Protein 6EXF (pdb70)

Foldseek 3Di:
DPQDLDAAEAEQDPVQQVLLQVLLVVCCVVQVFCVRVVCLVCLLVSLCPRHDPVLLVVLLCLLVDLDLHHQFKYKHAQNYDAPDVVCPFDDQFQVPHDCSVCRSVSSSVSSSCCSNPWHFFFECLPVHRCDQKTKQFQHPVCACPPDSVYFFDALWWFQAPLQEPQGFQKKKKAWQADPQLWFKKKFFPSNLPWDDPLLQVQQDQQFQDDRCVAGGGGQWDDDNTRTFGGDTCCQGAVDPPSPGDPSRNVSVVSVCVSRSVSMDRPGRGHRNMMMMGRSRTMIIDIHHTDFQWYADPNDIDGHRGIIIMMGGTGRDLVVQVVQADPVDSRYGQDGGHPHGDDD/DQQDLDAAEAEQDPVQQVLLLVLLVVCCVVQVFLPRPVCLVCLLVCLCPRHDPVLLVVLLCLLPDLDLRHQFKYKHAQSYDAPDVQQDFDDPFQVPDDDPVLRSVSSSVSSSCCSNPWHWFFECLPVHGCDQKTKHAQEEFQWWFQAPLQEPQGFQKKKKAWQDQPSLYFKKKFFPSNLPWDDPLLQVQQDQQFQDDRCAGGGGQWDDDNGRTFGGDTCCLGAVDPPSPHDPSRNVSSVSVCVSRSVSMDRPGRGDRNMMMMGRSRTMIIGDHVRDIMIMMGGTGRDLPVQVVQADPVDSRYGQDHGHPHGDPDD/DLVPDDLQDLDAAEAEQDPVQQVLLQVLLVVCCVVQVFCVRPVCLVCLLVCLCPRHDPVLLVVLLCLLPDLDLNHQFKYKHAQNYDFPDVLLPFDDLAQVPHDVVSCRSVLSSVSSSCCSNVWHFFFECLPVHGCDQKTKQFQHPVCQCFLDSVHFQAWNDWFQAPLQEPQGFQKKKKAWQDQPQQWFKKKFFPSNLPWDDPLQQVQQDQQFQDDRGRVDCHGGGGQWDDDNGRTFGGDGCCLGAVDPPSPHDPSRNVSVVSVCVSRVVSMDRPGRGDRNMMMMGRSRTMTIIIHHGDFQWYQDPNDTDGHRGTIMMMGGTGRDLVVQVVQADPVDSRYGQAHGHPHGDDDD/DDDDQDLDAAEAEQDPVQQVLLQVLLVVCCVVQVFCVRPVCLVCLLVSLCPRHDPVLLVVLLCLLPDLDLHHQFKYKHAQNYDAPDVLCPFDDLAQVPDDCSSCGSVSSSVSSSCCSNPWHFFFECLPVHGCDQKTKQFQHPVCACQLDSVYFQAWNFWFQAPLQEPQGFQKKKKAWQDQPQQWFKKKFFPSNLRWDDPLLQVQQDQQFQDDRSVPGGGGQWDDDNGRTFGGDGCCLGAVDPPSPHDPSRNVSVVSVCVSRVVSMDRPHRGHRNMMMMGRSRTMIITIHHTDFQWYDPVDDIDGHRGIIMMMGGTGRDLVVQVLQADPVDSRYGQDDGHNHGDDDD

Radius of gyration: 36.89 Å; Cα contacts (8 Å, |Δi|>4): 3064; chains: 4; bounding box: 56×110×119 Å

Solvent-accessible surface area: 51109 Å² total

InterPro domains:
  IPR042098 Glutarate 2-hydroxylase superfamily [G3DSA:3.60.130.10] (27-356)

Organism: Flavobacterium sp. (strain CF136) (NCBI:txid1144313)

GO terms:
  GO:0016706 2-oxoglutarate-dependent dioxygenase activity (F, IDA)

Sequence (1356 aa):
LEIPTSSPLIIKITQQERNILSNVGNLLLVKAFGNYENPDYIASLHLHAFQLLPERITRILSQFGSSDFSAEQYGAIVFQGLIEVDQDDLGPTPPNWQGADYGKLNKYGFICSLLHGAVPSKPVQYYAQRKGGGLLHAVIPDEKMAATQTGSGSKTDLFVHTEDAFLSNQADFLSFLYLRNEERRVPSTLYSIRSHGKMMNPVMKKLFEPIYQCPKDSGPTASVLYGNRELPFIRFDAAEQIFNENAGQTSEALGNLMDFWDEAKTLINSDYIPNSGDLIFVNNHLCAHGRSAFIAGQRRIENGEIIKCERRQMLRMMSKTSLIHHIRSVTRTDDPYFIMEEHLGKIFDLLEIPTSPLIIKITQQQERNILSNVGNLLVKAFGNYENPDYIASLHLHAFQLLPERITRILSQFGSDFSAEQYGAIVFQGLIEVDQDDLGPTPPNWQGADYGKLNKYGFICSLLHGAVPSKPVQYYAQRKGGGLLHAVGSKTDLFVHTEDAFLSSNQADFLSFLYLRNEERVPSTLYSIRSHGKMMNNPVMKKLFEPIYQCPKDGPTASVLYGNRELPFIRFDAAEQIFNENAGQTSEALGNLMDFWDEAKTLINSDYIPNSGDLIFVNNHLCAHGRSCERRQMLRMMSKTSLIHHIRSVTRTDDPYFIMEEHLGKIFDLDETSLTLEIPTSPLIIKITQQQERNILSNVGNLLVKAFGNYENPDYIASLHLHAFQLLPERITRILSQFGSDFSAEQYGAIVFQGLIEVDQDDLGPTPPNWQGADYGKLNKYGFICSLLHGAVPSKPVQYYAQRKGGGLLHAVIPDEKMAATQTGSGSKTDLFVHTEDAFLSNQADFLSFLYLRNEERVPSTLYSIRSHGKMNPVMKKLFEPIYQCPKDANYSGPTASSVLYGNRELPFIRFDAAEQIFNENAGQTSEALGNLMDFWDEAKTLINSDYIPNSGDLIFVNNHLCAHGRSAFIAGQRIENGEIIKCERRQMLRMMSKTSLIHHIRSVTRTDDPYFIMEEHLGKIFDLDLTLEIPTSPLIIKITQQERNILSNVGNLLVKAFGNYENPDYIASLHLHAFQLLPERITRRILSSQFGSDFSAEQYGAIVFQGLIEVDQDDLGPTPPNWQGADYGKLNKYGFICSLLHGAVPSKPVQYYAQRKGGGLLHAVIPDEKMAATQTGSGSKTDLFVHTEDAFLSNQADFLSFLYLRNEERVPSTLYSIRSHGKMNPVMKKLFEPIYQCPKDSGPTASVLYGNREELPFIRFDAAEQIFNENAGQTSEALGNLMDFWDEAKTLINSDYIPNSGDLIFVNNHLCAHGRSAFIAGQRIENGEIIKCERRQMLRMMSKTSLIHIRSSVTRTDDPYFIMEEHLGKIFDLD

Secondary structure (DSSP, 8-state):
-----S-EEEE--HHHHHHHHHHHHHHHHHHSSTT-HHHHHTHHHHHHHHS-HHHHHHHHHHHT--STT--SEEEEETSS---HHHH-SPPSSGGG--HHHHHHHHHHHHHHHHTTT-EEEEETTTTTB--SEEEE---GGGTTSSSTT-S---S--B-TTTT-TT--SEEEEEEEE-TT---EEEEEGGGG-S--HHHHGGGSS-EE-----PPEE-SEEE-SSSEEE--BHHHHTS-TTS---HHHHHHHHHHHHHHGGG-B----PPTT-EEEEETTTEEEEE----TTEEEETTEEEE-PPPEEEEEEEES-TTTTGGGEETTEEEEE-EEETTEEP--/--S--S-EEEE--HHHHHHHHHHHHHHHHHHSSTT-HHHHHTHHHHHHHHS-HHHHHHHHHHHT--STT--SEEEEETSS---HHHH-SPPSSSTT--TTHHHHHHHHHHHHHHTTT-EEEEETTTTTB--SEEE---S--S-EE-TTTT-TT--SEEEEEEEE-TT-----EEEGGGG-S--HHHHGGGSS-EE------EE-SEEESSSSEEE--BHHHHTS-TTS---HHHHHHHHHHHHHHGGG-B------TT-EEEEETTTEEEE---PPPEEEEEEEES-TTTTGGGEETTEEEEE-EEETTEEP---/-TTS-SSS--S-EEEE--HHHHHHHHHHHHHHHHHHSSTT-HHHHHTHHHHHHHHS-HHHHHHHHHHHT--STT--SEEEEET-S---HHHH-SPPSSGGG--TTTTHHHHHHHHHHHHTTT-EE-EETTTTTB--SEEEE---STTTTSSSTT--SS-EEEE-TTTT-TT--SEEEEEEEE-TT---EEEEEGGGG-S--HHHHGGGSS-EE-PPPTT----EE-SEEESSSSEEE--BHHHHTS-TTS---HHHHHHHHHHHHHHGGG-B----PPTT-EEEEETTTEEEEE----TTEEEETTEEEE-PPPEEEEEEEES-TTTTGGGEETTEEEEE-EEETTEEP---/-------S-EEEE--HHHHHHHHHHHHHHHHHHSSTT-HHHHHTHHHHHHHHS-HHHHHHHHHHHT--STT--SEEEEET-S---HHHH-SPPSSGGG--TTTTHHHHHHHHHHHHTTT-EE-EETTTTTB--SEEEE---GGGTTSSSTT--SS-EEEE-TTTT-TT--SEEEEEEEE-TT---EEEEEGGGG-S--HHHHGGGSS-EE-------EE-SEEE-SSSEEE--BHHHHTS-TTS---HHHHHHHHHHHHHHGGG-B------TT-EEEEETTTEEEEE----TTEEESSSSEEE-PPPEEEEEEEES-TTTTGGGEETTEEEEE-EEETTEEP---

Nearest PDB structures (foldseek):
  6f9p-assembly1_A  TM=9.990E-01  e=4.610E-78  Flavobacterium sp. CF136
  6eur-assembly4_D  TM=1.001E+00  e=1.338E-77  Flavobacterium sp. CF136
  6exf-assembly1_A  TM=9.983E-01  e=1.041E-77  Flavobacterium sp.
  6eur-assembly1_A  TM=9.990E-01  e=1.541E-76  Flavobacterium sp. CF136
  6euo-assembly2_B  TM=9.977E-01  e=8.635E-74  Flavobacterium sp. CF136

Structure (mmCIF, N/CA/C/O backbone):
data_6EXF
#
_entry.id   6EXF
#
_cell.length_a   91.721
_cell.length_b   99.618
_cell.length_c   165.819
_cell.angle_alpha   90.00
_cell.angle_beta   90.00
_cell.angle_gamma   90.00
#
_symmetry.space_group_name_H-M   'P 21 21 21'
#
loop_
_entity.id
_entity.type
_entity.pdbx_description
1 polymer 'L-lysine 4-hydroxylase'
2 non-polymer 'FE (III) ION'
3 non-polymer LYSINE
4 non-polymer GLYCEROL
5 water water
#
loop_
_atom_site.group_PDB
_atom_site.id
_atom_site.type_symbol
_atom_site.label_atom_id
_atom_site.label_alt_id
_atom_site.label_comp_id
_atom_site.label_asym_id
_atom_site.label_entity_id
_atom_site.label_seq_id
_atom_site.pdbx_PDB_ins_code
_atom_site.Cartn_x
_atom_site.Cart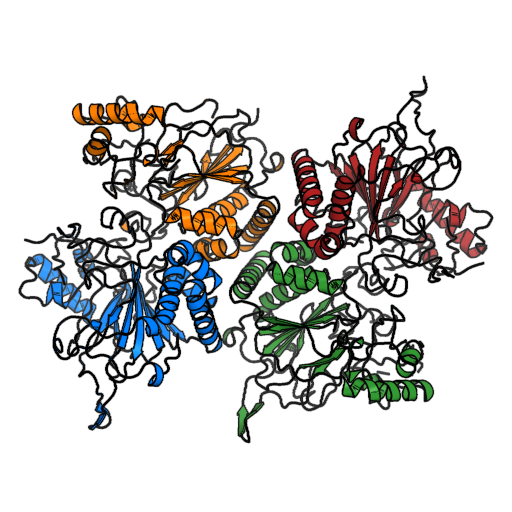n_y
_atom_site.Cartn_z
_atom_site.occupancy
_atom_site.B_iso_or_equiv
_atom_site.auth_seq_id
_atom_site.auth_comp_id
_atom_site.auth_asym_id
_atom_site.auth_atom_id
_atom_site.pdbx_PDB_model_num
ATOM 1 N N . LEU A 1 19 ? -27.496 59.150 25.602 1.00 77.33 19 LEU A N 1
ATOM 2 C CA . LEU A 1 19 ? -26.061 59.231 25.885 1.00 75.53 19 LEU A CA 1
ATOM 3 C C . LEU A 1 19 ? -25.627 58.208 26.925 1.00 76.64 19 LEU A C 1
ATOM 4 O O . LEU A 1 19 ? -26.212 58.140 28.016 1.00 76.68 19 LEU A O 1
ATOM 9 N N . GLU A 1 20 ? -24.564 57.447 26.592 1.00 70.30 20 GLU A N 1
ATOM 10 C CA . GLU A 1 20 ? -23.930 56.514 27.515 1.00 68.82 20 GLU A CA 1
ATOM 11 C C . GLU A 1 20 ? -22.786 57.303 28.192 1.00 65.72 20 GLU A C 1
ATOM 12 O O . GLU A 1 20 ? -21.735 57.494 27.584 1.00 65.19 20 GLU A O 1
ATOM 18 N N . ILE A 1 21 ? -23.036 57.837 29.399 1.00 56.82 21 ILE A N 1
ATOM 19 C CA . ILE A 1 21 ? -22.074 58.593 30.208 1.00 53.86 21 ILE A CA 1
ATOM 20 C C . ILE A 1 21 ? -20.952 57.621 30.621 1.00 53.50 21 ILE A C 1
ATOM 21 O O . ILE A 1 21 ? -21.266 56.584 31.213 1.00 52.80 21 ILE A O 1
ATOM 26 N N . PRO A 1 22 ? -19.662 57.892 30.281 1.00 47.32 22 PRO A N 1
ATOM 27 C CA . PRO A 1 22 ? -18.594 56.957 30.690 1.00 44.90 22 PRO A CA 1
ATOM 28 C C . PRO A 1 22 ? -18.271 57.104 32.174 1.00 46.07 22 PRO A C 1
ATOM 29 O O . PRO A 1 22 ? -18.100 58.226 32.668 1.00 45.59 22 PRO A O 1
ATOM 33 N N . THR A 1 23 ? -18.239 55.966 32.888 1.00 41.86 23 THR A N 1
ATOM 34 C CA . THR A 1 23 ? -17.956 55.929 34.326 1.00 42.10 23 THR A CA 1
ATOM 35 C C . THR A 1 23 ? -16.660 55.194 34.642 1.00 44.51 23 THR A C 1
ATOM 36 O O . THR A 1 23 ? -16.181 55.230 35.788 1.00 43.51 23 THR A O 1
ATOM 40 N N A SER A 1 24 ? -16.089 54.535 33.629 0.58 40.85 24 SER A N 1
ATOM 41 N N B SER A 1 24 ? -16.099 54.514 33.632 0.42 41.17 24 SER A N 1
ATOM 42 C CA A SER A 1 24 ? -14.860 53.761 33.771 0.58 40.08 24 SER A CA 1
ATOM 43 C CA B SER A 1 24 ? -14.887 53.708 33.763 0.42 40.72 24 SER A CA 1
ATOM 44 C C A SER A 1 24 ? -13.989 53.849 32.504 0.58 42.89 24 SER A C 1
ATOM 45 C C B SER A 1 24 ? -13.999 53.815 32.502 0.42 43.39 24 SER A C 1
ATOM 46 O O A SER A 1 24 ? -14.526 54.106 31.417 0.58 41.83 24 SER A O 1
ATOM 47 O O B SER A 1 24 ? -14.536 54.056 31.413 0.42 42.53 24 SER A O 1
ATOM 52 N N . PRO A 1 25 ? -12.655 53.609 32.603 1.00 39.93 25 PRO A N 1
ATOM 53 C CA . PRO A 1 25 ? -11.806 53.648 31.385 1.00 39.33 25 PRO A CA 1
ATOM 54 C C . PRO A 1 25 ? -12.017 52.427 30.475 1.00 44.37 25 PRO A C 1
ATOM 55 O O . PRO A 1 25 ? -12.531 51.393 30.912 1.00 44.02 25 PRO A O 1
ATOM 59 N N . LEU A 1 26 ? -11.586 52.542 29.218 1.00 41.52 26 LEU A N 1
ATOM 60 C CA . LEU A 1 26 ? -11.605 51.429 28.287 1.00 41.68 26 LEU A CA 1
ATOM 61 C C . LEU A 1 26 ? -10.486 50.444 28.721 1.00 45.41 26 LEU A C 1
ATOM 62 O O . LEU A 1 26 ? -9.355 50.865 28.988 1.00 42.73 26 LEU A O 1
ATOM 67 N N . ILE A 1 27 ? -10.823 49.145 28.831 1.00 45.33 27 ILE A N 1
ATOM 68 C CA . ILE A 1 27 ? -9.854 48.118 29.221 1.00 45.66 27 ILE A CA 1
ATOM 69 C C . ILE A 1 27 ? -9.496 47.323 27.988 1.00 47.70 27 ILE A C 1
ATOM 70 O O . ILE A 1 27 ? -10.371 46.729 27.384 1.00 49.32 27 ILE A O 1
ATOM 75 N N . ILE A 1 28 ? -8.212 47.306 27.629 1.00 42.26 28 ILE A N 1
ATOM 76 C CA . ILE A 1 28 ? -7.692 46.525 26.505 1.00 40.97 28 ILE A CA 1
ATOM 77 C C . ILE A 1 28 ? -6.834 45.404 27.079 1.00 45.49 28 ILE A C 1
ATOM 78 O O . ILE A 1 28 ? -5.851 45.669 27.782 1.00 43.20 28 ILE A O 1
ATOM 83 N N . LYS A 1 29 ? -7.200 44.156 26.782 1.00 44.97 29 LYS A N 1
ATOM 84 C CA . LYS A 1 29 ? -6.416 43.011 27.235 1.00 45.50 29 LYS A CA 1
ATOM 85 C C . LYS A 1 29 ? -5.391 42.731 26.152 1.00 47.51 29 LYS A C 1
ATOM 86 O O . LYS A 1 29 ? -5.750 42.286 25.066 1.00 47.88 29 LYS A O 1
ATOM 92 N N . ILE A 1 30 ? -4.115 43.041 26.427 1.00 42.88 30 ILE A N 1
ATOM 93 C CA . ILE A 1 30 ? -3.025 42.790 25.474 1.00 42.21 30 ILE A CA 1
ATOM 94 C C . ILE A 1 30 ? -2.802 41.286 25.351 1.00 47.92 30 ILE A C 1
ATOM 95 O O . ILE A 1 30 ? -2.880 40.572 26.355 1.00 47.57 30 ILE A O 1
ATOM 100 N N . THR A 1 31 ? -2.640 40.790 24.100 1.00 45.87 31 THR A N 1
ATOM 101 C CA . THR A 1 31 ? -2.413 39.354 23.851 1.00 47.02 31 THR A CA 1
ATOM 102 C C . THR A 1 31 ? -0.917 39.029 23.963 1.00 50.65 31 THR A C 1
ATOM 103 O O . THR A 1 31 ? -0.085 39.939 23.913 1.00 48.34 31 THR A O 1
ATOM 107 N N . GLN A 1 32 ? -0.583 37.733 24.071 1.00 49.40 32 GLN A N 1
ATOM 108 C CA . GLN A 1 32 ? 0.791 37.238 24.085 1.00 49.32 32 GLN A CA 1
ATOM 109 C C . GLN A 1 32 ? 1.527 37.610 22.791 1.00 51.91 32 GLN A C 1
ATOM 110 O O . GLN A 1 32 ? 2.676 38.041 22.870 1.00 52.43 32 GLN A O 1
ATOM 116 N N . GLN A 1 33 ? 0.873 37.473 21.613 1.00 48.06 33 GLN A N 1
ATOM 117 C CA . GLN A 1 33 ? 1.493 37.847 20.328 1.00 48.68 33 GLN A CA 1
ATOM 118 C C . GLN A 1 33 ? 1.880 39.328 20.313 1.00 51.61 33 GLN A C 1
ATOM 119 O O . GLN A 1 33 ? 3.024 39.637 19.957 1.00 52.12 33 GLN A O 1
ATOM 125 N N . GLU A 1 34 ? 0.960 40.224 20.774 1.00 44.99 34 GLU A N 1
ATOM 126 C CA . GLU A 1 34 ? 1.217 41.663 20.905 1.00 43.14 34 GLU A CA 1
ATOM 127 C C . GLU A 1 34 ? 2.386 41.949 21.852 1.00 46.48 34 GLU A C 1
ATOM 128 O O . GLU A 1 34 ? 3.268 42.724 21.484 1.00 46.55 34 GLU A O 1
ATOM 134 N N . ARG A 1 35 ? 2.435 41.279 23.035 1.00 43.93 35 ARG A N 1
ATOM 135 C CA . ARG A 1 35 ? 3.531 41.418 24.001 1.00 44.97 35 ARG A CA 1
ATOM 136 C C . ARG A 1 35 ? 4.853 41.048 23.367 1.00 51.48 35 ARG A C 1
ATOM 137 O O . ARG A 1 35 ? 5.843 41.747 23.583 1.00 52.98 35 ARG A O 1
ATOM 145 N N . ASN A 1 36 ? 4.884 39.917 22.629 1.00 49.32 36 ASN A N 1
ATOM 146 C CA . ASN A 1 36 ? 6.092 39.443 21.942 1.00 50.36 36 ASN A CA 1
ATOM 147 C C . ASN A 1 36 ? 6.580 40.450 20.878 1.00 52.35 36 ASN A C 1
ATOM 148 O O . ASN A 1 36 ? 7.779 40.677 20.789 1.00 52.62 36 ASN A O 1
ATOM 153 N N . ILE A 1 37 ? 5.661 41.066 20.109 1.00 47.47 37 ILE A N 1
ATOM 154 C CA . ILE A 1 37 ? 5.970 42.109 19.123 1.00 47.24 37 ILE A CA 1
ATOM 155 C C . ILE A 1 37 ? 6.592 43.308 19.828 1.00 50.88 37 ILE A C 1
ATOM 156 O O . ILE A 1 37 ? 7.680 43.735 19.443 1.00 50.76 37 ILE A O 1
ATOM 161 N N . LEU A 1 38 ? 5.922 43.822 20.886 1.00 46.29 38 LEU A N 1
ATOM 162 C CA . LEU A 1 38 ? 6.428 44.968 21.633 1.00 47.10 38 LEU A CA 1
ATOM 163 C C . LEU A 1 38 ? 7.830 44.742 22.163 1.00 50.26 38 LEU A C 1
ATOM 164 O O . LEU A 1 38 ? 8.686 45.619 22.039 1.00 50.28 38 LEU A O 1
ATOM 169 N N . SER A 1 39 ? 8.071 43.541 22.685 1.00 47.16 39 SER A N 1
ATOM 170 C CA . SER A 1 39 ? 9.372 43.127 23.217 1.00 48.68 39 SER A CA 1
ATOM 171 C C . SER A 1 39 ? 10.470 43.097 22.145 1.00 52.67 39 SER A C 1
ATOM 172 O O . SER A 1 39 ? 11.528 43.695 22.346 1.00 52.15 39 SER A O 1
ATOM 175 N N . ASN A 1 40 ? 10.190 42.453 20.998 1.00 50.31 40 ASN A N 1
ATOM 176 C CA . ASN A 1 40 ? 11.124 42.351 19.871 1.00 52.03 40 ASN A CA 1
ATOM 177 C C . ASN A 1 40 ? 11.456 43.721 19.265 1.00 55.79 40 ASN A C 1
ATOM 178 O O . ASN A 1 40 ? 12.628 44.012 19.018 1.00 56.28 40 ASN A O 1
ATOM 183 N N . VAL A 1 41 ? 10.426 44.565 19.077 1.00 50.42 41 VAL A N 1
ATOM 184 C CA . VAL A 1 41 ? 10.524 45.938 18.565 1.00 49.34 41 VAL A CA 1
ATOM 185 C C . VAL A 1 41 ? 11.345 46.807 19.531 1.00 52.94 41 VAL A C 1
ATOM 186 O O . VAL A 1 41 ? 12.242 47.541 19.098 1.00 53.83 41 VAL A O 1
ATOM 190 N N . GLY A 1 42 ? 11.059 46.675 20.823 1.00 47.64 42 GLY A N 1
ATOM 191 C CA . GLY A 1 42 ? 11.803 47.368 21.862 1.00 48.11 42 GLY A CA 1
ATOM 192 C C . GLY A 1 42 ? 13.281 47.042 21.791 1.00 54.75 42 GLY A C 1
ATOM 193 O O . GLY A 1 42 ? 14.104 47.959 21.770 1.00 55.18 42 GLY A O 1
ATOM 194 N N . ASN A 1 43 ? 13.622 45.728 21.687 1.00 53.05 43 ASN A N 1
ATOM 195 C CA . ASN A 1 43 ? 15.008 45.239 21.563 1.00 54.56 43 ASN A CA 1
ATOM 196 C C . ASN A 1 43 ? 15.714 45.770 20.295 1.00 58.07 43 ASN A C 1
ATOM 197 O O . ASN A 1 43 ? 16.878 46.189 20.388 1.00 59.06 43 ASN A O 1
ATOM 202 N N A LEU A 1 44 ? 15.032 45.755 19.122 0.43 53.28 44 LEU A N 1
ATOM 203 N N B LEU A 1 44 ? 15.011 45.766 19.145 0.57 53.14 44 LEU A N 1
ATOM 204 C CA A LEU A 1 44 ? 15.648 46.245 17.888 0.43 53.52 44 LEU A CA 1
ATOM 205 C CA B LEU A 1 44 ? 15.533 46.256 17.873 0.57 53.34 44 LEU A CA 1
ATOM 206 C C A LEU A 1 44 ? 15.891 47.761 17.924 0.43 57.26 44 LEU A C 1
ATOM 207 C C B LEU A 1 44 ? 15.848 47.743 17.905 0.57 57.36 44 LEU A C 1
ATOM 208 O O A LEU A 1 44 ? 16.909 48.199 17.393 0.43 58.14 44 LEU A O 1
ATOM 209 O O B LEU A 1 44 ? 16.866 48.148 17.348 0.57 58.38 44 LEU A O 1
ATOM 218 N N . LEU A 1 45 ? 14.981 48.551 18.564 1.00 51.93 45 LEU A N 1
ATOM 219 C CA . LEU A 1 45 ? 15.144 50.008 18.711 1.00 50.33 45 LEU A CA 1
ATOM 220 C C . LEU A 1 45 ? 16.321 50.356 19.622 1.00 54.39 45 LEU A C 1
ATOM 221 O O . LEU A 1 45 ? 17.054 51.301 19.321 1.00 53.50 45 LEU A O 1
ATOM 226 N N . VAL A 1 46 ? 16.537 49.556 20.693 1.00 51.72 46 VAL A N 1
ATOM 227 C CA . VAL A 1 46 ? 17.673 49.696 21.609 1.00 53.19 46 VAL A CA 1
ATOM 228 C C . VAL A 1 46 ? 18.977 49.503 20.798 1.00 62.30 46 VAL A C 1
ATOM 229 O O . VAL A 1 46 ? 19.863 50.349 20.885 1.00 64.41 46 VAL A O 1
ATOM 233 N N . LYS A 1 47 ? 19.057 48.431 19.976 1.00 59.81 47 LYS A N 1
ATOM 234 C CA . LYS A 1 47 ? 20.208 48.134 19.114 1.00 61.72 47 LYS A CA 1
ATOM 235 C C . LYS A 1 47 ? 20.430 49.223 18.065 1.00 65.13 47 LYS A C 1
ATOM 236 O O . LYS A 1 47 ? 21.567 49.657 17.881 1.00 68.27 47 LYS A O 1
ATOM 242 N N . ALA A 1 48 ? 19.354 49.664 17.391 1.00 57.09 48 ALA A N 1
ATOM 243 C CA . ALA A 1 48 ? 19.391 50.683 16.340 1.00 55.58 48 ALA A CA 1
ATOM 244 C C . ALA A 1 48 ? 19.735 52.103 16.811 1.00 60.01 48 ALA A C 1
ATOM 245 O O . ALA A 1 48 ? 20.473 52.798 16.111 1.00 61.20 48 ALA A O 1
ATOM 247 N N . PHE A 1 49 ? 19.173 52.551 17.956 1.00 54.76 49 PHE A N 1
ATOM 248 C CA . PHE A 1 49 ? 19.312 53.938 18.414 1.00 53.11 49 PHE A CA 1
ATOM 249 C C . PHE A 1 49 ? 19.988 54.147 19.756 1.00 57.59 49 PHE A C 1
ATOM 250 O O . PHE A 1 49 ? 20.171 55.302 20.164 1.00 57.43 49 PHE A O 1
ATOM 258 N N . GLY A 1 50 ? 20.336 53.069 20.445 1.00 54.34 50 GLY A N 1
ATOM 259 C CA . GLY A 1 50 ? 20.987 53.187 21.743 1.00 55.25 50 GLY A CA 1
ATOM 260 C C . GLY A 1 50 ? 20.015 53.479 22.862 1.00 59.14 50 GLY A C 1
ATOM 261 O O . GLY A 1 50 ? 19.885 52.664 23.772 1.00 59.68 50 GLY A O 1
ATOM 262 N N . ASN A 1 51 ? 19.333 54.655 22.815 1.00 53.98 51 ASN A N 1
ATOM 263 C CA . ASN A 1 51 ? 18.345 55.072 23.813 1.00 50.89 51 ASN A CA 1
ATOM 264 C C . ASN A 1 51 ? 17.204 55.886 23.183 1.00 50.76 51 ASN A C 1
ATOM 265 O O . ASN A 1 51 ? 17.368 56.435 22.090 1.00 50.34 51 ASN A O 1
ATOM 270 N N . TYR A 1 52 ? 16.023 55.931 23.863 1.00 44.10 52 TYR A N 1
ATOM 271 C CA . TYR A 1 52 ? 14.794 56.597 23.407 1.00 40.59 52 TYR A CA 1
ATOM 272 C C . TYR A 1 52 ? 14.895 58.128 23.357 1.00 44.73 52 TYR A C 1
ATOM 273 O O . TYR A 1 52 ? 13.962 58.783 22.899 1.00 41.79 52 TYR A O 1
ATOM 282 N N . GLU A 1 53 ? 16.010 58.705 23.832 1.00 44.41 53 GLU A N 1
ATOM 283 C CA . GLU A 1 53 ? 16.220 60.157 23.772 1.00 43.70 53 GLU A CA 1
ATOM 284 C C . GLU A 1 53 ? 17.127 60.553 22.607 1.00 49.55 53 GLU A C 1
ATOM 285 O O . GLU A 1 53 ? 17.409 61.736 22.437 1.00 50.24 53 GLU A O 1
ATOM 291 N N . ASN A 1 54 ? 17.541 59.565 21.775 1.00 48.36 54 ASN A N 1
ATOM 292 C CA . ASN A 1 54 ? 18.351 59.786 20.570 1.00 49.53 54 ASN A CA 1
ATOM 293 C C . ASN A 1 54 ? 17.573 60.745 19.636 1.00 52.48 54 ASN A C 1
ATOM 294 O O . ASN A 1 54 ? 16.410 60.478 19.329 1.00 48.93 54 ASN A O 1
ATOM 299 N N . PRO A 1 55 ? 18.182 61.891 19.234 1.00 51.48 55 PRO A N 1
ATOM 300 C CA . PRO A 1 55 ? 17.454 62.860 18.381 1.00 49.93 55 PRO A CA 1
ATOM 301 C C . PRO A 1 55 ? 16.997 62.306 17.030 1.00 53.72 55 PRO A C 1
ATOM 302 O O . PRO A 1 55 ? 15.986 62.776 16.517 1.00 51.82 55 PRO A O 1
ATOM 306 N N . ASP A 1 56 ? 17.717 61.307 16.467 1.00 53.07 56 ASP A N 1
ATOM 307 C CA . ASP A 1 56 ? 17.348 60.654 15.198 1.00 53.62 56 ASP A CA 1
ATOM 308 C C . ASP A 1 56 ? 16.091 59.814 15.391 1.00 56.35 56 ASP A C 1
ATOM 309 O O . ASP A 1 56 ? 15.263 59.754 14.492 1.00 57.00 56 ASP A O 1
ATOM 314 N N . TYR A 1 57 ? 15.946 59.179 16.560 1.00 50.85 57 TYR A N 1
ATOM 315 C CA . TYR A 1 57 ? 14.772 58.392 16.897 1.00 48.44 57 TYR A CA 1
ATOM 316 C C . TYR A 1 57 ? 13.568 59.322 17.134 1.00 49.58 57 TYR A C 1
ATOM 317 O O . TYR A 1 57 ? 12.486 59.078 16.597 1.00 47.53 57 TYR A O 1
ATOM 326 N N . ILE A 1 58 ? 13.758 60.380 17.952 1.00 45.67 58 ILE A N 1
ATOM 327 C CA . ILE A 1 58 ? 12.722 61.364 18.280 1.00 44.16 58 ILE A CA 1
ATOM 328 C C . ILE A 1 58 ? 12.176 62.048 17.008 1.00 48.92 58 ILE A C 1
ATOM 329 O O . ILE A 1 58 ? 10.963 62.204 16.873 1.00 46.45 58 ILE A O 1
ATOM 334 N N . ALA A 1 59 ? 13.066 62.396 16.061 1.00 48.98 59 ALA A N 1
ATOM 335 C CA . ALA A 1 59 ? 12.706 63.038 14.793 1.00 49.47 59 ALA A CA 1
ATOM 336 C C . ALA A 1 59 ? 11.864 62.131 13.884 1.00 55.17 59 ALA A C 1
ATOM 337 O O . ALA A 1 59 ? 11.131 62.638 13.039 1.00 56.51 59 ALA A O 1
ATOM 339 N N . SER A 1 60 ? 11.986 60.802 14.029 1.00 50.61 60 SER A N 1
ATOM 340 C CA . SER A 1 60 ? 11.231 59.853 13.213 1.00 49.67 60 SER A CA 1
ATOM 341 C C . SER A 1 60 ? 10.262 58.990 14.059 1.00 50.36 60 SER A C 1
ATOM 342 O O . SER A 1 60 ? 9.837 57.926 13.603 1.00 49.80 60 SER A O 1
ATOM 345 N N . LEU A 1 61 ? 9.884 59.478 15.266 1.00 45.67 61 LEU A N 1
ATOM 346 C CA . LEU A 1 61 ? 9.039 58.773 16.237 1.00 43.69 61 LEU A CA 1
ATOM 347 C C . LEU A 1 61 ? 7.733 58.219 15.674 1.00 44.25 61 LEU A C 1
ATOM 348 O O . LEU A 1 61 ? 7.432 57.049 15.903 1.00 45.50 61 LEU A O 1
ATOM 353 N N . HIS A 1 62 ? 6.942 59.058 15.001 1.00 38.41 62 HIS A N 1
ATOM 354 C CA . HIS A 1 62 ? 5.644 58.668 14.455 1.00 38.80 62 HIS A CA 1
ATOM 355 C C . HIS A 1 62 ? 5.770 57.585 13.390 1.00 44.64 62 HIS A C 1
ATOM 356 O O . HIS A 1 62 ? 4.974 56.643 13.372 1.00 44.86 62 HIS A O 1
ATOM 363 N N . LEU A 1 63 ? 6.810 57.679 12.557 1.00 41.18 63 LEU A N 1
ATOM 364 C CA . LEU A 1 63 ? 7.095 56.670 11.567 1.00 42.45 63 LEU A CA 1
ATOM 365 C C . LEU A 1 63 ? 7.377 55.293 12.239 1.00 46.23 63 LEU A C 1
ATOM 366 O O . LEU A 1 63 ? 6.774 54.311 11.831 1.00 44.48 63 LEU A O 1
ATOM 371 N N . HIS A 1 64 ? 8.171 55.238 13.344 1.00 44.23 64 HIS A N 1
ATOM 372 C CA . HIS A 1 64 ? 8.426 53.979 14.062 1.00 43.55 64 HIS A CA 1
ATOM 373 C C . HIS A 1 64 ? 7.191 53.498 14.793 1.00 44.16 64 HIS A C 1
ATOM 374 O O . HIS A 1 64 ? 6.952 52.300 14.840 1.00 42.59 64 HIS A O 1
ATOM 381 N N . ALA A 1 65 ? 6.385 54.436 15.341 1.00 39.07 65 ALA A N 1
ATOM 382 C CA . ALA A 1 65 ? 5.159 54.068 16.053 1.00 37.28 65 ALA A CA 1
ATOM 383 C C . ALA A 1 65 ? 4.137 53.385 15.114 1.00 43.40 65 ALA A C 1
ATOM 384 O O . ALA A 1 65 ? 3.693 52.273 15.404 1.00 43.64 65 ALA A O 1
ATOM 386 N N . PHE A 1 66 ? 3.822 54.013 13.964 1.00 40.23 66 PHE A N 1
ATOM 387 C CA . PHE A 1 66 ? 2.855 53.450 13.030 1.00 41.20 66 PHE A CA 1
ATOM 388 C C . PHE A 1 66 ? 3.402 52.222 12.293 1.00 45.48 66 PHE A C 1
ATOM 389 O O . PHE A 1 66 ? 2.616 51.356 11.918 1.00 46.62 66 PHE A O 1
ATOM 397 N N . GLN A 1 67 ? 4.737 52.051 12.219 1.00 42.78 67 GLN A N 1
ATOM 398 C CA . GLN A 1 67 ? 5.226 50.880 11.504 1.00 45.04 67 GLN A CA 1
ATOM 399 C C . GLN A 1 67 ? 5.762 49.743 12.407 1.00 51.35 67 GLN A C 1
ATOM 400 O O . GLN A 1 67 ? 5.893 48.609 11.950 1.00 53.98 67 GLN A O 1
ATOM 406 N N . LEU A 1 68 ? 5.965 49.985 13.669 1.00 46.27 68 LEU A N 1
ATOM 407 C CA . LEU A 1 68 ? 6.455 48.920 14.523 1.00 47.29 68 LEU A CA 1
ATOM 408 C C . LEU A 1 68 ? 5.468 48.463 15.588 1.00 51.52 68 LEU A C 1
ATOM 409 O O . LEU A 1 68 ? 5.669 47.396 16.158 1.00 51.43 68 LEU A O 1
ATOM 414 N N . LEU A 1 69 ? 4.428 49.257 15.901 1.00 47.10 69 LEU A N 1
ATOM 415 C CA . LEU A 1 69 ? 3.502 48.811 16.936 1.00 45.96 69 LEU A CA 1
ATOM 416 C C . LEU A 1 69 ? 2.516 47.752 16.434 1.00 48.58 69 LEU A C 1
ATOM 417 O O . LEU A 1 69 ? 2.073 47.863 15.291 1.00 46.97 69 LEU A O 1
ATOM 422 N N . PRO A 1 70 ? 2.051 46.813 17.303 1.00 45.96 70 PRO A N 1
ATOM 423 C CA . PRO A 1 70 ? 0.942 45.916 16.891 1.00 46.21 70 PRO A CA 1
ATOM 424 C C . PRO A 1 70 ? -0.234 46.775 16.422 1.00 50.32 70 PRO A C 1
ATOM 425 O O . PRO A 1 70 ? -0.618 47.737 17.111 1.00 49.52 70 PRO A O 1
ATOM 429 N N . GLU A 1 71 ? -0.744 46.487 15.205 1.00 47.97 71 GLU A N 1
ATOM 430 C CA . GLU A 1 71 ? -1.773 47.280 14.524 1.00 46.74 71 GLU A CA 1
ATOM 431 C C . GLU A 1 71 ? -2.984 47.652 15.374 1.00 47.13 71 GLU A C 1
ATOM 432 O O . GLU A 1 71 ? -3.512 48.754 15.200 1.00 46.79 71 GLU A O 1
ATOM 438 N N . ARG A 1 72 ? -3.447 46.736 16.253 1.00 44.03 72 ARG A N 1
ATOM 439 C CA . ARG A 1 72 ? -4.597 47.005 17.124 1.00 42.90 72 ARG A CA 1
ATOM 440 C C . ARG A 1 72 ? -4.318 48.181 18.077 1.00 45.33 72 ARG A C 1
ATOM 441 O O . ARG A 1 72 ? -5.182 49.057 18.237 1.00 44.38 72 ARG A O 1
ATOM 449 N N . ILE A 1 73 ? -3.098 48.240 18.651 1.00 41.44 73 ILE A N 1
ATOM 450 C CA . ILE A 1 73 ? -2.691 49.337 19.554 1.00 40.60 73 ILE A CA 1
ATOM 451 C C . ILE A 1 73 ? -2.671 50.689 18.786 1.00 43.69 73 ILE A C 1
ATOM 452 O O . ILE A 1 73 ? -3.184 51.696 19.266 1.00 42.23 73 ILE A O 1
ATOM 457 N N . THR A 1 74 ? -2.076 50.677 17.592 1.00 42.38 74 THR A N 1
ATOM 458 C CA . THR A 1 74 ? -2.005 51.814 16.686 1.00 43.77 74 THR A CA 1
ATOM 459 C C . THR A 1 74 ? -3.438 52.392 16.436 1.00 46.94 74 THR A C 1
ATOM 460 O O . THR A 1 74 ? -3.657 53.590 16.586 1.00 46.06 74 THR A O 1
ATOM 464 N N . ARG A 1 75 ? -4.388 51.502 16.121 1.00 42.44 75 ARG A N 1
ATOM 465 C CA . ARG A 1 75 ? -5.794 51.756 15.827 1.00 42.38 75 ARG A CA 1
ATOM 466 C C . ARG A 1 75 ? -6.501 52.434 17.029 1.00 44.79 75 ARG A C 1
ATOM 467 O O . ARG A 1 75 ? -7.136 53.469 16.863 1.00 44.63 75 ARG A O 1
ATOM 475 N N . ILE A 1 76 ? -6.355 51.856 18.227 1.00 40.75 76 ILE A N 1
ATOM 476 C CA . ILE A 1 76 ? -6.910 52.324 19.500 1.00 39.97 76 ILE A CA 1
ATOM 477 C C . ILE A 1 76 ? -6.388 53.727 19.861 1.00 43.21 76 ILE A C 1
ATOM 478 O O . ILE A 1 76 ? -7.191 54.599 20.190 1.00 44.20 76 ILE A O 1
ATOM 483 N N . LEU A 1 77 ? -5.063 53.935 19.794 1.00 37.86 77 LEU A N 1
ATOM 484 C CA . LEU A 1 77 ? -4.408 55.197 20.146 1.00 36.96 77 LEU A CA 1
ATOM 485 C C . LEU A 1 77 ? -4.711 56.339 19.164 1.00 41.73 77 LEU A C 1
ATOM 486 O O . LEU A 1 77 ? -4.864 57.475 19.605 1.00 40.70 77 LEU A O 1
ATOM 491 N N . SER A 1 78 ? -4.789 56.037 17.852 1.00 40.15 78 SER A N 1
ATOM 492 C CA . SER A 1 78 ? -5.141 56.975 16.770 1.00 40.64 78 SER A CA 1
ATOM 493 C C . SER A 1 78 ? -6.570 57.475 16.951 1.00 44.84 78 SER A C 1
ATOM 494 O O . SER A 1 78 ? -6.808 58.661 16.804 1.00 45.80 78 SER A O 1
ATOM 497 N N . GLN A 1 79 ? -7.509 56.570 17.267 1.00 41.33 79 GLN A N 1
ATOM 498 C CA . GLN A 1 79 ? -8.913 56.902 17.523 1.00 41.69 79 GLN A CA 1
ATOM 499 C C . GLN A 1 79 ? -9.018 57.756 18.803 1.00 42.88 79 GLN A C 1
ATOM 500 O O . GLN A 1 79 ? -9.720 58.767 18.812 1.00 42.50 79 GLN A O 1
ATOM 506 N N . PHE A 1 80 ? -8.281 57.358 19.862 1.00 37.80 80 PHE A N 1
ATOM 507 C CA . PHE A 1 80 ? -8.235 58.051 21.150 1.00 34.67 80 PHE A CA 1
ATOM 508 C C . PHE A 1 80 ? -7.711 59.484 21.066 1.00 38.63 80 PHE A C 1
ATOM 509 O O . PHE A 1 80 ? -8.257 60.371 21.733 1.00 39.70 80 PHE A O 1
ATOM 517 N N . GLY A 1 81 ? -6.671 59.704 20.273 1.00 35.14 81 GLY A N 1
ATOM 518 C CA . GLY A 1 81 ? -6.051 61.028 20.163 1.00 36.15 81 GLY A CA 1
ATOM 519 C C . GLY A 1 81 ? -6.939 62.184 19.724 1.00 42.20 81 GLY A C 1
ATOM 520 O O . GLY A 1 81 ? -6.734 63.319 20.164 1.00 42.61 81 GLY A O 1
ATOM 521 N N A SER A 1 82 ? -7.927 61.898 18.860 0.54 38.81 82 SER A N 1
ATOM 522 N N B SER A 1 82 ? -7.944 61.926 18.883 0.46 40.01 82 SER A N 1
ATOM 523 C CA A SER A 1 82 ? -8.856 62.890 18.300 0.54 39.36 82 SER A CA 1
ATOM 524 C CA B SER A 1 82 ? -8.823 63.018 18.453 0.46 40.96 82 SER A CA 1
ATOM 525 C C A SER A 1 82 ? -10.274 62.812 18.896 0.54 43.74 82 SER A C 1
ATOM 526 C C B SER A 1 82 ? -10.265 62.866 18.949 0.46 44.40 82 SER A C 1
ATOM 527 O O A SER A 1 82 ? -11.164 63.550 18.449 0.54 44.10 82 SER A O 1
ATOM 528 O O B SER A 1 82 ? -11.152 63.611 18.512 0.46 44.75 82 SER A O 1
ATOM 533 N N . ASP A 1 83 ? -10.483 61.920 19.884 1.00 40.32 83 ASP A N 1
ATOM 534 C CA . ASP A 1 83 ? -11.799 61.654 20.486 1.00 39.92 83 ASP A CA 1
ATOM 535 C C . ASP A 1 83 ? -12.049 62.464 21.749 1.00 43.51 83 ASP A C 1
ATOM 536 O O . ASP A 1 83 ? -11.510 62.154 22.817 1.00 41.98 83 ASP A O 1
ATOM 541 N N . PHE A 1 84 ? -12.885 63.508 21.622 1.00 40.17 84 PHE A N 1
ATOM 542 C CA . PHE A 1 84 ? -13.242 64.364 22.765 1.00 39.64 84 PHE A CA 1
ATOM 543 C C . PHE A 1 84 ? -14.750 64.366 22.969 1.00 42.56 84 PHE A C 1
ATOM 544 O O . PHE A 1 84 ? -15.288 65.270 23.610 1.00 43.92 84 PHE A O 1
ATOM 552 N N . SER A 1 85 ? -15.414 63.325 22.457 1.00 38.20 85 SER A N 1
ATOM 553 C CA . SER A 1 85 ? -16.879 63.161 22.478 1.00 38.53 85 SER A CA 1
ATOM 554 C C . SER A 1 85 ? -17.417 62.881 23.885 1.00 40.49 85 SER A C 1
ATOM 555 O O . SER A 1 85 ? -16.640 62.586 24.814 1.00 37.31 85 SER A O 1
ATOM 558 N N . ALA A 1 86 ? -18.754 62.953 24.023 1.00 38.06 86 ALA A N 1
ATOM 559 C CA . ALA A 1 86 ? -19.478 62.698 25.280 1.00 38.81 86 ALA A CA 1
ATOM 560 C C . ALA A 1 86 ? -19.222 61.283 25.832 1.00 42.52 86 ALA A C 1
ATOM 561 O O . ALA A 1 86 ? -19.244 61.092 27.048 1.00 42.10 86 ALA A O 1
ATOM 563 N N . GLU A 1 87 ? -18.959 60.307 24.937 1.00 39.46 87 GLU A N 1
ATOM 564 C CA . GLU A 1 87 ? -18.744 58.900 25.285 1.00 39.50 87 GLU A CA 1
ATOM 565 C C . GLU A 1 87 ? -17.311 58.575 25.712 1.00 41.86 87 GLU A C 1
ATOM 566 O O . GLU A 1 87 ? -17.081 57.512 26.272 1.00 42.19 87 GLU A O 1
ATOM 572 N N . GLN A 1 88 ? -16.360 59.467 25.439 1.00 37.29 88 GLN A N 1
ATOM 573 C CA . GLN A 1 88 ? -14.958 59.245 25.737 1.00 37.09 88 GLN A CA 1
ATOM 574 C C . GLN A 1 88 ? -14.589 59.526 27.217 1.00 41.23 88 GLN A C 1
ATOM 575 O O . GLN A 1 88 ? -14.633 60.676 27.667 1.00 40.61 88 GLN A O 1
ATOM 581 N N . TYR A 1 89 ? -14.161 58.459 27.950 1.00 36.48 89 TYR A N 1
ATOM 582 C CA . TYR A 1 89 ? -13.711 58.599 29.332 1.00 35.43 89 TYR A CA 1
ATOM 583 C C . TYR A 1 89 ? -12.383 59.429 29.421 1.00 38.47 89 TYR A C 1
ATOM 584 O O . TYR A 1 89 ? -12.216 60.230 30.348 1.00 37.03 89 TYR A O 1
ATOM 593 N N . GLY A 1 90 ? -11.472 59.230 28.464 1.00 34.40 90 GLY A N 1
ATOM 594 C CA . GLY A 1 90 ? -10.190 59.935 28.459 1.00 34.03 90 GLY A CA 1
ATOM 595 C C . GLY A 1 90 ? -9.058 59.139 29.074 1.00 35.98 90 GLY A C 1
ATOM 596 O O . GLY A 1 90 ? -8.000 59.686 29.353 1.00 35.80 90 GLY A O 1
ATOM 597 N N . ALA A 1 91 ? -9.253 57.846 29.262 1.00 32.78 91 ALA A N 1
ATOM 598 C CA . ALA A 1 91 ? -8.225 56.961 29.807 1.00 33.13 91 ALA A CA 1
ATOM 599 C C . ALA A 1 91 ? -8.448 55.552 29.275 1.00 38.14 91 ALA A C 1
ATOM 600 O O . ALA A 1 91 ? -9.586 55.151 29.030 1.00 37.53 91 ALA A O 1
ATOM 602 N N . ILE A 1 92 ? -7.347 54.845 29.032 1.00 35.49 92 ILE A N 1
ATOM 603 C CA . ILE A 1 92 ? -7.304 53.470 28.537 1.00 36.20 92 ILE A CA 1
ATOM 604 C C . ILE A 1 92 ? -6.355 52.697 29.432 1.00 41.12 92 ILE A C 1
ATOM 605 O O . ILE A 1 92 ? -5.224 53.146 29.668 1.00 40.39 92 ILE A O 1
ATOM 610 N N . VAL A 1 93 ? -6.794 51.509 29.878 1.00 37.84 93 VAL A N 1
ATOM 611 C CA . VAL A 1 93 ? -5.950 50.590 30.621 1.00 37.26 93 VAL A CA 1
ATOM 612 C C . VAL A 1 93 ? -5.502 49.509 29.631 1.00 40.70 93 VAL A C 1
ATOM 613 O O . VAL A 1 93 ? -6.339 48.802 29.071 1.00 42.03 93 VAL A O 1
ATOM 617 N N . PHE A 1 94 ? -4.195 49.419 29.368 1.00 36.84 94 PHE A N 1
ATOM 618 C CA . PHE A 1 94 ? -3.617 48.346 28.546 1.00 35.52 94 PHE A CA 1
ATOM 619 C C . PHE A 1 94 ? -3.130 47.273 29.522 1.00 40.97 94 PHE A C 1
ATOM 620 O O . PHE A 1 94 ? -2.065 47.429 30.124 1.00 39.14 94 PHE A O 1
ATOM 628 N N . GLN A 1 95 ? -3.962 46.230 29.752 1.00 40.40 95 GLN A N 1
ATOM 629 C CA . GLN A 1 95 ? -3.634 45.125 30.657 1.00 42.27 95 GLN A CA 1
ATOM 630 C C . GLN A 1 95 ? -2.589 44.226 30.032 1.00 45.97 95 GLN A C 1
ATOM 631 O O . GLN A 1 95 ? -2.776 43.755 28.916 1.00 46.04 95 GLN A O 1
ATOM 637 N N . GLY A 1 96 ? -1.523 43.960 30.778 1.00 42.22 96 GLY A N 1
ATOM 638 C CA . GLY A 1 96 ? -0.441 43.100 30.332 1.00 42.04 96 GLY A CA 1
ATOM 639 C C . GLY A 1 96 ? 0.251 43.572 29.070 1.00 44.77 96 GLY A C 1
ATOM 640 O O . GLY A 1 96 ? 0.492 42.767 28.175 1.00 44.04 96 GLY A O 1
ATOM 641 N N . LEU A 1 97 ? 0.593 44.869 28.992 1.00 41.87 97 LEU A N 1
ATOM 642 C CA . LEU A 1 97 ? 1.296 45.426 27.832 1.00 40.60 97 LEU A CA 1
ATOM 643 C C . LEU A 1 97 ? 2.701 44.816 27.730 1.00 47.11 97 LEU A C 1
ATOM 644 O O . LEU A 1 97 ? 3.187 44.513 26.630 1.00 46.34 97 LEU A O 1
ATOM 649 N N . ILE A 1 98 ? 3.354 44.647 28.884 1.00 46.59 98 ILE A N 1
ATOM 650 C CA . ILE A 1 98 ? 4.695 44.065 28.981 1.00 49.05 98 ILE A CA 1
ATOM 651 C C . ILE A 1 98 ? 4.739 42.986 30.044 1.00 56.12 98 ILE A C 1
ATOM 652 O O . ILE A 1 98 ? 3.918 42.975 30.972 1.00 54.87 98 ILE A O 1
ATOM 657 N N . GLU A 1 99 ? 5.700 42.066 29.904 1.00 56.23 99 GLU A N 1
ATOM 658 C CA . GLU A 1 99 ? 5.950 41.054 30.907 1.00 57.54 99 GLU A CA 1
ATOM 659 C C . GLU A 1 99 ? 7.148 41.563 31.710 1.00 59.75 99 GLU A C 1
ATOM 660 O O . GLU A 1 99 ? 8.211 41.808 31.131 1.00 61.47 99 GLU A O 1
ATOM 666 N N . VAL A 1 100 ? 6.960 41.816 33.007 1.00 51.38 100 VAL A N 1
ATOM 667 C CA . VAL A 1 100 ? 8.081 42.292 33.801 1.00 51.64 100 VAL A CA 1
ATOM 668 C C . VAL A 1 100 ? 8.709 41.067 34.518 1.00 57.38 100 VAL A C 1
ATOM 669 O O . VAL A 1 100 ? 8.025 40.346 35.269 1.00 56.88 100 VAL A O 1
ATOM 673 N N . ASP A 1 101 ? 9.999 40.823 34.278 1.00 55.27 101 ASP A N 1
ATOM 674 C CA . ASP A 1 101 ? 10.727 39.781 35.005 1.00 57.19 101 ASP A CA 1
ATOM 675 C C . ASP A 1 101 ? 11.180 40.459 36.315 1.00 60.19 101 ASP A C 1
ATOM 676 O O . ASP A 1 101 ? 12.069 41.316 36.307 1.00 58.57 101 ASP A O 1
ATOM 681 N N . GLN A 1 102 ? 10.498 40.129 37.417 1.00 57.99 102 GLN A N 1
ATOM 682 C CA . GLN A 1 102 ? 10.719 40.717 38.735 1.00 57.92 102 GLN A CA 1
ATOM 683 C C . GLN A 1 102 ? 12.120 40.501 39.315 1.00 63.61 102 GLN A C 1
ATOM 684 O O . GLN A 1 102 ? 12.652 41.414 39.953 1.00 62.60 102 GLN A O 1
ATOM 690 N N . ASP A 1 103 ? 12.719 39.319 39.095 1.00 62.73 103 ASP A N 1
ATOM 691 C CA . ASP A 1 103 ? 14.080 39.016 39.573 1.00 64.23 103 ASP A CA 1
ATOM 692 C C . ASP A 1 103 ? 15.147 39.843 38.828 1.00 67.77 103 ASP A C 1
ATOM 693 O O . ASP A 1 103 ? 16.066 40.354 39.461 1.00 68.57 103 ASP A O 1
ATOM 698 N N . ASP A 1 104 ? 14.984 40.023 37.505 1.00 63.15 104 ASP A N 1
ATOM 699 C CA . ASP A 1 104 ? 15.881 40.830 36.684 1.00 63.42 104 ASP A CA 1
ATOM 700 C C . ASP A 1 104 ? 15.754 42.308 37.085 1.00 68.03 104 ASP A C 1
ATOM 701 O O . ASP A 1 104 ? 16.775 42.986 37.183 1.00 70.23 104 ASP A O 1
ATOM 706 N N . LEU A 1 105 ? 14.502 42.786 37.355 1.00 61.60 105 LEU A N 1
ATOM 707 C CA . LEU A 1 105 ? 14.228 44.158 37.795 1.00 59.88 105 LEU A CA 1
ATOM 708 C C . LEU A 1 105 ? 14.887 44.413 39.154 1.00 64.17 105 LEU A C 1
ATOM 709 O O . LEU A 1 105 ? 15.357 45.531 39.408 1.00 65.09 105 LEU A O 1
ATOM 714 N N . GLY A 1 106 ? 14.971 43.353 39.970 1.00 59.90 106 GLY A N 1
ATOM 715 C CA . GLY A 1 106 ? 15.581 43.347 41.293 1.00 59.87 106 GLY A CA 1
ATOM 716 C C . GLY A 1 106 ? 14.908 44.270 42.285 1.00 62.90 106 GLY A C 1
ATOM 717 O O . GLY A 1 106 ? 13.786 44.725 42.041 1.00 60.82 106 GLY A O 1
ATOM 718 N N . PRO A 1 107 ? 15.577 44.618 43.409 1.00 61.70 107 PRO A N 1
ATOM 719 C CA . PRO A 1 107 ? 14.935 45.510 44.395 1.00 60.67 107 PRO A CA 1
ATOM 720 C C . PRO A 1 107 ? 14.681 46.938 43.908 1.00 63.21 107 PRO A C 1
ATOM 721 O O . PRO A 1 107 ? 15.455 47.479 43.113 1.00 62.09 107 PRO A O 1
ATOM 725 N N . THR A 1 108 ? 13.568 47.535 44.381 1.00 59.33 108 THR A N 1
ATOM 726 C CA . THR A 1 108 ? 13.194 48.921 44.102 1.00 57.05 108 THR A CA 1
ATOM 727 C C . THR A 1 108 ? 14.242 49.834 44.787 1.00 61.27 108 THR A C 1
ATOM 728 O O . THR A 1 108 ? 14.526 49.639 45.970 1.00 62.11 108 THR A O 1
ATOM 732 N N . PRO A 1 109 ? 14.842 50.804 44.054 1.00 58.05 109 PRO A N 1
ATOM 733 C CA . PRO A 1 109 ? 15.816 51.716 44.694 1.00 58.95 109 PRO A CA 1
ATOM 734 C C . PRO A 1 109 ? 15.170 52.580 45.809 1.00 61.90 109 PRO A C 1
ATOM 735 O O . PRO A 1 109 ? 13.944 52.733 45.804 1.00 58.83 109 PRO A O 1
ATOM 739 N N . PRO A 1 110 ? 15.944 53.173 46.759 1.00 60.52 110 PRO A N 1
ATOM 740 C CA . PRO A 1 110 ? 15.307 53.981 47.828 1.00 60.61 110 PRO A CA 1
ATOM 741 C C . PRO A 1 110 ? 14.476 55.166 47.340 1.00 64.87 110 PRO A C 1
ATOM 742 O O . PRO A 1 110 ? 13.464 55.485 47.962 1.00 64.65 110 PRO A O 1
ATOM 746 N N . ASN A 1 111 ? 14.893 55.801 46.222 1.00 61.20 111 ASN A N 1
ATOM 747 C CA . ASN A 1 111 ? 14.217 56.941 45.597 1.00 59.18 111 ASN A CA 1
ATOM 748 C C . ASN A 1 111 ? 14.366 56.903 44.059 1.00 61.46 111 ASN A C 1
ATOM 749 O O . ASN A 1 111 ? 15.055 56.011 43.552 1.00 60.59 111 ASN A O 1
ATOM 754 N N . TRP A 1 112 ? 13.746 57.872 43.318 1.00 57.61 112 TRP A N 1
ATOM 755 C CA . TRP A 1 112 ? 13.816 57.941 41.843 1.00 57.08 112 TRP A CA 1
ATOM 756 C C . TRP A 1 112 ? 15.246 58.168 41.309 1.00 64.48 112 TRP A C 1
ATOM 757 O O . TRP A 1 112 ? 15.528 57.788 40.165 1.00 66.04 112 TRP A O 1
ATOM 768 N N . GLN A 1 113 ? 16.140 58.791 42.127 1.00 61.90 113 GLN A N 1
ATOM 769 C CA . GLN A 1 113 ? 17.544 59.058 41.755 1.00 62.75 113 GLN A CA 1
ATOM 770 C C . GLN A 1 113 ? 18.364 57.772 41.576 1.00 67.13 113 GLN A C 1
ATOM 771 O O . GLN A 1 113 ? 19.339 57.766 40.816 1.00 66.86 113 GLN A O 1
ATOM 777 N N . GLY A 1 114 ? 17.928 56.704 42.249 1.00 64.44 114 GLY A N 1
ATOM 778 C CA . GLY A 1 114 ? 18.561 55.392 42.237 1.00 65.92 114 GLY A CA 1
ATOM 779 C C . GLY A 1 114 ? 18.162 54.464 41.116 1.00 72.06 114 GLY A C 1
ATOM 780 O O . GLY A 1 114 ? 18.702 53.360 41.026 1.00 74.28 114 GLY A O 1
ATOM 781 N N . ALA A 1 115 ? 17.210 54.887 40.264 1.00 67.29 115 ALA A N 1
ATOM 782 C CA . ALA A 1 115 ? 16.707 54.087 39.149 1.00 66.77 115 ALA A CA 1
ATOM 783 C C . ALA A 1 115 ? 17.763 53.877 38.027 1.00 71.16 115 ALA A C 1
ATOM 784 O O . ALA A 1 115 ? 18.406 54.840 37.594 1.00 69.87 115 ALA A O 1
ATOM 786 N N . ASP A 1 116 ? 17.942 52.620 37.577 1.00 68.40 116 ASP A N 1
ATOM 787 C CA . ASP A 1 116 ? 18.912 52.304 36.533 1.00 69.05 116 ASP A CA 1
ATOM 788 C C . ASP A 1 116 ? 18.233 52.429 35.180 1.00 73.11 116 ASP A C 1
ATOM 789 O O . ASP A 1 116 ? 17.425 51.579 34.792 1.00 71.05 116 ASP A O 1
ATOM 794 N N . TYR A 1 117 ? 18.608 53.485 34.449 1.00 70.71 117 TYR A N 1
ATOM 795 C CA . TYR A 1 117 ? 18.036 53.809 33.159 1.00 69.29 117 TYR A CA 1
ATOM 796 C C . TYR A 1 117 ? 18.510 52.949 32.013 1.00 71.22 117 TYR A C 1
ATOM 797 O O . TYR A 1 117 ? 17.826 52.906 30.987 1.00 71.37 117 TYR A O 1
ATOM 806 N N . GLY A 1 118 ? 19.591 52.203 32.215 1.00 65.97 118 GLY A N 1
ATOM 807 C CA . GLY A 1 118 ? 20.048 51.220 31.248 1.00 65.04 118 GLY A CA 1
ATOM 808 C C . GLY A 1 118 ? 19.019 50.107 31.211 1.00 66.58 118 GLY A C 1
ATOM 809 O O . GLY A 1 118 ? 18.686 49.590 30.141 1.00 66.00 118 GLY A O 1
ATOM 810 N N . LYS A 1 119 ? 18.440 49.800 32.385 1.00 61.53 119 LYS A N 1
ATOM 811 C CA . LYS A 1 119 ? 17.412 48.767 32.550 1.00 60.18 119 LYS A CA 1
ATOM 812 C C . LYS A 1 119 ? 15.989 49.213 32.155 1.00 59.27 119 LYS A C 1
ATOM 813 O O . LYS A 1 119 ? 15.151 48.357 31.934 1.00 59.50 119 LYS A O 1
ATOM 819 N N . LEU A 1 120 ? 15.699 50.527 32.102 1.00 52.46 120 LEU A N 1
ATOM 820 C CA . LEU A 1 120 ? 14.363 51.023 31.745 1.00 49.33 120 LEU A CA 1
ATOM 821 C C . LEU A 1 120 ? 14.305 51.499 30.293 1.00 51.82 120 LEU A C 1
ATOM 822 O O . LEU A 1 120 ? 13.242 51.871 29.810 1.00 49.71 120 LEU A O 1
ATOM 827 N N . ASN A 1 121 ? 15.450 51.457 29.597 1.00 51.00 121 ASN A N 1
ATOM 828 C CA . ASN A 1 121 ? 15.636 51.925 28.223 1.00 50.92 121 ASN A CA 1
ATOM 829 C C . ASN A 1 121 ? 14.627 51.315 27.208 1.00 53.57 121 ASN A C 1
ATOM 830 O O . ASN A 1 121 ? 14.011 52.049 26.427 1.00 52.29 121 ASN A O 1
ATOM 835 N N . LYS A 1 122 ? 14.458 49.990 27.240 1.00 49.84 122 LYS A N 1
ATOM 836 C CA . LYS A 1 122 ? 13.511 49.282 26.391 1.00 48.23 122 LYS A CA 1
ATOM 837 C C . LYS A 1 122 ? 12.064 49.760 26.697 1.00 49.94 122 LYS A C 1
ATOM 838 O O . LYS A 1 122 ? 11.275 49.975 25.769 1.00 47.36 122 LYS A O 1
ATOM 844 N N . TYR A 1 123 ? 11.743 49.964 27.997 1.00 47.47 123 TYR A N 1
ATOM 845 C CA . TYR A 1 123 ? 10.438 50.454 28.421 1.00 46.44 123 TYR A CA 1
ATOM 846 C C . TYR A 1 123 ? 10.176 51.878 27.919 1.00 47.87 123 TYR A C 1
ATOM 847 O O . TYR A 1 123 ? 9.060 52.187 27.545 1.00 44.87 123 TYR A O 1
ATOM 856 N N . GLY A 1 124 ? 11.212 52.710 27.887 1.00 45.64 124 GLY A N 1
ATOM 857 C CA . GLY A 1 124 ? 11.143 54.073 27.374 1.00 43.98 124 GLY A CA 1
ATOM 858 C C . GLY A 1 124 ? 10.827 54.104 25.888 1.00 47.51 124 GLY A C 1
ATOM 859 O O . GLY A 1 124 ? 10.088 54.983 25.430 1.00 46.84 124 GLY A O 1
ATOM 860 N N . PHE A 1 125 ? 11.367 53.127 25.124 1.00 43.18 125 PHE A N 1
ATOM 861 C CA . PHE A 1 125 ? 11.100 52.986 23.692 1.00 41.66 125 PHE A CA 1
ATOM 862 C C . PHE A 1 125 ? 9.643 52.623 23.484 1.00 46.24 125 PHE A C 1
ATOM 863 O O . PHE A 1 125 ? 8.969 53.289 22.704 1.00 46.04 125 PHE A O 1
ATOM 871 N N . ILE A 1 126 ? 9.135 51.620 24.223 1.00 44.53 126 ILE A N 1
ATOM 872 C CA . ILE A 1 126 ? 7.737 51.153 24.135 1.00 42.93 126 ILE A CA 1
ATOM 873 C C . ILE A 1 126 ? 6.757 52.285 24.446 1.00 44.98 126 ILE A C 1
ATOM 874 O O . ILE A 1 126 ? 5.842 52.540 23.653 1.00 42.54 126 ILE A O 1
ATOM 879 N N . CYS A 1 127 ? 6.976 52.977 25.579 1.00 41.96 127 CYS A N 1
ATOM 880 C CA . CYS A 1 127 ? 6.145 54.112 25.999 1.00 40.35 127 CYS A CA 1
ATOM 881 C C . CYS A 1 127 ? 6.138 55.228 24.974 1.00 39.41 127 CYS A C 1
ATOM 882 O O . CYS A 1 127 ? 5.069 55.744 24.653 1.00 37.77 127 CYS A O 1
ATOM 885 N N . SER A 1 128 ? 7.314 55.591 24.453 1.00 34.90 128 SER A N 1
ATOM 886 C CA . SER A 1 128 ? 7.417 56.663 23.457 1.00 33.95 128 SER A CA 1
ATOM 887 C C . SER A 1 128 ? 6.704 56.316 22.130 1.00 37.24 128 SER A C 1
ATOM 888 O O . SER A 1 128 ? 6.157 57.211 21.503 1.00 35.04 128 SER A O 1
ATOM 891 N N . LEU A 1 129 ? 6.655 55.019 21.749 1.00 36.03 129 LEU A N 1
ATOM 892 C CA . LEU A 1 129 ? 5.915 54.550 20.570 1.00 36.37 129 LEU A CA 1
ATOM 893 C C . LEU A 1 129 ? 4.427 54.719 20.793 1.00 37.54 129 LEU A C 1
ATOM 894 O O . LEU A 1 129 ? 3.734 55.140 19.870 1.00 36.36 129 LEU A O 1
ATOM 899 N N . LEU A 1 130 ? 3.921 54.412 22.009 1.00 36.24 130 LEU A N 1
ATOM 900 C CA . LEU A 1 130 ? 2.501 54.618 22.328 1.00 37.87 130 LEU A CA 1
ATOM 901 C C . LEU A 1 130 ? 2.091 56.085 22.165 1.00 38.66 130 LEU A C 1
ATOM 902 O O . LEU A 1 130 ? 1.108 56.364 21.489 1.00 38.19 130 LEU A O 1
ATOM 907 N N . HIS A 1 131 ? 2.871 57.021 22.733 1.00 33.21 131 HIS A N 1
ATOM 908 C CA . HIS A 1 131 ? 2.638 58.459 22.547 1.00 32.02 131 HIS A CA 1
ATOM 909 C C . HIS A 1 131 ? 2.714 58.844 21.035 1.00 35.91 131 HIS A C 1
ATOM 910 O O . HIS A 1 131 ? 1.859 59.569 20.535 1.00 36.27 131 HIS A O 1
ATOM 917 N N . GLY A 1 132 ? 3.716 58.331 20.338 1.00 31.92 132 GLY A N 1
ATOM 918 C CA . GLY A 1 132 ? 3.927 58.571 18.915 1.00 32.62 132 GLY A CA 1
ATOM 919 C C . GLY A 1 132 ? 2.751 58.174 18.030 1.00 38.69 132 GLY A C 1
ATOM 920 O O . GLY A 1 132 ? 2.564 58.791 16.986 1.00 36.94 132 GLY A O 1
ATOM 921 N N . ALA A 1 133 ? 1.935 57.157 18.441 1.00 37.00 133 ALA A N 1
ATOM 922 C CA . ALA A 1 133 ? 0.775 56.676 17.666 1.00 38.57 133 ALA A CA 1
ATOM 923 C C . ALA A 1 133 ? -0.495 57.501 17.868 1.00 41.43 133 ALA A C 1
ATOM 924 O O . ALA A 1 133 ? -1.452 57.317 17.114 1.00 41.01 133 ALA A O 1
ATOM 926 N N . VAL A 1 134 ? -0.510 58.397 18.882 1.00 36.69 134 VAL A N 1
ATOM 927 C CA . VAL A 1 134 ? -1.658 59.242 19.209 1.00 35.78 134 VAL A CA 1
ATOM 928 C C . VAL A 1 134 ? -2.087 60.115 17.972 1.00 40.54 134 VAL A C 1
ATOM 929 O O . VAL A 1 134 ? -3.257 60.052 17.653 1.00 38.11 134 VAL A O 1
ATOM 933 N N . PRO A 1 135 ? -1.213 60.868 17.224 1.00 39.14 135 PRO A N 1
ATOM 934 C CA . PRO A 1 135 ? 0.237 61.134 17.426 1.00 37.32 135 PRO A CA 1
ATOM 935 C C . PRO A 1 135 ? 0.507 62.236 18.467 1.00 39.34 135 PRO A C 1
ATOM 936 O O . PRO A 1 135 ? -0.239 63.196 18.582 1.00 38.99 135 PRO A O 1
ATOM 940 N N . SER A 1 136 ? 1.550 62.071 19.274 1.00 35.38 136 SER A N 1
ATOM 941 C CA . SER A 1 136 ? 1.912 62.997 20.336 1.00 33.97 136 SER A CA 1
ATOM 942 C C . SER A 1 136 ? 3.403 62.907 20.574 1.00 37.78 136 SER A C 1
ATOM 943 O O . SER A 1 136 ? 3.987 61.848 20.365 1.00 37.95 136 SER A O 1
ATOM 946 N N . LYS A 1 137 ? 4.044 64.022 20.945 1.00 34.65 137 LYS A N 1
ATOM 947 C CA . LYS A 1 137 ? 5.516 64.058 21.113 1.00 34.86 137 LYS A CA 1
ATOM 948 C C . LYS A 1 137 ? 5.946 64.103 22.549 1.00 37.33 137 LYS A C 1
ATOM 949 O O . LYS A 1 137 ? 5.588 65.051 23.245 1.00 37.80 137 LYS A O 1
ATOM 955 N N . PRO A 1 138 ? 6.714 63.095 23.017 1.00 34.59 138 PRO A N 1
ATOM 956 C CA . PRO A 1 138 ? 7.227 63.130 24.407 1.00 34.83 138 PRO A CA 1
ATOM 957 C C . PRO A 1 138 ? 8.020 64.407 24.700 1.00 38.31 138 PRO A C 1
ATOM 958 O O . PRO A 1 138 ? 8.801 64.888 23.869 1.00 38.58 138 PRO A O 1
ATOM 962 N N . VAL A 1 139 ? 7.706 65.016 25.838 1.00 33.45 139 VAL A N 1
ATOM 963 C CA . VAL A 1 139 ? 8.326 66.269 26.305 1.00 33.42 139 VAL A CA 1
ATOM 964 C C . VAL A 1 139 ? 8.821 66.095 27.735 1.00 37.47 139 VAL A C 1
ATOM 965 O O . VAL A 1 139 ? 8.469 65.138 28.409 1.00 36.93 139 VAL A O 1
ATOM 969 N N . GLN A 1 140 ? 9.633 67.038 28.205 1.00 36.98 140 GLN A N 1
ATOM 970 C CA . GLN A 1 140 ? 10.032 67.103 29.599 1.00 36.62 140 GLN A CA 1
ATOM 971 C C . GLN A 1 140 ? 9.826 68.554 30.091 1.00 41.30 140 GLN A C 1
ATOM 972 O O . GLN A 1 140 ? 9.821 69.500 29.284 1.00 38.89 140 GLN A O 1
ATOM 978 N N . TYR A 1 141 ? 9.597 68.701 31.404 1.00 38.91 141 TYR A N 1
ATOM 979 C CA . TYR A 1 141 ? 9.296 69.973 32.077 1.00 37.80 141 TYR A CA 1
ATOM 980 C C . TYR A 1 141 ? 10.335 70.303 33.125 1.00 42.51 141 TYR A C 1
ATOM 981 O O . TYR A 1 141 ? 10.551 69.504 34.028 1.00 43.35 141 TYR A O 1
ATOM 990 N N . TYR A 1 142 ? 10.890 71.528 33.083 1.00 39.41 142 TYR A N 1
ATOM 991 C CA . TYR A 1 142 ? 11.810 72.009 34.103 1.00 39.91 142 TYR A CA 1
ATOM 992 C C . TYR A 1 142 ? 11.081 71.995 35.471 1.00 44.37 142 TYR A C 1
ATOM 993 O O . TYR A 1 142 ? 11.708 71.740 36.489 1.00 44.69 142 TYR A O 1
ATOM 1002 N N . ALA A 1 143 ? 9.758 72.226 35.473 1.00 41.06 143 ALA A N 1
ATOM 1003 C CA . ALA A 1 143 ? 8.878 72.211 36.651 1.00 41.27 143 ALA A CA 1
ATOM 1004 C C . ALA A 1 143 ? 8.883 70.848 37.387 1.00 46.18 143 ALA A C 1
ATOM 1005 O O . ALA A 1 143 ? 8.533 70.799 38.554 1.00 45.82 143 ALA A O 1
ATOM 1007 N N . GLN A 1 144 ? 9.228 69.754 36.684 1.00 43.81 144 GLN A N 1
ATOM 1008 C CA . GLN A 1 144 ? 9.272 68.401 37.227 1.00 44.21 144 GLN A CA 1
ATOM 1009 C C . GLN A 1 144 ? 10.719 67.879 37.158 1.00 48.87 144 GLN A C 1
ATOM 1010 O O . GLN A 1 144 ? 11.190 67.505 36.075 1.00 48.74 144 GLN A O 1
ATOM 1016 N N . ARG A 1 145 ? 11.442 67.861 38.314 1.00 45.40 145 ARG A N 1
ATOM 1017 C CA . ARG A 1 145 ? 12.828 67.334 38.408 1.00 45.48 145 ARG A CA 1
ATOM 1018 C C . ARG A 1 145 ? 13.826 68.050 37.510 1.00 48.79 145 ARG A C 1
ATOM 1019 O O . ARG A 1 145 ? 14.823 67.435 37.109 1.00 48.37 145 ARG A O 1
ATOM 1027 N N . LYS A 1 146 ? 13.577 69.338 37.186 1.00 45.79 146 LYS A N 1
ATOM 1028 C CA . LYS A 1 146 ? 14.453 70.121 36.288 1.00 46.45 146 LYS A CA 1
ATOM 1029 C C . LYS A 1 146 ? 14.554 69.420 34.927 1.00 49.14 146 LYS A C 1
ATOM 1030 O O . LYS A 1 146 ? 15.591 69.438 34.274 1.00 50.65 146 LYS A O 1
ATOM 1036 N N . GLY A 1 147 ? 13.449 68.786 34.538 1.00 44.44 147 GLY A N 1
ATOM 1037 C CA . GLY A 1 147 ? 13.333 68.009 33.315 1.00 43.38 147 GLY A CA 1
ATOM 1038 C C . GLY A 1 147 ? 13.318 66.534 33.640 1.00 47.46 147 GLY A C 1
ATOM 1039 O O . GLY A 1 147 ? 12.299 65.869 33.449 1.00 46.27 147 GLY A O 1
ATOM 1040 N N . GLY A 1 148 ? 14.462 66.030 34.098 1.00 44.66 148 GLY A N 1
ATOM 1041 C CA . GLY A 1 148 ? 14.660 64.636 34.492 1.00 44.99 148 GLY A CA 1
ATOM 1042 C C . GLY A 1 148 ? 14.505 63.563 33.424 1.00 47.05 148 GLY A C 1
ATOM 1043 O O . GLY A 1 148 ? 14.359 62.383 33.756 1.00 48.05 148 GLY A O 1
ATOM 1044 N N . GLY A 1 149 ? 14.527 63.960 32.158 1.00 41.68 149 GLY A N 1
ATOM 1045 C CA . GLY A 1 149 ? 14.363 63.059 31.026 1.00 40.27 149 GLY A CA 1
ATOM 1046 C C . GLY A 1 149 ? 12.925 62.818 30.609 1.00 43.14 149 GLY A C 1
ATOM 1047 O O . GLY A 1 149 ? 11.985 63.199 31.321 1.00 42.40 149 GLY A O 1
ATOM 1048 N N . LEU A 1 150 ? 12.749 62.157 29.437 1.00 38.70 150 LEU A N 1
ATOM 1049 C CA . LEU A 1 150 ? 11.438 61.818 28.867 1.00 36.37 150 LEU A CA 1
ATOM 1050 C C . LEU A 1 150 ? 10.680 60.751 29.661 1.00 39.42 150 LEU A C 1
ATOM 1051 O O . LEU A 1 150 ? 9.466 60.704 29.596 1.00 38.32 150 LEU A O 1
ATOM 1056 N N . LEU A 1 151 ? 11.386 59.935 30.422 1.00 39.09 151 LEU A N 1
ATOM 1057 C CA . LEU A 1 151 ? 10.797 58.850 31.206 1.00 39.37 151 LEU A CA 1
ATOM 1058 C C . LEU A 1 151 ? 11.161 59.010 32.679 1.00 40.69 151 LEU A C 1
ATOM 1059 O O . LEU A 1 151 ? 12.333 59.118 33.006 1.00 39.31 151 LEU A O 1
ATOM 1064 N N . HIS A 1 152 ? 10.151 59.081 33.556 1.00 37.33 152 HIS A N 1
ATOM 1065 C CA . HIS A 1 152 ? 10.383 59.275 34.993 1.00 38.35 152 HIS A CA 1
ATOM 1066 C C . HIS A 1 152 ? 10.014 58.036 35.771 1.00 44.00 152 HIS A C 1
ATOM 1067 O O . HIS A 1 152 ? 8.900 57.522 35.630 1.00 43.04 152 HIS A O 1
ATOM 1074 N N . ALA A 1 153 ? 10.934 57.578 36.623 1.00 42.58 153 ALA A N 1
ATOM 1075 C CA . ALA A 1 153 ? 10.675 56.482 37.554 1.00 42.85 153 ALA A CA 1
ATOM 1076 C C . ALA A 1 153 ? 9.992 57.147 38.753 1.00 45.36 153 ALA A C 1
ATOM 1077 O O . ALA A 1 153 ? 10.471 58.164 39.239 1.00 43.55 153 ALA A O 1
ATOM 1079 N N . VAL A 1 154 ? 8.825 56.636 39.140 1.00 42.80 154 VAL A N 1
ATOM 1080 C CA . VAL A 1 154 ? 8.007 57.124 40.254 1.00 42.55 154 VAL A CA 1
ATOM 1081 C C . VAL A 1 154 ? 8.080 56.040 41.316 1.00 49.44 154 VAL A C 1
ATOM 1082 O O . VAL A 1 154 ? 7.565 54.926 41.135 1.00 49.25 154 VAL A O 1
ATOM 1086 N N . ILE A 1 155 ? 8.848 56.330 42.367 1.00 49.92 155 ILE A N 1
ATOM 1087 C CA . ILE A 1 155 ? 9.169 55.395 43.455 1.00 51.60 155 ILE A CA 1
ATOM 1088 C C . ILE A 1 155 ? 8.839 55.985 44.844 1.00 61.26 155 ILE A C 1
ATOM 1089 O O . ILE A 1 155 ? 9.278 57.105 45.121 1.00 62.01 155 ILE A O 1
ATOM 1094 N N . PRO A 1 156 ? 8.122 55.245 45.745 1.00 61.34 156 PRO A N 1
ATOM 1095 C CA . PRO A 1 156 ? 7.854 55.790 47.090 1.00 62.86 156 PRO A CA 1
ATOM 1096 C C . PRO A 1 156 ? 9.120 55.848 47.940 1.00 70.93 156 PRO A C 1
ATOM 1097 O O . PRO A 1 156 ? 9.807 54.836 48.139 1.00 69.91 156 PRO A O 1
ATOM 1101 N N . ASP A 1 157 ? 9.464 57.072 48.356 1.00 72.95 157 ASP A N 1
ATOM 1102 C CA . ASP A 1 157 ? 10.614 57.392 49.205 1.00 76.98 157 ASP A CA 1
ATOM 1103 C C . ASP A 1 157 ? 10.090 57.525 50.640 1.00 87.89 157 ASP A C 1
ATOM 1104 O O . ASP A 1 157 ? 9.083 58.201 50.866 1.00 86.97 157 ASP A O 1
ATOM 1109 N N . GLU A 1 158 ? 10.752 56.858 51.593 1.00 91.22 158 GLU A N 1
ATOM 1110 C CA . GLU A 1 158 ? 10.419 56.878 53.024 1.00 94.57 158 GLU A CA 1
ATOM 1111 C C . GLU A 1 158 ? 10.575 58.293 53.629 1.00 103.11 158 GLU A C 1
ATOM 1112 O O . GLU A 1 158 ? 9.812 58.657 54.527 1.00 103.87 158 GLU A O 1
ATOM 1118 N N . LYS A 1 159 ? 11.531 59.087 53.096 1.00 101.99 159 LYS A N 1
ATOM 1119 C CA . LYS A 1 159 ? 11.816 60.478 53.468 1.00 103.43 159 LYS A CA 1
ATOM 1120 C C . LYS A 1 159 ? 10.597 61.377 53.167 1.00 108.47 159 LYS A C 1
ATOM 1121 O O . LYS A 1 159 ? 10.348 62.344 53.888 1.00 109.38 159 LYS A O 1
ATOM 1127 N N . MET A 1 160 ? 9.857 61.051 52.095 1.00 104.31 160 MET A N 1
ATOM 1128 C CA . MET A 1 160 ? 8.687 61.794 51.638 1.00 103.03 160 MET A CA 1
ATOM 1129 C C . MET A 1 160 ? 7.422 60.915 51.674 1.00 106.40 160 MET A C 1
ATOM 1130 O O . MET A 1 160 ? 6.545 61.057 50.814 1.00 104.85 160 MET A O 1
ATOM 1135 N N . ALA A 1 161 ? 7.326 60.030 52.699 1.00 103.93 161 ALA A N 1
ATOM 1136 C CA . ALA A 1 161 ? 6.244 59.058 52.914 1.00 103.04 161 ALA A CA 1
ATOM 1137 C C . ALA A 1 161 ? 4.825 59.650 52.876 1.00 104.22 161 ALA A C 1
ATOM 1138 O O . ALA A 1 161 ? 3.983 59.148 52.127 1.00 103.66 161 ALA A O 1
ATOM 1140 N N . ALA A 1 162 ? 4.554 60.704 53.656 0.50 98.21 162 ALA A N 1
ATOM 1141 C CA . ALA A 1 162 ? 3.213 61.285 53.633 0.50 95.63 162 ALA A CA 1
ATOM 1142 C C . ALA A 1 162 ? 3.150 62.632 52.887 0.50 94.68 162 ALA A C 1
ATOM 1143 O O . ALA A 1 162 ? 2.327 63.472 53.212 0.50 93.84 162 ALA A O 1
ATOM 1145 N N . THR A 1 163 ? 3.991 62.819 51.851 0.50 87.53 163 THR A N 1
ATOM 1146 C CA . THR A 1 163 ? 3.947 64.043 51.037 0.50 84.50 163 THR A CA 1
ATOM 1147 C C . THR A 1 163 ? 2.933 63.892 49.890 0.50 84.07 163 THR A C 1
ATOM 1148 O O . THR A 1 163 ? 2.680 62.774 49.426 0.50 83.01 163 THR A O 1
ATOM 1152 N N . GLN A 1 164 ? 2.373 65.027 49.424 0.50 77.68 164 GLN A N 1
ATOM 1153 C CA . GLN A 1 164 ? 1.412 65.081 48.319 0.50 74.70 164 GLN A CA 1
ATOM 1154 C C . GLN A 1 164 ? 2.164 65.156 46.958 0.50 76.25 164 GLN A C 1
ATOM 1155 O O . GLN A 1 164 ? 1.984 66.094 46.174 0.50 74.56 164 GLN A O 1
ATOM 1161 N N . THR A 1 165 ? 3.033 64.156 46.707 0.50 72.07 165 THR A N 1
ATOM 1162 C CA . THR A 1 165 ? 3.847 64.013 45.492 0.50 70.47 165 THR A CA 1
ATOM 1163 C C . THR A 1 165 ? 3.833 62.548 45.019 0.50 72.04 165 THR A C 1
ATOM 1164 O O . THR A 1 165 ? 3.157 61.705 45.616 0.50 71.41 165 THR A O 1
ATOM 1168 N N . GLY A 1 166 ? 4.584 62.270 43.954 0.50 67.03 166 GLY A N 1
ATOM 1169 C CA . GLY A 1 166 ? 4.752 60.933 43.397 0.50 66.02 166 GLY A CA 1
ATOM 1170 C C . GLY A 1 166 ? 5.700 60.089 44.224 0.50 70.45 166 GLY A C 1
ATOM 1171 O O . GLY A 1 166 ? 5.653 58.864 44.157 0.50 70.30 166 GLY A O 1
ATOM 1172 N N . SER A 1 167 ? 6.559 60.740 45.029 0.50 67.65 167 SER A N 1
ATOM 1173 C CA . SER A 1 167 ? 7.502 60.081 45.940 0.50 68.35 167 SER A CA 1
ATOM 1174 C C . SER A 1 167 ? 6.773 59.724 47.257 0.50 71.71 167 SER A C 1
ATOM 1175 O O . SER A 1 167 ? 7.380 59.192 48.192 0.50 72.44 167 SER A O 1
ATOM 1178 N N . GLY A 1 168 ? 5.472 60.019 47.291 0.50 66.88 168 GLY A N 1
ATOM 1179 C CA . GLY A 1 168 ? 4.582 59.780 48.419 0.50 67.13 168 GLY A CA 1
ATOM 1180 C C . GLY A 1 168 ? 4.020 58.376 48.494 0.50 69.40 168 GLY A C 1
ATOM 1181 O O . GLY A 1 168 ? 4.094 57.608 47.528 0.50 67.10 168 GLY A O 1
ATOM 1182 N N . SER A 1 169 ? 3.431 58.051 49.657 0.50 66.08 169 SER A N 1
ATOM 1183 C CA . SER A 1 169 ? 2.852 56.749 49.969 0.50 65.90 169 SER A CA 1
ATOM 1184 C C . SER A 1 169 ? 1.446 56.903 50.570 0.50 70.98 169 SER A C 1
ATOM 1185 O O . SER A 1 169 ? 0.492 56.363 50.016 0.50 68.99 169 SER A O 1
ATOM 1188 N N . LYS A 1 170 ? 1.309 57.664 51.674 0.50 70.85 170 LYS A N 1
ATOM 1189 C CA . LYS A 1 170 ? 0.020 57.872 52.348 0.50 72.05 170 LYS A CA 1
ATOM 1190 C C . LYS A 1 170 ? -0.731 59.144 51.854 0.50 78.06 170 LYS A C 1
ATOM 1191 O O . LYS A 1 170 ? -0.690 60.201 52.491 0.50 77.66 170 LYS A O 1
ATOM 1197 N N . THR A 1 171 ? -1.413 59.014 50.701 0.50 76.25 171 THR A N 1
ATOM 1198 C CA . THR A 1 171 ? -2.216 60.063 50.061 0.50 76.50 171 THR A CA 1
ATOM 1199 C C . THR A 1 171 ? -3.585 59.444 49.759 0.50 82.99 171 THR A C 1
ATOM 1200 O O . THR A 1 171 ? -3.616 58.392 49.136 0.50 83.05 171 THR A O 1
ATOM 1204 N N . ASP A 1 172 ? -4.705 60.073 50.164 0.50 80.68 172 ASP A N 1
ATOM 1205 C CA . ASP A 1 172 ? -6.014 59.453 49.919 0.50 80.83 172 ASP A CA 1
ATOM 1206 C C . ASP A 1 172 ? -7.147 60.418 49.525 0.50 85.81 172 ASP A C 1
ATOM 1207 O O . ASP A 1 172 ? -7.142 61.586 49.917 0.50 85.92 172 ASP A O 1
ATOM 1212 N N . LEU A 1 173 ? -8.103 59.885 48.705 1.00 82.14 173 LEU A N 1
ATOM 1213 C CA . LEU A 1 173 ? -9.379 60.418 48.171 1.00 80.33 173 LEU A CA 1
ATOM 1214 C C . LEU A 1 173 ? -9.275 61.596 47.133 1.00 77.55 173 LEU A C 1
ATOM 1215 O O . LEU A 1 173 ? -10.309 61.964 46.578 1.00 77.29 173 LEU A O 1
ATOM 1220 N N . PHE A 1 174 ? -8.068 62.149 46.855 1.00 68.59 174 PHE A N 1
ATOM 1221 C CA . PHE A 1 174 ? -7.861 63.244 45.883 1.00 64.41 174 PHE A CA 1
ATOM 1222 C C . PHE A 1 174 ? -7.454 62.790 44.476 1.00 61.58 174 PHE A C 1
ATOM 1223 O O . PHE A 1 174 ? -6.889 61.718 44.309 1.00 63.06 174 PHE A O 1
ATOM 1231 N N . VAL A 1 175 ? -7.715 63.651 43.479 1.00 52.18 175 VAL A N 1
ATOM 1232 C CA . VAL A 1 175 ? -7.406 63.484 42.043 1.00 47.53 175 VAL A CA 1
ATOM 1233 C C . VAL A 1 175 ? -6.878 64.797 41.469 1.00 46.34 175 VAL A C 1
ATOM 1234 O O . VAL A 1 175 ? -7.190 65.867 41.989 1.00 45.74 175 VAL A O 1
ATOM 1238 N N . HIS A 1 176 ? -6.064 64.711 40.414 1.00 39.81 176 HIS A N 1
ATOM 1239 C CA . HIS A 1 176 ? -5.531 65.878 39.743 1.00 38.60 176 HIS A CA 1
ATOM 1240 C C . HIS A 1 176 ? -5.164 65.535 38.305 1.00 40.44 176 HIS A C 1
ATOM 1241 O O . HIS A 1 176 ? -4.846 64.376 37.992 1.00 37.33 176 HIS A O 1
ATOM 1248 N N . THR A 1 177 ? -5.251 66.554 37.425 1.00 35.10 177 THR A N 1
ATOM 1249 C CA . THR A 1 177 ? -4.713 66.471 36.078 1.00 34.67 177 THR A CA 1
ATOM 1250 C C . THR A 1 177 ? -3.232 66.861 36.298 1.00 37.54 177 THR A C 1
ATOM 1251 O O . THR A 1 177 ? -2.927 67.565 37.251 1.00 37.40 177 THR A O 1
ATOM 1255 N N . GLU A 1 178 ? -2.329 66.405 35.442 1.00 35.42 178 GLU A N 1
ATOM 1256 C CA . GLU A 1 178 ? -0.898 66.686 35.583 1.00 34.44 178 GLU A CA 1
ATOM 1257 C C . GLU A 1 178 ? -0.593 68.151 35.256 1.00 38.40 178 GLU A C 1
ATOM 1258 O O . GLU A 1 178 ? -1.076 68.681 34.242 1.00 36.23 178 GLU A O 1
ATOM 1264 N N . ASP A 1 179 ? 0.217 68.781 36.126 1.00 39.01 179 ASP A N 1
ATOM 1265 C CA . ASP A 1 179 ? 0.718 70.161 36.039 1.00 39.63 179 ASP A CA 1
ATOM 1266 C C . ASP A 1 179 ? -0.385 71.194 35.731 1.00 40.49 179 ASP A C 1
ATOM 1267 O O . ASP A 1 179 ? -0.286 71.970 34.771 1.00 37.95 179 ASP A O 1
ATOM 1272 N N . ALA A 1 180 ? -1.424 71.212 36.596 1.00 37.60 180 ALA A N 1
ATOM 1273 C CA . ALA A 1 180 ? -2.562 72.124 36.497 1.00 37.15 180 ALA A CA 1
ATOM 1274 C C . ALA A 1 180 ? -2.133 73.620 36.581 1.00 41.08 180 ALA A C 1
ATOM 1275 O O . ALA A 1 180 ? -2.861 74.490 36.107 1.00 40.16 180 ALA A O 1
ATOM 1277 N N . PHE A 1 181 ? -0.952 73.887 37.165 1.00 36.33 181 PHE A N 1
ATOM 1278 C CA . PHE A 1 181 ? -0.359 75.211 37.305 1.00 36.99 181 PHE A CA 1
ATOM 1279 C C . PHE A 1 181 ? 0.342 75.714 36.002 1.00 38.83 181 PHE A C 1
ATOM 1280 O O . PHE A 1 181 ? 0.848 76.840 35.986 1.00 38.69 181 PHE A O 1
ATOM 1288 N N . LEU A 1 182 ? 0.386 74.881 34.941 1.00 34.95 182 LEU A N 1
ATOM 1289 C CA . LEU A 1 182 ? 1.010 75.223 33.647 1.00 33.59 182 LEU A CA 1
ATOM 1290 C C . LEU A 1 182 ? 0.012 75.404 32.535 1.00 37.39 182 LEU A C 1
ATOM 1291 O O . LEU A 1 182 ? -0.833 74.540 32.331 1.00 35.80 182 LEU A O 1
ATOM 1296 N N . SER A 1 183 ? 0.126 76.512 31.783 1.00 35.89 183 SER A N 1
ATOM 1297 C CA . SER A 1 183 ? -0.729 76.773 30.616 1.00 35.41 183 SER A CA 1
ATOM 1298 C C . SER A 1 183 ? -0.461 75.735 29.527 1.00 39.18 183 SER A C 1
ATOM 1299 O O . SER A 1 183 ? -1.338 75.456 28.720 1.00 39.20 183 SER A O 1
ATOM 1302 N N . ASN A 1 184 ? 0.753 75.144 29.536 1.00 37.22 184 ASN A N 1
ATOM 1303 C CA . ASN A 1 184 ? 1.217 74.156 28.556 1.00 34.97 184 ASN A CA 1
ATOM 1304 C C . ASN A 1 184 ? 1.451 72.789 29.171 1.00 37.38 184 ASN A C 1
ATOM 1305 O O . ASN A 1 184 ? 2.427 72.135 28.826 1.00 40.44 184 ASN A O 1
ATOM 1310 N N . GLN A 1 185 ? 0.548 72.344 30.066 1.00 32.76 185 GLN A N 1
ATOM 1311 C CA . GLN A 1 185 ? 0.574 71.036 30.721 1.00 32.89 185 GLN A CA 1
ATOM 1312 C C . GLN A 1 185 ? 0.509 69.915 29.675 1.00 38.01 185 GLN A C 1
ATOM 1313 O O . GLN A 1 185 ? 0.059 70.149 28.549 1.00 35.53 185 GLN A O 1
ATOM 1319 N N . ALA A 1 186 ? 0.904 68.684 30.061 1.00 35.93 186 ALA A N 1
ATOM 1320 C CA . ALA A 1 186 ? 0.905 67.546 29.136 1.00 36.18 186 ALA A CA 1
ATOM 1321 C C . ALA A 1 186 ? -0.466 67.334 28.464 1.00 37.86 186 ALA A C 1
ATOM 1322 O O . ALA A 1 186 ? -1.505 67.585 29.086 1.00 37.55 186 ALA A O 1
ATOM 1324 N N . ASP A 1 187 ? -0.463 66.914 27.201 1.00 31.37 187 ASP A N 1
ATOM 1325 C CA . ASP A 1 187 ? -1.696 66.560 26.508 1.00 30.11 187 ASP A CA 1
ATOM 1326 C C . ASP A 1 187 ? -2.045 65.110 26.841 1.00 32.38 187 ASP A C 1
ATOM 1327 O O . ASP A 1 187 ? -3.200 64.793 27.130 1.00 31.74 187 ASP A O 1
ATOM 1332 N N . PHE A 1 188 ? -1.019 64.234 26.837 1.00 28.57 188 PHE A N 1
ATOM 1333 C CA . PHE A 1 188 ? -1.179 62.806 27.105 1.00 28.21 188 PHE A CA 1
ATOM 1334 C C . PHE A 1 188 ? -0.166 62.320 28.115 1.00 33.60 188 PHE A C 1
ATOM 1335 O O . PHE A 1 188 ? 0.958 62.829 28.176 1.00 30.62 188 PHE A O 1
ATOM 1343 N N . LEU A 1 189 ? -0.592 61.357 28.935 1.00 34.63 189 LEU A N 1
ATOM 1344 C CA . LEU A 1 189 ? 0.239 60.746 29.981 1.00 35.29 189 LEU A CA 1
ATOM 1345 C C . LEU A 1 189 ? 0.204 59.246 29.858 1.00 39.07 189 LEU A C 1
ATOM 1346 O O . LEU A 1 189 ? -0.849 58.696 29.587 1.00 38.19 189 LEU A O 1
ATOM 1351 N N . SER A 1 190 ? 1.324 58.573 30.145 1.00 35.90 190 SER A N 1
ATOM 1352 C CA . SER A 1 190 ? 1.321 57.113 30.257 1.00 33.96 190 SER A CA 1
ATOM 1353 C C . SER A 1 190 ? 1.908 56.768 31.622 1.00 37.17 190 SER A C 1
ATOM 1354 O O . SER A 1 190 ? 2.846 57.436 32.073 1.00 33.90 190 SER A O 1
ATOM 1357 N N . PHE A 1 191 ? 1.305 55.777 32.303 1.00 36.33 191 PHE A N 1
ATOM 1358 C CA . PHE A 1 191 ? 1.782 55.255 33.591 1.00 38.23 191 PHE A CA 1
ATOM 1359 C C . PHE A 1 191 ? 2.007 53.761 33.409 1.00 40.05 191 PHE A C 1
ATOM 1360 O O . PHE A 1 191 ? 1.045 53.010 33.301 1.00 38.75 191 PHE A O 1
ATOM 1368 N N . LEU A 1 192 ? 3.276 53.355 33.248 1.00 37.42 192 LEU A N 1
ATOM 1369 C CA . LEU A 1 192 ? 3.661 51.949 33.130 1.00 38.10 192 LEU A CA 1
ATOM 1370 C C . LEU A 1 192 ? 4.001 51.392 34.537 1.00 42.68 192 LEU A C 1
ATOM 1371 O O . LEU A 1 192 ? 4.961 51.845 35.143 1.00 41.20 192 LEU A O 1
ATOM 1376 N N . TYR A 1 193 ? 3.225 50.411 35.031 1.00 41.07 193 TYR A N 1
ATOM 1377 C CA . TYR A 1 193 ? 3.444 49.798 36.351 1.00 42.21 193 TYR A CA 1
ATOM 1378 C C . TYR A 1 193 ? 4.372 48.620 36.263 1.00 45.02 193 TYR A C 1
ATOM 1379 O O . TYR A 1 193 ? 4.037 47.618 35.643 1.00 43.97 193 TYR A O 1
ATOM 1388 N N . LEU A 1 194 ? 5.573 48.764 36.835 1.00 42.36 194 LEU A N 1
ATOM 1389 C CA . LEU A 1 194 ? 6.567 47.694 36.877 1.00 42.82 194 LEU A CA 1
ATOM 1390 C C . LEU A 1 194 ? 6.255 46.751 38.043 1.00 48.52 194 LEU A C 1
ATOM 1391 O O . LEU A 1 194 ? 6.529 45.550 37.950 1.00 48.02 194 LEU A O 1
ATOM 1396 N N . ARG A 1 195 ? 5.722 47.307 39.154 1.00 46.09 195 ARG A N 1
ATOM 1397 C CA . ARG A 1 195 ? 5.301 46.535 40.335 1.00 47.38 195 ARG A CA 1
ATOM 1398 C C . ARG A 1 195 ? 4.376 47.325 41.242 1.00 49.61 195 ARG A C 1
ATOM 1399 O O . ARG A 1 195 ? 4.545 48.521 41.434 1.00 48.35 195 ARG A O 1
ATOM 1407 N N . ASN A 1 196 ? 3.353 46.631 41.731 1.00 46.88 196 ASN A N 1
ATOM 1408 C CA . ASN A 1 196 ? 2.295 47.139 42.585 1.00 46.74 196 ASN A CA 1
ATOM 1409 C C . ASN A 1 196 ? 1.870 45.982 43.504 1.00 53.53 196 ASN A C 1
ATOM 1410 O O . ASN A 1 196 ? 0.701 45.573 43.549 1.00 53.93 196 ASN A O 1
ATOM 1415 N N . GLU A 1 197 ? 2.860 45.448 44.237 1.00 51.27 197 GLU A N 1
ATOM 1416 C CA . GLU A 1 197 ? 2.685 44.348 45.179 1.00 53.27 197 GLU A CA 1
ATOM 1417 C C . GLU A 1 197 ? 1.882 44.789 46.395 1.00 55.84 197 GLU A C 1
ATOM 1418 O O . GLU A 1 197 ? 1.210 43.952 46.990 1.00 55.82 197 GLU A O 1
ATOM 1424 N N . GLU A 1 198 ? 1.831 46.130 46.669 1.00 51.45 198 GLU A N 1
ATOM 1425 C CA . GLU A 1 198 ? 1.016 46.721 47.745 1.00 52.27 198 GLU A CA 1
ATOM 1426 C C . GLU A 1 198 ? -0.471 46.713 47.343 1.00 54.28 198 GLU A C 1
ATOM 1427 O O . GLU A 1 198 ? -1.338 46.909 48.200 1.00 54.60 198 GLU A O 1
ATOM 1433 N N A ARG A 1 199 ? -0.762 46.476 46.042 0.47 49.32 199 ARG A N 1
ATOM 1434 N N B ARG A 1 199 ? -0.738 46.509 46.033 0.53 49.60 199 ARG A N 1
ATOM 1435 C CA A ARG A 1 199 ? -2.113 46.417 45.473 0.47 47.86 199 ARG A CA 1
ATOM 1436 C CA B ARG A 1 199 ? -2.061 46.435 45.413 0.53 48.25 199 ARG A CA 1
ATOM 1437 C C A ARG A 1 199 ? -2.849 47.751 45.669 0.47 51.70 199 ARG A C 1
ATOM 1438 C C B ARG A 1 199 ? -2.837 47.735 45.622 0.53 51.88 199 ARG A C 1
ATOM 1439 O O A ARG A 1 199 ? -4.000 47.784 46.100 0.47 53.08 199 ARG A O 1
ATOM 1440 O O B ARG A 1 199 ? -4.005 47.733 46.001 0.53 53.44 199 ARG A O 1
ATOM 1455 N N . VAL A 1 200 ? -2.156 48.853 45.385 1.00 47.22 200 VAL A N 1
ATOM 1456 C CA . VAL A 1 200 ? -2.711 50.194 45.496 1.00 47.35 200 VAL A CA 1
ATOM 1457 C C . VAL A 1 200 ? -3.645 50.419 44.296 1.00 52.75 200 VAL A C 1
ATOM 1458 O O . VAL A 1 200 ? -3.200 50.265 43.160 1.00 51.44 200 VAL A O 1
ATOM 1462 N N . PRO A 1 201 ? -4.913 50.839 44.521 1.00 51.21 201 PRO A N 1
ATOM 1463 C CA . PRO A 1 201 ? -5.797 51.145 43.381 1.00 49.60 201 PRO A CA 1
ATOM 1464 C C . PRO A 1 201 ? -5.344 52.400 42.643 1.00 53.83 201 PRO A C 1
ATOM 1465 O O . PRO A 1 201 ? -4.832 53.339 43.258 1.00 53.80 201 PRO A O 1
ATOM 1469 N N . SER A 1 202 ? -5.548 52.421 41.329 1.00 50.93 202 SER A N 1
ATOM 1470 C CA . SER A 1 202 ? -5.241 53.603 40.528 1.00 49.95 202 SER A CA 1
ATOM 1471 C C . SER A 1 202 ? -6.524 54.340 40.363 1.00 53.64 202 SER A C 1
ATOM 1472 O O . SER A 1 202 ? -7.435 53.839 39.715 1.00 57.30 202 SER A O 1
ATOM 1475 N N . THR A 1 203 ? -6.614 55.521 40.939 1.00 46.75 203 THR A N 1
ATOM 1476 C CA . THR A 1 203 ? -7.862 56.265 40.867 1.00 45.17 203 THR A CA 1
ATOM 1477 C C . THR A 1 203 ? -7.893 57.186 39.638 1.00 44.88 203 THR A C 1
ATOM 1478 O O . THR A 1 203 ? -6.909 57.856 39.288 1.00 42.38 203 THR A O 1
ATOM 1482 N N . LEU A 1 204 ? -9.047 57.193 38.978 1.00 39.32 204 LEU A N 1
ATOM 1483 C CA . LEU A 1 204 ? -9.285 58.018 37.802 1.00 36.54 204 LEU A CA 1
ATOM 1484 C C . LEU A 1 204 ? -10.565 58.805 37.950 1.00 39.88 204 LEU A C 1
ATOM 1485 O O . LEU A 1 204 ? -11.502 58.370 38.624 1.00 40.73 204 LEU A O 1
ATOM 1490 N N . TYR A 1 205 ? -10.589 59.991 37.359 1.00 36.48 205 TYR A N 1
ATOM 1491 C CA . TYR A 1 205 ? -11.770 60.836 37.363 1.00 37.23 205 TYR A CA 1
ATOM 1492 C C . TYR A 1 205 ? -11.913 61.532 36.004 1.00 39.64 205 TYR A C 1
ATOM 1493 O O . TYR A 1 205 ? -11.010 62.236 35.586 1.00 40.78 205 TYR A O 1
ATOM 1502 N N . SER A 1 206 ? -13.050 61.364 35.336 1.00 34.80 206 SER A N 1
ATOM 1503 C CA . SER A 1 206 ? -13.294 61.987 34.042 1.00 32.62 206 SER A CA 1
ATOM 1504 C C . SER A 1 206 ? -14.334 63.098 34.134 1.00 38.27 206 SER A C 1
ATOM 1505 O O . SER A 1 206 ? -15.400 62.913 34.739 1.00 37.77 206 SER A O 1
ATOM 1508 N N . ILE A 1 207 ? -14.061 64.227 33.463 1.00 34.90 207 ILE A N 1
ATOM 1509 C CA . ILE A 1 207 ? -15.018 65.335 33.351 1.00 34.47 207 ILE A CA 1
ATOM 1510 C C . ILE A 1 207 ? -16.265 64.844 32.541 1.00 38.44 207 ILE A C 1
ATOM 1511 O O . ILE A 1 207 ? -17.367 65.358 32.721 1.00 39.14 207 ILE A O 1
ATOM 1516 N N . ARG A 1 208 ? -16.082 63.824 31.691 1.00 34.52 208 ARG A N 1
ATOM 1517 C CA . ARG A 1 208 ? -17.176 63.237 30.914 1.00 35.22 208 ARG A CA 1
ATOM 1518 C C . ARG A 1 208 ? -18.157 62.411 31.760 1.00 40.32 208 ARG A C 1
ATOM 1519 O O . ARG A 1 208 ? -19.273 62.173 31.297 1.00 42.50 208 ARG A O 1
ATOM 1527 N N . SER A 1 209 ? -17.765 62.005 32.986 1.00 37.72 209 SER A N 1
ATOM 1528 C CA . SER A 1 209 ? -18.605 61.262 33.932 1.00 39.41 209 SER A CA 1
ATOM 1529 C C . SER A 1 209 ? -19.758 62.118 34.463 1.00 43.45 209 SER A C 1
ATOM 1530 O O . SER A 1 209 ? -20.725 61.563 34.972 1.00 44.65 209 SER A O 1
ATOM 1533 N N . HIS A 1 210 ? -19.680 63.462 34.319 1.00 39.46 210 HIS A N 1
ATOM 1534 C CA . HIS A 1 210 ? -20.748 64.375 34.745 1.00 40.00 210 HIS A CA 1
ATOM 1535 C C . HIS A 1 210 ? -21.927 64.386 33.762 1.00 44.83 210 HIS A C 1
ATOM 1536 O O . HIS A 1 210 ? -23.008 64.861 34.111 1.00 44.63 210 HIS A O 1
ATOM 1543 N N . GLY A 1 211 ? -21.688 63.923 32.532 1.00 40.02 211 GLY A N 1
ATOM 1544 C CA . GLY A 1 211 ? -22.678 63.980 31.471 1.00 39.31 211 GLY A CA 1
ATOM 1545 C C . GLY A 1 211 ? -22.797 65.398 30.957 1.00 41.42 211 GLY A C 1
ATOM 1546 O O . GLY A 1 211 ? -21.804 66.129 30.821 1.00 37.64 211 GLY A O 1
ATOM 1547 N N . LYS A 1 212 ? -24.025 65.805 30.741 1.00 41.71 212 LYS A N 1
ATOM 1548 C CA . LYS A 1 212 ? -24.430 67.101 30.208 1.00 42.86 212 LYS A CA 1
ATOM 1549 C C . LYS A 1 212 ? -23.983 68.293 31.078 1.00 47.70 212 LYS A C 1
ATOM 1550 O O . LYS A 1 212 ? -23.968 68.195 32.323 1.00 48.06 212 LYS A O 1
ATOM 1556 N N A MET A 1 213 ? -23.586 69.402 30.417 0.65 40.52 213 MET A N 1
ATOM 1557 N N B MET A 1 213 ? -23.690 69.433 30.413 0.35 44.05 213 MET A N 1
ATOM 1558 C CA A MET A 1 213 ? -23.203 70.677 31.034 0.65 37.70 213 MET A CA 1
ATOM 1559 C CA B MET A 1 213 ? -23.330 70.693 31.061 0.35 43.26 213 MET A CA 1
ATOM 1560 C C A MET A 1 213 ? -24.326 71.116 32.016 0.65 42.92 213 MET A C 1
ATOM 1561 C C B MET A 1 213 ? -24.397 71.092 32.061 0.35 45.92 213 MET A C 1
ATOM 1562 O O A MET A 1 213 ? -25.502 71.112 31.647 0.65 42.45 213 MET A O 1
ATOM 1563 O O B MET A 1 213 ? -25.593 71.072 31.746 0.35 46.01 213 MET A O 1
ATOM 1572 N N . ASN A 1 214 ? -23.960 71.422 33.276 1.00 41.40 214 ASN A N 1
ATOM 1573 C CA . ASN A 1 214 ? -24.886 71.804 34.344 1.00 41.02 214 ASN A CA 1
ATOM 1574 C C . ASN A 1 214 ? -24.422 73.101 35.013 1.00 41.01 214 ASN A C 1
ATOM 1575 O O . ASN A 1 214 ? -23.298 73.527 34.727 1.00 39.28 214 ASN A O 1
ATOM 1580 N N . PRO A 1 215 ? -25.239 73.749 35.891 1.00 37.81 215 PRO A N 1
ATOM 1581 C CA . PRO A 1 215 ? -24.820 75.054 36.449 1.00 37.75 215 PRO A CA 1
ATOM 1582 C C . PRO A 1 215 ? -23.574 75.054 37.331 1.00 42.84 215 PRO A C 1
ATOM 1583 O O . PRO A 1 215 ? -22.890 76.079 37.421 1.00 43.63 215 PRO A O 1
ATOM 1587 N N . VAL A 1 216 ? -23.278 73.920 37.969 1.00 39.14 216 VAL A N 1
ATOM 1588 C CA . VAL A 1 216 ? -22.109 73.781 38.843 1.00 39.30 216 VAL A CA 1
ATOM 1589 C C . VAL A 1 216 ? -20.835 73.822 37.982 1.00 42.98 216 VAL A C 1
ATOM 1590 O O . VAL A 1 216 ? -19.886 74.563 38.287 1.00 41.60 216 VAL A O 1
ATOM 1594 N N . MET A 1 217 ? -20.850 73.050 36.891 1.00 40.02 217 MET A N 1
ATOM 1595 C CA . MET A 1 217 ? -19.759 72.996 35.925 1.00 39.81 217 MET A CA 1
ATOM 1596 C C . MET A 1 217 ? -19.559 74.327 35.188 1.00 42.56 217 MET A C 1
ATOM 1597 O O . MET A 1 217 ? -18.414 74.722 34.989 1.00 42.26 217 MET A O 1
ATOM 1602 N N . LYS A 1 218 ? -20.658 75.005 34.790 1.00 40.07 218 LYS A N 1
ATOM 1603 C CA . LYS A 1 218 ? -20.599 76.264 34.031 1.00 41.74 218 LYS A CA 1
ATOM 1604 C C . LYS A 1 218 ? -19.746 77.373 34.664 1.00 44.35 218 LYS A C 1
ATOM 1605 O O . LYS A 1 218 ? -19.070 78.126 33.945 1.00 42.22 218 LYS A O 1
ATOM 1611 N N . LYS A 1 219 ? -19.762 77.449 36.000 1.00 42.42 219 LYS A N 1
ATOM 1612 C CA . LYS A 1 219 ? -19.005 78.443 36.783 1.00 41.66 219 LYS A CA 1
ATOM 1613 C C . LYS A 1 219 ? -17.492 78.269 36.651 1.00 43.20 219 LYS A C 1
ATOM 1614 O O . LYS A 1 219 ? -16.755 79.238 36.785 1.00 42.57 219 LYS A O 1
ATOM 1620 N N . LEU A 1 220 ? -17.039 77.039 36.326 1.00 38.17 220 LEU A N 1
ATOM 1621 C CA . LEU A 1 220 ? -15.629 76.698 36.176 1.00 35.69 220 LEU A CA 1
ATOM 1622 C C . LEU A 1 220 ? -14.967 77.235 34.912 1.00 37.67 220 LEU A C 1
ATOM 1623 O O . LEU A 1 220 ? -13.732 77.193 34.816 1.00 35.70 220 LEU A O 1
ATOM 1628 N N . PHE A 1 221 ? -15.768 77.756 33.953 1.00 35.37 221 PHE A N 1
ATOM 1629 C CA . PHE A 1 221 ? -15.256 78.388 32.734 1.00 36.23 221 PHE A CA 1
ATOM 1630 C C . PHE A 1 221 ? -14.691 79.781 33.017 1.00 43.63 221 PHE A C 1
ATOM 1631 O O . PHE A 1 221 ? -13.926 80.305 32.199 1.00 43.63 221 PHE A O 1
ATOM 1639 N N . GLU A 1 222 ? -15.083 80.387 34.158 1.00 41.34 222 GLU A N 1
ATOM 1640 C CA . GLU A 1 222 ? -14.625 81.722 34.600 1.00 42.55 222 GLU A CA 1
ATOM 1641 C C . GLU A 1 222 ? -13.132 81.691 34.942 1.00 43.91 222 GLU A C 1
ATOM 1642 O O . GLU A 1 222 ? -12.717 80.811 35.686 1.00 43.00 222 GLU A O 1
ATOM 1648 N N . PRO A 1 223 ? -12.296 82.610 34.415 1.00 41.41 223 PRO A N 1
ATOM 1649 C CA . PRO A 1 223 ? -10.849 82.538 34.722 1.00 40.64 223 PRO A CA 1
ATOM 1650 C C . PRO A 1 223 ? -10.488 83.167 36.071 1.00 44.34 223 PRO A C 1
ATOM 1651 O O . PRO A 1 223 ? -9.648 84.054 36.132 1.00 46.22 223 PRO A O 1
ATOM 1655 N N . ILE A 1 224 ? -11.117 82.687 37.150 1.00 39.13 224 ILE A N 1
ATOM 1656 C CA . ILE A 1 224 ? -11.027 83.229 38.514 1.00 39.33 224 ILE A CA 1
ATOM 1657 C C . ILE A 1 224 ? -10.348 82.301 39.534 1.00 43.09 224 ILE A C 1
ATOM 1658 O O . ILE A 1 224 ? -10.284 82.641 40.718 1.00 45.35 224 ILE A O 1
ATOM 1663 N N . TYR A 1 225 ? -9.841 81.155 39.095 1.00 38.39 225 TYR A N 1
ATOM 1664 C CA . TYR A 1 225 ? -9.270 80.156 39.994 1.00 38.85 225 TYR A CA 1
ATOM 1665 C C . TYR A 1 225 ? -7.763 80.157 40.088 1.00 44.73 225 TYR A C 1
ATOM 1666 O O . TYR A 1 225 ? -7.079 80.226 39.071 1.00 43.92 225 TYR A O 1
ATOM 1675 N N . GLN A 1 226 ? -7.250 80.033 41.311 1.00 42.51 226 GLN A N 1
ATOM 1676 C CA . GLN A 1 226 ? -5.819 79.870 41.532 1.00 43.37 226 GLN A CA 1
ATOM 1677 C C . GLN A 1 226 ? -5.453 78.424 41.147 1.00 46.64 226 GLN A C 1
ATOM 1678 O O . GLN A 1 226 ? -6.222 77.484 41.389 1.00 44.62 226 GLN A O 1
ATOM 1684 N N . CYS A 1 227 ? -4.280 78.260 40.551 1.00 43.84 227 CYS A N 1
ATOM 1685 C CA . CYS A 1 227 ? -3.727 76.960 40.194 1.00 43.44 227 CYS A CA 1
ATOM 1686 C C . CYS A 1 227 ? -2.319 76.975 40.801 1.00 48.64 227 CYS A C 1
ATOM 1687 O O . CYS A 1 227 ? -1.371 77.265 40.073 1.00 48.54 227 CYS A O 1
ATOM 1690 N N . PRO A 1 228 ? -2.155 76.776 42.140 1.00 47.04 228 PRO A N 1
ATOM 1691 C CA . PRO A 1 228 ? -0.805 76.882 42.739 1.00 48.44 228 PRO A CA 1
ATOM 1692 C C . PRO A 1 228 ? 0.215 75.860 42.253 1.00 54.11 228 PRO A C 1
ATOM 1693 O O . PRO A 1 228 ? -0.148 74.744 41.874 1.00 49.39 228 PRO A O 1
ATOM 1697 N N . LYS A 1 229 ? 1.490 76.337 42.173 1.00 56.62 229 LYS A N 1
ATOM 1698 C CA . LYS A 1 229 ? 2.710 75.606 41.797 1.00 58.44 229 LYS A CA 1
ATOM 1699 C C . LYS A 1 229 ? 2.874 74.399 42.744 1.00 66.61 229 LYS A C 1
ATOM 1700 O O . LYS A 1 229 ? 2.623 74.541 43.943 1.00 66.62 229 LYS A O 1
ATOM 1706 N N . ASP A 1 230 ? 3.248 73.211 42.182 1.00 66.26 230 ASP A N 1
ATOM 1707 C CA . ASP A 1 230 ? 3.459 71.897 42.838 1.00 104.80 230 ASP A CA 1
ATOM 1708 C C . ASP A 1 230 ? 3.827 71.971 44.328 1.00 134.65 230 ASP A C 1
ATOM 1709 O O . ASP A 1 230 ? 3.519 71.059 45.094 1.00 94.96 230 ASP A O 1
ATOM 1714 N N . SER A 1 241 ? -2.047 86.526 45.119 1.00 82.80 241 SER A N 1
ATOM 1715 C CA . SER A 1 241 ? -1.044 87.230 44.309 1.00 82.98 241 SER A CA 1
ATOM 1716 C C . SER A 1 241 ? -0.745 86.562 42.950 1.00 82.29 241 SER A C 1
ATOM 1717 O O . SER A 1 241 ? -0.301 87.242 42.017 1.00 82.03 241 SER A O 1
ATOM 1720 N N . GLY A 1 242 ? -0.973 85.249 42.865 1.00 74.47 242 GLY A N 1
ATOM 1721 C CA . GLY A 1 242 ? -0.722 84.469 41.660 1.00 71.51 242 GLY A CA 1
ATOM 1722 C C . GLY A 1 242 ? -1.723 84.670 40.531 1.00 70.74 242 GLY A C 1
ATOM 1723 O O . GLY A 1 242 ? -2.844 85.134 40.776 1.00 70.18 242 GLY A O 1
ATOM 1724 N N . PRO A 1 243 ? -1.353 84.330 39.266 1.00 64.08 243 PRO A N 1
ATOM 1725 C CA . PRO A 1 243 ? -2.325 84.463 38.156 1.00 61.68 243 PRO A CA 1
ATOM 1726 C C . PRO A 1 243 ? -3.447 83.424 38.257 1.00 57.86 243 PRO A C 1
ATOM 1727 O O . PRO A 1 243 ? -3.248 82.332 38.781 1.00 54.30 243 PRO A O 1
ATOM 1731 N N . THR A 1 244 ? -4.635 83.796 37.804 1.00 52.98 244 THR A N 1
ATOM 1732 C CA . THR A 1 244 ? -5.793 82.905 37.824 1.00 50.76 244 THR A CA 1
ATOM 1733 C C . THR A 1 244 ? -6.010 82.266 36.446 1.00 51.34 244 THR A C 1
ATOM 1734 O O . THR A 1 244 ? -5.413 82.694 35.453 1.00 51.65 244 THR A O 1
ATOM 1738 N N . ALA A 1 245 ? -6.796 81.185 36.404 1.00 45.07 245 ALA A N 1
ATOM 1739 C CA . ALA A 1 245 ? -7.162 80.480 35.175 1.00 42.05 245 ALA A CA 1
ATOM 1740 C C . ALA A 1 245 ? -8.538 79.830 35.343 1.00 42.98 245 ALA A C 1
ATOM 1741 O O . ALA A 1 245 ? -9.074 79.765 36.447 1.00 40.36 245 ALA A O 1
ATOM 1743 N N . SER A 1 246 ? -9.106 79.358 34.233 1.00 41.28 246 SER A N 1
ATOM 1744 C CA . SER A 1 246 ? -10.371 78.628 34.208 1.00 40.18 246 SER A CA 1
ATOM 1745 C C . SER A 1 246 ? -10.106 77.158 34.524 1.00 41.19 246 SER A C 1
ATOM 1746 O O . SER A 1 246 ? -9.094 76.616 34.090 1.00 39.90 246 SER A O 1
ATOM 1749 N N . VAL A 1 247 ? -11.024 76.503 35.245 1.00 36.35 247 VAL A N 1
ATOM 1750 C CA . VAL A 1 247 ? -10.910 75.071 35.526 1.00 35.17 247 VAL A CA 1
ATOM 1751 C C . VAL A 1 247 ? -11.412 74.327 34.279 1.00 36.82 247 VAL A C 1
ATOM 1752 O O . VAL A 1 247 ? -10.816 73.326 33.878 1.00 35.76 247 VAL A O 1
ATOM 1756 N N . LEU A 1 248 ? -12.488 74.832 33.657 1.00 32.55 248 LEU A N 1
ATOM 1757 C CA . LEU A 1 248 ? -13.029 74.274 32.426 1.00 32.46 248 LEU A CA 1
ATOM 1758 C C . LEU A 1 248 ? -12.698 75.174 31.252 1.00 35.87 248 LEU A C 1
ATOM 1759 O O . LEU A 1 248 ? -12.718 76.395 31.386 1.00 37.03 248 LEU A O 1
ATOM 1764 N N . TYR A 1 249 ? -12.337 74.582 30.118 1.00 31.31 249 TYR A N 1
ATOM 1765 C CA . TYR A 1 249 ? -11.987 75.336 28.910 1.00 30.57 249 TYR A CA 1
ATOM 1766 C C . TYR A 1 249 ? -12.284 74.464 27.668 1.00 34.22 249 TYR A C 1
ATOM 1767 O O . TYR A 1 249 ? -12.872 73.392 27.793 1.00 33.07 249 TYR A O 1
ATOM 1776 N N . GLY A 1 250 ? -11.936 74.956 26.484 1.00 32.70 250 GLY A N 1
ATOM 1777 C CA . GLY A 1 250 ? -12.219 74.271 25.229 1.00 30.41 250 GLY A CA 1
ATOM 1778 C C . GLY A 1 250 ? -13.672 74.448 24.847 1.00 35.86 250 GLY A C 1
ATOM 1779 O O . GLY A 1 250 ? -14.222 75.549 24.962 1.00 37.76 250 GLY A O 1
ATOM 1780 N N . ASN A 1 251 ? -14.309 73.371 24.394 1.00 32.71 251 ASN A N 1
ATOM 1781 C CA . ASN A 1 251 ? -15.700 73.409 23.977 1.00 33.84 251 ASN A CA 1
ATOM 1782 C C . ASN A 1 251 ? -16.633 73.592 25.197 1.00 39.22 251 ASN A C 1
ATOM 1783 O O . ASN A 1 251 ? -16.440 72.949 26.226 1.00 38.11 251 ASN A O 1
ATOM 1788 N N . ARG A 1 252 ? -17.626 74.473 25.055 1.00 37.17 252 ARG A N 1
ATOM 1789 C CA . ARG A 1 252 ? -18.600 74.847 26.081 1.00 38.56 252 ARG A CA 1
ATOM 1790 C C . ARG A 1 252 ? -19.505 73.708 26.521 1.00 42.27 252 ARG A C 1
ATOM 1791 O O . ARG A 1 252 ? -19.912 73.680 27.672 1.00 42.52 252 ARG A O 1
ATOM 1799 N N . GLU A 1 253 ? -19.843 72.799 25.606 1.00 38.88 253 GLU A N 1
ATOM 1800 C CA . GLU A 1 253 ? -20.703 71.650 25.890 1.00 38.59 253 GLU A CA 1
ATOM 1801 C C . GLU A 1 253 ? -19.922 70.439 26.398 1.00 41.41 253 GLU A C 1
ATOM 1802 O O . GLU A 1 253 ? -20.395 69.753 27.297 1.00 41.70 253 GLU A O 1
ATOM 1808 N N . LEU A 1 254 ? -18.754 70.161 25.780 1.00 38.71 254 LEU A N 1
ATOM 1809 C CA . LEU A 1 254 ? -17.857 69.021 26.052 1.00 37.52 254 LEU A CA 1
ATOM 1810 C C . LEU A 1 254 ? -16.479 69.577 26.395 1.00 37.49 254 LEU A C 1
ATOM 1811 O O . LEU A 1 254 ? -15.578 69.591 25.553 1.00 36.49 254 LEU A O 1
ATOM 1816 N N . PRO A 1 255 ? -16.294 70.067 27.637 1.00 32.80 255 PRO A N 1
ATOM 1817 C CA . PRO A 1 255 ? -15.047 70.755 27.959 1.00 30.27 255 PRO A CA 1
ATOM 1818 C C . PRO A 1 255 ? -13.851 69.900 28.274 1.00 33.00 255 PRO A C 1
ATOM 1819 O O . PRO A 1 255 ? -13.946 68.684 28.462 1.00 32.01 255 PRO A O 1
ATOM 1823 N N . PHE A 1 256 ? -12.717 70.597 28.385 1.00 31.65 256 PHE A N 1
ATOM 1824 C CA . PHE A 1 256 ? -11.439 70.097 28.888 1.00 31.07 256 PHE A CA 1
ATOM 1825 C C . PHE A 1 256 ? -11.298 70.626 30.319 1.00 35.41 256 PHE A C 1
ATOM 1826 O O . PHE A 1 256 ? -11.938 71.611 30.691 1.00 34.04 256 PHE A O 1
ATOM 1834 N N . ILE A 1 257 ? -10.468 69.973 31.122 1.00 33.20 257 ILE A N 1
ATOM 1835 C CA . ILE A 1 257 ? -10.293 70.310 32.524 1.00 31.33 257 ILE A CA 1
ATOM 1836 C C . ILE A 1 257 ? -8.828 70.426 32.952 1.00 34.60 257 ILE A C 1
ATOM 1837 O O . ILE A 1 257 ? -7.971 69.670 32.481 1.00 35.41 257 ILE A O 1
ATOM 1842 N N . ARG A 1 258 ? -8.559 71.399 33.817 1.00 30.93 258 ARG A N 1
ATOM 1843 C CA . ARG A 1 258 ? -7.322 71.571 34.602 1.00 32.16 258 ARG A CA 1
ATOM 1844 C C . ARG A 1 258 ? -7.781 71.643 36.054 1.00 36.32 258 ARG A C 1
ATOM 1845 O O . ARG A 1 258 ? -8.574 72.525 36.416 1.00 35.90 258 ARG A O 1
ATOM 1853 N N . PHE A 1 259 ? -7.403 70.642 36.847 1.00 34.09 259 PHE A N 1
ATOM 1854 C CA . PHE A 1 259 ? -7.897 70.560 38.212 1.00 35.34 259 PHE A CA 1
ATOM 1855 C C . PHE A 1 259 ? -6.947 69.831 39.151 1.00 39.14 259 PHE A C 1
ATOM 1856 O O . PHE A 1 259 ? -6.335 68.839 38.773 1.00 38.74 259 PHE A O 1
ATOM 1864 N N . ASP A 1 260 ? -6.823 70.343 40.362 1.00 37.10 260 ASP A N 1
ATOM 1865 C CA . ASP A 1 260 ? -6.008 69.747 41.425 1.00 38.59 260 ASP A CA 1
ATOM 1866 C C . ASP A 1 260 ? -6.743 69.958 42.733 1.00 41.63 260 ASP A C 1
ATOM 1867 O O . ASP A 1 260 ? -6.675 71.057 43.303 1.00 41.52 260 ASP A O 1
ATOM 1872 N N . ALA A 1 261 ? -7.501 68.941 43.177 1.00 39.36 261 ALA A N 1
ATOM 1873 C CA . ALA A 1 261 ? -8.272 69.022 44.427 1.00 42.01 261 ALA A CA 1
ATOM 1874 C C . ALA A 1 261 ? -7.414 69.414 45.664 1.00 45.85 261 ALA A C 1
ATOM 1875 O O . ALA A 1 261 ? -7.775 70.344 46.396 1.00 46.19 261 ALA A O 1
ATOM 1877 N N . ALA A 1 262 ? -6.261 68.760 45.847 1.00 42.36 262 ALA A N 1
ATOM 1878 C CA . ALA A 1 262 ? -5.360 69.033 46.977 1.00 44.15 262 ALA A CA 1
ATOM 1879 C C . ALA A 1 262 ? -4.778 70.451 46.941 1.00 47.58 262 ALA A C 1
ATOM 1880 O O . ALA A 1 262 ? -4.817 71.139 47.953 1.00 49.14 262 ALA A O 1
ATOM 1882 N N . GLU A 1 263 ? -4.317 70.907 45.765 1.00 41.53 263 GLU A N 1
ATOM 1883 C CA . GLU A 1 263 ? -3.683 72.221 45.606 1.00 40.81 263 GLU A CA 1
ATOM 1884 C C . GLU A 1 263 ? -4.644 73.411 45.486 1.00 43.84 263 GLU A C 1
ATOM 1885 O O . GLU A 1 263 ? -4.291 74.503 45.914 1.00 42.60 263 GLU A O 1
ATOM 1891 N N . GLN A 1 264 ? -5.820 73.235 44.869 1.00 40.88 264 GLN A N 1
ATOM 1892 C CA . GLN A 1 264 ? -6.745 74.360 44.697 1.00 39.25 264 GLN A CA 1
ATOM 1893 C C . GLN A 1 264 ? -7.790 74.443 45.786 1.00 43.10 264 GLN A C 1
ATOM 1894 O O . GLN A 1 264 ? -8.369 75.514 45.979 1.00 42.72 264 GLN A O 1
ATOM 1900 N N . ILE A 1 265 ? -8.130 73.311 46.414 1.00 41.85 265 ILE A N 1
ATOM 1901 C CA . ILE A 1 265 ? -9.201 73.324 47.415 1.00 43.52 265 ILE A CA 1
ATOM 1902 C C . ILE A 1 265 ? -8.692 73.112 48.838 1.00 50.35 265 ILE A C 1
ATOM 1903 O O . ILE A 1 265 ? -8.948 73.940 49.712 1.00 50.47 265 ILE A O 1
ATOM 1908 N N . PHE A 1 266 ? -8.033 71.976 49.083 1.00 50.20 266 PHE A N 1
ATOM 1909 C CA . PHE A 1 266 ? -7.654 71.586 50.442 1.00 52.75 266 PHE A CA 1
ATOM 1910 C C . PHE A 1 266 ? -6.283 72.105 50.896 1.00 62.17 266 PHE A C 1
ATOM 1911 O O . PHE A 1 266 ? -5.758 71.658 51.911 1.00 67.26 266 PHE A O 1
ATOM 1919 N N . ASN A 1 267 ? -5.798 73.143 50.239 1.00 58.09 267 ASN A N 1
ATOM 1920 C CA . ASN A 1 267 ? -4.569 73.857 50.539 1.00 58.29 267 ASN A CA 1
ATOM 1921 C C . ASN A 1 267 ? -5.006 75.171 51.208 1.00 62.31 267 ASN A C 1
ATOM 1922 O O . ASN A 1 267 ? -5.741 75.965 50.602 1.00 60.53 267 ASN A O 1
ATOM 1927 N N . GLU A 1 268 ? -4.590 75.385 52.473 1.00 60.25 268 GLU A N 1
ATOM 1928 C CA . GLU A 1 268 ? -4.926 76.605 53.225 1.00 60.63 268 GLU A CA 1
ATOM 1929 C C . GLU A 1 268 ? -4.354 77.854 52.575 1.00 61.95 268 GLU A C 1
ATOM 1930 O O . GLU A 1 268 ? -4.975 78.913 52.660 1.00 62.77 268 GLU A O 1
ATOM 1936 N N . ASN A 1 269 ? -3.189 77.726 51.916 1.00 55.89 269 ASN A N 1
ATOM 1937 C CA . ASN A 1 269 ? -2.490 78.824 51.238 1.00 55.65 269 ASN A CA 1
ATOM 1938 C C . ASN A 1 269 ? -2.800 78.935 49.744 1.00 58.04 269 ASN A C 1
ATOM 1939 O O . ASN A 1 269 ? -2.075 79.638 49.033 1.00 59.12 269 ASN A O 1
ATOM 1944 N N . ALA A 1 270 ? -3.876 78.270 49.259 1.00 52.36 270 ALA A N 1
ATOM 1945 C CA . ALA A 1 270 ? -4.252 78.324 47.835 1.00 49.68 270 ALA A CA 1
ATOM 1946 C C . ALA A 1 270 ? -4.603 79.769 47.400 1.00 54.27 270 ALA A C 1
ATOM 1947 O O . ALA A 1 270 ? -4.363 80.126 46.245 1.00 53.82 270 ALA A O 1
ATOM 1949 N N . GLY A 1 271 ? -5.123 80.570 48.334 1.00 50.75 271 GLY A N 1
ATOM 1950 C CA . GLY A 1 271 ? -5.478 81.967 48.112 1.00 50.78 271 GLY A CA 1
ATOM 1951 C C . GLY A 1 271 ? -6.659 82.190 47.188 1.00 54.02 271 GLY A C 1
ATOM 1952 O O . GLY A 1 271 ? -6.695 83.188 46.459 1.00 54.99 271 GLY A O 1
ATOM 1953 N N . GLN A 1 272 ? -7.639 81.266 47.204 1.00 48.44 272 GLN A N 1
ATOM 1954 C CA . GLN A 1 272 ? -8.846 81.397 46.374 1.00 46.86 272 GLN A CA 1
ATOM 1955 C C . GLN A 1 272 ? -9.752 82.472 46.950 1.00 51.20 272 GLN A C 1
ATOM 1956 O O . GLN A 1 272 ? -9.787 82.645 48.172 1.00 49.11 272 GLN A O 1
ATOM 1962 N N . THR A 1 273 ? -10.548 83.142 46.087 1.00 49.23 273 THR A N 1
ATOM 1963 C CA . THR A 1 273 ? -11.558 84.090 46.577 1.00 49.82 273 THR A CA 1
ATOM 1964 C C . THR A 1 273 ? -12.702 83.225 47.156 1.00 52.44 273 THR A C 1
ATOM 1965 O O . THR A 1 273 ? -12.774 82.027 46.847 1.00 49.97 273 THR A O 1
ATOM 1969 N N . SER A 1 274 ? -13.577 83.805 47.991 1.00 50.62 274 SER A N 1
ATOM 1970 C CA . SER A 1 274 ? -14.692 83.050 48.577 1.00 50.95 274 SER A CA 1
ATOM 1971 C C . SER A 1 274 ? -15.633 82.529 47.485 1.00 52.29 274 SER A C 1
ATOM 1972 O O . SER A 1 274 ? -16.132 81.408 47.585 1.00 52.26 274 SER A O 1
ATOM 1975 N N . GLU A 1 275 ? -15.810 83.324 46.419 1.00 48.06 275 GLU A N 1
ATOM 1976 C CA . GLU A 1 275 ? -16.614 82.969 45.256 1.00 46.95 275 GLU A CA 1
ATOM 1977 C C . GLU A 1 275 ? -15.990 81.754 44.535 1.00 49.71 275 GLU A C 1
ATOM 1978 O O . GLU A 1 275 ? -16.692 80.780 44.283 1.00 47.63 275 GLU A O 1
ATOM 1984 N N . ALA A 1 276 ? -14.676 81.811 44.219 1.00 46.70 276 ALA A N 1
ATOM 1985 C CA . ALA A 1 276 ? -13.933 80.743 43.550 1.00 44.64 276 ALA A CA 1
ATOM 1986 C C . ALA A 1 276 ? -13.877 79.451 44.392 1.00 44.63 276 ALA A C 1
ATOM 1987 O O . ALA A 1 276 ? -14.066 78.353 43.849 1.00 42.63 276 ALA A O 1
ATOM 1989 N N . LEU A 1 277 ? -13.614 79.579 45.704 1.00 40.50 277 LEU A N 1
ATOM 1990 C CA . LEU A 1 277 ? -13.557 78.425 46.602 1.00 40.04 277 LEU A CA 1
ATOM 1991 C C . LEU A 1 277 ? -14.921 77.743 46.691 1.00 44.13 277 LEU A C 1
ATOM 1992 O O . LEU A 1 277 ? -14.974 76.511 46.656 1.00 42.01 277 LEU A O 1
ATOM 1997 N N . GLY A 1 278 ? -15.992 78.545 46.773 1.00 42.26 278 GLY A N 1
ATOM 1998 C CA . GLY A 1 278 ? -17.357 78.046 46.803 1.00 43.24 278 GLY A CA 1
ATOM 1999 C C . GLY A 1 278 ? -17.674 77.243 45.555 1.00 44.63 278 GLY A C 1
ATOM 2000 O O . GLY A 1 278 ? -18.206 76.135 45.654 1.00 45.39 278 GLY A O 1
ATOM 2001 N N . ASN A 1 279 ? -17.304 77.776 44.375 1.00 39.70 279 ASN A N 1
ATOM 2002 C CA . ASN A 1 279 ? -17.499 77.115 43.083 1.00 38.81 279 ASN A CA 1
ATOM 2003 C C . ASN A 1 279 ? -16.747 75.782 43.007 1.00 40.74 279 ASN A C 1
ATOM 2004 O O . ASN A 1 279 ? -17.303 74.803 42.515 1.00 39.37 279 ASN A O 1
ATOM 2009 N N . LEU A 1 280 ? -15.501 75.746 43.510 1.00 37.51 280 LEU A N 1
ATOM 2010 C CA . LEU A 1 280 ? -14.655 74.547 43.514 1.00 37.68 280 LEU A CA 1
ATOM 2011 C C . LEU A 1 280 ? -15.187 73.480 44.459 1.00 45.01 280 LEU A C 1
ATOM 2012 O O . LEU A 1 280 ? -15.088 72.300 44.137 1.00 44.96 280 LEU A O 1
ATOM 2017 N N . MET A 1 281 ? -15.752 73.900 45.623 1.00 43.34 281 MET A N 1
ATOM 2018 C CA . MET A 1 281 ? -16.336 73.021 46.630 1.00 44.43 281 MET A CA 1
ATOM 2019 C C . MET A 1 281 ? -17.609 72.380 46.100 1.00 42.89 281 MET A C 1
ATOM 2020 O O . MET A 1 281 ? -17.797 71.177 46.281 1.00 41.66 281 MET A O 1
ATOM 2025 N N . ASP A 1 282 ? -18.460 73.171 45.418 1.00 37.71 282 ASP A N 1
ATOM 2026 C CA . ASP A 1 282 ? -19.682 72.674 44.791 1.00 37.46 282 ASP A CA 1
ATOM 2027 C C . ASP A 1 282 ? -19.329 71.664 43.707 1.00 41.36 282 ASP A C 1
ATOM 2028 O O . ASP A 1 282 ? -19.998 70.634 43.597 1.00 39.14 282 ASP A O 1
ATOM 2033 N N . PHE A 1 283 ? -18.240 71.943 42.938 1.00 37.75 283 PHE A N 1
ATOM 2034 C CA . PHE A 1 283 ? -17.755 71.059 41.889 1.00 35.41 283 PHE A CA 1
ATOM 2035 C C . PHE A 1 283 ? -17.199 69.762 42.495 1.00 40.29 283 PHE A C 1
ATOM 2036 O O . PHE A 1 283 ? -17.548 68.673 42.027 1.00 38.34 283 PHE A O 1
ATOM 2044 N N . TRP A 1 284 ? -16.350 69.889 43.536 1.00 37.60 284 TRP A N 1
ATOM 2045 C CA . TRP A 1 284 ? -15.754 68.747 44.225 1.00 38.90 284 TRP A CA 1
ATOM 2046 C C . TRP A 1 284 ? -16.807 67.829 44.825 1.00 42.03 284 TRP A C 1
ATOM 2047 O O . TRP A 1 284 ? -16.652 66.617 44.716 1.00 43.45 284 TRP A O 1
ATOM 2058 N N . ASP A 1 285 ? -17.904 68.390 45.380 1.00 38.42 285 ASP A N 1
ATOM 2059 C CA . ASP A 1 285 ? -1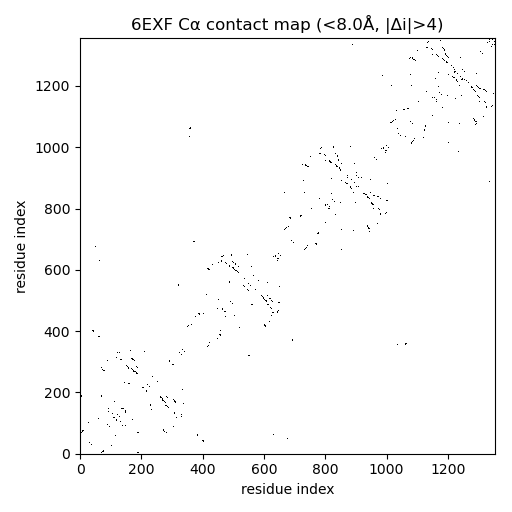9.020 67.603 45.924 1.00 39.56 285 ASP A CA 1
ATOM 2060 C C . ASP A 1 285 ? -19.636 66.678 44.865 1.00 43.52 285 ASP A C 1
ATOM 2061 O O . ASP A 1 285 ? -19.973 65.542 45.179 1.00 45.08 285 ASP A O 1
ATOM 2066 N N . GLU A 1 286 ? -19.773 67.176 43.628 1.00 38.52 286 GLU A N 1
ATOM 2067 C CA . GLU A 1 286 ? -20.328 66.469 42.488 1.00 38.42 286 GLU A CA 1
ATOM 2068 C C . GLU A 1 286 ? -19.269 65.502 41.945 1.00 44.46 286 GLU A C 1
ATOM 2069 O O . GLU A 1 286 ? -19.582 64.329 41.741 1.00 45.82 286 GLU A O 1
ATOM 2075 N N . ALA A 1 287 ? -18.011 65.983 41.764 1.00 39.56 287 ALA A N 1
ATOM 2076 C CA . ALA A 1 287 ? -16.908 65.202 41.198 1.00 39.43 287 ALA A CA 1
ATOM 2077 C C . ALA A 1 287 ? -16.489 63.977 42.020 1.00 45.63 287 ALA A C 1
ATOM 2078 O O . ALA A 1 287 ? -16.258 62.919 41.408 1.00 43.14 287 ALA A O 1
ATOM 2080 N N . LYS A 1 288 ? -16.378 64.120 43.380 1.00 44.94 288 LYS A N 1
ATOM 2081 C CA . LYS A 1 288 ? -15.910 63.042 44.268 1.00 46.09 288 LYS A CA 1
ATOM 2082 C C . LYS A 1 288 ? -16.738 61.730 44.154 1.00 48.58 288 LYS A C 1
ATOM 2083 O O . LYS A 1 288 ? -16.169 60.659 44.288 1.00 46.28 288 LYS A O 1
ATOM 2089 N N . THR A 1 289 ? -18.041 61.815 43.842 1.00 46.66 289 THR A N 1
ATOM 2090 C CA . THR A 1 289 ? -18.922 60.644 43.704 1.00 47.04 289 THR A CA 1
ATOM 2091 C C . THR A 1 289 ? -18.684 59.901 42.381 1.00 50.01 289 THR A C 1
ATOM 2092 O O . THR A 1 289 ? -19.115 58.759 42.226 1.00 51.31 289 THR A O 1
ATOM 2096 N N . LEU A 1 290 ? -18.002 60.556 41.432 1.00 44.32 290 LEU A N 1
ATOM 2097 C CA . LEU A 1 290 ? -17.721 60.027 40.103 1.00 42.15 290 LEU A CA 1
ATOM 2098 C C . LEU A 1 290 ? -16.317 59.405 39.971 1.00 45.04 290 LEU A C 1
ATOM 2099 O O . LEU A 1 290 ? -16.001 58.849 38.930 1.00 43.72 290 LEU A O 1
ATOM 2104 N N . ILE A 1 291 ? -15.473 59.529 41.009 1.00 43.11 291 ILE A N 1
ATOM 2105 C CA . ILE A 1 291 ? -14.114 58.979 41.046 1.00 42.96 291 ILE A CA 1
ATOM 2106 C C . ILE A 1 291 ? -14.180 57.441 40.956 1.00 47.00 291 ILE A C 1
ATOM 2107 O O . ILE A 1 291 ? -14.988 56.801 41.631 1.00 44.66 291 ILE A O 1
ATOM 2112 N N . ASN A 1 292 ? -13.358 56.871 40.076 1.00 45.97 292 ASN A N 1
ATOM 2113 C CA . ASN A 1 292 ? -13.299 55.433 39.875 1.00 46.45 292 ASN A CA 1
ATOM 2114 C C . ASN A 1 292 ? -11.975 54.872 40.421 1.00 51.27 292 ASN A C 1
ATOM 2115 O O . ASN A 1 292 ? -10.893 55.173 39.892 1.00 49.30 292 ASN A O 1
ATOM 2120 N N . SER A 1 293 ? -12.081 54.067 41.497 1.00 50.59 293 SER A N 1
ATOM 2121 C CA . SER A 1 293 ? -10.948 53.423 42.172 1.00 52.22 293 SER A CA 1
ATOM 2122 C C . SER A 1 293 ? -11.021 51.895 42.048 1.00 57.37 293 SER A C 1
ATOM 2123 O O . SER A 1 293 ? -10.346 51.187 42.802 1.00 57.85 293 SER A O 1
ATOM 2126 N N . ASP A 1 294 ? -11.820 51.390 41.076 1.00 53.28 294 ASP A N 1
ATOM 2127 C CA . ASP A 1 294 ? -12.010 49.952 40.848 1.00 53.46 294 ASP A CA 1
ATOM 2128 C C . ASP A 1 294 ? -10.772 49.240 40.317 1.00 57.51 294 ASP A C 1
ATOM 2129 O O . ASP A 1 294 ? -10.553 48.081 40.659 1.00 59.80 294 ASP A O 1
ATOM 2134 N N . TYR A 1 295 ? -9.965 49.917 39.485 1.00 51.39 295 TYR A N 1
ATOM 2135 C CA . TYR A 1 295 ? -8.800 49.287 38.890 1.00 49.76 295 TYR A CA 1
ATOM 2136 C C . TYR A 1 295 ? -7.558 49.268 39.776 1.00 51.03 295 TYR A C 1
ATOM 2137 O O . TYR A 1 295 ? -7.035 50.316 40.178 1.00 48.47 295 TYR A O 1
ATOM 2146 N N . ILE A 1 296 ? -7.060 48.045 40.031 1.00 48.56 296 ILE A N 1
ATOM 2147 C CA . ILE A 1 296 ? -5.818 47.802 40.778 1.00 47.01 296 ILE A CA 1
ATOM 2148 C C . ILE A 1 296 ? -4.794 47.276 39.760 1.00 49.73 296 ILE A C 1
ATOM 2149 O O . ILE A 1 296 ? -4.884 46.124 39.340 1.00 50.55 296 ILE A O 1
ATOM 2154 N N . PRO A 1 297 ? -3.853 48.123 39.317 1.00 45.03 297 PRO A N 1
ATOM 2155 C CA . PRO A 1 297 ? -2.904 47.669 38.289 1.00 44.65 297 PRO A CA 1
ATOM 2156 C C . PRO A 1 297 ? -1.964 46.547 38.703 1.00 48.85 297 PRO A C 1
ATOM 2157 O O . PRO A 1 297 ? -1.514 46.467 39.851 1.00 48.06 297 PRO A O 1
ATOM 2161 N N . ASN A 1 298 ? -1.698 45.649 37.746 1.00 46.36 298 ASN A N 1
ATOM 2162 C CA . ASN A 1 298 ? -0.744 44.566 37.932 1.00 47.75 298 ASN A CA 1
ATOM 2163 C C . ASN A 1 298 ? 0.535 44.981 37.235 1.00 48.65 298 ASN A C 1
ATOM 2164 O O . ASN A 1 298 ? 0.529 45.875 36.410 1.00 45.93 298 ASN A O 1
ATOM 2169 N N . SER A 1 299 ? 1.621 44.303 37.545 1.00 47.98 299 SER A N 1
ATOM 2170 C CA . SER A 1 299 ? 2.917 44.480 36.905 1.00 46.93 299 SER A CA 1
ATOM 2171 C C . SER A 1 299 ? 2.739 44.269 35.385 1.00 46.06 299 SER A C 1
ATOM 2172 O O . SER A 1 299 ? 2.123 43.282 34.963 1.00 43.29 299 SER A O 1
ATOM 2175 N N . GLY A 1 300 ? 3.190 45.240 34.604 1.00 41.42 300 GLY A N 1
ATOM 2176 C CA . GLY A 1 300 ? 3.070 45.196 33.155 1.00 40.51 300 GLY A CA 1
ATOM 2177 C C . GLY A 1 300 ? 1.883 45.931 32.582 1.00 43.46 300 GLY A C 1
ATOM 2178 O O . GLY A 1 300 ? 1.772 46.035 31.361 1.00 42.81 300 GLY A O 1
ATOM 2179 N N . ASP A 1 301 ? 0.977 46.447 33.440 1.00 40.30 301 ASP A N 1
ATOM 2180 C CA . ASP A 1 301 ? -0.161 47.242 32.965 1.00 40.22 301 ASP A CA 1
ATOM 2181 C C . ASP A 1 301 ? 0.266 48.676 32.710 1.00 40.65 301 ASP A C 1
ATOM 2182 O O . ASP A 1 301 ? 1.121 49.218 33.427 1.00 37.80 301 ASP A O 1
ATOM 2187 N N . LEU A 1 302 ? -0.328 49.290 31.681 1.00 37.72 302 LEU A N 1
ATOM 2188 C CA . LEU A 1 302 ? -0.061 50.682 31.346 1.00 36.21 302 LEU A CA 1
ATOM 2189 C C . LEU A 1 302 ? -1.375 51.442 31.245 1.00 38.50 302 LEU A C 1
ATOM 2190 O O . LEU A 1 302 ? -2.273 51.010 30.539 1.00 36.53 302 LEU A O 1
ATOM 2195 N N . ILE A 1 303 ? -1.485 52.561 31.966 1.00 35.91 303 ILE A N 1
ATOM 2196 C CA . ILE A 1 303 ? -2.654 53.437 31.884 1.00 35.35 303 ILE A CA 1
ATOM 2197 C C . ILE A 1 303 ? -2.270 54.645 31.006 1.00 36.46 303 ILE A C 1
ATOM 2198 O O . ILE A 1 303 ? -1.268 55.311 31.276 1.00 34.18 303 ILE A O 1
ATOM 2203 N N . PHE A 1 304 ? -3.042 54.880 29.942 1.00 34.34 304 PHE A N 1
ATOM 2204 C CA . PHE A 1 304 ? -2.820 55.966 28.983 1.00 33.88 304 PHE A CA 1
ATOM 2205 C C . PHE A 1 304 ? -3.965 56.965 29.165 1.00 34.89 304 PHE A C 1
ATOM 2206 O O . PHE A 1 304 ? -5.128 56.611 29.060 1.00 33.61 304 PHE A O 1
ATOM 2214 N N . VAL A 1 305 ? -3.624 58.208 29.436 1.00 32.31 305 VAL A N 1
ATOM 2215 C CA . VAL A 1 305 ? -4.566 59.271 29.804 1.00 31.85 305 VAL A CA 1
ATOM 2216 C C . VAL A 1 305 ? -4.499 60.488 28.904 1.00 35.48 305 VAL A C 1
ATOM 2217 O O . VAL A 1 305 ? -3.412 60.963 28.584 1.00 35.42 305 VAL A O 1
ATOM 2221 N N . ASN A 1 306 ? -5.684 61.025 28.560 1.00 31.88 306 ASN A N 1
ATOM 2222 C CA . ASN A 1 306 ? -5.861 62.309 27.927 1.00 30.92 306 ASN A CA 1
ATOM 2223 C C . ASN A 1 306 ? -5.912 63.240 29.149 1.00 35.30 306 ASN A C 1
ATOM 2224 O O . ASN A 1 306 ? -6.907 63.235 29.885 1.00 34.34 306 ASN A O 1
ATOM 2229 N N . ASN A 1 307 ? -4.791 63.982 29.395 1.00 32.48 307 ASN A N 1
ATOM 2230 C CA . ASN A 1 307 ? -4.617 64.886 30.524 1.00 31.38 307 ASN A CA 1
ATOM 2231 C C . ASN A 1 307 ? -5.583 66.101 30.508 1.00 34.51 307 ASN A C 1
ATOM 2232 O O . ASN A 1 307 ? -5.669 66.809 31.487 1.00 35.75 307 ASN A O 1
ATOM 2237 N N . HIS A 1 308 ? -6.341 66.293 29.424 1.00 31.87 308 HIS A N 1
ATOM 2238 C CA . HIS A 1 308 ? -7.361 67.345 29.287 1.00 30.29 308 HIS A CA 1
ATOM 2239 C C . HIS A 1 308 ? -8.758 66.834 29.658 1.00 33.82 308 HIS A C 1
ATOM 2240 O O . HIS A 1 308 ? -9.668 67.638 29.817 1.00 32.26 308 HIS A O 1
ATOM 2247 N N . LEU A 1 309 ? -8.924 65.503 29.809 1.00 31.16 309 LEU A N 1
ATOM 2248 C CA . LEU A 1 309 ? -10.213 64.904 30.136 1.00 31.28 309 LEU A CA 1
ATOM 2249 C C . LEU A 1 309 ? -10.260 64.196 31.484 1.00 35.38 309 LEU A C 1
ATOM 2250 O O . LEU A 1 309 ? -11.300 64.158 32.141 1.00 33.54 309 LEU A O 1
ATOM 2255 N N . CYS A 1 310 ? -9.171 63.541 31.834 1.00 34.41 310 CYS A N 1
ATOM 2256 C CA . CYS A 1 310 ? -9.148 62.621 32.950 1.00 35.41 310 CYS A CA 1
ATOM 2257 C C . CYS A 1 310 ? -8.068 62.944 33.956 1.00 36.97 310 CYS A C 1
ATOM 2258 O O . CYS A 1 310 ? -6.895 63.080 33.595 1.00 37.33 310 CYS A O 1
ATOM 2261 N N . ALA A 1 311 ? -8.481 63.118 35.228 1.00 32.74 311 ALA A N 1
ATOM 2262 C CA . ALA A 1 311 ? -7.605 63.340 36.364 1.00 31.93 311 ALA A CA 1
ATOM 2263 C C . ALA A 1 311 ? -7.210 61.969 36.937 1.00 37.32 311 ALA A C 1
ATOM 2264 O O . ALA A 1 311 ? -7.898 60.983 36.725 1.00 37.37 311 ALA A O 1
ATOM 2266 N N . HIS A 1 312 ? -6.116 61.912 37.664 1.00 36.32 312 HIS A N 1
ATOM 2267 C CA . HIS A 1 312 ? -5.623 60.672 38.249 1.00 37.59 312 HIS A CA 1
ATOM 2268 C C . HIS A 1 312 ? -5.228 60.897 39.710 1.00 43.25 312 HIS A C 1
ATOM 2269 O O . HIS A 1 312 ? -4.980 62.032 40.146 1.00 38.31 312 HIS A O 1
ATOM 2276 N N . GLY A 1 313 ? -5.210 59.807 40.465 1.00 46.41 313 GLY A N 1
ATOM 2277 C CA . GLY A 1 313 ? -4.800 59.829 41.864 1.00 48.72 313 GLY A CA 1
ATOM 2278 C C . GLY A 1 313 ? -4.343 58.464 42.330 1.00 57.81 313 GLY A C 1
ATOM 2279 O O . GLY A 1 313 ? -4.297 57.501 41.556 1.00 57.73 313 GLY A O 1
ATOM 2280 N N . ARG A 1 314 ? -4.052 58.359 43.614 1.00 59.37 314 ARG A N 1
ATOM 2281 C CA . ARG A 1 314 ? -3.613 57.094 44.211 1.00 60.82 314 ARG A CA 1
ATOM 2282 C C . ARG A 1 314 ? -4.070 57.067 45.661 1.00 66.80 314 ARG A C 1
ATOM 2283 O O . ARG A 1 314 ? -3.890 58.060 46.377 1.00 67.13 314 ARG A O 1
ATOM 2291 N N . SER A 1 315 ? -4.652 55.921 46.095 1.00 64.40 315 SER A N 1
ATOM 2292 C CA . SER A 1 315 ? -5.106 55.697 47.475 1.00 64.71 315 SER A CA 1
ATOM 2293 C C . SER A 1 315 ? -3.906 55.646 48.434 1.00 68.10 315 SER A C 1
ATOM 2294 O O . SER A 1 315 ? -2.756 55.553 47.991 1.00 66.01 315 SER A O 1
ATOM 2297 N N . ALA A 1 316 ? -4.172 55.752 49.746 1.00 66.43 316 ALA A N 1
ATOM 2298 C CA . ALA A 1 316 ? -3.125 55.681 50.777 1.00 66.79 316 ALA A CA 1
ATOM 2299 C C . ALA A 1 316 ? -2.587 54.255 50.841 1.00 69.58 316 ALA A C 1
ATOM 2300 O O . ALA A 1 316 ? -3.342 53.305 50.585 1.00 69.07 316 ALA A O 1
ATOM 2302 N N . PHE A 1 317 ? -1.275 54.114 51.137 1.00 64.52 317 PHE A N 1
ATOM 2303 C CA . PHE A 1 317 ? -0.614 52.815 51.288 1.00 63.91 317 PHE A CA 1
ATOM 2304 C C . PHE A 1 317 ? 0.694 52.918 52.055 1.00 67.16 317 PHE A C 1
ATOM 2305 O O . PHE A 1 317 ? 1.333 53.972 52.067 1.00 64.39 317 PHE A O 1
ATOM 2313 N N . ILE A 1 318 ? 1.113 51.795 52.646 1.00 66.02 318 ILE A N 1
ATOM 2314 C CA . ILE A 1 318 ? 2.399 51.685 53.309 1.00 67.26 318 ILE A CA 1
ATOM 2315 C C . ILE A 1 318 ? 3.272 50.987 52.268 1.00 70.92 318 ILE A C 1
ATOM 2316 O O . ILE A 1 318 ? 2.951 49.867 51.852 1.00 71.87 318 ILE A O 1
ATOM 2321 N N . ALA A 1 319 ? 4.324 51.677 51.801 1.00 66.62 319 ALA A N 1
ATOM 2322 C CA . ALA A 1 319 ? 5.225 51.156 50.776 1.00 66.86 319 ALA A CA 1
ATOM 2323 C C . ALA A 1 319 ? 5.923 49.884 51.251 1.00 71.04 319 ALA A C 1
ATOM 2324 O O . ALA A 1 319 ? 6.406 49.834 52.379 1.00 74.48 319 ALA A O 1
ATOM 2326 N N . GLY A 1 320 ? 5.913 48.860 50.410 1.00 63.89 320 GLY A N 1
ATOM 2327 C CA . GLY A 1 320 ? 6.554 47.587 50.722 1.00 63.92 320 GLY A CA 1
ATOM 2328 C C . GLY A 1 320 ? 5.743 46.594 51.530 1.00 64.67 320 GLY A C 1
ATOM 2329 O O . GLY A 1 320 ? 6.305 45.621 52.046 1.00 63.70 320 GLY A O 1
ATOM 2330 N N . GLN A 1 321 ? 4.408 46.763 51.570 1.00 60.07 321 GLN A N 1
ATOM 2331 C CA . GLN A 1 321 ? 3.539 45.822 52.283 1.00 61.49 321 GLN A CA 1
ATOM 2332 C C . GLN A 1 321 ? 2.075 45.832 51.844 1.00 64.99 321 GLN A C 1
ATOM 2333 O O . GLN A 1 321 ? 1.580 46.848 51.364 1.00 60.90 321 GLN A O 1
ATOM 2339 N N A ARG A 1 322 ? 1.391 44.691 52.061 0.47 64.03 322 ARG A N 1
ATOM 2340 N N B ARG A 1 322 ? 1.384 44.705 52.075 0.53 64.44 322 ARG A N 1
ATOM 2341 C CA A ARG A 1 322 ? -0.039 44.478 51.830 0.47 64.01 322 ARG A CA 1
ATOM 2342 C CA B ARG A 1 322 ? -0.051 44.528 51.853 0.53 64.60 322 ARG A CA 1
ATOM 2343 C C A ARG A 1 322 ? -0.615 43.656 53.002 0.47 71.85 322 ARG A C 1
ATOM 2344 C C B ARG A 1 322 ? -0.611 43.687 53.016 0.53 72.04 322 ARG A C 1
ATOM 2345 O O A ARG A 1 322 ? 0.120 42.892 53.627 0.47 72.37 322 ARG A O 1
ATOM 2346 O O B ARG A 1 322 ? 0.138 42.940 53.648 0.53 72.40 322 ARG A O 1
ATOM 2361 N N . ILE A 1 323 ? -1.911 43.837 53.311 1.00 70.41 323 ILE A N 1
ATOM 2362 C CA . ILE A 1 323 ? -2.573 43.105 54.393 1.00 73.22 323 ILE A CA 1
ATOM 2363 C C . ILE A 1 323 ? -3.565 42.103 53.811 1.00 79.65 323 ILE A C 1
ATOM 2364 O O . ILE A 1 323 ? -4.501 42.488 53.111 1.00 77.37 323 ILE A O 1
ATOM 2369 N N . GLU A 1 324 ? -3.349 40.818 54.107 1.00 81.32 324 GLU A N 1
ATOM 2370 C CA . GLU A 1 324 ? -4.207 39.728 53.651 1.00 83.13 324 GLU A CA 1
ATOM 2371 C C . GLU A 1 324 ? -4.526 38.803 54.811 1.00 88.47 324 GLU A C 1
ATOM 2372 O O . GLU A 1 324 ? -3.612 38.307 55.481 1.00 89.91 324 GLU A O 1
ATOM 2378 N N . ASN A 1 325 ? -5.838 38.584 55.045 1.00 84.58 325 ASN A N 1
ATOM 2379 C CA . ASN A 1 325 ? -6.395 37.726 56.101 1.00 86.52 325 ASN A CA 1
ATOM 2380 C C . ASN A 1 325 ? -5.887 38.129 57.501 1.00 89.62 325 ASN A C 1
ATOM 2381 O O . ASN A 1 325 ? -5.565 37.270 58.328 1.00 91.72 325 ASN A O 1
ATOM 2386 N N . GLY A 1 326 ? -5.806 39.444 57.726 1.00 83.31 326 GLY A N 1
ATOM 2387 C CA . GLY A 1 326 ? -5.346 40.038 58.979 1.00 83.77 326 GLY A CA 1
ATOM 2388 C C . GLY A 1 326 ? -3.859 39.917 59.261 1.00 86.58 326 GLY A C 1
ATOM 2389 O O . GLY A 1 326 ? -3.448 40.091 60.405 1.00 86.71 326 GLY A O 1
ATOM 2390 N N . GLU A 1 327 ? -3.038 39.651 58.221 1.00 82.35 327 GLU A N 1
ATOM 2391 C CA . GLU A 1 327 ? -1.581 39.514 58.333 1.00 82.17 327 GLU A CA 1
ATOM 2392 C C . GLU A 1 327 ? -0.840 40.414 57.343 1.00 82.30 327 GLU A C 1
ATOM 2393 O O . GLU A 1 327 ? -1.324 40.638 56.231 1.00 79.38 327 GLU A O 1
ATOM 2399 N N . ILE A 1 328 ? 0.339 40.926 57.759 1.00 78.66 328 ILE A N 1
ATOM 2400 C CA . ILE A 1 328 ? 1.195 41.804 56.956 1.00 76.04 328 ILE A CA 1
ATOM 2401 C C . ILE A 1 328 ? 2.084 40.947 56.059 1.00 81.07 328 ILE A C 1
ATOM 2402 O O . ILE A 1 328 ? 2.817 40.097 56.544 1.00 83.41 328 ILE A O 1
ATOM 2407 N N . ILE A 1 329 ? 2.009 41.174 54.755 1.00 76.59 329 ILE A N 1
ATOM 2408 C CA . ILE A 1 329 ? 2.840 40.491 53.771 1.00 76.09 329 ILE A CA 1
ATOM 2409 C C . ILE A 1 329 ? 3.837 41.521 53.227 1.00 74.45 329 ILE A C 1
ATOM 2410 O O . ILE A 1 329 ? 3.429 42.500 52.615 1.00 70.61 329 ILE A O 1
ATOM 2415 N N . LYS A 1 330 ? 5.127 41.340 53.546 1.00 72.36 330 LYS A N 1
ATOM 2416 C CA . LYS A 1 330 ? 6.198 42.222 53.092 1.00 71.00 330 LYS A CA 1
ATOM 2417 C C . LYS A 1 330 ? 6.437 41.971 51.618 1.00 74.20 330 LYS A C 1
ATOM 2418 O O . LYS A 1 330 ? 6.313 40.834 51.153 1.00 75.37 330 LYS A O 1
ATOM 2424 N N . CYS A 1 331 ? 6.746 43.033 50.874 1.00 67.92 331 CYS A N 1
ATOM 2425 C CA . CYS A 1 331 ? 6.957 42.944 49.427 1.00 66.14 331 CYS A CA 1
ATOM 2426 C C . CYS A 1 331 ? 7.908 44.048 48.932 1.00 67.55 331 CYS A C 1
ATOM 2427 O O . CYS A 1 331 ? 8.255 44.951 49.695 1.00 66.85 331 CYS A O 1
ATOM 2430 N N . GLU A 1 332 ? 8.316 43.986 47.656 1.00 63.77 332 GLU A N 1
ATOM 2431 C CA . GLU A 1 332 ? 9.153 45.033 47.059 1.00 62.68 332 GLU A CA 1
ATOM 2432 C C . GLU A 1 332 ? 8.292 46.288 46.816 1.00 59.61 332 GLU A C 1
ATOM 2433 O O . GLU A 1 332 ? 7.097 46.152 46.559 1.00 55.22 332 GLU A O 1
ATOM 2439 N N . ARG A 1 333 ? 8.871 47.500 46.996 1.00 54.71 333 ARG A N 1
ATOM 2440 C CA . ARG A 1 333 ? 8.106 48.744 46.880 1.00 51.95 333 ARG A CA 1
ATOM 2441 C C . ARG A 1 333 ? 7.655 49.080 45.458 1.00 55.15 333 ARG A C 1
ATOM 2442 O O . ARG A 1 333 ? 8.291 48.697 44.473 1.00 54.02 333 ARG A O 1
ATOM 2450 N N . ARG A 1 334 ? 6.519 49.788 45.387 1.00 50.41 334 ARG A N 1
ATOM 2451 C CA . ARG A 1 334 ? 5.846 50.265 44.190 1.00 49.18 334 ARG A CA 1
ATOM 2452 C C . ARG A 1 334 ? 6.820 50.941 43.218 1.00 50.69 334 ARG A C 1
ATOM 2453 O O . ARG A 1 334 ? 7.759 51.619 43.641 1.00 49.37 334 ARG A O 1
ATOM 2461 N N . GLN A 1 335 ? 6.625 50.682 41.921 1.00 45.75 335 GLN A N 1
ATOM 2462 C CA . GLN A 1 335 ? 7.493 51.185 40.860 1.00 45.47 335 GLN A CA 1
ATOM 2463 C C . GLN A 1 335 ? 6.706 51.397 39.582 1.00 48.98 335 GLN A C 1
ATOM 2464 O O . GLN A 1 335 ? 6.120 50.473 39.023 1.00 49.68 335 GLN A O 1
ATOM 2470 N N . MET A 1 336 ? 6.626 52.640 39.179 1.00 45.90 336 MET A N 1
ATOM 2471 C CA . MET A 1 336 ? 5.860 53.087 38.034 1.00 44.70 336 MET A CA 1
ATOM 2472 C C . MET A 1 336 ? 6.724 54.010 37.159 1.00 44.70 336 MET A C 1
ATOM 2473 O O . MET A 1 336 ? 7.590 54.702 37.678 1.00 43.14 336 MET A O 1
ATOM 2478 N N . LEU A 1 337 ? 6.527 53.971 35.832 1.00 39.68 337 LEU A N 1
ATOM 2479 C CA . LEU A 1 337 ? 7.241 54.831 34.877 1.00 38.17 337 LEU A CA 1
ATOM 2480 C C . LEU A 1 337 ? 6.252 55.771 34.211 1.00 41.62 337 LEU A C 1
ATOM 2481 O O . LEU A 1 337 ? 5.233 55.316 33.671 1.00 41.09 337 LEU A O 1
ATOM 2486 N N . ARG A 1 338 ? 6.540 57.079 34.266 1.00 37.24 338 ARG A N 1
ATOM 2487 C CA . ARG A 1 338 ? 5.705 58.123 33.692 1.00 35.14 338 ARG A CA 1
ATOM 2488 C C . ARG A 1 338 ? 6.341 58.799 32.453 1.00 36.26 338 ARG A C 1
ATOM 2489 O O . ARG A 1 338 ? 7.506 59.146 32.457 1.00 36.79 338 ARG A O 1
ATOM 2497 N N . MET A 1 339 ? 5.548 58.951 31.391 1.00 29.84 339 MET A N 1
ATOM 2498 C CA . MET A 1 339 ? 5.932 59.674 30.204 1.00 30.92 339 MET A CA 1
ATOM 2499 C C . MET A 1 339 ? 4.787 60.663 29.849 1.00 36.56 339 MET A C 1
ATOM 2500 O O . MET A 1 339 ? 3.599 60.357 30.034 1.00 34.88 339 MET A O 1
ATOM 2505 N N . MET A 1 340 ? 5.175 61.876 29.445 1.00 34.19 340 MET A N 1
ATOM 2506 C CA . MET A 1 340 ? 4.251 62.976 29.109 1.00 32.71 340 MET A CA 1
ATOM 2507 C C . MET A 1 340 ? 4.527 63.436 27.693 1.00 34.70 340 MET A C 1
ATOM 2508 O O . MET A 1 340 ? 5.670 63.457 27.264 1.00 35.72 340 MET A O 1
ATOM 2513 N N . SER A 1 341 ? 3.490 63.844 26.990 1.00 31.74 341 SER A N 1
ATOM 2514 C CA . SER A 1 341 ? 3.627 64.290 25.609 1.00 32.16 341 SER A CA 1
ATOM 2515 C C . SER A 1 341 ? 2.724 65.463 25.230 1.00 35.37 341 SER A C 1
ATOM 2516 O O . SER A 1 341 ? 1.686 65.681 25.861 1.00 34.69 341 SER A O 1
ATOM 2519 N N . LYS A 1 342 ? 3.150 66.208 24.191 1.00 30.55 342 LYS A N 1
ATOM 2520 C CA . LYS A 1 342 ? 2.408 67.326 23.599 1.00 31.32 342 LYS A CA 1
ATOM 2521 C C . LYS A 1 342 ? 2.148 67.052 22.122 1.00 34.47 342 LYS A C 1
ATOM 2522 O O . LYS A 1 342 ? 3.028 66.563 21.434 1.00 34.16 342 LYS A O 1
ATOM 2528 N N . THR A 1 343 ? 0.927 67.340 21.641 1.00 33.05 343 THR A N 1
ATOM 2529 C CA . THR A 1 343 ? 0.525 67.090 20.240 1.00 34.71 343 THR A CA 1
ATOM 2530 C C . THR A 1 343 ? 1.109 68.140 19.284 1.00 41.62 343 THR A C 1
ATOM 2531 O O . THR A 1 343 ? 1.231 67.871 18.105 1.00 40.79 343 THR A O 1
ATOM 2535 N N . SER A 1 344 ? 1.514 69.300 19.806 1.00 39.58 344 SER A N 1
ATOM 2536 C CA . SER A 1 344 ? 2.094 70.353 18.992 1.00 40.36 344 SER A CA 1
ATOM 2537 C C . SER A 1 344 ? 3.324 71.020 19.641 1.00 44.48 344 SER A C 1
ATOM 2538 O O . SER A 1 344 ? 3.195 71.677 20.689 1.00 44.49 344 SER A O 1
ATOM 2541 N N . LEU A 1 345 ? 4.460 70.989 18.926 1.00 40.52 345 LEU A N 1
ATOM 2542 C CA . LEU A 1 345 ? 5.681 71.683 19.325 1.00 40.10 345 LEU A CA 1
ATOM 2543 C C . LEU A 1 345 ? 5.600 73.163 18.972 1.00 40.47 345 LEU A C 1
ATOM 2544 O O . LEU A 1 345 ? 6.331 73.967 19.541 1.00 40.55 345 LEU A O 1
ATOM 2549 N N . ILE A 1 346 ? 4.751 73.516 18.000 1.00 37.10 346 ILE A N 1
ATOM 2550 C CA . ILE A 1 346 ? 4.583 74.888 17.531 1.00 37.10 346 ILE A CA 1
ATOM 2551 C C . ILE A 1 346 ? 3.983 75.802 18.620 1.00 40.84 346 ILE A C 1
ATOM 2552 O O . ILE A 1 346 ? 4.541 76.854 18.928 1.00 40.12 346 ILE A O 1
ATOM 2557 N N A HIS A 1 347 ? 2.847 75.374 19.181 0.40 37.57 347 HIS A N 1
ATOM 2558 N N B HIS A 1 347 ? 2.865 75.388 19.208 0.60 38.64 347 HIS A N 1
ATOM 2559 C CA A HIS A 1 347 ? 2.068 76.079 20.191 0.40 37.55 347 HIS A CA 1
ATOM 2560 C CA B HIS A 1 347 ? 2.115 76.196 20.162 0.60 39.18 347 HIS A CA 1
ATOM 2561 C C A HIS A 1 347 ? 2.859 76.384 21.477 0.40 42.82 347 HIS A C 1
ATOM 2562 C C B HIS A 1 347 ? 2.812 76.352 21.533 0.60 44.01 347 HIS A C 1
ATOM 2563 O O A HIS A 1 347 ? 2.678 77.452 22.057 0.40 44.09 347 HIS A O 1
ATOM 2564 O O B HIS A 1 347 ? 2.546 77.335 22.216 0.60 46.41 347 HIS A O 1
ATOM 2577 N N . ILE A 1 348 ? 3.795 75.493 21.857 1.00 39.69 348 ILE A N 1
ATOM 2578 C CA . ILE A 1 348 ? 4.611 75.586 23.087 1.00 38.39 348 ILE A CA 1
ATOM 2579 C C . ILE A 1 348 ? 5.966 76.253 22.837 1.00 40.51 348 ILE A C 1
ATOM 2580 O O . ILE A 1 348 ? 6.750 76.380 23.767 1.00 41.16 348 ILE A O 1
ATOM 2585 N N . ARG A 1 349 ? 6.257 76.658 21.585 1.00 36.06 349 ARG A N 1
ATOM 2586 C CA . ARG A 1 349 ? 7.560 77.181 21.195 1.00 35.05 349 ARG A CA 1
ATOM 2587 C C . ARG A 1 349 ? 8.042 78.409 21.988 1.00 40.85 349 ARG A C 1
ATOM 2588 O O . ARG A 1 349 ? 9.249 78.502 22.252 1.00 41.11 349 ARG A O 1
ATOM 2596 N N . SER A 1 350 ? 7.138 79.328 22.403 1.00 38.70 350 SER A N 1
ATOM 2597 C CA . SER A 1 350 ? 7.555 80.481 23.215 1.00 40.71 350 SER A CA 1
ATOM 2598 C C . SER A 1 350 ? 8.017 80.078 24.656 1.00 45.32 350 SER A C 1
ATOM 2599 O O . SER A 1 350 ? 8.652 80.891 25.312 1.00 46.15 350 SER A O 1
ATOM 2602 N N . VAL A 1 351 ? 7.727 78.833 25.124 1.00 40.14 351 VAL A N 1
ATOM 2603 C CA . VAL A 1 351 ? 8.128 78.381 26.471 1.00 39.30 351 VAL A CA 1
ATOM 2604 C C . VAL A 1 351 ? 9.208 77.261 26.441 1.00 42.58 351 VAL A C 1
ATOM 2605 O O . VAL A 1 351 ? 9.595 76.766 27.496 1.00 42.77 351 VAL A O 1
ATOM 2609 N N . THR A 1 352 ? 9.704 76.879 25.271 1.00 38.86 352 THR A N 1
ATOM 2610 C CA . THR A 1 352 ? 10.706 75.802 25.231 1.00 39.25 352 THR A CA 1
ATOM 2611 C C . THR A 1 352 ? 12.111 76.344 25.082 1.00 45.02 352 THR A C 1
ATOM 2612 O O . THR A 1 352 ? 12.287 77.516 24.727 1.00 47.01 352 THR A O 1
ATOM 2616 N N . ARG A 1 353 ? 13.116 75.501 25.375 1.00 41.23 353 ARG A N 1
ATOM 2617 C CA . ARG A 1 353 ? 14.528 75.862 25.235 1.00 42.42 353 ARG A CA 1
ATOM 2618 C C . ARG A 1 353 ? 14.835 76.112 23.763 1.00 47.65 353 ARG A C 1
ATOM 2619 O O . ARG A 1 353 ? 14.322 75.394 22.897 1.00 45.69 353 ARG A O 1
ATOM 2627 N N . THR A 1 354 ? 15.658 77.140 23.478 1.00 47.42 354 THR A N 1
ATOM 2628 C CA . THR A 1 354 ? 16.041 77.516 22.109 1.00 48.31 354 THR A CA 1
ATOM 2629 C C . THR A 1 354 ? 16.577 76.296 21.320 1.00 54.38 354 THR A C 1
ATOM 2630 O O . THR A 1 354 ? 16.133 76.041 20.191 1.00 54.63 354 THR A O 1
ATOM 2634 N N . ASP A 1 355 ? 17.504 75.538 21.938 1.00 51.38 355 ASP A N 1
ATOM 2635 C CA . ASP A 1 355 ? 18.149 74.380 21.338 1.00 52.55 355 ASP A CA 1
ATOM 2636 C C . ASP A 1 355 ? 17.406 73.054 21.588 1.00 55.90 355 ASP A C 1
ATOM 2637 O O . ASP A 1 355 ? 17.873 72.011 21.118 1.00 56.23 355 ASP A O 1
ATOM 2642 N N . ASP A 1 356 ? 16.246 73.084 22.295 1.00 50.56 356 ASP A N 1
ATOM 2643 C CA . ASP A 1 356 ? 15.445 71.882 22.550 1.00 47.41 356 ASP A CA 1
ATOM 2644 C C . ASP A 1 356 ? 13.928 72.190 22.571 1.00 46.95 356 ASP A C 1
ATOM 2645 O O . ASP A 1 356 ? 13.365 72.497 23.631 1.00 42.32 356 ASP A O 1
ATOM 2650 N N . PRO A 1 357 ? 13.239 72.028 21.407 1.00 43.24 357 PRO A N 1
ATOM 2651 C CA . PRO A 1 357 ? 11.797 72.332 21.363 1.00 40.39 357 PRO A CA 1
ATOM 2652 C C . PRO A 1 357 ? 10.897 71.341 22.109 1.00 41.84 357 PRO A C 1
ATOM 2653 O O . PRO A 1 357 ? 9.683 71.531 22.134 1.00 39.04 357 PRO A O 1
ATOM 2657 N N . TYR A 1 358 ? 11.493 70.313 22.752 1.00 39.57 358 TYR A N 1
ATOM 2658 C CA . TYR A 1 358 ? 10.789 69.284 23.553 1.00 38.18 358 TYR A CA 1
ATOM 2659 C C . TYR A 1 358 ? 10.957 69.554 25.056 1.00 41.80 358 TYR A C 1
ATOM 2660 O O . TYR A 1 358 ? 10.462 68.777 25.866 1.00 41.98 358 TYR A O 1
ATOM 2669 N N . PHE A 1 359 ? 11.675 70.626 25.428 1.00 38.73 359 PHE A N 1
ATOM 2670 C CA . PHE A 1 359 ? 11.974 70.938 26.820 1.00 38.00 359 PHE A CA 1
ATOM 2671 C C . PHE A 1 359 ? 11.243 72.210 27.265 1.00 42.06 359 PHE A C 1
ATOM 2672 O O . PHE A 1 359 ? 11.670 73.324 26.953 1.00 41.79 359 PHE A O 1
ATOM 2680 N N . ILE A 1 360 ? 10.165 72.026 28.041 1.00 36.81 360 ILE A N 1
ATOM 2681 C CA . ILE A 1 360 ? 9.327 73.118 28.531 1.00 36.28 360 ILE A CA 1
ATOM 2682 C C . ILE A 1 360 ? 9.906 73.774 29.796 1.00 39.66 360 ILE A C 1
ATOM 2683 O O . ILE A 1 360 ? 10.079 73.130 30.843 1.00 38.99 360 ILE A O 1
ATOM 2688 N N . MET A 1 361 ? 10.163 75.084 29.665 1.00 35.76 361 MET A N 1
ATOM 2689 C CA . MET A 1 361 ? 10.740 75.971 30.662 1.00 36.70 361 MET A CA 1
ATOM 2690 C C . MET A 1 361 ? 9.704 76.794 31.411 1.00 42.73 361 MET A C 1
ATOM 2691 O O . MET A 1 361 ? 10.076 77.678 32.175 1.00 45.45 361 MET A O 1
ATOM 2696 N N . GLU A 1 362 ? 8.414 76.542 31.174 1.00 39.34 362 GLU A N 1
ATOM 2697 C CA . GLU A 1 362 ? 7.335 77.248 31.859 1.00 38.63 362 GLU A CA 1
ATOM 2698 C C . GLU A 1 362 ? 7.316 76.902 33.359 1.00 41.42 362 GLU A C 1
ATOM 2699 O O . GLU A 1 362 ? 7.464 75.740 33.744 1.00 40.87 362 GLU A O 1
ATOM 2705 N N . GLU A 1 363 ? 7.107 77.922 34.179 1.00 39.37 363 GLU A N 1
ATOM 2706 C CA . GLU A 1 363 ? 7.039 77.846 35.631 1.00 39.24 363 GLU A CA 1
ATOM 2707 C C . GLU A 1 363 ? 5.623 77.889 36.175 1.00 43.76 363 GLU A C 1
ATOM 2708 O O . GLU A 1 363 ? 5.288 77.070 37.014 1.00 45.37 363 GLU A O 1
ATOM 2714 N N . HIS A 1 364 ? 4.818 78.862 35.765 1.00 42.11 364 HIS A N 1
ATOM 2715 C CA . HIS A 1 364 ? 3.468 79.049 36.306 1.00 42.45 364 HIS A CA 1
ATOM 2716 C C . HIS A 1 364 ? 2.601 79.894 35.383 1.00 45.22 364 HIS A C 1
ATOM 2717 O O . HIS A 1 364 ? 2.899 81.066 35.183 1.00 46.75 364 HIS A O 1
ATOM 2724 N N . LEU A 1 365 ? 1.528 79.302 34.855 1.00 41.49 365 LEU A N 1
ATOM 2725 C CA . LEU A 1 365 ? 0.509 79.912 33.965 1.00 41.55 365 LEU A CA 1
ATOM 2726 C C . LEU A 1 365 ? 1.039 81.029 33.044 1.00 46.91 365 LEU A C 1
ATOM 2727 O O . LEU A 1 365 ? 0.581 82.169 33.128 1.00 48.11 365 LEU A O 1
ATOM 2732 N N . GLY A 1 366 ? 2.012 80.681 32.204 1.00 44.15 366 GLY A N 1
ATOM 2733 C CA . GLY A 1 366 ? 2.603 81.588 31.227 1.00 45.03 366 GLY A CA 1
ATOM 2734 C C . GLY A 1 366 ? 3.991 82.074 31.566 1.00 49.68 366 GLY A C 1
ATOM 2735 O O . GLY A 1 366 ? 4.794 82.325 30.657 1.00 51.06 366 GLY A O 1
ATOM 2736 N N . LYS A 1 367 ? 4.274 82.232 32.878 1.00 44.05 367 LYS A N 1
ATOM 2737 C CA . LYS A 1 367 ? 5.549 82.709 33.388 1.00 44.12 367 LYS A CA 1
ATOM 2738 C C . LYS A 1 367 ? 6.591 81.599 33.217 1.00 47.34 367 LYS A C 1
ATOM 2739 O O . LYS A 1 367 ? 6.317 80.453 33.544 1.00 45.01 367 LYS A O 1
ATOM 2745 N N . ILE A 1 368 ? 7.770 81.965 32.706 1.00 45.88 368 ILE A N 1
ATOM 2746 C CA . ILE A 1 368 ? 8.902 81.085 32.428 1.00 47.00 368 I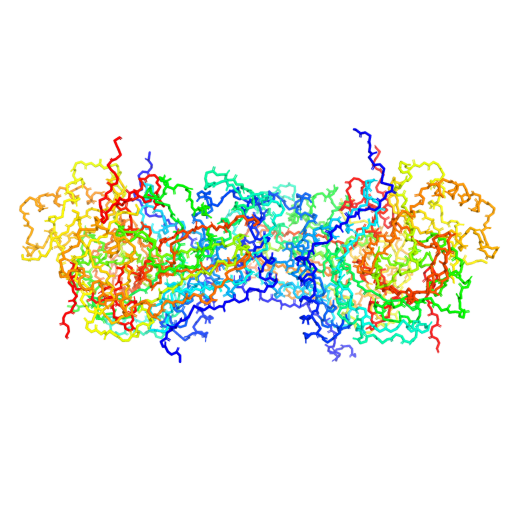LE A CA 1
ATOM 2747 C C . ILE A 1 368 ? 9.901 81.145 33.585 1.00 53.05 368 ILE A C 1
ATOM 2748 O O . ILE A 1 368 ? 10.053 82.207 34.196 1.00 54.68 368 ILE A O 1
ATOM 2753 N N . PHE A 1 369 ? 10.581 80.015 33.894 1.00 49.04 369 PHE A N 1
ATOM 2754 C CA . PHE A 1 369 ? 11.595 80.022 34.962 1.00 50.32 369 PHE A CA 1
ATOM 2755 C C . PHE A 1 369 ? 12.673 81.065 34.681 1.00 57.92 369 PHE A C 1
ATOM 2756 O O . PHE A 1 369 ? 13.133 81.180 33.540 1.00 56.59 369 PHE A O 1
ATOM 2764 N N . ASP A 1 370 ? 13.044 81.843 35.705 1.00 59.70 370 ASP A N 1
ATOM 2765 C CA . ASP A 1 370 ? 14.097 82.850 35.561 1.00 63.36 370 ASP A CA 1
ATOM 2766 C C . ASP A 1 370 ? 15.386 82.272 36.123 1.00 70.21 370 ASP A C 1
ATOM 2767 O O . ASP A 1 370 ? 15.626 82.358 37.330 1.00 72.72 370 ASP A O 1
ATOM 2772 N N . LEU A 1 371 ? 16.204 81.656 35.258 1.00 66.05 371 LEU A N 1
ATOM 2773 C CA . LEU A 1 371 ? 17.452 81.020 35.697 1.00 84.64 371 LEU A CA 1
ATOM 2774 C C . LEU A 1 371 ? 18.664 81.977 35.737 1.00 116.57 371 LEU A C 1
ATOM 2775 O O . LEU A 1 371 ? 19.138 82.472 34.714 1.00 84.14 371 LEU A O 1
ATOM 2780 N N . LEU B 1 19 ? 26.113 77.674 3.311 1.00 97.09 19 LEU B N 1
ATOM 2781 C CA . LEU B 1 19 ? 24.665 77.809 3.130 1.00 94.30 19 LEU B CA 1
ATOM 2782 C C . LEU B 1 19 ? 23.855 77.462 4.419 1.00 92.92 19 LEU B C 1
ATOM 2783 O O . LEU B 1 19 ? 22.819 76.790 4.353 1.00 90.50 19 LEU B O 1
ATOM 2788 N N . GLU B 1 20 ? 24.321 77.957 5.589 1.00 87.21 20 GLU B N 1
ATOM 2789 C CA . GLU B 1 20 ? 23.606 77.765 6.854 1.00 83.67 20 GLU B CA 1
ATOM 2790 C C . GLU B 1 20 ? 22.330 78.614 6.873 1.00 80.08 20 GLU B C 1
ATOM 2791 O O . GLU B 1 20 ? 21.285 78.063 7.206 1.00 78.64 20 GLU B O 1
ATOM 2797 N N . ILE B 1 21 ? 22.388 79.910 6.429 1.00 72.81 21 ILE B N 1
ATOM 2798 C CA . ILE B 1 21 ? 21.189 80.753 6.286 1.00 69.84 21 ILE B CA 1
ATOM 2799 C C . ILE B 1 21 ? 20.424 80.244 5.046 1.00 68.34 21 ILE B C 1
ATOM 2800 O O . ILE B 1 21 ? 20.978 80.278 3.943 1.00 69.44 21 ILE B O 1
ATOM 2805 N N . PRO B 1 22 ? 19.182 79.723 5.210 1.00 59.53 22 PRO B N 1
ATOM 2806 C CA . PRO B 1 22 ? 18.451 79.220 4.036 1.00 57.51 22 PRO B CA 1
ATOM 2807 C C . PRO B 1 22 ? 17.881 80.373 3.213 1.00 59.51 22 PRO B C 1
ATOM 2808 O O . PRO B 1 22 ? 17.281 81.309 3.759 1.00 58.72 22 PRO B O 1
ATOM 2812 N N . THR B 1 23 ? 18.113 80.323 1.898 1.00 54.39 23 THR B N 1
ATOM 2813 C CA . THR B 1 23 ? 17.655 81.360 0.965 1.00 53.70 23 THR B CA 1
ATOM 2814 C C . THR B 1 23 ? 16.643 80.782 -0.035 1.00 55.15 23 THR B C 1
ATOM 2815 O O . THR B 1 23 ? 16.009 81.532 -0.782 1.00 54.84 23 THR B O 1
ATOM 2819 N N . SER B 1 24 ? 16.486 79.449 -0.036 1.00 49.77 24 SER B N 1
ATOM 2820 C CA . SER B 1 24 ? 15.593 78.757 -0.959 1.00 48.37 24 SER B CA 1
ATOM 2821 C C . SER B 1 24 ? 14.973 77.504 -0.335 1.00 50.38 24 SER B C 1
ATOM 2822 O O . SER B 1 24 ? 15.555 76.930 0.603 1.00 49.00 24 SER B O 1
ATOM 2825 N N . PRO B 1 25 ? 13.793 77.050 -0.832 1.00 46.69 25 PRO B N 1
ATOM 2826 C CA . PRO B 1 25 ? 13.182 75.832 -0.252 1.00 45.60 25 PRO B CA 1
ATOM 2827 C C . PRO B 1 25 ? 13.923 74.552 -0.644 1.00 50.56 25 PRO B C 1
ATOM 2828 O O . PRO B 1 25 ? 14.681 74.528 -1.604 1.00 49.95 25 PRO B O 1
ATOM 2832 N N . LEU B 1 26 ? 13.659 73.473 0.079 1.00 48.15 26 LEU B N 1
ATOM 2833 C CA . LEU B 1 26 ? 14.210 72.161 -0.246 1.00 47.57 26 LEU B CA 1
ATOM 2834 C C . LEU B 1 26 ? 13.421 71.638 -1.474 1.00 51.76 26 LEU B C 1
ATOM 2835 O O . LEU B 1 26 ? 12.191 71.724 -1.498 1.00 48.83 26 LEU B O 1
ATOM 2840 N N . ILE B 1 27 ? 14.133 71.161 -2.505 1.00 49.93 27 ILE B N 1
ATOM 2841 C CA . ILE B 1 27 ? 13.520 70.628 -3.722 1.00 49.29 27 ILE B CA 1
ATOM 2842 C C . ILE B 1 27 ? 13.651 69.116 -3.690 1.00 51.50 27 ILE B C 1
ATOM 2843 O O . ILE B 1 27 ? 14.762 68.589 -3.618 1.00 53.09 27 ILE B O 1
ATOM 2848 N N . ILE B 1 28 ? 12.521 68.424 -3.763 1.00 45.67 28 ILE B N 1
ATOM 2849 C CA . ILE B 1 28 ? 12.445 66.969 -3.801 1.00 44.83 28 ILE B CA 1
ATOM 2850 C C . ILE B 1 28 ? 11.927 66.581 -5.172 1.00 48.08 28 ILE B C 1
ATOM 2851 O O . ILE B 1 28 ? 10.822 66.981 -5.553 1.00 45.82 28 ILE B O 1
ATOM 2856 N N . LYS B 1 29 ? 12.728 65.818 -5.914 1.00 46.34 29 LYS B N 1
ATOM 2857 C CA . LYS B 1 29 ? 12.312 65.325 -7.219 1.00 47.94 29 LYS B CA 1
ATOM 2858 C C . LYS B 1 29 ? 11.615 63.979 -6.999 1.00 51.34 29 LYS B C 1
ATOM 2859 O O . LYS B 1 29 ? 12.277 62.998 -6.652 1.00 52.33 29 LYS B O 1
ATOM 2865 N N . ILE B 1 30 ? 10.278 63.942 -7.124 1.00 44.91 30 ILE B N 1
ATOM 2866 C CA . ILE B 1 30 ? 9.523 62.692 -6.963 1.00 43.37 30 ILE B CA 1
ATOM 2867 C C . ILE B 1 30 ? 9.848 61.735 -8.143 1.00 46.34 30 ILE B C 1
ATOM 2868 O O . ILE B 1 30 ? 9.947 62.186 -9.274 1.00 45.94 30 ILE B O 1
ATOM 2873 N N . THR B 1 31 ? 10.102 60.448 -7.854 1.00 42.37 31 THR B N 1
ATOM 2874 C CA . THR B 1 31 ? 10.423 59.451 -8.879 1.00 43.95 31 THR B CA 1
ATOM 2875 C C . THR B 1 31 ? 9.130 58.898 -9.498 1.00 46.39 31 THR B C 1
ATOM 2876 O O . THR B 1 31 ? 8.052 59.060 -8.921 1.00 46.13 31 THR B O 1
ATOM 2880 N N . GLN B 1 32 ? 9.243 58.235 -10.653 1.00 43.17 32 GLN B N 1
ATOM 2881 C CA . GLN B 1 32 ? 8.116 57.602 -11.346 1.00 43.64 32 GLN B CA 1
ATOM 2882 C C . GLN B 1 32 ? 7.467 56.541 -10.477 1.00 48.15 32 GLN B C 1
ATOM 2883 O O . GLN B 1 32 ? 6.233 56.454 -10.445 1.00 47.41 32 GLN B O 1
ATOM 2889 N N A GLN B 1 33 ? 8.283 55.734 -9.774 0.50 45.97 33 GLN B N 1
ATOM 2890 N N B GLN B 1 33 ? 8.300 55.756 -9.755 0.50 45.92 33 GLN B N 1
ATOM 2891 C CA A GLN B 1 33 ? 7.764 54.674 -8.910 0.50 46.00 33 GLN B CA 1
ATOM 2892 C CA B GLN B 1 33 ? 7.866 54.712 -8.824 0.50 45.93 33 GLN B CA 1
ATOM 2893 C C A GLN B 1 33 ? 6.972 55.261 -7.706 0.50 48.72 33 GLN B C 1
ATOM 2894 C C B GLN B 1 33 ? 6.951 55.313 -7.756 0.50 48.53 33 GLN B C 1
ATOM 2895 O O A GLN B 1 33 ? 5.907 54.732 -7.402 0.50 48.65 33 GLN B O 1
ATOM 2896 O O B GLN B 1 33 ? 5.841 54.823 -7.554 0.50 48.18 33 GLN B O 1
ATOM 2907 N N . GLU B 1 34 ? 7.400 56.413 -7.131 1.00 44.17 34 GLU B N 1
ATOM 2908 C CA . GLU B 1 34 ? 6.671 57.121 -6.053 1.00 42.36 34 GLU B CA 1
ATOM 2909 C C . GLU B 1 34 ? 5.347 57.704 -6.577 1.00 44.29 34 GLU B C 1
ATOM 2910 O O . GLU B 1 34 ? 4.305 57.505 -5.962 1.00 41.12 34 GLU B O 1
ATOM 2916 N N . ARG B 1 35 ? 5.391 58.337 -7.760 1.00 42.17 35 ARG B N 1
ATOM 2917 C CA . ARG B 1 35 ? 4.250 58.925 -8.454 1.00 43.11 35 ARG B CA 1
ATOM 2918 C C . ARG B 1 35 ? 3.181 57.853 -8.777 1.00 46.93 35 ARG B C 1
ATOM 2919 O O . ARG B 1 35 ? 1.985 58.105 -8.600 1.00 44.90 35 ARG B O 1
ATOM 2927 N N . ASN B 1 36 ? 3.620 56.656 -9.216 1.00 46.71 36 ASN B N 1
ATOM 2928 C CA . ASN B 1 36 ? 2.724 55.554 -9.538 1.00 47.33 36 ASN B CA 1
ATOM 2929 C C . ASN B 1 36 ? 2.078 54.937 -8.303 1.00 48.97 36 ASN B C 1
ATOM 2930 O O . ASN B 1 36 ? 0.878 54.654 -8.360 1.00 48.49 36 ASN B O 1
ATOM 2935 N N . ILE B 1 37 ? 2.855 54.716 -7.209 1.00 45.28 37 ILE B N 1
ATOM 2936 C CA . ILE B 1 37 ? 2.343 54.202 -5.921 1.00 45.12 37 ILE B CA 1
ATOM 2937 C C . ILE B 1 37 ? 1.280 55.173 -5.370 1.00 47.36 37 ILE B C 1
ATOM 2938 O O . ILE B 1 37 ? 0.173 54.734 -5.078 1.00 47.88 37 ILE B O 1
ATOM 2943 N N . LEU B 1 38 ? 1.613 56.478 -5.268 1.00 43.54 38 LEU B N 1
ATOM 2944 C CA . LEU B 1 38 ? 0.716 57.547 -4.830 1.00 42.17 38 LEU B CA 1
ATOM 2945 C C . LEU B 1 38 ? -0.612 57.569 -5.596 1.00 42.30 38 LEU B C 1
ATOM 2946 O O . LEU B 1 38 ? -1.668 57.650 -4.962 1.00 39.73 38 LEU B O 1
ATOM 2951 N N . SER B 1 39 ? -0.554 57.469 -6.962 1.00 39.67 39 SER B N 1
ATOM 2952 C CA . SER B 1 39 ? -1.714 57.418 -7.851 1.00 39.27 39 SER B CA 1
ATOM 2953 C C . SER B 1 39 ? -2.603 56.190 -7.544 1.00 44.27 39 SER B C 1
ATOM 2954 O O . SER B 1 39 ? -3.823 56.337 -7.408 1.00 43.11 39 SER B O 1
ATOM 2957 N N . ASN B 1 40 ? -1.998 54.997 -7.397 1.00 41.20 40 ASN B N 1
ATOM 2958 C CA . ASN B 1 40 ? -2.777 53.812 -7.083 1.00 41.89 40 ASN B CA 1
ATOM 2959 C C . ASN B 1 40 ? -3.422 53.934 -5.688 1.00 45.56 40 ASN B C 1
ATOM 2960 O O . ASN B 1 40 ? -4.635 53.731 -5.577 1.00 43.93 40 ASN B O 1
ATOM 2965 N N . VAL B 1 41 ? -2.633 54.348 -4.665 1.00 42.75 41 VAL B N 1
ATOM 2966 C CA . VAL B 1 41 ? -3.081 54.594 -3.278 1.00 41.67 41 VAL B CA 1
ATOM 2967 C C . VAL B 1 41 ? -4.271 55.571 -3.304 1.00 46.55 41 VAL B C 1
ATOM 2968 O O . VAL B 1 41 ? -5.296 55.305 -2.675 1.00 48.43 41 VAL B O 1
ATOM 2972 N N . GLY B 1 42 ? -4.155 56.626 -4.100 1.00 41.38 42 GLY B N 1
ATOM 2973 C CA . GLY B 1 42 ? -5.201 57.629 -4.279 1.00 40.29 42 GLY B CA 1
ATOM 2974 C C . GLY B 1 42 ? -6.480 57.058 -4.836 1.00 44.80 42 GLY B C 1
ATOM 2975 O O . GLY B 1 42 ? -7.562 57.350 -4.313 1.00 44.59 42 GLY B O 1
ATOM 2976 N N . ASN B 1 43 ? -6.360 56.179 -5.865 1.00 41.57 43 ASN B N 1
ATOM 2977 C CA . ASN B 1 43 ? -7.491 55.464 -6.472 1.00 41.36 43 ASN B CA 1
ATOM 2978 C C . ASN B 1 43 ? -8.162 54.520 -5.480 1.00 44.70 43 ASN B C 1
ATOM 2979 O O . ASN B 1 43 ? -9.393 54.470 -5.426 1.00 43.55 43 ASN B O 1
ATOM 2984 N N . LEU B 1 44 ? -7.356 53.780 -4.696 1.00 42.54 44 LEU B N 1
ATOM 2985 C CA . LEU B 1 44 ? -7.855 52.831 -3.711 1.00 42.63 44 LEU B CA 1
ATOM 2986 C C . LEU B 1 44 ? -8.611 53.541 -2.582 1.00 46.34 44 LEU B C 1
ATOM 2987 O O . LEU B 1 44 ? -9.678 53.072 -2.205 1.00 46.98 44 LEU B O 1
ATOM 2992 N N . LEU B 1 45 ? -8.101 54.687 -2.102 1.00 40.55 45 LEU B N 1
ATOM 2993 C CA . LEU B 1 45 ? -8.734 55.500 -1.059 1.00 39.06 45 LEU B CA 1
ATOM 2994 C C . LEU B 1 45 ? -10.074 56.094 -1.511 1.00 43.16 45 LEU B C 1
ATOM 2995 O O . LEU B 1 45 ? -11.014 56.128 -0.711 1.00 41.93 45 LEU B O 1
ATOM 3000 N N . VAL B 1 46 ? -10.178 56.499 -2.803 1.00 42.16 46 VAL B N 1
ATOM 3001 C CA . VAL B 1 46 ? -11.420 56.972 -3.417 1.00 42.88 46 VAL B CA 1
ATOM 3002 C C . VAL B 1 46 ? -12.465 55.844 -3.350 1.00 48.35 46 VAL B C 1
ATOM 3003 O O . VAL B 1 46 ? -13.574 56.082 -2.866 1.00 49.03 46 VAL B O 1
ATOM 3007 N N . LYS B 1 47 ? -12.092 54.614 -3.781 1.00 43.43 47 LYS B N 1
ATOM 3008 C CA . LYS B 1 47 ? -12.948 53.427 -3.745 1.00 42.75 47 LYS B CA 1
ATOM 3009 C C . LYS B 1 47 ? -13.342 53.046 -2.329 1.00 46.85 47 LYS B C 1
ATOM 3010 O O . LYS B 1 47 ? -14.518 52.769 -2.087 1.00 48.42 47 LYS B O 1
ATOM 3016 N N . ALA B 1 48 ? -12.371 53.047 -1.387 1.00 42.10 48 ALA B N 1
ATOM 3017 C CA . ALA B 1 48 ? -12.562 52.676 0.010 1.00 41.88 48 ALA B CA 1
ATOM 3018 C C . ALA B 1 48 ? -13.398 53.652 0.834 1.00 50.19 48 ALA B C 1
ATOM 3019 O O . ALA B 1 48 ? -14.204 53.193 1.648 1.00 51.79 48 ALA B O 1
ATOM 3021 N N . PHE B 1 49 ? -13.185 54.983 0.664 1.00 45.88 49 PHE B N 1
ATOM 3022 C CA . PHE B 1 49 ? -13.835 55.992 1.499 1.00 44.73 49 PHE B CA 1
ATOM 3023 C C . PHE B 1 49 ? -14.735 56.999 0.781 1.00 51.23 49 PHE B C 1
ATOM 3024 O O . PHE B 1 49 ? -15.324 57.859 1.437 1.00 49.71 49 PHE B O 1
ATOM 3032 N N . GLY B 1 50 ? -14.819 56.919 -0.536 1.00 50.44 50 GLY B N 1
ATOM 3033 C CA . GLY B 1 50 ? -15.663 57.829 -1.294 1.00 52.21 50 GLY B CA 1
ATOM 3034 C C . GLY B 1 50 ? -15.018 59.176 -1.514 1.00 57.13 50 GLY B C 1
ATOM 3035 O O . GLY B 1 50 ? -14.772 59.543 -2.658 1.00 59.64 50 GLY B O 1
ATOM 3036 N N . ASN B 1 51 ? -14.746 59.924 -0.431 1.00 50.94 51 ASN B N 1
ATOM 3037 C CA . ASN B 1 51 ? -14.109 61.242 -0.480 1.00 49.28 51 ASN B CA 1
ATOM 3038 C C . ASN B 1 51 ? -13.216 61.482 0.739 1.00 51.27 51 ASN B C 1
ATOM 3039 O O . ASN B 1 51 ? -13.389 60.840 1.776 1.00 50.27 51 ASN B O 1
ATOM 3044 N N . TYR B 1 52 ? -12.230 62.387 0.588 1.00 48.11 52 TYR B N 1
ATOM 3045 C CA . TYR B 1 52 ? -11.216 62.720 1.593 1.00 47.66 52 TYR B CA 1
ATOM 3046 C C . TYR B 1 52 ? -11.784 63.385 2.855 1.00 51.64 52 TYR B C 1
ATOM 3047 O O . TYR B 1 52 ? -11.030 63.570 3.825 1.00 49.75 52 TYR B O 1
ATOM 3056 N N . GLU B 1 53 ? -13.103 63.724 2.857 1.00 49.64 53 GLU B N 1
ATOM 3057 C CA . GLU B 1 53 ? -13.781 64.354 4.009 1.00 50.01 53 GLU B CA 1
ATOM 3058 C C . GLU B 1 53 ? -14.569 63.347 4.839 1.00 53.67 53 GLU B C 1
ATOM 3059 O O . GLU B 1 53 ? -15.167 63.727 5.850 1.00 53.14 53 GLU B O 1
ATOM 3065 N N . ASN B 1 54 ? -14.517 62.047 4.439 1.00 48.89 54 ASN B N 1
ATOM 3066 C CA . ASN B 1 54 ? -15.151 60.945 5.146 1.00 47.65 54 ASN B CA 1
ATOM 3067 C C . ASN B 1 54 ? -14.601 60.909 6.587 1.00 50.95 54 ASN B C 1
ATOM 3068 O O . ASN B 1 54 ? -13.370 60.863 6.766 1.00 48.54 54 ASN B O 1
ATOM 3073 N N . PRO B 1 55 ? -15.490 60.984 7.618 1.00 48.42 55 PRO B N 1
ATOM 3074 C CA . PRO B 1 55 ? -15.012 60.973 9.024 1.00 47.53 55 PRO B CA 1
ATOM 3075 C C . PRO B 1 55 ? -14.195 59.743 9.426 1.00 51.06 55 PRO B C 1
ATOM 3076 O O . PRO B 1 55 ? -13.320 59.879 10.278 1.00 50.84 55 PRO B O 1
ATOM 3080 N N . ASP B 1 56 ? -14.458 58.566 8.811 1.00 49.37 56 ASP B N 1
ATOM 3081 C CA . ASP B 1 56 ? -13.716 57.324 9.060 1.00 50.24 56 ASP B CA 1
ATOM 3082 C C . ASP B 1 56 ? -12.305 57.438 8.524 1.00 50.73 56 ASP B C 1
ATOM 3083 O O . ASP B 1 56 ? -11.379 56.930 9.146 1.00 51.61 56 ASP B O 1
ATOM 3088 N N . TYR B 1 57 ? -12.137 58.108 7.370 1.00 44.89 57 TYR B N 1
ATOM 3089 C CA . TYR B 1 57 ? -10.824 58.329 6.776 1.00 43.08 57 TYR B CA 1
ATOM 3090 C C . TYR B 1 57 ? -10.026 59.342 7.610 1.00 47.17 57 TYR B C 1
ATOM 3091 O O . TYR B 1 57 ? -8.856 59.106 7.910 1.00 45.32 57 TYR B O 1
ATOM 3100 N N . ILE B 1 58 ? -10.668 60.476 7.965 1.00 45.20 58 ILE B N 1
ATOM 3101 C CA . ILE B 1 58 ? -10.063 61.549 8.735 1.00 45.73 58 ILE B CA 1
ATOM 3102 C C . ILE B 1 58 ? -9.588 61.035 10.113 1.00 51.65 58 ILE B C 1
ATOM 3103 O O . ILE B 1 58 ? -8.481 61.365 10.540 1.00 50.19 58 ILE B O 1
ATOM 3108 N N . ALA B 1 59 ? -10.405 60.193 10.774 1.00 50.04 59 ALA B N 1
ATOM 3109 C CA . ALA B 1 59 ? -10.077 59.612 12.080 1.00 50.66 59 ALA B CA 1
ATOM 3110 C C . ALA B 1 59 ? -8.839 58.695 12.020 1.00 54.89 59 ALA B C 1
ATOM 3111 O O . ALA B 1 59 ? -8.121 58.567 13.018 1.00 55.35 59 ALA B O 1
ATOM 3113 N N . SER B 1 60 ? -8.585 58.070 10.852 1.00 50.20 60 SER B N 1
ATOM 3114 C CA . SER B 1 60 ? -7.442 57.168 10.698 1.00 50.13 60 SER B CA 1
ATOM 3115 C C . SER B 1 60 ? -6.370 57.720 9.722 1.00 50.27 60 SER B C 1
ATOM 3116 O O . SER B 1 60 ? -5.550 56.957 9.222 1.00 49.87 60 SER B O 1
ATOM 3119 N N . LEU B 1 61 ? -6.359 59.049 9.493 1.00 45.14 61 LEU B N 1
ATOM 3120 C CA . LEU B 1 61 ? -5.454 59.740 8.571 1.00 43.21 61 LEU B CA 1
ATOM 3121 C C . LEU B 1 61 ? -3.982 59.421 8.771 1.00 43.74 61 LEU B C 1
ATOM 3122 O O . LEU B 1 61 ? -3.315 59.104 7.796 1.00 44.00 61 LEU B O 1
ATOM 3127 N N . HIS B 1 62 ? -3.467 59.543 10.004 1.00 37.99 62 HIS B N 1
ATOM 3128 C CA . HIS B 1 62 ? -2.051 59.309 10.291 1.00 37.87 62 HIS B CA 1
ATOM 3129 C C . HIS B 1 62 ? -1.631 57.869 10.020 1.00 45.52 62 HIS B C 1
ATOM 3130 O O . HIS B 1 62 ? -0.544 57.634 9.474 1.00 44.42 62 HIS B O 1
ATOM 3137 N N . LEU B 1 63 ? -2.538 56.920 10.291 1.00 44.91 63 LEU B N 1
ATOM 3138 C CA . LEU B 1 63 ? -2.317 55.516 10.010 1.00 46.64 63 LEU B CA 1
ATOM 3139 C C . LEU B 1 63 ? -2.117 55.299 8.493 1.00 49.31 63 LEU B C 1
ATOM 3140 O O . LEU B 1 63 ? -1.160 54.616 8.093 1.00 49.97 63 LEU B O 1
ATOM 3145 N N . HIS B 1 64 ? -3.009 55.884 7.657 1.00 43.61 64 HIS B N 1
ATOM 3146 C CA . HIS B 1 64 ? -2.919 55.763 6.202 1.00 42.33 64 HIS B CA 1
ATOM 3147 C C . HIS B 1 64 ? -1.703 56.486 5.683 1.00 44.02 64 HIS B C 1
ATOM 3148 O O . HIS B 1 64 ? -1.040 55.967 4.807 1.00 44.92 64 HIS B O 1
ATOM 3155 N N . ALA B 1 65 ? -1.380 57.665 6.233 1.00 39.48 65 ALA B N 1
ATOM 3156 C CA . ALA B 1 65 ? -0.228 58.457 5.797 1.00 38.55 65 ALA B CA 1
ATOM 3157 C C . ALA B 1 65 ? 1.100 57.712 6.044 1.00 44.73 65 ALA B C 1
ATOM 3158 O O . ALA B 1 65 ? 1.887 57.540 5.107 1.00 45.27 65 ALA B O 1
ATOM 3160 N N . PHE B 1 66 ? 1.335 57.241 7.291 1.00 39.69 66 PHE B N 1
ATOM 3161 C CA . PHE B 1 66 ? 2.591 56.544 7.604 1.00 39.50 66 PHE B CA 1
ATOM 3162 C C . PHE B 1 66 ? 2.714 55.163 6.961 1.00 44.89 66 PHE B C 1
ATOM 3163 O O . PHE B 1 66 ? 3.837 54.741 6.682 1.00 44.22 66 PHE B O 1
ATOM 3171 N N . GLN B 1 67 ? 1.593 54.495 6.664 1.00 42.57 67 GLN B N 1
ATOM 3172 C CA . GLN B 1 67 ? 1.672 53.173 6.029 1.00 43.56 67 GLN B CA 1
ATOM 3173 C C . GLN B 1 67 ? 1.608 53.186 4.512 1.00 49.52 67 GLN B C 1
ATOM 3174 O O . GLN B 1 67 ? 2.227 52.332 3.891 1.00 50.65 67 GLN B O 1
ATOM 3180 N N . LEU B 1 68 ? 0.832 54.112 3.903 1.00 46.83 68 LEU B N 1
ATOM 3181 C CA . LEU B 1 68 ? 0.617 54.119 2.447 1.00 46.71 68 LEU B CA 1
ATOM 3182 C C . LEU B 1 68 ? 1.509 55.049 1.656 1.00 49.30 68 LEU B C 1
ATOM 3183 O O . LEU B 1 68 ? 1.654 54.834 0.461 1.00 49.26 68 LEU B O 1
ATOM 3188 N N . LEU B 1 69 ? 2.088 56.081 2.272 1.00 46.86 69 LEU B N 1
ATOM 3189 C CA . LEU B 1 69 ? 2.976 56.970 1.518 1.00 47.26 69 LEU B CA 1
ATOM 3190 C C . LEU B 1 69 ? 4.346 56.347 1.255 1.00 52.43 69 LEU B C 1
ATOM 3191 O O . LEU B 1 69 ? 4.876 55.676 2.152 1.00 51.73 69 LEU B O 1
ATOM 3196 N N . PRO B 1 70 ? 4.976 56.626 0.079 1.00 51.15 70 PRO B N 1
ATOM 3197 C CA . PRO B 1 70 ? 6.372 56.194 -0.133 1.00 51.96 70 PRO B CA 1
ATOM 3198 C C . PRO B 1 70 ? 7.219 56.709 1.045 1.00 57.79 70 PRO B C 1
ATOM 3199 O O . PRO B 1 70 ? 7.150 57.894 1.387 1.00 55.82 70 PRO B O 1
ATOM 3203 N N . GLU B 1 71 ? 7.937 55.791 1.731 1.00 57.68 71 GLU B N 1
ATOM 3204 C CA . GLU B 1 71 ? 8.726 56.055 2.938 1.00 58.07 71 GLU B CA 1
ATOM 3205 C C . GLU B 1 71 ? 9.643 57.297 2.868 1.00 60.72 71 GLU B C 1
ATOM 3206 O O . GLU B 1 71 ? 9.824 57.944 3.904 1.00 62.26 71 GLU B O 1
ATOM 3212 N N . ARG B 1 72 ? 10.216 57.623 1.695 1.00 53.28 72 ARG B N 1
ATOM 3213 C CA . ARG B 1 72 ? 11.066 58.796 1.532 1.00 51.62 72 ARG B CA 1
ATOM 3214 C C . ARG B 1 72 ? 10.263 60.105 1.809 1.00 51.06 72 ARG B C 1
ATOM 3215 O O . ARG B 1 72 ? 10.755 60.969 2.522 1.00 50.31 72 ARG B O 1
ATOM 3223 N N . ILE B 1 73 ? 9.024 60.201 1.296 1.00 44.73 73 ILE B N 1
ATOM 3224 C CA . ILE B 1 73 ? 8.139 61.352 1.487 1.00 43.46 73 ILE B CA 1
ATOM 3225 C C . ILE B 1 73 ? 7.772 61.490 2.976 1.00 47.48 73 ILE B C 1
ATOM 3226 O O . ILE B 1 73 ? 7.799 62.597 3.517 1.00 44.70 73 ILE B O 1
ATOM 3231 N N . THR B 1 74 ? 7.455 60.360 3.630 1.00 45.68 74 THR B N 1
ATOM 3232 C CA . THR B 1 74 ? 7.104 60.285 5.046 1.00 45.07 74 THR B CA 1
ATOM 3233 C C . THR B 1 74 ? 8.262 60.797 5.928 1.00 49.91 74 THR B C 1
ATOM 3234 O O . THR B 1 74 ? 8.018 61.584 6.844 1.00 49.26 74 THR B O 1
ATOM 3238 N N . ARG B 1 75 ? 9.509 60.361 5.655 1.00 48.00 75 ARG B N 1
ATOM 3239 C CA . ARG B 1 75 ? 10.690 60.800 6.423 1.00 48.41 75 ARG B CA 1
ATOM 3240 C C . ARG B 1 75 ? 10.953 62.295 6.271 1.00 49.10 75 ARG B C 1
ATOM 3241 O O . ARG B 1 75 ? 11.179 62.972 7.280 1.00 48.77 75 ARG B O 1
ATOM 3249 N N . ILE B 1 76 ? 10.840 62.817 5.031 1.00 42.87 76 ILE B N 1
ATOM 3250 C CA . ILE B 1 76 ? 10.991 64.240 4.737 1.00 42.12 76 ILE B CA 1
ATOM 3251 C C . ILE B 1 76 ? 9.951 65.079 5.527 1.00 41.22 76 ILE B C 1
ATOM 3252 O O . ILE B 1 76 ? 10.317 66.030 6.203 1.00 39.08 76 ILE B O 1
ATOM 3257 N N . LEU B 1 77 ? 8.670 64.712 5.435 1.00 38.78 77 LEU B N 1
ATOM 3258 C CA . LEU B 1 77 ? 7.564 65.435 6.096 1.00 38.24 77 LEU B CA 1
ATOM 3259 C C . LEU B 1 77 ? 7.604 65.381 7.620 1.00 42.07 77 LEU B C 1
ATOM 3260 O O . LEU B 1 77 ? 7.355 66.412 8.258 1.00 40.43 77 LEU B O 1
ATOM 3265 N N . SER B 1 78 ? 7.957 64.203 8.193 1.00 41.91 78 SER B N 1
ATOM 3266 C CA . SER B 1 78 ? 8.117 63.964 9.645 1.00 42.48 78 SER B CA 1
ATOM 3267 C C . SER B 1 78 ? 9.238 64.822 10.225 1.00 46.54 78 SER B C 1
ATOM 3268 O O . SER B 1 78 ? 9.059 65.395 11.299 1.00 45.99 78 SER B O 1
ATOM 3271 N N . GLN B 1 79 ? 10.391 64.889 9.523 1.00 43.70 79 GLN B N 1
ATOM 3272 C CA . GLN B 1 79 ? 11.551 65.698 9.915 1.00 44.69 79 GLN B CA 1
ATOM 3273 C C . GLN B 1 79 ? 11.154 67.190 9.876 1.00 46.96 79 GLN B C 1
ATOM 3274 O O . GLN B 1 79 ? 11.445 67.930 10.831 1.00 46.70 79 GLN B O 1
ATOM 3280 N N . PHE B 1 80 ? 10.451 67.594 8.799 1.00 40.87 80 PHE B N 1
ATOM 3281 C CA . PHE B 1 80 ? 9.993 68.959 8.554 1.00 39.62 80 PHE B CA 1
ATOM 3282 C C . PHE B 1 80 ? 9.032 69.489 9.607 1.00 45.64 80 PHE B C 1
ATOM 3283 O O . PHE B 1 80 ? 9.143 70.653 9.986 1.00 45.81 80 PHE B O 1
ATOM 3291 N N . GLY B 1 81 ? 8.086 68.658 10.040 1.00 42.98 81 GLY B N 1
ATOM 3292 C CA . GLY B 1 81 ? 7.076 69.060 11.017 1.00 43.19 81 GLY B CA 1
ATOM 3293 C C . GLY B 1 81 ? 7.577 69.591 12.346 1.00 49.39 81 GLY B C 1
ATOM 3294 O O . GLY B 1 81 ? 6.974 70.511 12.915 1.00 51.40 81 GLY B O 1
ATOM 3295 N N . SER B 1 82 ? 8.697 69.043 12.831 1.00 43.88 82 SER B N 1
ATOM 3296 C CA . SER B 1 82 ? 9.314 69.438 14.092 1.00 44.29 82 SER B CA 1
ATOM 3297 C C . SER B 1 82 ? 10.607 70.250 13.945 1.00 46.79 82 SER B C 1
ATOM 3298 O O . SER B 1 82 ? 11.310 70.456 14.930 1.00 48.69 82 SER B O 1
ATOM 3301 N N . ASP B 1 83 ? 10.926 70.705 12.729 1.00 42.33 83 ASP B N 1
ATOM 3302 C CA . ASP B 1 83 ? 12.157 71.439 12.460 1.00 41.81 83 ASP B CA 1
ATOM 3303 C C . ASP B 1 83 ? 11.927 72.953 12.404 1.00 45.99 83 ASP B C 1
ATOM 3304 O O . ASP B 1 83 ? 11.366 73.484 11.438 1.00 44.66 83 ASP B O 1
ATOM 3309 N N . PHE B 1 84 ? 12.375 73.647 13.455 1.00 43.90 84 PHE B N 1
ATOM 3310 C CA . PHE B 1 84 ? 12.260 75.108 13.550 1.00 44.00 84 PHE B CA 1
ATOM 3311 C C . PHE B 1 84 ? 13.648 75.727 13.721 1.00 47.78 84 PHE B C 1
ATOM 3312 O O . PHE B 1 84 ? 13.770 76.872 14.140 1.00 49.30 84 PHE B O 1
ATOM 3320 N N . SER B 1 85 ? 14.689 74.970 13.362 1.00 44.20 85 SER B N 1
ATOM 3321 C CA . SER B 1 85 ? 16.094 75.376 13.472 1.00 44.97 85 SER B CA 1
ATOM 3322 C C . SER B 1 85 ? 16.470 76.519 12.502 1.00 50.14 85 SER B C 1
ATOM 3323 O O . SER B 1 85 ? 15.701 76.861 11.591 1.00 50.12 85 SER B O 1
ATOM 3326 N N . ALA B 1 86 ? 17.663 77.084 12.704 1.00 47.68 86 ALA B N 1
ATOM 3327 C CA . ALA B 1 86 ? 18.226 78.173 11.900 1.00 48.98 86 ALA B CA 1
ATOM 3328 C C . ALA B 1 86 ? 18.376 77.790 10.423 1.00 52.31 86 ALA B C 1
ATOM 3329 O O . ALA B 1 86 ? 18.262 78.656 9.564 1.00 52.59 86 ALA B O 1
ATOM 3331 N N . GLU B 1 87 ? 18.594 76.499 10.136 1.00 48.60 87 GLU B N 1
ATOM 3332 C CA . GLU B 1 87 ? 18.818 75.984 8.783 1.00 49.39 87 GLU B CA 1
ATOM 3333 C C . GLU B 1 87 ? 17.520 75.688 8.007 1.00 52.67 87 GLU B C 1
ATOM 3334 O O . GLU B 1 87 ? 17.572 75.493 6.794 1.00 52.03 87 GLU B O 1
ATOM 3340 N N . GLN B 1 88 ? 16.371 75.652 8.701 1.00 47.50 88 GLN B N 1
ATOM 3341 C CA . GLN B 1 88 ? 15.091 75.333 8.084 1.00 45.29 88 GLN B CA 1
ATOM 3342 C C . GLN B 1 88 ? 14.433 76.534 7.369 1.00 47.99 88 GLN B C 1
ATOM 3343 O O . GLN B 1 88 ? 14.033 77.499 8.022 1.00 48.13 88 GLN B O 1
ATOM 3349 N N . TYR B 1 89 ? 14.254 76.424 6.040 1.00 42.59 89 TYR B N 1
ATOM 3350 C CA . TYR B 1 89 ? 13.579 77.440 5.231 1.00 41.75 89 TYR B CA 1
ATOM 3351 C C . TYR B 1 89 ? 12.060 77.526 5.574 1.00 42.67 89 TYR B C 1
ATOM 3352 O O . TYR B 1 89 ? 11.503 78.614 5.621 1.00 41.16 89 TYR B O 1
ATOM 3361 N N . GLY B 1 90 ? 11.422 76.385 5.813 1.00 38.06 90 GLY B N 1
ATOM 3362 C CA . GLY B 1 90 ? 9.994 76.333 6.117 1.00 36.02 90 GLY B CA 1
ATOM 3363 C C . GLY B 1 90 ? 9.133 76.030 4.900 1.00 39.95 90 GLY B C 1
ATOM 3364 O O . GLY B 1 90 ? 7.916 76.186 4.949 1.00 37.64 90 GLY B O 1
ATOM 3365 N N . ALA B 1 91 ? 9.765 75.632 3.771 1.00 38.35 91 ALA B N 1
ATOM 3366 C CA . ALA B 1 91 ? 9.052 75.213 2.566 1.00 37.78 91 ALA B CA 1
ATOM 3367 C C . ALA B 1 91 ? 9.791 74.083 1.883 1.00 43.07 91 ALA B C 1
ATOM 3368 O O . ALA B 1 91 ? 11.026 74.005 1.966 1.00 44.25 91 ALA B O 1
ATOM 3370 N N . ILE B 1 92 ? 9.025 73.186 1.236 1.00 38.13 92 ILE B N 1
ATOM 3371 C CA . ILE B 1 92 ? 9.505 72.063 0.428 1.00 37.10 92 ILE B CA 1
ATOM 3372 C C . ILE B 1 92 ? 8.737 72.058 -0.886 1.00 41.30 92 ILE B C 1
ATOM 3373 O O . ILE B 1 92 ? 7.505 72.142 -0.894 1.00 38.77 92 ILE B O 1
ATOM 3378 N N . VAL B 1 93 ? 9.449 71.855 -1.985 1.00 40.70 93 VAL B N 1
ATOM 3379 C CA . VAL B 1 93 ? 8.828 71.683 -3.293 1.00 41.08 93 VAL B CA 1
ATOM 3380 C C . VAL B 1 93 ? 8.932 70.182 -3.642 1.00 44.36 93 VAL B C 1
ATOM 3381 O O . VAL B 1 93 ? 10.019 69.620 -3.670 1.00 43.66 93 VAL B O 1
ATOM 3385 N N . PHE B 1 94 ? 7.801 69.548 -3.863 1.00 40.31 94 PHE B N 1
ATOM 3386 C CA . PHE B 1 94 ? 7.735 68.180 -4.343 1.00 40.34 94 PHE B CA 1
ATOM 3387 C C . PHE B 1 94 ? 7.452 68.307 -5.852 1.00 44.50 94 PHE B C 1
ATOM 3388 O O . PHE B 1 94 ? 6.320 68.617 -6.238 1.00 42.76 94 PHE B O 1
ATOM 3396 N N . GLN B 1 95 ? 8.508 68.168 -6.685 1.00 44.59 95 GLN B N 1
ATOM 3397 C CA . GLN B 1 95 ? 8.447 68.239 -8.158 1.00 45.82 95 GLN B CA 1
ATOM 3398 C C . GLN B 1 95 ? 7.873 66.954 -8.704 1.00 47.87 95 GLN B C 1
ATOM 3399 O O . GLN B 1 95 ? 8.429 65.895 -8.425 1.00 46.16 95 GLN B O 1
ATOM 3405 N N . GLY B 1 96 ? 6.831 67.068 -9.531 1.00 45.27 96 GLY B N 1
ATOM 3406 C CA . GLY B 1 96 ? 6.148 65.940 -10.158 1.00 44.87 96 GLY B CA 1
ATOM 3407 C C . GLY B 1 96 ? 5.546 64.966 -9.154 1.00 48.57 96 GLY B C 1
ATOM 3408 O O . GLY B 1 96 ? 5.743 63.759 -9.269 1.00 49.36 96 GLY B O 1
ATOM 3409 N N . LEU B 1 97 ? 4.830 65.470 -8.137 1.00 42.33 97 LEU B N 1
ATOM 3410 C CA . LEU B 1 97 ? 4.191 64.588 -7.155 1.00 40.14 97 LEU B CA 1
ATOM 3411 C C . LEU B 1 97 ? 3.062 63.770 -7.835 1.00 44.07 97 LEU B C 1
ATOM 3412 O O . LEU B 1 97 ? 2.857 62.584 -7.534 1.00 40.42 97 LEU B O 1
ATOM 3417 N N . ILE B 1 98 ? 2.321 64.436 -8.739 1.00 43.63 98 ILE B N 1
ATOM 3418 C CA . ILE B 1 98 ? 1.215 63.817 -9.452 1.00 46.73 98 ILE B CA 1
ATOM 3419 C C . ILE B 1 98 ? 1.325 64.069 -10.944 1.00 54.58 98 ILE B C 1
ATOM 3420 O O . ILE B 1 98 ? 1.970 65.025 -11.371 1.00 54.14 98 ILE B O 1
ATOM 3425 N N . GLU B 1 99 ? 0.670 63.212 -11.732 1.00 53.94 99 GLU B N 1
ATOM 3426 C CA . GLU B 1 99 ? 0.573 63.365 -13.171 1.00 56.55 99 GLU B CA 1
ATOM 3427 C C . GLU B 1 99 ? -0.823 63.914 -13.400 1.00 64.44 99 GLU B C 1
ATOM 3428 O O . GLU B 1 99 ? -1.806 63.277 -13.023 1.00 64.27 99 GLU B O 1
ATOM 3434 N N . VAL B 1 100 ? -0.925 65.125 -13.928 1.00 65.13 100 VAL B N 1
ATOM 3435 C CA . VAL B 1 100 ? -2.238 65.727 -14.142 1.00 66.93 100 VAL B CA 1
ATOM 3436 C C . VAL B 1 100 ? -2.774 65.362 -15.514 1.00 79.28 100 VAL B C 1
ATOM 3437 O O . VAL B 1 100 ? -2.142 65.658 -16.535 1.00 78.33 100 VAL B O 1
ATOM 3441 N N . ASP B 1 101 ? -3.945 64.689 -15.509 1.00 83.90 101 ASP B N 1
ATOM 3442 C CA . ASP B 1 101 ? -4.691 64.301 -16.706 1.00 88.86 101 ASP B CA 1
ATOM 3443 C C . ASP B 1 101 ? -5.445 65.580 -17.084 1.00 99.19 101 ASP B C 1
ATOM 3444 O O . ASP B 1 101 ? -6.501 65.880 -16.508 1.00 98.51 101 ASP B O 1
ATOM 3449 N N . GLN B 1 102 ? -4.827 66.383 -17.972 1.00 100.46 102 GLN B N 1
ATOM 3450 C CA . GLN B 1 102 ? -5.340 67.687 -18.394 1.00 103.21 102 GLN B CA 1
ATOM 3451 C C . GLN B 1 102 ? -6.650 67.589 -19.189 1.00 114.06 102 GLN B C 1
ATOM 3452 O O . GLN B 1 102 ? -7.478 68.502 -19.105 1.00 114.15 102 GLN B O 1
ATOM 3458 N N . ASP B 1 103 ? -6.848 66.471 -19.925 1.00 115.20 103 ASP B N 1
ATOM 3459 C CA . ASP B 1 103 ? -8.059 66.219 -20.710 1.00 118.48 103 ASP B CA 1
ATOM 3460 C C . ASP B 1 103 ? -9.249 65.908 -19.797 1.00 124.65 103 ASP B C 1
ATOM 3461 O O . ASP B 1 103 ? -10.332 66.460 -20.004 1.00 125.73 103 ASP B O 1
ATOM 3466 N N . ASP B 1 104 ? -9.042 65.040 -18.781 1.00 121.20 104 ASP B N 1
ATOM 3467 C CA . ASP B 1 104 ? -10.077 64.657 -17.816 1.00 121.03 104 ASP B CA 1
ATOM 3468 C C . ASP B 1 104 ? -10.472 65.841 -16.935 1.00 124.24 104 ASP B C 1
ATOM 3469 O O . ASP B 1 104 ? -11.660 66.012 -16.659 1.00 124.80 104 ASP B O 1
ATOM 3474 N N . LEU B 1 105 ? -9.482 66.671 -16.524 1.00 118.75 105 LEU B N 1
ATOM 3475 C CA . LEU B 1 105 ? -9.678 67.880 -15.713 1.00 117.01 105 LEU B CA 1
ATOM 3476 C C . LEU B 1 105 ? -10.602 68.879 -16.431 1.00 121.84 105 LEU B C 1
ATOM 3477 O O . LEU B 1 105 ? -11.401 69.552 -15.776 1.00 120.81 105 LEU B O 1
ATOM 3482 N N . GLY B 1 106 ? -10.495 68.931 -17.763 1.00 120.11 106 GLY B N 1
ATOM 3483 C CA . GLY B 1 106 ? -11.294 69.801 -18.620 1.00 121.76 106 GLY B CA 1
ATOM 3484 C C . GLY B 1 106 ? -10.935 71.267 -18.477 1.00 124.63 106 GLY B C 1
ATOM 3485 O O . GLY B 1 106 ? -9.953 71.587 -17.796 1.00 122.46 106 GLY B O 1
ATOM 3486 N N . PRO B 1 107 ? -11.716 72.194 -19.091 1.00 122.26 107 PRO B N 1
ATOM 3487 C CA . PRO B 1 107 ? -11.385 73.628 -18.976 1.00 121.83 107 PRO B CA 1
ATOM 3488 C C . PRO B 1 107 ? -11.433 74.166 -17.549 1.00 122.41 107 PRO B C 1
ATOM 3489 O O . PRO B 1 107 ? -12.191 73.653 -16.722 1.00 121.38 107 PRO B O 1
ATOM 3493 N N . THR B 1 108 ? -10.602 75.189 -17.262 1.00 116.85 108 THR B N 1
ATOM 3494 C CA . THR B 1 108 ? -10.551 75.843 -15.955 1.00 114.28 108 THR B CA 1
ATOM 3495 C C . THR B 1 108 ? -11.854 76.638 -15.772 1.00 116.67 108 THR B C 1
ATOM 3496 O O . THR B 1 108 ? -12.220 77.401 -16.671 1.00 118.15 108 THR B O 1
ATOM 3500 N N . PRO B 1 109 ? -12.580 76.448 -14.639 1.00 110.45 109 PRO B N 1
ATOM 3501 C CA . PRO B 1 109 ? -13.833 77.204 -14.432 1.00 111.00 109 PRO B CA 1
ATOM 3502 C C . PRO B 1 109 ? -13.603 78.721 -14.322 1.00 113.80 109 PRO B C 1
ATOM 3503 O O . PRO B 1 109 ? -12.473 79.120 -14.025 1.00 111.94 109 PRO B O 1
ATOM 3507 N N . PRO B 1 110 ? -14.628 79.591 -14.541 1.00 111.49 110 PRO B N 1
ATOM 3508 C CA . PRO B 1 110 ? -14.388 81.047 -14.429 1.00 111.89 110 PRO B CA 1
ATOM 3509 C C . PRO B 1 110 ? -13.911 81.510 -13.045 1.00 112.18 110 PRO B C 1
ATOM 3510 O O . PRO B 1 110 ? -13.136 82.461 -12.951 1.00 111.83 110 PRO B O 1
ATOM 3514 N N . ASN B 1 111 ? -14.353 80.819 -11.982 1.00 105.73 111 ASN B N 1
ATOM 3515 C CA . ASN B 1 111 ? -13.996 81.109 -10.588 1.00 103.02 111 ASN B CA 1
ATOM 3516 C C . ASN B 1 111 ? -13.897 79.810 -9.779 1.00 102.99 111 ASN B C 1
ATOM 3517 O O . ASN B 1 111 ? -14.083 78.733 -10.355 1.00 102.42 111 ASN B O 1
ATOM 3522 N N . TRP B 1 112 ? -13.619 79.898 -8.455 1.00 96.76 112 TRP B N 1
ATOM 3523 C CA . TRP B 1 112 ? -13.507 78.706 -7.605 1.00 94.35 112 TRP B CA 1
ATOM 3524 C C . TRP B 1 112 ? -14.840 77.953 -7.454 1.00 100.68 112 TRP B C 1
ATOM 3525 O O . TRP B 1 112 ? -14.833 76.748 -7.183 1.00 98.74 112 TRP B O 1
ATOM 3536 N N . GLN B 1 113 ? -15.968 78.647 -7.714 1.00 100.87 113 GLN B N 1
ATOM 3537 C CA . GLN B 1 113 ? -17.316 78.081 -7.711 1.00 102.57 113 GLN B CA 1
ATOM 3538 C C . GLN B 1 113 ? -17.566 77.430 -9.102 1.00 111.69 113 GLN B C 1
ATOM 3539 O O . GLN B 1 113 ? -18.468 77.838 -9.842 1.00 113.70 113 GLN B O 1
ATOM 3545 N N . GLY B 1 114 ? -16.720 76.450 -9.440 1.00 109.83 114 GLY B N 1
ATOM 3546 C CA . GLY B 1 114 ? -16.761 75.693 -10.689 1.00 111.96 114 GLY B CA 1
ATOM 3547 C C . GLY B 1 114 ? -16.871 74.203 -10.439 1.00 117.96 114 GLY B C 1
ATOM 3548 O O . GLY B 1 114 ? -17.821 73.567 -10.907 1.00 119.39 114 GLY B O 1
ATOM 3549 N N . ALA B 1 115 ? -15.888 73.650 -9.682 1.00 113.79 115 ALA B N 1
ATOM 3550 C CA . ALA B 1 115 ? -15.758 72.270 -9.185 1.00 112.86 115 ALA B CA 1
ATOM 3551 C C . ALA B 1 115 ? -15.860 71.130 -10.229 1.00 119.17 115 ALA B C 1
ATOM 3552 O O . ALA B 1 115 ? -16.891 70.958 -10.888 1.00 120.34 115 ALA B O 1
ATOM 3554 N N . ASP B 1 116 ? -14.791 70.311 -10.309 1.00 115.94 116 ASP B N 1
ATOM 3555 C CA . ASP B 1 116 ? -14.682 69.134 -11.184 1.00 117.05 116 ASP B CA 1
ATOM 3556 C C . ASP B 1 116 ? -13.993 67.993 -10.389 1.00 119.31 116 ASP B C 1
ATOM 3557 O O . ASP B 1 116 ? -12.781 67.777 -10.511 1.00 118.17 116 ASP B O 1
ATOM 3562 N N . TYR B 1 117 ? -14.790 67.277 -9.561 1.00 114.61 117 TYR B N 1
ATOM 3563 C CA . TYR B 1 117 ? -14.328 66.210 -8.665 1.00 112.09 117 TYR B CA 1
ATOM 3564 C C . TYR B 1 117 ? -13.942 64.913 -9.393 1.00 110.47 117 TYR B C 1
ATOM 3565 O O . TYR B 1 117 ? -13.680 64.934 -10.600 1.00 111.34 117 TYR B O 1
ATOM 3574 N N . GLY B 1 118 ? -13.832 63.817 -8.639 1.00 101.20 118 GLY B N 1
ATOM 3575 C CA . GLY B 1 118 ? -13.363 62.540 -9.164 1.00 99.07 118 GLY B CA 1
ATOM 3576 C C . GLY B 1 118 ? -11.850 62.580 -9.120 1.00 95.55 118 GLY B C 1
ATOM 3577 O O . GLY B 1 118 ? -11.234 61.926 -8.270 1.00 93.31 118 GLY B O 1
ATOM 3578 N N . LYS B 1 119 ? -11.249 63.426 -9.997 1.00 87.46 119 LYS B N 1
ATOM 3579 C CA . LYS B 1 119 ? -9.812 63.685 -10.019 1.00 83.59 119 LYS B CA 1
ATOM 3580 C C . LYS B 1 119 ? -9.472 64.552 -8.813 1.00 77.96 119 LYS B C 1
ATOM 3581 O O . LYS B 1 119 ? -8.549 64.201 -8.076 1.00 74.27 119 LYS B O 1
ATOM 3587 N N . LEU B 1 120 ? -10.261 65.652 -8.582 1.00 70.00 120 LEU B N 1
ATOM 3588 C CA . LEU B 1 120 ? -10.104 66.570 -7.442 1.00 65.85 120 LEU B CA 1
ATOM 3589 C C . LEU B 1 120 ? -10.199 65.808 -6.122 1.00 61.77 120 LEU B C 1
ATOM 3590 O O . LEU B 1 120 ? -9.408 66.032 -5.208 1.00 60.11 120 LEU B O 1
ATOM 3595 N N . ASN B 1 121 ? -11.111 64.844 -6.077 1.00 54.10 121 ASN B N 1
ATOM 3596 C CA . ASN B 1 121 ? -11.329 63.928 -4.975 1.00 51.59 121 ASN B CA 1
ATOM 3597 C C . ASN B 1 121 ? -10.049 63.121 -4.675 1.00 48.35 121 ASN B C 1
ATOM 3598 O O . ASN B 1 121 ? -9.592 63.091 -3.529 1.00 43.18 121 ASN B O 1
ATOM 3603 N N . LYS B 1 122 ? -9.431 62.554 -5.725 1.00 44.82 122 LYS B N 1
ATOM 3604 C CA . LYS B 1 122 ? -8.173 61.808 -5.634 1.00 43.84 122 LYS B CA 1
ATOM 3605 C C . LYS B 1 122 ? -7.027 62.730 -5.153 1.00 46.75 122 LYS B C 1
ATOM 3606 O O . LYS B 1 122 ? -6.216 62.327 -4.313 1.00 45.98 122 LYS B O 1
ATOM 3612 N N . TYR B 1 123 ? -7.004 63.973 -5.650 1.00 44.62 123 TYR B N 1
ATOM 3613 C CA . TYR B 1 123 ? -6.005 64.975 -5.273 1.00 44.11 123 TYR B CA 1
ATOM 3614 C C . TYR B 1 123 ? -6.106 65.343 -3.803 1.00 44.03 123 TYR B C 1
ATOM 3615 O O . TYR B 1 123 ? -5.085 65.522 -3.164 1.00 43.63 123 TYR B O 1
ATOM 3624 N N . GLY B 1 124 ? -7.332 65.421 -3.286 1.00 40.27 124 GLY B N 1
ATOM 3625 C CA . GLY B 1 124 ? -7.614 65.705 -1.884 1.00 39.38 124 GLY B CA 1
ATOM 3626 C C . GLY B 1 124 ? -7.099 64.617 -0.980 1.00 43.15 124 GLY B C 1
ATOM 3627 O O . GLY B 1 124 ? -6.606 64.917 0.105 1.00 42.81 124 GLY B O 1
ATOM 3628 N N . PHE B 1 125 ? -7.174 63.343 -1.439 1.00 39.82 125 PHE B N 1
ATOM 3629 C CA . PHE B 1 125 ? -6.641 62.205 -0.690 1.00 38.80 125 PHE B CA 1
ATOM 3630 C C . PHE B 1 125 ? -5.135 62.292 -0.599 1.00 41.11 125 PHE B C 1
ATOM 3631 O O . PHE B 1 125 ? -4.589 62.181 0.489 1.00 41.26 125 PHE B O 1
ATOM 3639 N N . ILE B 1 126 ? -4.470 62.541 -1.738 1.00 37.81 126 ILE B N 1
ATOM 3640 C CA . ILE B 1 126 ? -3.016 62.634 -1.811 1.00 36.47 126 ILE B CA 1
ATOM 3641 C C . ILE B 1 126 ? -2.506 63.755 -0.917 1.00 38.39 126 ILE B C 1
ATOM 3642 O O . ILE B 1 126 ? -1.612 63.516 -0.108 1.00 34.76 126 ILE B O 1
ATOM 3647 N N . CYS B 1 127 ? -3.092 64.970 -1.041 1.00 37.84 127 CYS B N 1
ATOM 3648 C CA . CYS B 1 127 ? -2.735 66.123 -0.212 1.00 38.59 127 CYS B CA 1
ATOM 3649 C C . CYS B 1 127 ? -2.945 65.866 1.283 1.00 37.98 127 CYS B C 1
ATOM 3650 O O . CYS B 1 127 ? -2.071 66.231 2.069 1.00 38.68 127 CYS B O 1
ATOM 3653 N N . SER B 1 128 ? -4.059 65.198 1.671 1.00 31.55 128 SER B N 1
ATOM 3654 C CA . SER B 1 128 ? -4.346 64.906 3.082 1.00 32.02 128 SER B CA 1
ATOM 3655 C C . SER B 1 128 ? -3.353 63.913 3.686 1.00 37.17 128 SER B C 1
ATOM 3656 O O . SER B 1 128 ? -2.991 64.050 4.843 1.00 36.16 128 SER B O 1
ATOM 3659 N N . LEU B 1 129 ? -2.846 62.970 2.864 1.00 36.99 129 LEU B N 1
ATOM 3660 C CA . LEU B 1 129 ? -1.823 62.035 3.307 1.00 35.76 129 LEU B CA 1
ATOM 3661 C C . LEU B 1 129 ? -0.533 62.780 3.618 1.00 40.85 129 LEU B C 1
ATOM 3662 O O . LEU B 1 129 ? 0.088 62.480 4.635 1.00 40.20 129 LEU B O 1
ATOM 3667 N N . LEU B 1 130 ? -0.152 63.777 2.786 1.00 37.15 130 LEU B N 1
ATOM 3668 C CA . LEU B 1 130 ? 1.042 64.592 3.048 1.00 36.96 130 LEU B CA 1
ATOM 3669 C C . LEU B 1 130 ? 0.922 65.349 4.377 1.00 37.82 130 LEU B C 1
ATOM 3670 O O . LEU B 1 130 ? 1.871 65.317 5.167 1.00 37.67 130 LEU B O 1
ATOM 3675 N N . HIS B 1 131 ? -0.250 65.995 4.643 1.00 32.62 131 HIS B N 1
ATOM 3676 C CA . HIS B 1 131 ? -0.480 66.681 5.930 1.00 32.19 131 HIS B CA 1
ATOM 3677 C C . HIS B 1 131 ? -0.451 65.661 7.087 1.00 37.58 131 HIS B C 1
ATOM 3678 O O . HIS B 1 131 ? 0.178 65.914 8.126 1.00 37.37 131 HIS B O 1
ATOM 3685 N N . GLY B 1 132 ? -1.032 64.483 6.841 1.00 34.39 132 GLY B N 1
ATOM 3686 C CA . GLY B 1 132 ? -1.070 63.396 7.811 1.00 34.59 132 GLY B CA 1
ATOM 3687 C C . GLY B 1 132 ? 0.292 62.903 8.250 1.00 39.65 132 GLY B C 1
ATOM 3688 O O . GLY B 1 132 ? 0.420 62.419 9.375 1.00 37.42 132 GLY B O 1
ATOM 3689 N N . ALA B 1 133 ? 1.326 63.026 7.373 1.00 36.56 133 ALA B N 1
ATOM 3690 C CA . ALA B 1 133 ? 2.679 62.554 7.709 1.00 37.28 133 ALA B CA 1
ATOM 3691 C C . ALA B 1 133 ? 3.555 63.606 8.426 1.00 39.38 133 ALA B C 1
ATOM 3692 O O . ALA B 1 133 ? 4.648 63.293 8.835 1.00 40.09 133 ALA B O 1
ATOM 3694 N N . VAL B 1 134 ? 3.065 64.827 8.594 1.00 36.01 134 VAL B N 1
ATOM 3695 C CA . VAL B 1 134 ? 3.788 65.888 9.288 1.00 37.02 134 VAL B CA 1
ATOM 3696 C C . VAL B 1 134 ? 4.093 65.501 10.781 1.00 41.79 134 VAL B C 1
ATOM 3697 O O . VAL B 1 134 ? 5.259 65.637 11.152 1.00 40.79 134 VAL B O 1
ATOM 3701 N N . PRO B 1 135 ? 3.177 64.958 11.640 1.00 38.06 135 PRO B N 1
ATOM 3702 C CA . PRO B 1 135 ? 1.732 64.742 11.463 1.00 35.83 135 PRO B CA 1
ATOM 3703 C C . PRO B 1 135 ? 0.951 66.034 11.702 1.00 39.16 135 PRO B C 1
ATOM 3704 O O . PRO B 1 135 ? 1.317 66.860 12.537 1.00 38.61 135 PRO B O 1
ATOM 3708 N N . SER B 1 136 ? -0.103 66.235 10.919 1.00 34.46 136 SER B N 1
ATOM 3709 C CA . SER B 1 136 ? -0.931 67.416 11.021 1.00 32.96 136 SER B CA 1
ATOM 3710 C C . SER B 1 136 ? -2.294 67.043 10.478 1.00 37.65 136 SER B C 1
ATOM 3711 O O . SER B 1 136 ? -2.422 66.127 9.658 1.00 37.60 136 SER B O 1
ATOM 3714 N N . LYS B 1 137 ? -3.314 67.721 10.983 1.00 34.12 137 LYS B N 1
ATOM 3715 C CA . LYS B 1 137 ? -4.703 67.437 10.669 1.00 34.12 137 LYS B CA 1
ATOM 3716 C C . LYS B 1 137 ? -5.341 68.498 9.761 1.00 37.47 137 LYS B C 1
ATOM 3717 O O . LYS B 1 137 ? -5.414 69.654 10.167 1.00 36.94 137 LYS B O 1
ATOM 3723 N N . PRO B 1 138 ? -5.848 68.103 8.567 1.00 34.01 138 PRO B N 1
ATOM 3724 C CA . PRO B 1 138 ? -6.553 69.065 7.692 1.00 34.66 138 PRO B CA 1
ATOM 3725 C C . PRO B 1 138 ? -7.763 69.671 8.363 1.00 37.55 138 PRO B C 1
ATOM 3726 O O . PRO B 1 138 ? -8.526 68.984 9.030 1.00 38.22 138 PRO B O 1
ATOM 3730 N N . VAL B 1 139 ? -7.885 70.986 8.242 1.00 34.54 139 VAL B N 1
ATOM 3731 C CA . VAL B 1 139 ? -8.961 71.764 8.848 1.00 33.02 139 VAL B CA 1
ATOM 3732 C C . VAL B 1 139 ? -9.580 72.695 7.790 1.00 38.15 139 VAL B C 1
ATOM 3733 O O . VAL B 1 139 ? -8.989 72.930 6.731 1.00 36.62 139 VAL B O 1
ATOM 3737 N N . GLN B 1 140 ? -10.738 73.261 8.115 1.00 36.24 140 GLN B N 1
ATOM 3738 C CA . GLN B 1 140 ? -11.352 74.287 7.297 1.00 38.16 140 GLN B CA 1
ATOM 3739 C C . GLN B 1 140 ? -11.737 75.469 8.181 1.00 42.25 140 GLN B C 1
ATOM 3740 O O . GLN B 1 140 ? -11.895 75.329 9.406 1.00 41.10 140 GLN B O 1
ATOM 3746 N N . TYR B 1 141 ? -11.824 76.642 7.555 1.00 41.55 141 TYR B N 1
ATOM 3747 C CA . TYR B 1 141 ? -12.089 77.899 8.232 1.00 42.11 141 TYR B CA 1
ATOM 3748 C C . TYR B 1 141 ? -13.331 78.523 7.726 1.00 50.10 141 TYR B C 1
ATOM 3749 O O . TYR B 1 141 ? -13.493 78.654 6.516 1.00 52.82 141 TYR B O 1
ATOM 3758 N N . TYR B 1 142 ? -14.182 79.000 8.645 1.00 47.32 142 TYR B N 1
ATOM 3759 C CA . TYR B 1 142 ? -15.364 79.752 8.260 1.00 48.17 142 TYR B CA 1
ATOM 3760 C C . TYR B 1 142 ? -14.876 81.058 7.605 1.00 54.13 142 TYR B C 1
ATOM 3761 O O . TYR B 1 142 ? -15.517 81.534 6.678 1.00 52.24 142 TYR B O 1
ATOM 3770 N N . ALA B 1 143 ? -13.701 81.586 8.068 1.00 54.41 143 ALA B N 1
ATOM 3771 C CA . ALA B 1 143 ? -13.047 82.814 7.580 1.00 57.29 143 ALA B CA 1
ATOM 3772 C C . ALA B 1 143 ? -12.712 82.755 6.078 1.00 64.03 143 ALA B C 1
ATOM 3773 O O . ALA B 1 143 ? -12.620 83.803 5.423 1.00 63.70 143 ALA B O 1
ATOM 3775 N N . GLN B 1 144 ? -12.526 81.526 5.551 1.00 61.09 144 GLN B N 1
ATOM 3776 C CA . GLN B 1 144 ? -12.214 81.281 4.141 1.00 60.89 144 GLN B CA 1
ATOM 3777 C C . GLN B 1 144 ? -13.364 80.521 3.482 1.00 63.06 144 GLN B C 1
ATOM 3778 O O . GLN B 1 144 ? -13.509 79.307 3.671 1.00 59.28 144 GLN B O 1
ATOM 3784 N N . ARG B 1 145 ? -14.192 81.263 2.728 1.00 63.22 145 ARG B N 1
ATOM 3785 C CA . ARG B 1 145 ? -15.340 80.772 1.946 1.00 64.77 145 ARG B CA 1
ATOM 3786 C C . ARG B 1 145 ? -16.375 80.033 2.811 1.00 68.04 145 ARG B C 1
ATOM 3787 O O . ARG B 1 145 ? -16.986 79.067 2.330 1.00 68.16 145 ARG B O 1
ATOM 3795 N N . LYS B 1 146 ? -16.559 80.475 4.091 1.00 63.68 146 LYS B N 1
ATOM 3796 C CA . LYS B 1 146 ? -17.505 79.881 5.072 1.00 62.41 146 LYS B CA 1
ATOM 3797 C C . LYS B 1 146 ? -17.246 78.356 5.231 1.00 62.56 146 LYS B C 1
ATOM 3798 O O . LYS B 1 146 ? -18.163 77.539 5.377 1.00 59.40 146 LYS B O 1
ATOM 3804 N N . GLY B 1 147 ? -15.962 78.017 5.172 1.00 60.27 147 GLY B N 1
ATOM 3805 C CA . GLY B 1 147 ? -15.450 76.655 5.214 1.00 58.80 147 GLY B CA 1
ATOM 3806 C C . GLY B 1 147 ? -14.842 76.291 3.877 1.00 61.80 147 GLY B C 1
ATOM 3807 O O . GLY B 1 147 ? -13.615 76.248 3.758 1.00 59.07 147 GLY B O 1
ATOM 3808 N N . GLY B 1 148 ? -15.718 76.063 2.876 1.00 59.31 148 GLY B N 1
ATOM 3809 C CA . GLY B 1 148 ? -15.369 75.690 1.502 1.00 58.13 148 GLY B CA 1
ATOM 3810 C C . GLY B 1 148 ? -14.842 74.274 1.294 1.00 57.47 148 GLY B C 1
ATOM 3811 O O . GLY B 1 148 ? -14.584 73.870 0.158 1.00 55.36 148 GLY B O 1
ATOM 3812 N N . GLY B 1 149 ? -14.684 73.515 2.379 1.00 52.62 1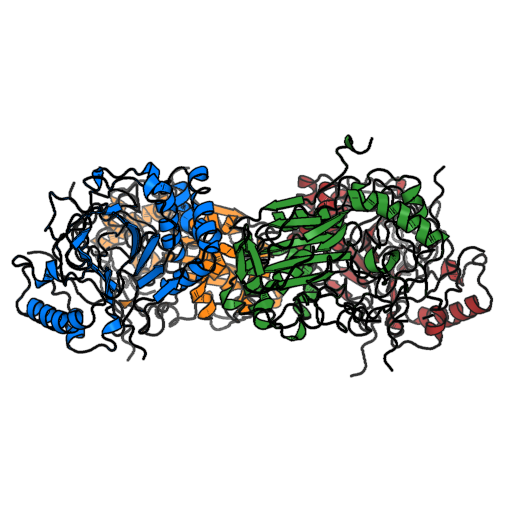49 GLY B N 1
ATOM 3813 C CA . GLY B 1 149 ? -14.133 72.162 2.320 1.00 51.19 149 GLY B CA 1
ATOM 3814 C C . GLY B 1 149 ? -12.651 72.129 2.648 1.00 52.16 149 GLY B C 1
ATOM 3815 O O . GLY B 1 149 ? -12.024 73.182 2.777 1.00 50.55 149 GLY B O 1
ATOM 3816 N N . LEU B 1 150 ? -12.091 70.912 2.812 1.00 47.94 150 LEU B N 1
ATOM 3817 C CA . LEU B 1 150 ? -10.681 70.696 3.163 1.00 46.22 150 LEU B CA 1
ATOM 3818 C C . LEU B 1 150 ? -9.725 71.013 2.009 1.00 49.00 150 LEU B C 1
ATOM 3819 O O . LEU B 1 150 ? -8.570 71.330 2.275 1.00 45.68 150 LEU B O 1
ATOM 3824 N N . LEU B 1 151 ? -10.200 70.929 0.745 1.00 47.21 151 LEU B N 1
ATOM 3825 C CA . LEU B 1 151 ? -9.404 71.207 -0.447 1.00 47.73 151 LEU B CA 1
ATOM 3826 C C . LEU B 1 151 ? -10.067 72.332 -1.237 1.00 55.27 151 LEU B C 1
ATOM 3827 O O . LEU B 1 151 ? -11.234 72.210 -1.609 1.00 55.93 151 LEU B O 1
ATOM 3832 N N . HIS B 1 152 ? -9.352 73.460 -1.405 1.00 53.47 152 HIS B N 1
ATOM 3833 C CA . HIS B 1 152 ? -9.893 74.666 -2.050 1.00 55.46 152 HIS B CA 1
ATOM 3834 C C . HIS B 1 152 ? -9.224 74.914 -3.341 1.00 57.87 152 HIS B C 1
ATOM 3835 O O . HIS B 1 152 ? -8.003 75.020 -3.359 1.00 53.20 152 HIS B O 1
ATOM 3842 N N . ALA B 1 153 ? -10.024 75.108 -4.408 1.00 59.42 153 ALA B N 1
ATOM 3843 C CA . ALA B 1 153 ? -9.532 75.427 -5.744 1.00 61.55 153 ALA B CA 1
ATOM 3844 C C . ALA B 1 153 ? -9.260 76.926 -5.805 1.00 67.28 153 ALA B C 1
ATOM 3845 O O . ALA B 1 153 ? -10.097 77.710 -5.394 1.00 66.64 153 ALA B O 1
ATOM 3847 N N . VAL B 1 154 ? -8.091 77.317 -6.306 1.00 65.02 154 VAL B N 1
ATOM 3848 C CA . VAL B 1 154 ? -7.647 78.707 -6.457 1.00 79.56 154 VAL B CA 1
ATOM 3849 C C . VAL B 1 154 ? -7.477 79.010 -7.956 1.00 98.86 154 VAL B C 1
ATOM 3850 O O . VAL B 1 154 ? -6.720 78.319 -8.639 1.00 56.40 154 VAL B O 1
ATOM 3854 N N . GLY B 1 168 ? -3.695 83.645 -11.938 1.00 89.94 168 GLY B N 1
ATOM 3855 C CA . GLY B 1 168 ? -2.406 84.321 -11.900 1.00 90.15 168 GLY B CA 1
ATOM 3856 C C . GLY B 1 168 ? -1.823 84.574 -13.274 1.00 97.12 168 GLY B C 1
ATOM 3857 O O . GLY B 1 168 ? -1.892 83.705 -14.151 1.00 96.86 168 GLY B O 1
ATOM 3858 N N . SER B 1 169 ? -1.244 85.780 -13.471 1.00 95.39 169 SER B N 1
ATOM 3859 C CA . SER B 1 169 ? -0.629 86.204 -14.736 1.00 96.50 169 SER B CA 1
ATOM 3860 C C . SER B 1 169 ? 0.721 86.939 -14.561 1.00 99.22 169 SER B C 1
ATOM 3861 O O . SER B 1 169 ? 1.420 87.151 -15.561 1.00 100.91 169 SER B O 1
ATOM 3864 N N . LYS B 1 170 ? 1.093 87.320 -13.308 1.00 91.88 170 LYS B N 1
ATOM 3865 C CA . LYS B 1 170 ? 2.356 88.018 -13.043 1.00 91.46 170 LYS B CA 1
ATOM 3866 C C . LYS B 1 170 ? 3.011 87.675 -11.679 1.00 92.78 170 LYS B C 1
ATOM 3867 O O . LYS B 1 170 ? 2.323 87.322 -10.708 1.00 91.12 170 LYS B O 1
ATOM 3873 N N . THR B 1 171 ? 4.362 87.806 -11.633 1.00 88.29 171 THR B N 1
ATOM 3874 C CA . THR B 1 171 ? 5.231 87.599 -10.464 1.00 85.80 171 THR B CA 1
ATOM 3875 C C . THR B 1 171 ? 4.817 88.553 -9.308 1.00 87.09 171 THR B C 1
ATOM 3876 O O . THR B 1 171 ? 4.486 89.727 -9.540 1.00 87.89 171 THR B O 1
ATOM 3880 N N . ASP B 1 172 ? 4.776 88.008 -8.080 1.00 80.41 172 ASP B N 1
ATOM 3881 C CA . ASP B 1 172 ? 4.337 88.711 -6.871 1.00 78.93 172 ASP B CA 1
ATOM 3882 C C . ASP B 1 172 ? 5.358 89.683 -6.292 1.00 81.96 172 ASP B C 1
ATOM 3883 O O . ASP B 1 172 ? 6.560 89.400 -6.240 1.00 81.43 172 ASP B O 1
ATOM 3888 N N . LEU B 1 173 ? 4.850 90.835 -5.844 1.00 77.87 173 LEU B N 1
ATOM 3889 C CA . LEU B 1 173 ? 5.642 91.880 -5.205 1.00 77.98 173 LEU B CA 1
ATOM 3890 C C . LEU B 1 173 ? 5.458 91.771 -3.696 1.00 76.81 173 LEU B C 1
ATOM 3891 O O . LEU B 1 173 ? 6.334 92.201 -2.954 1.00 77.66 173 LEU B O 1
ATOM 3896 N N . PHE B 1 174 ? 4.321 91.179 -3.257 1.00 68.20 174 PHE B N 1
ATOM 3897 C CA . PHE B 1 174 ? 3.936 90.976 -1.860 1.00 65.70 174 PHE B CA 1
ATOM 3898 C C . PHE B 1 174 ? 3.862 89.492 -1.488 1.00 65.63 174 PHE B C 1
ATOM 3899 O O . PHE B 1 174 ? 3.488 88.645 -2.302 1.00 64.86 174 PHE B O 1
ATOM 3907 N N . VAL B 1 175 ? 4.193 89.211 -0.230 1.00 58.39 175 VAL B N 1
ATOM 3908 C CA . VAL B 1 175 ? 4.168 87.889 0.381 1.00 54.60 175 VAL B CA 1
ATOM 3909 C C . VAL B 1 175 ? 3.346 87.990 1.662 1.00 55.35 175 VAL B C 1
ATOM 3910 O O . VAL B 1 175 ? 3.282 89.052 2.292 1.00 55.06 175 VAL B O 1
ATOM 3914 N N . HIS B 1 176 ? 2.708 86.899 2.031 1.00 48.59 176 HIS B N 1
ATOM 3915 C CA . HIS B 1 176 ? 1.946 86.845 3.264 1.00 47.99 176 HIS B CA 1
ATOM 3916 C C . HIS B 1 176 ? 1.879 85.408 3.790 1.00 46.56 176 HIS B C 1
ATOM 3917 O O . HIS B 1 176 ? 1.927 84.462 3.010 1.00 43.60 176 HIS B O 1
ATOM 3924 N N . THR B 1 177 ? 1.783 85.257 5.107 1.00 41.94 177 THR B N 1
ATOM 3925 C CA . THR B 1 177 ? 1.523 83.972 5.731 1.00 39.80 177 THR B CA 1
ATOM 3926 C C . THR B 1 177 ? -0.019 83.892 5.654 1.00 43.07 177 THR B C 1
ATOM 3927 O O . THR B 1 177 ? -0.684 84.931 5.563 1.00 42.24 177 THR B O 1
ATOM 3931 N N . GLU B 1 178 ? -0.574 82.692 5.626 1.00 38.80 178 GLU B N 1
ATOM 3932 C CA . GLU B 1 178 ? -2.018 82.496 5.503 1.00 38.32 178 GLU B CA 1
ATOM 3933 C C . GLU B 1 178 ? -2.737 82.881 6.796 1.00 42.26 178 GLU B C 1
ATOM 3934 O O . GLU B 1 178 ? -2.300 82.512 7.889 1.00 38.60 178 GLU B O 1
ATOM 3940 N N . ASP B 1 179 ? -3.855 83.622 6.640 1.00 41.73 179 ASP B N 1
ATOM 3941 C CA . ASP B 1 179 ? -4.758 84.087 7.697 1.00 42.53 179 ASP B CA 1
ATOM 3942 C C . ASP B 1 179 ? -4.037 84.731 8.879 1.00 47.54 179 ASP B C 1
ATOM 3943 O O . ASP B 1 179 ? -4.233 84.340 10.036 1.00 46.22 179 ASP B O 1
ATOM 3948 N N . ALA B 1 180 ? -3.218 85.758 8.572 1.00 46.67 180 ALA B N 1
ATOM 3949 C CA . ALA B 1 180 ? -2.451 86.539 9.544 1.00 46.36 180 ALA B CA 1
ATOM 3950 C C . ALA B 1 180 ? -3.357 87.236 10.590 1.00 48.98 180 ALA B C 1
ATOM 3951 O O . ALA B 1 180 ? -2.893 87.566 11.674 1.00 48.20 180 ALA B O 1
ATOM 3953 N N . PHE B 1 181 ? -4.654 87.402 10.272 1.00 47.00 181 PHE B N 1
ATOM 3954 C CA . PHE B 1 181 ? -5.670 88.024 11.131 1.00 47.63 181 PHE B CA 1
ATOM 3955 C C . PHE B 1 181 ? -6.280 87.023 12.140 1.00 48.78 181 PHE B C 1
ATOM 3956 O O . PHE B 1 181 ? -7.109 87.415 12.955 1.00 48.26 181 PHE B O 1
ATOM 3964 N N . LEU B 1 182 ? -5.914 85.739 12.053 1.00 45.14 182 LEU B N 1
ATOM 3965 C CA . LEU B 1 182 ? -6.403 84.693 12.965 1.00 43.69 182 LEU B CA 1
ATOM 3966 C C . LEU B 1 182 ? -5.325 84.256 13.938 1.00 44.86 182 LEU B C 1
ATOM 3967 O O . LEU B 1 182 ? -4.188 84.069 13.512 1.00 42.70 182 LEU B O 1
ATOM 3972 N N A SER B 1 183 ? -5.679 84.061 15.224 0.55 40.58 183 SER B N 1
ATOM 3973 N N B SER B 1 183 ? -5.673 84.081 15.226 0.45 41.59 183 SER B N 1
ATOM 3974 C CA A SER B 1 183 ? -4.773 83.563 16.265 0.55 39.50 183 SER B CA 1
ATOM 3975 C CA B SER B 1 183 ? -4.730 83.598 16.235 0.45 40.99 183 SER B CA 1
ATOM 3976 C C A SER B 1 183 ? -4.508 82.067 16.051 0.55 42.48 183 SER B C 1
ATOM 3977 C C B SER B 1 183 ? -4.534 82.068 16.113 0.45 43.20 183 SER B C 1
ATOM 3978 O O A SER B 1 183 ? -3.463 81.559 16.446 0.55 42.05 183 SER B O 1
ATOM 3979 O O B SER B 1 183 ? -3.537 81.542 16.598 0.45 42.72 183 SER B O 1
ATOM 3984 N N . ASN B 1 184 ? -5.450 81.380 15.397 1.00 39.76 184 ASN B N 1
ATOM 3985 C CA . ASN B 1 184 ? -5.390 79.937 15.100 1.00 38.38 184 ASN B CA 1
ATOM 3986 C C . ASN B 1 184 ? -5.244 79.680 13.604 1.00 40.81 184 ASN B C 1
ATOM 3987 O O . ASN B 1 184 ? -5.901 78.793 13.049 1.00 39.97 184 ASN B O 1
ATOM 3992 N N . GLN B 1 185 ? -4.369 80.471 12.942 1.00 38.57 185 GLN B N 1
ATOM 3993 C CA . GLN B 1 185 ? -4.056 80.336 11.512 1.00 38.42 185 GLN B CA 1
ATOM 3994 C C . GLN B 1 185 ? -3.427 78.950 11.260 1.00 42.45 185 GLN B C 1
ATOM 3995 O O . GLN B 1 185 ? -2.901 78.326 12.192 1.00 40.89 185 GLN B O 1
ATOM 4001 N N . ALA B 1 186 ? -3.463 78.493 10.002 1.00 39.25 186 ALA B N 1
ATOM 4002 C CA . ALA B 1 186 ? -2.944 77.181 9.620 1.00 36.92 186 ALA B CA 1
ATOM 4003 C C . ALA B 1 186 ? -1.506 76.982 10.086 1.00 38.41 186 ALA B C 1
ATOM 4004 O O . ALA B 1 186 ? -0.733 77.932 10.102 1.00 39.47 186 ALA B O 1
ATOM 4006 N N . ASP B 1 187 ? -1.163 75.763 10.500 1.00 33.55 187 ASP B N 1
ATOM 4007 C CA . ASP B 1 187 ? 0.208 75.435 10.860 1.00 32.72 187 ASP B CA 1
ATOM 4008 C C . ASP B 1 187 ? 0.966 75.084 9.586 1.00 35.30 187 ASP B C 1
ATOM 4009 O O . ASP B 1 187 ? 2.107 75.510 9.416 1.00 33.86 187 ASP B O 1
ATOM 4014 N N . PHE B 1 188 ? 0.302 74.330 8.679 1.00 31.70 188 PHE B N 1
ATOM 4015 C CA . PHE B 1 188 ? 0.887 73.838 7.432 1.00 31.41 188 PHE B CA 1
ATOM 4016 C C . PHE B 1 188 ? -0.044 74.060 6.271 1.00 37.34 188 PHE B C 1
ATOM 4017 O O . PHE B 1 188 ? -1.265 74.018 6.433 1.00 34.61 188 PHE B O 1
ATOM 4025 N N . LEU B 1 189 ? 0.538 74.351 5.107 1.00 36.95 189 LEU B N 1
ATOM 4026 C CA . LEU B 1 189 ? -0.185 74.598 3.874 1.00 38.23 189 LEU B CA 1
ATOM 4027 C C . LEU B 1 189 ? 0.386 73.742 2.774 1.00 43.05 189 LEU B C 1
ATOM 4028 O O . LEU B 1 189 ? 1.602 73.578 2.697 1.00 43.99 189 LEU B O 1
ATOM 4033 N N . SER B 1 190 ? -0.461 73.296 1.854 1.00 37.54 190 SER B N 1
ATOM 4034 C CA . SER B 1 190 ? 0.012 72.649 0.650 1.00 36.49 190 SER B CA 1
ATOM 4035 C C . SER B 1 190 ? -0.628 73.385 -0.530 1.00 41.31 190 SER B C 1
ATOM 4036 O O . SER B 1 190 ? -1.798 73.784 -0.453 1.00 39.95 190 SER B O 1
ATOM 4039 N N . PHE B 1 191 ? 0.171 73.622 -1.599 1.00 38.76 191 PHE B N 1
ATOM 4040 C CA . PHE B 1 191 ? -0.292 74.224 -2.846 1.00 40.46 191 PHE B CA 1
ATOM 4041 C C . PHE B 1 191 ? 0.020 73.254 -3.968 1.00 42.75 191 PHE B C 1
ATOM 4042 O O . PHE B 1 191 ? 1.188 73.052 -4.281 1.00 40.81 191 PHE B O 1
ATOM 4050 N N . LEU B 1 192 ? -1.022 72.610 -4.513 1.00 40.60 192 LEU B N 1
ATOM 4051 C CA . LEU B 1 192 ? -0.954 71.676 -5.622 1.00 42.04 192 LEU B CA 1
ATOM 4052 C C . LEU B 1 192 ? -1.258 72.402 -6.932 1.00 46.08 192 LEU B C 1
ATOM 4053 O O . LEU B 1 192 ? -2.377 72.865 -7.161 1.00 45.44 192 LEU B O 1
ATOM 4058 N N . TYR B 1 193 ? -0.248 72.514 -7.781 1.00 43.97 193 TYR B N 1
ATOM 4059 C CA . TYR B 1 193 ? -0.387 73.185 -9.063 1.00 45.44 193 TYR B CA 1
ATOM 4060 C C . TYR B 1 193 ? -0.913 72.225 -10.094 1.00 51.55 193 TYR B C 1
ATOM 4061 O O . TYR B 1 193 ? -0.300 71.185 -10.340 1.00 50.96 193 TYR B O 1
ATOM 4070 N N . LEU B 1 194 ? -2.103 72.537 -10.628 1.00 50.00 194 LEU B N 1
ATOM 4071 C CA . LEU B 1 194 ? -2.743 71.717 -11.656 1.00 51.91 194 LEU B CA 1
ATOM 4072 C C . LEU B 1 194 ? -2.392 72.232 -13.043 1.00 57.30 194 LEU B C 1
ATOM 4073 O O . LEU B 1 194 ? -2.183 71.424 -13.939 1.00 56.92 194 LEU B O 1
ATOM 4078 N N . ARG B 1 195 ? -2.285 73.582 -13.191 1.00 55.73 195 ARG B N 1
ATOM 4079 C CA . ARG B 1 195 ? -1.975 74.320 -14.417 1.00 58.39 195 ARG B CA 1
ATOM 4080 C C . ARG B 1 195 ? -1.216 75.608 -14.087 1.00 62.45 195 ARG B C 1
ATOM 4081 O O . ARG B 1 195 ? -1.607 76.327 -13.172 1.00 60.37 195 ARG B O 1
ATOM 4089 N N . ASN B 1 196 ? -0.170 75.919 -14.876 1.00 60.27 196 ASN B N 1
ATOM 4090 C CA . ASN B 1 196 ? 0.638 77.138 -14.767 1.00 59.91 196 ASN B CA 1
ATOM 4091 C C . ASN B 1 196 ? 1.318 77.383 -16.119 1.00 66.37 196 ASN B C 1
ATOM 4092 O O . ASN B 1 196 ? 2.546 77.470 -16.228 1.00 65.60 196 ASN B O 1
ATOM 4097 N N . GLU B 1 197 ? 0.468 77.468 -17.166 1.00 66.08 197 GLU B N 1
ATOM 4098 C CA . GLU B 1 197 ? 0.807 77.691 -18.574 1.00 68.37 197 GLU B CA 1
ATOM 4099 C C . GLU B 1 197 ? 1.428 79.065 -18.759 1.00 74.57 197 GLU B C 1
ATOM 4100 O O . GLU B 1 197 ? 2.304 79.240 -19.608 1.00 76.11 197 GLU B O 1
ATOM 4106 N N . GLU B 1 198 ? 0.965 80.044 -17.961 1.00 70.78 198 GLU B N 1
ATOM 4107 C CA . GLU B 1 198 ? 1.438 81.429 -17.979 1.00 71.58 198 GLU B CA 1
ATOM 4108 C C . GLU B 1 198 ? 2.835 81.516 -17.345 1.00 72.14 198 GLU B C 1
ATOM 4109 O O . GLU B 1 198 ? 3.434 82.585 -17.356 1.00 71.82 198 GLU B O 1
ATOM 4115 N N . ARG B 1 199 ? 3.338 80.389 -16.764 1.00 65.98 199 ARG B N 1
ATOM 4116 C CA . ARG B 1 199 ? 4.668 80.271 -16.141 1.00 64.12 199 ARG B CA 1
ATOM 4117 C C . ARG B 1 199 ? 4.866 81.300 -15.015 1.00 65.75 199 ARG B C 1
ATOM 4118 O O . ARG B 1 199 ? 5.927 81.922 -14.893 1.00 63.89 199 ARG B O 1
ATOM 4126 N N . VAL B 1 200 ? 3.825 81.466 -14.177 1.00 62.89 200 VAL B N 1
ATOM 4127 C CA . VAL B 1 200 ? 3.815 82.377 -13.029 1.00 61.67 200 VAL B CA 1
ATOM 4128 C C . VAL B 1 200 ? 4.722 81.797 -11.938 1.00 61.88 200 VAL B C 1
ATOM 4129 O O . VAL B 1 200 ? 4.512 80.664 -11.518 1.00 58.42 200 VAL B O 1
ATOM 4133 N N . PRO B 1 201 ? 5.722 82.562 -11.457 1.00 60.40 201 PRO B N 1
ATOM 4134 C CA . PRO B 1 201 ? 6.572 82.064 -10.363 1.00 58.44 201 PRO B CA 1
ATOM 4135 C C . PRO B 1 201 ? 5.813 82.003 -9.033 1.00 60.37 201 PRO B C 1
ATOM 4136 O O . PRO B 1 201 ? 4.917 82.805 -8.790 1.00 59.65 201 PRO B O 1
ATOM 4140 N N . SER B 1 202 ? 6.155 81.049 -8.175 1.00 57.99 202 SER B N 1
ATOM 4141 C CA . SER B 1 202 ? 5.558 80.968 -6.841 1.00 58.22 202 SER B CA 1
ATOM 4142 C C . SER B 1 202 ? 6.562 81.603 -5.893 1.00 63.22 202 SER B C 1
ATOM 4143 O O . SER B 1 202 ? 7.645 81.053 -5.680 1.00 65.22 202 SER B O 1
ATOM 4146 N N . THR B 1 203 ? 6.236 82.781 -5.375 1.00 57.54 203 THR B N 1
ATOM 4147 C CA . THR B 1 203 ? 7.172 83.518 -4.529 1.00 55.92 203 THR B CA 1
ATOM 4148 C C . THR B 1 203 ? 7.076 83.065 -3.079 1.00 54.43 203 THR B C 1
ATOM 4149 O O . THR B 1 203 ? 5.989 82.844 -2.543 1.00 52.99 203 THR B O 1
ATOM 4153 N N . LEU B 1 204 ? 8.241 82.902 -2.462 1.00 49.91 204 LEU B N 1
ATOM 4154 C CA . LEU B 1 204 ? 8.369 82.458 -1.079 1.00 48.00 204 LEU B CA 1
ATOM 4155 C C . LEU B 1 204 ? 9.257 83.384 -0.297 1.00 51.12 204 LEU B C 1
ATOM 4156 O O . LEU B 1 204 ? 10.178 83.975 -0.852 1.00 51.88 204 LEU B O 1
ATOM 4161 N N . TYR B 1 205 ? 8.984 83.511 1.003 1.00 47.94 205 TYR B N 1
ATOM 4162 C CA . TYR B 1 205 ? 9.787 84.334 1.889 1.00 48.87 205 TYR B CA 1
ATOM 4163 C C . TYR B 1 205 ? 9.894 83.682 3.261 1.00 50.42 205 TYR B C 1
ATOM 4164 O O . TYR B 1 205 ? 8.883 83.428 3.894 1.00 50.14 205 TYR B O 1
ATOM 4173 N N . SER B 1 206 ? 11.112 83.415 3.725 1.00 44.10 206 SER B N 1
ATOM 4174 C CA . SER B 1 206 ? 11.322 82.788 5.027 1.00 40.83 206 SER B CA 1
ATOM 4175 C C . SER B 1 206 ? 11.907 83.778 6.039 1.00 45.19 206 SER B C 1
ATOM 4176 O O . SER B 1 206 ? 12.867 84.493 5.728 1.00 45.13 206 SER B O 1
ATOM 4179 N N . ILE B 1 207 ? 11.375 83.758 7.281 1.00 41.65 207 ILE B N 1
ATOM 4180 C CA . ILE B 1 207 ? 11.908 84.550 8.382 1.00 41.81 207 ILE B CA 1
ATOM 4181 C C . ILE B 1 207 ? 13.352 84.065 8.711 1.00 47.61 207 ILE B C 1
ATOM 4182 O O . ILE B 1 207 ? 14.171 84.843 9.201 1.00 51.36 207 ILE B O 1
ATOM 4187 N N . ARG B 1 208 ? 13.671 82.803 8.380 1.00 42.88 208 ARG B N 1
ATOM 4188 C CA . ARG B 1 208 ? 15.005 82.227 8.576 1.00 43.38 208 ARG B CA 1
ATOM 4189 C C . ARG B 1 208 ? 16.053 82.769 7.596 1.00 49.92 208 ARG B C 1
ATOM 4190 O O . ARG B 1 208 ? 17.240 82.626 7.875 1.00 52.42 208 ARG B O 1
ATOM 4198 N N . SER B 1 209 ? 15.624 83.414 6.484 1.00 46.80 209 SER B N 1
ATOM 4199 C CA . SER B 1 209 ? 16.518 84.037 5.494 1.00 48.19 209 SER B CA 1
ATOM 4200 C C . SER B 1 209 ? 17.231 85.276 6.063 1.00 55.66 209 SER B C 1
ATOM 4201 O O . SER B 1 209 ? 18.248 85.684 5.510 1.00 59.06 209 SER B O 1
ATOM 4204 N N . HIS B 1 210 ? 16.727 85.849 7.174 1.00 52.31 210 HIS B N 1
ATOM 4205 C CA . HIS B 1 210 ? 17.342 87.003 7.854 1.00 53.54 210 HIS B CA 1
ATOM 4206 C C . HIS B 1 210 ? 18.562 86.595 8.670 1.00 59.00 210 HIS B C 1
ATOM 4207 O O . HIS B 1 210 ? 19.352 87.453 9.033 1.00 62.74 210 HIS B O 1
ATOM 4214 N N . GLY B 1 211 ? 18.672 85.312 9.004 1.00 55.09 211 GLY B N 1
ATOM 4215 C CA . GLY B 1 211 ? 19.721 84.800 9.871 1.00 55.67 211 GLY B CA 1
ATOM 4216 C C . GLY B 1 211 ? 19.455 85.207 11.304 1.00 61.01 211 GLY B C 1
ATOM 4217 O O . GLY B 1 211 ? 18.309 85.193 11.753 1.00 59.07 211 GLY B O 1
ATOM 4218 N N . LYS B 1 212 ? 20.511 85.642 11.994 1.00 61.42 212 LYS B N 1
ATOM 4219 C CA . LYS B 1 212 ? 20.533 86.077 13.382 1.00 62.71 212 LYS B CA 1
ATOM 4220 C C . LYS B 1 212 ? 19.587 87.246 13.683 1.00 69.53 212 LYS B C 1
ATOM 4221 O O . LYS B 1 212 ? 19.433 88.157 12.860 1.00 70.42 212 LYS B O 1
ATOM 4227 N N A MET B 1 213 ? 18.939 87.192 14.859 0.51 65.43 213 MET B N 1
ATOM 4228 N N B MET B 1 213 ? 19.012 87.238 14.902 0.49 66.97 213 MET B N 1
ATOM 4229 C CA A MET B 1 213 ? 18.042 88.209 15.407 0.51 65.61 213 MET B CA 1
ATOM 4230 C CA B MET B 1 213 ? 18.154 88.295 15.429 0.49 67.80 213 MET B CA 1
ATOM 4231 C C A MET B 1 213 ? 18.779 89.576 15.429 0.51 71.70 213 MET B C 1
ATOM 4232 C C B MET B 1 213 ? 18.873 89.637 15.394 0.49 73.14 213 MET B C 1
ATOM 4233 O O A MET B 1 213 ? 19.907 89.657 15.925 0.51 72.38 213 MET B O 1
ATOM 4234 O O B MET B 1 213 ? 20.016 89.735 15.849 0.49 73.92 213 MET B O 1
ATOM 4243 N N A ASN B 1 214 ? 18.157 90.615 14.832 0.51 68.65 214 ASN B N 1
ATOM 4244 N N B ASN B 1 214 ? 18.214 90.657 14.835 0.49 69.49 214 ASN B N 1
ATOM 4245 C CA A ASN B 1 214 ? 18.703 91.975 14.716 0.51 70.45 214 ASN B CA 1
ATOM 4246 C CA B ASN B 1 214 ? 18.752 92.010 14.734 0.49 71.05 214 ASN B CA 1
ATOM 4247 C C A ASN B 1 214 ? 17.733 93.041 15.318 0.51 75.11 214 ASN B C 1
ATOM 4248 C C B ASN B 1 214 ? 17.739 93.052 15.285 0.49 75.34 214 ASN B C 1
ATOM 4249 O O A ASN B 1 214 ? 16.579 92.678 15.579 0.51 73.21 214 ASN B O 1
ATOM 4250 O O B ASN B 1 214 ? 16.593 92.667 15.550 0.49 73.42 214 ASN B O 1
ATOM 4259 N N . PRO B 1 215 ? 18.137 94.329 15.550 1.00 73.92 215 PRO B N 1
ATOM 4260 C CA . PRO B 1 215 ? 17.192 95.302 16.160 1.00 74.58 215 PRO B CA 1
ATOM 4261 C C . PRO B 1 215 ? 15.922 95.641 15.379 1.00 78.96 215 PRO B C 1
ATOM 4262 O O . PRO B 1 215 ? 14.927 96.027 15.998 1.00 78.79 215 PRO B O 1
ATOM 4266 N N . VAL B 1 216 ? 15.948 95.499 14.044 1.00 75.62 216 VAL B N 1
ATOM 4267 C CA . VAL B 1 216 ? 14.787 95.748 13.182 1.00 74.65 216 VAL B CA 1
ATOM 4268 C C . VAL B 1 216 ? 13.731 94.669 13.461 1.00 76.64 216 VAL B C 1
ATOM 4269 O O . VAL B 1 216 ? 12.560 94.996 13.685 1.00 77.13 216 VAL B O 1
ATOM 4273 N N . MET B 1 217 ? 14.171 93.397 13.498 1.00 71.04 217 MET B N 1
ATOM 4274 C CA . MET B 1 217 ? 13.324 92.239 13.772 1.00 68.67 217 MET B CA 1
ATOM 4275 C C . MET B 1 217 ? 12.787 92.247 15.204 1.00 67.87 217 MET B C 1
ATOM 4276 O O . MET B 1 217 ? 11.620 91.944 15.402 1.00 65.85 217 MET B O 1
ATOM 4281 N N . LYS B 1 218 ? 13.625 92.608 16.193 1.00 64.10 218 LYS B N 1
ATOM 4282 C CA . LYS B 1 218 ? 13.258 92.639 17.620 1.00 63.71 218 LYS B CA 1
ATOM 4283 C C . LYS B 1 218 ? 11.991 93.452 17.943 1.00 67.50 218 LYS B C 1
ATOM 4284 O O . LYS B 1 218 ? 11.213 93.055 18.815 1.00 65.90 218 LYS B O 1
ATOM 4290 N N . LYS B 1 219 ? 11.773 94.561 17.217 1.00 64.41 219 LYS B N 1
ATOM 4291 C CA . LYS B 1 219 ? 10.617 95.437 17.403 1.00 64.39 219 LYS B CA 1
ATOM 4292 C C . LYS B 1 219 ? 9.296 94.760 17.041 1.00 63.86 219 LYS B C 1
ATOM 4293 O O . LYS B 1 219 ? 8.253 95.139 17.582 1.00 62.33 219 LYS B O 1
ATOM 4299 N N . LEU B 1 220 ? 9.347 93.723 16.171 1.00 58.37 220 LEU B N 1
ATOM 4300 C CA . LEU B 1 220 ? 8.171 92.970 15.706 1.00 55.17 220 LEU B CA 1
ATOM 4301 C C . LEU B 1 220 ? 7.572 92.023 16.747 1.00 55.52 220 LEU B C 1
ATOM 4302 O O . LEU B 1 220 ? 6.457 91.533 16.539 1.00 52.59 220 LEU B O 1
ATOM 4307 N N . PHE B 1 221 ? 8.293 91.784 17.869 1.00 52.64 221 PHE B N 1
ATOM 4308 C CA . PHE B 1 221 ? 7.809 90.975 18.991 1.00 51.34 221 PHE B CA 1
ATOM 4309 C C . PHE B 1 221 ? 6.768 91.740 19.819 1.00 57.01 221 PHE B C 1
ATOM 4310 O O . PHE B 1 221 ? 6.008 91.117 20.565 1.00 55.74 221 PHE B O 1
ATOM 4318 N N . GLU B 1 222 ? 6.742 93.088 19.695 1.00 56.87 222 GLU B N 1
ATOM 4319 C CA . GLU B 1 222 ? 5.806 93.977 20.400 1.00 57.77 222 GLU B CA 1
ATOM 4320 C C . GLU B 1 222 ? 4.369 93.741 19.899 1.00 59.72 222 GLU B C 1
ATOM 4321 O O . GLU B 1 222 ? 4.159 93.743 18.685 1.00 58.18 222 GLU B O 1
ATOM 4327 N N . PRO B 1 223 ? 3.364 93.533 20.789 1.00 55.01 223 PRO B N 1
ATOM 4328 C CA . PRO B 1 223 ? 1.994 93.281 20.290 1.00 54.51 223 PRO B CA 1
ATOM 4329 C C . PRO B 1 223 ? 1.245 94.565 19.935 1.00 64.86 223 PRO B C 1
ATOM 4330 O O . PRO B 1 223 ? 0.160 94.830 20.469 1.00 67.27 223 PRO B O 1
ATOM 4334 N N . ILE B 1 224 ? 1.833 95.373 19.019 1.00 61.77 224 ILE B N 1
ATOM 4335 C CA . ILE B 1 224 ? 1.343 96.709 18.646 1.00 62.45 224 ILE B CA 1
ATOM 4336 C C . ILE B 1 224 ? 0.848 96.837 17.195 1.00 64.51 224 ILE B C 1
ATOM 4337 O O . ILE B 1 224 ? 0.478 97.935 16.777 1.00 65.29 224 ILE B O 1
ATOM 4342 N N . TYR B 1 225 ? 0.825 95.736 16.443 1.00 57.82 225 TYR B N 1
ATOM 4343 C CA . TYR B 1 225 ? 0.476 95.753 15.028 1.00 57.34 225 TYR B CA 1
ATOM 4344 C C . TYR B 1 225 ? -0.958 95.337 14.725 1.00 62.43 225 TYR B C 1
ATOM 4345 O O . TYR B 1 225 ? -1.460 94.365 15.291 1.00 61.71 225 TYR B O 1
ATOM 4354 N N . GLN B 1 226 ? -1.588 96.037 13.775 1.00 60.45 226 GLN B N 1
ATOM 4355 C CA . GLN B 1 226 ? -2.916 95.677 13.282 1.00 60.11 226 GLN B CA 1
ATOM 4356 C C . GLN B 1 226 ? -2.743 94.498 12.320 1.00 66.05 226 GLN B C 1
ATOM 4357 O O . GLN B 1 226 ? -1.786 94.484 11.547 1.00 65.85 226 GLN B O 1
ATOM 4363 N N . CYS B 1 227 ? -3.641 93.501 12.380 1.00 65.75 227 CYS B N 1
ATOM 4364 C CA . CYS B 1 227 ? -3.646 92.352 11.459 1.00 65.98 227 CYS B CA 1
ATOM 4365 C C . CYS B 1 227 ? -5.037 92.349 10.823 1.00 69.51 227 CYS B C 1
ATOM 4366 O O . CYS B 1 227 ? -5.907 91.621 11.304 1.00 68.97 227 CYS B O 1
ATOM 4369 N N . PRO B 1 228 ? -5.302 93.212 9.806 1.00 66.17 228 PRO B N 1
ATOM 4370 C CA . PRO B 1 228 ? -6.663 93.270 9.240 1.00 66.87 228 PRO B CA 1
ATOM 4371 C C . PRO B 1 228 ? -7.087 92.021 8.473 1.00 71.77 228 PRO B C 1
ATOM 4372 O O . PRO B 1 228 ? -6.233 91.289 7.955 1.00 69.59 228 PRO B O 1
ATOM 4376 N N . LYS B 1 229 ? -8.417 91.796 8.373 1.00 70.91 229 LYS B N 1
ATOM 4377 C CA . LYS B 1 229 ? -9.007 90.682 7.614 1.00 70.71 229 LYS B CA 1
ATOM 4378 C C . LYS B 1 229 ? -8.802 90.942 6.099 1.00 76.98 229 LYS B C 1
ATOM 4379 O O . LYS B 1 229 ? -8.966 92.086 5.644 1.00 79.03 229 LYS B O 1
ATOM 4385 N N . ASP B 1 230 ? -8.449 89.877 5.336 1.00 71.67 230 ASP B N 1
ATOM 4386 C CA . ASP B 1 230 ? -8.147 89.906 3.897 1.00 106.10 230 ASP B CA 1
ATOM 4387 C C . ASP B 1 230 ? -9.317 90.330 2.972 1.00 130.56 230 ASP B C 1
ATOM 4388 O O . ASP B 1 230 ? -10.405 90.699 3.414 1.00 88.55 230 ASP B O 1
ATOM 4393 N N . GLY B 1 242 ? -9.941 97.591 16.661 1.00 94.23 242 GLY B N 1
ATOM 4394 C CA . GLY B 1 242 ? -9.438 96.264 16.314 1.00 91.61 242 GLY B CA 1
ATOM 4395 C C . GLY B 1 242 ? -8.312 95.781 17.215 1.00 93.73 242 GLY B C 1
ATOM 4396 O O . GLY B 1 242 ? -7.501 96.600 17.668 1.00 94.47 242 GLY B O 1
ATOM 4397 N N . PRO B 1 243 ? -8.233 94.453 17.515 1.00 86.80 243 PRO B N 1
ATOM 4398 C CA . PRO B 1 243 ? -7.144 93.968 18.389 1.00 83.94 243 PRO B CA 1
ATOM 4399 C C . PRO B 1 243 ? -5.788 93.972 17.683 1.00 81.26 243 PRO B C 1
ATOM 4400 O O . PRO B 1 243 ? -5.719 93.822 16.458 1.00 79.08 243 PRO B O 1
ATOM 4404 N N . THR B 1 244 ? -4.717 94.202 18.461 1.00 74.60 244 THR B N 1
ATOM 4405 C CA . THR B 1 244 ? -3.356 94.219 17.934 1.00 72.56 244 THR B CA 1
ATOM 4406 C C . THR B 1 244 ? -2.648 92.899 18.247 1.00 72.21 244 THR B C 1
ATOM 4407 O O . THR B 1 244 ? -3.083 92.148 19.120 1.00 72.35 244 THR B O 1
ATOM 4411 N N . ALA B 1 245 ? -1.576 92.603 17.515 1.00 64.02 245 ALA B N 1
ATOM 4412 C CA . ALA B 1 245 ? -0.797 91.391 17.721 1.00 60.52 245 ALA B CA 1
ATOM 4413 C C . ALA B 1 245 ? 0.666 91.649 17.357 1.00 62.02 245 ALA B C 1
ATOM 4414 O O . ALA B 1 245 ? 0.998 92.678 16.764 1.00 61.87 245 ALA B O 1
ATOM 4416 N N . SER B 1 246 ? 1.538 90.706 17.723 1.00 57.04 246 SER B N 1
ATOM 4417 C CA . SER B 1 246 ? 2.957 90.713 17.393 1.00 55.56 246 SER B CA 1
ATOM 4418 C C . SER B 1 246 ? 3.135 90.113 15.991 1.00 56.04 246 SER B C 1
ATOM 4419 O O . SER B 1 246 ? 2.450 89.152 15.630 1.00 55.47 246 SER B O 1
ATOM 4422 N N . VAL B 1 247 ? 4.094 90.633 15.228 1.00 50.35 247 VAL B N 1
ATOM 4423 C CA . VAL B 1 247 ? 4.428 90.067 13.926 1.00 47.95 247 VAL B CA 1
ATOM 4424 C C . VAL B 1 247 ? 5.351 88.839 14.173 1.00 50.05 247 VAL B C 1
ATOM 4425 O O . VAL B 1 247 ? 5.200 87.803 13.517 1.00 47.22 247 VAL B O 1
ATOM 4429 N N . LEU B 1 248 ? 6.275 88.961 15.143 1.00 46.85 248 LEU B N 1
ATOM 4430 C CA . LEU B 1 248 ? 7.171 87.872 15.507 1.00 45.33 248 LEU B CA 1
ATOM 4431 C C . LEU B 1 248 ? 6.757 87.305 16.850 1.00 50.17 248 LEU B C 1
ATOM 4432 O O . LEU B 1 248 ? 6.333 88.056 17.731 1.00 51.96 248 LEU B O 1
ATOM 4437 N N . TYR B 1 249 ? 6.822 85.967 16.991 1.00 44.31 249 TYR B N 1
ATOM 4438 C CA . TYR B 1 249 ? 6.437 85.283 18.228 1.00 42.25 249 TYR B CA 1
ATOM 4439 C C . TYR B 1 249 ? 7.206 83.957 18.331 1.00 46.40 249 TYR B C 1
ATOM 4440 O O . TYR B 1 249 ? 8.095 83.695 17.520 1.00 46.42 249 TYR B O 1
ATOM 4449 N N . GLY B 1 250 ? 6.891 83.155 19.340 1.00 43.55 250 GLY B N 1
ATOM 4450 C CA . GLY B 1 250 ? 7.569 81.887 19.588 1.00 42.84 250 GLY B CA 1
ATOM 4451 C C . GLY B 1 250 ? 8.915 82.115 20.233 1.00 46.35 250 GLY B C 1
ATOM 4452 O O . GLY B 1 250 ? 9.030 82.952 21.126 1.00 45.57 250 GLY B O 1
ATOM 4453 N N . ASN B 1 251 ? 9.943 81.379 19.776 1.00 45.11 251 ASN B N 1
ATOM 4454 C CA . ASN B 1 251 ? 11.290 81.518 20.308 1.00 46.58 251 ASN B CA 1
ATOM 4455 C C . ASN B 1 251 ? 11.896 82.880 19.912 1.00 51.35 251 ASN B C 1
ATOM 4456 O O . ASN B 1 251 ? 11.780 83.292 18.759 1.00 50.59 251 ASN B O 1
ATOM 4461 N N . ARG B 1 252 ? 12.514 83.564 20.879 1.00 49.49 252 ARG B N 1
ATOM 4462 C CA . ARG B 1 252 ? 13.134 84.889 20.726 1.00 52.25 252 ARG B CA 1
ATOM 4463 C C . ARG B 1 252 ? 14.308 84.943 19.730 1.00 56.63 252 ARG B C 1
ATOM 4464 O O . ARG B 1 252 ? 14.482 85.938 19.055 1.00 56.55 252 ARG B O 1
ATOM 4466 N N . GLU B 1 253 ? 15.093 83.878 19.634 1.00 54.67 253 GLU B N 1
ATOM 4467 C CA . GLU B 1 253 ? 16.244 83.797 18.734 1.00 55.24 253 GLU B CA 1
ATOM 4468 C C . GLU B 1 253 ? 15.850 83.297 17.341 1.00 56.83 253 GLU B C 1
ATOM 4469 O O . GLU B 1 253 ? 16.341 83.829 16.345 1.00 57.45 253 GLU B O 1
ATOM 4475 N N . LEU B 1 254 ? 14.947 82.278 17.278 1.00 50.97 254 LEU B N 1
ATOM 4476 C CA . LEU B 1 254 ? 14.462 81.615 16.053 1.00 47.93 254 LEU B CA 1
ATOM 4477 C C . LEU B 1 254 ? 12.942 81.725 16.021 1.00 47.33 254 LEU B C 1
ATOM 4478 O O . LEU B 1 254 ? 12.236 80.772 16.374 1.00 45.71 254 LEU B O 1
ATOM 4483 N N . PRO B 1 255 ? 12.412 82.903 15.644 1.00 43.27 255 PRO B N 1
ATOM 4484 C CA . PRO B 1 255 ? 10.968 83.117 15.760 1.00 42.37 255 PRO B CA 1
ATOM 4485 C C . PRO B 1 255 ? 10.090 82.561 14.663 1.00 44.66 255 PRO B C 1
ATOM 4486 O O . PRO B 1 255 ? 10.555 82.163 13.591 1.00 42.46 255 PRO B O 1
ATOM 4490 N N . PHE B 1 256 ? 8.785 82.634 14.945 1.00 41.95 256 PHE B N 1
ATOM 4491 C CA . PHE B 1 256 ? 7.701 82.347 14.026 1.00 39.81 256 PHE B CA 1
ATOM 4492 C C . PHE B 1 256 ? 7.166 83.716 13.572 1.00 42.72 256 PHE B C 1
ATOM 4493 O O . PHE B 1 256 ? 7.385 84.728 14.239 1.00 41.83 256 PHE B O 1
ATOM 4501 N N . ILE B 1 257 ? 6.484 83.744 12.434 1.00 40.06 257 ILE B N 1
ATOM 4502 C CA . ILE B 1 257 ? 5.973 84.980 11.851 1.00 39.64 257 ILE B CA 1
ATOM 4503 C C . ILE B 1 257 ? 4.504 84.891 11.423 1.00 43.00 257 ILE B C 1
ATOM 4504 O O . ILE B 1 257 ? 4.044 83.838 10.963 1.00 40.68 257 ILE B O 1
ATOM 4509 N N . ARG B 1 258 ? 3.785 86.015 11.583 1.00 41.92 258 ARG B N 1
ATOM 4510 C CA . ARG B 1 258 ? 2.452 86.282 11.050 1.00 41.55 258 ARG B CA 1
ATOM 4511 C C . ARG B 1 258 ? 2.614 87.633 10.370 1.00 48.08 258 ARG B C 1
ATOM 4512 O O . ARG B 1 258 ? 2.976 88.638 11.017 1.00 47.44 258 ARG B O 1
ATOM 4520 N N . PHE B 1 259 ? 2.480 87.637 9.035 1.00 44.91 259 PHE B N 1
ATOM 4521 C CA . PHE B 1 259 ? 2.738 88.851 8.277 1.00 46.57 259 PHE B CA 1
ATOM 4522 C C . PHE B 1 259 ? 1.972 88.882 6.966 1.00 51.38 259 PHE B C 1
ATOM 4523 O O . PHE B 1 259 ? 1.827 87.855 6.308 1.00 49.13 259 PHE B O 1
ATOM 4531 N N . ASP B 1 260 ? 1.493 90.076 6.597 1.00 49.45 260 ASP B N 1
ATOM 4532 C CA . ASP B 1 260 ? 0.800 90.328 5.341 1.00 50.29 260 ASP B CA 1
ATOM 4533 C C . ASP B 1 260 ? 1.215 91.731 4.891 1.00 56.61 260 ASP B C 1
ATOM 4534 O O . ASP B 1 260 ? 0.691 92.723 5.397 1.00 55.62 260 ASP B O 1
ATOM 4539 N N . ALA B 1 261 ? 2.192 91.813 3.969 1.00 55.11 261 ALA B N 1
ATOM 4540 C CA . ALA B 1 261 ? 2.697 93.091 3.460 1.00 56.70 261 ALA B CA 1
ATOM 4541 C C . ALA B 1 261 ? 1.586 93.988 2.890 1.00 61.77 261 ALA B C 1
ATOM 4542 O O . ALA B 1 261 ? 1.488 95.163 3.260 1.00 62.26 261 ALA B O 1
ATOM 4544 N N . ALA B 1 262 ? 0.726 93.421 2.030 1.00 58.29 262 ALA B N 1
ATOM 4545 C CA . ALA B 1 262 ? -0.373 94.152 1.397 1.00 58.90 262 ALA B CA 1
ATOM 4546 C C . ALA B 1 262 ? -1.409 94.660 2.414 1.00 63.57 262 ALA B C 1
ATOM 4547 O O . ALA B 1 262 ? -1.762 95.835 2.356 1.00 63.16 262 ALA B O 1
ATOM 4549 N N . GLU B 1 263 ? -1.859 93.798 3.360 1.00 59.75 263 GLU B N 1
ATOM 4550 C CA . GLU B 1 263 ? -2.860 94.162 4.366 1.00 59.82 263 GLU B CA 1
ATOM 4551 C C . GLU B 1 263 ? -2.327 94.974 5.539 1.00 64.72 263 GLU B C 1
ATOM 4552 O O . GLU B 1 263 ? -3.087 95.755 6.105 1.00 67.07 263 GLU B O 1
ATOM 4558 N N . GLN B 1 264 ? -1.062 94.761 5.950 1.00 59.06 264 GLN B N 1
ATOM 4559 C CA . GLN B 1 264 ? -0.507 95.454 7.129 1.00 58.37 264 GLN B CA 1
ATOM 4560 C C . GLN B 1 264 ? 0.257 96.735 6.823 1.00 63.62 264 GLN B C 1
ATOM 4561 O O . GLN B 1 264 ? 0.363 97.601 7.700 1.00 62.38 264 GLN B O 1
ATOM 4567 N N . ILE B 1 265 ? 0.846 96.828 5.616 1.00 62.35 265 ILE B N 1
ATOM 4568 C CA . ILE B 1 265 ? 1.657 97.987 5.222 1.00 64.51 265 ILE B CA 1
ATOM 4569 C C . ILE B 1 265 ? 1.012 98.830 4.116 1.00 71.96 265 ILE B C 1
ATOM 4570 O O . ILE B 1 265 ? 0.768 100.017 4.318 1.00 73.76 265 ILE B O 1
ATOM 4575 N N . PHE B 1 266 ? 0.761 98.230 2.957 1.00 69.49 266 PHE B N 1
ATOM 4576 C CA . PHE B 1 266 ? 0.302 98.956 1.780 1.00 72.18 266 PHE B CA 1
ATOM 4577 C C . PHE B 1 266 ? -1.223 99.081 1.659 1.00 79.66 266 PHE B C 1
ATOM 4578 O O . PHE B 1 266 ? -1.740 99.363 0.577 1.00 80.75 266 PHE B O 1
ATOM 4586 N N . ASN B 1 267 ? -1.922 98.954 2.791 1.00 78.42 267 ASN B N 1
ATOM 4587 C CA . ASN B 1 267 ? -3.366 99.106 2.925 1.00 80.44 267 ASN B CA 1
ATOM 4588 C C . ASN B 1 267 ? -3.581 100.446 3.621 1.00 89.60 267 ASN B C 1
ATOM 4589 O O . ASN B 1 267 ? -3.073 100.648 4.728 1.00 89.63 267 ASN B O 1
ATOM 4594 N N . GLU B 1 268 ? -4.292 101.379 2.956 1.00 90.08 268 GLU B N 1
ATOM 4595 C CA . GLU B 1 268 ? -4.599 102.703 3.508 1.00 92.47 268 GLU B CA 1
ATOM 4596 C C . GLU B 1 268 ? -5.451 102.621 4.777 1.00 94.56 268 GLU B C 1
ATOM 4597 O O . GLU B 1 268 ? -5.273 103.436 5.681 1.00 95.37 268 GLU B O 1
ATOM 4603 N N . ASN B 1 269 ? -6.343 101.614 4.855 1.00 88.74 269 ASN B N 1
ATOM 4604 C CA . ASN B 1 269 ? -7.243 101.383 5.986 1.00 87.79 269 ASN B CA 1
ATOM 4605 C C . ASN B 1 269 ? -6.696 100.401 7.034 1.00 88.89 269 ASN B C 1
ATOM 4606 O O . ASN B 1 269 ? -7.463 99.972 7.902 1.00 89.21 269 ASN B O 1
ATOM 4611 N N . ALA B 1 270 ? -5.380 100.079 6.997 1.00 81.93 270 ALA B N 1
ATOM 4612 C CA . ALA B 1 270 ? -4.765 99.172 7.977 1.00 78.47 270 ALA B CA 1
ATOM 4613 C C . ALA B 1 270 ? -4.864 99.723 9.415 1.00 80.89 270 ALA B C 1
ATOM 4614 O O . ALA B 1 270 ? -5.013 98.940 10.360 1.00 79.63 270 ALA B O 1
ATOM 4616 N N . GLY B 1 271 ? -4.820 101.054 9.541 1.00 76.54 271 GLY B N 1
ATOM 4617 C CA . GLY B 1 271 ? -4.941 101.772 10.806 1.00 76.77 271 GLY B CA 1
ATOM 4618 C C . GLY B 1 271 ? -3.792 101.589 11.779 1.00 78.03 271 GLY B C 1
ATOM 4619 O O . GLY B 1 271 ? -4.006 101.573 12.998 1.00 76.35 271 GLY B O 1
ATOM 4620 N N . GLN B 1 272 ? -2.562 101.461 11.248 1.00 73.57 272 GLN B N 1
ATOM 4621 C CA . GLN B 1 272 ? -1.365 101.286 12.075 1.00 72.24 272 GLN B CA 1
ATOM 4622 C C . GLN B 1 272 ? -0.990 102.601 12.729 1.00 78.63 272 GLN B C 1
ATOM 4623 O O . GLN B 1 272 ? -1.221 103.667 12.145 1.00 80.72 272 GLN B O 1
ATOM 4629 N N . THR B 1 273 ? -0.347 102.536 13.912 1.00 74.63 273 THR B N 1
ATOM 4630 C CA . THR B 1 273 ? 0.196 103.731 14.557 1.00 76.78 273 THR B CA 1
ATOM 4631 C C . THR B 1 273 ? 1.463 104.098 13.752 1.00 81.81 273 THR B C 1
ATOM 4632 O O . THR B 1 273 ? 1.990 103.242 13.031 1.00 79.80 273 THR B O 1
ATOM 4636 N N . SER B 1 274 ? 1.947 105.345 13.859 1.00 81.86 274 SER B N 1
ATOM 4637 C CA . SER B 1 274 ? 3.157 105.789 13.146 1.00 82.78 274 SER B CA 1
ATOM 4638 C C . SER B 1 274 ? 4.373 104.956 13.559 1.00 83.97 274 SER B C 1
ATOM 4639 O O . SER B 1 274 ? 5.200 104.616 12.710 1.00 82.85 274 SER B O 1
ATOM 4642 N N . GLU B 1 275 ? 4.446 104.592 14.857 1.00 79.89 275 GLU B N 1
ATOM 4643 C CA . GLU B 1 275 ? 5.489 103.746 15.429 1.00 78.26 275 GLU B CA 1
ATOM 4644 C C . GLU B 1 275 ? 5.433 102.361 14.780 1.00 77.31 275 GLU B C 1
ATOM 4645 O O . GLU B 1 275 ? 6.461 101.899 14.297 1.00 77.46 275 GLU B O 1
ATOM 4651 N N . ALA B 1 276 ? 4.234 101.724 14.748 1.00 70.00 276 ALA B N 1
ATOM 4652 C CA . ALA B 1 276 ? 4.031 100.384 14.184 1.00 66.11 276 ALA B CA 1
ATOM 4653 C C . ALA B 1 276 ? 4.329 100.381 12.691 1.00 68.74 276 ALA B C 1
ATOM 4654 O O . ALA B 1 276 ? 5.087 99.524 12.240 1.00 67.34 276 ALA B O 1
ATOM 4656 N N . LEU B 1 277 ? 3.786 101.363 11.940 1.00 66.56 277 LEU B N 1
ATOM 4657 C CA . LEU B 1 277 ? 4.011 101.481 10.491 1.00 66.31 277 LEU B CA 1
ATOM 4658 C C . LEU B 1 277 ? 5.491 101.627 10.149 1.00 69.57 277 LEU B C 1
ATOM 4659 O O . LEU B 1 277 ? 5.963 100.935 9.246 1.00 68.33 277 LEU B O 1
ATOM 4664 N N . GLY B 1 278 ? 6.204 102.458 10.916 1.00 67.07 278 GLY B N 1
ATOM 4665 C CA . GLY B 1 278 ? 7.642 102.647 10.769 1.00 68.07 278 GLY B CA 1
ATOM 4666 C C . GLY B 1 278 ? 8.407 101.351 10.971 1.00 71.18 278 GLY B C 1
ATOM 4667 O O . GLY B 1 278 ? 9.278 101.006 10.170 1.00 71.72 278 GLY B O 1
ATOM 4668 N N . ASN B 1 279 ? 8.036 100.595 12.016 1.00 65.79 279 ASN B N 1
ATOM 4669 C CA . ASN B 1 279 ? 8.619 99.299 12.346 1.00 63.97 279 ASN B CA 1
ATOM 4670 C C . ASN B 1 279 ? 8.404 98.289 11.222 1.00 65.36 279 ASN B C 1
ATOM 4671 O O . ASN B 1 279 ? 9.351 97.593 10.851 1.00 63.67 279 ASN B O 1
ATOM 4676 N N . LEU B 1 280 ? 7.166 98.241 10.670 1.00 61.37 280 LEU B N 1
ATOM 4677 C CA . LEU B 1 280 ? 6.760 97.357 9.574 1.00 60.00 280 LEU B CA 1
ATOM 4678 C C . LEU B 1 280 ? 7.529 97.652 8.295 1.00 68.85 280 LEU B C 1
ATOM 4679 O O . LEU B 1 280 ? 7.901 96.712 7.589 1.00 67.93 280 LEU B O 1
ATOM 4684 N N . MET B 1 281 ? 7.780 98.962 8.015 1.00 70.40 281 MET B N 1
ATOM 4685 C CA . MET B 1 281 ? 8.488 99.479 6.835 1.00 72.07 281 MET B CA 1
ATOM 4686 C C . MET B 1 281 ? 9.969 99.154 6.888 1.00 73.67 281 MET B C 1
ATOM 4687 O O . MET B 1 281 ? 10.544 98.746 5.870 1.00 72.95 281 MET B O 1
ATOM 4692 N N . ASP B 1 282 ? 10.583 99.303 8.085 1.00 69.01 282 ASP B N 1
ATOM 4693 C CA . ASP B 1 282 ? 11.993 98.970 8.294 1.00 68.95 282 ASP B CA 1
ATOM 4694 C C . ASP B 1 282 ? 12.214 97.473 8.075 1.00 68.50 282 ASP B C 1
ATOM 4695 O O . ASP B 1 282 ? 13.211 97.078 7.460 1.00 67.21 282 ASP B O 1
ATOM 4700 N N . PHE B 1 283 ? 11.244 96.652 8.535 1.00 62.65 283 PHE B N 1
ATOM 4701 C CA . PHE B 1 283 ? 11.254 95.201 8.372 1.00 59.16 283 PHE B CA 1
ATOM 4702 C C . PHE B 1 283 ? 11.080 94.831 6.903 1.00 64.26 283 PHE B C 1
ATOM 4703 O O . PHE B 1 283 ? 11.843 94.004 6.399 1.00 63.08 283 PHE B O 1
ATOM 4711 N N . TRP B 1 284 ? 10.088 95.444 6.220 1.00 63.36 284 TRP B N 1
ATOM 4712 C CA . TRP B 1 284 ? 9.815 95.187 4.810 1.00 63.99 284 TRP B CA 1
ATOM 4713 C C . TRP B 1 284 ? 11.019 95.513 3.934 1.00 70.36 284 TRP B C 1
ATOM 4714 O O . TRP B 1 284 ? 11.287 94.765 3.008 1.00 71.01 284 TRP B O 1
ATOM 4725 N N . ASP B 1 285 ? 11.778 96.576 4.263 1.00 69.37 285 ASP B N 1
ATOM 4726 C CA . ASP B 1 285 ? 12.996 96.974 3.530 1.00 70.72 285 ASP B CA 1
ATOM 4727 C C . ASP B 1 285 ? 14.044 95.861 3.529 1.00 72.67 285 ASP B C 1
ATOM 4728 O O . ASP B 1 285 ? 14.686 95.610 2.505 1.00 71.75 285 ASP B O 1
ATOM 4733 N N . GLU B 1 286 ? 14.186 95.184 4.677 1.00 67.72 286 GLU B N 1
ATOM 4734 C CA . GLU B 1 286 ? 15.101 94.071 4.892 1.00 66.17 286 GLU B CA 1
ATOM 4735 C C . GLU B 1 286 ? 14.527 92.795 4.254 1.00 66.60 286 GLU B C 1
ATOM 4736 O O . GLU B 1 286 ? 15.243 92.110 3.523 1.00 66.29 286 GLU B O 1
ATOM 4742 N N . ALA B 1 287 ? 13.230 92.505 4.494 1.00 60.32 287 ALA B N 1
ATOM 4743 C CA . ALA B 1 287 ? 12.538 91.298 4.029 1.00 58.12 287 ALA B CA 1
ATOM 4744 C C . ALA B 1 287 ? 12.343 91.177 2.503 1.00 62.06 287 ALA B C 1
ATOM 4745 O O . ALA B 1 287 ? 12.429 90.050 1.986 1.00 59.68 287 ALA B O 1
ATOM 4747 N N . LYS B 1 288 ? 12.075 92.304 1.791 1.00 58.48 288 LYS B N 1
ATOM 4748 C CA . LYS B 1 288 ? 11.841 92.291 0.346 1.00 58.57 288 LYS B CA 1
ATOM 4749 C C . LYS B 1 288 ? 13.039 91.790 -0.481 1.00 64.01 288 LYS B C 1
ATOM 4750 O O . LYS B 1 288 ? 12.822 91.203 -1.540 1.00 63.61 288 LYS B O 1
ATOM 4756 N N . THR B 1 289 ? 14.287 91.995 0.003 1.00 61.78 289 THR B N 1
ATOM 4757 C CA . THR B 1 289 ? 15.510 91.555 -0.697 1.00 62.06 289 THR B CA 1
ATOM 4758 C C . THR B 1 289 ? 15.724 90.046 -0.550 1.00 62.80 289 THR B C 1
ATOM 4759 O O . THR B 1 289 ? 16.512 89.456 -1.300 1.00 63.44 289 THR B O 1
ATOM 4763 N N . LEU B 1 290 ? 15.016 89.427 0.415 1.00 55.20 290 LEU B N 1
ATOM 4764 C CA . LEU B 1 290 ? 15.123 88.008 0.735 1.00 53.47 290 LEU B CA 1
ATOM 4765 C C . LEU B 1 290 ? 14.052 87.131 0.075 1.00 57.91 290 LEU B C 1
ATOM 4766 O O . LEU B 1 290 ? 14.148 85.906 0.155 1.00 56.77 290 LEU B O 1
ATOM 4771 N N . ILE B 1 291 ? 13.062 87.747 -0.602 1.00 57.44 291 ILE B N 1
ATOM 4772 C CA . ILE B 1 291 ? 11.983 87.053 -1.317 1.00 57.70 291 ILE B CA 1
ATOM 4773 C C . ILE B 1 291 ? 12.576 86.219 -2.468 1.00 62.91 291 ILE B C 1
ATOM 4774 O O . ILE B 1 291 ? 13.415 86.712 -3.223 1.00 65.75 291 ILE B O 1
ATOM 4779 N N . ASN B 1 292 ? 12.175 84.945 -2.553 1.00 56.45 292 ASN B N 1
ATOM 4780 C CA . ASN B 1 292 ? 12.656 84.026 -3.574 1.00 55.09 292 ASN B CA 1
ATOM 4781 C C . ASN B 1 292 ? 11.537 83.724 -4.579 1.00 58.73 292 ASN B C 1
ATOM 4782 O O . ASN B 1 292 ? 10.510 83.141 -4.222 1.00 57.05 292 ASN B O 1
ATOM 4787 N N . SER B 1 293 ? 11.743 84.138 -5.832 1.00 57.69 293 SER B N 1
ATOM 4788 C CA . SER B 1 293 ? 10.809 83.970 -6.944 1.00 57.67 293 SER B CA 1
ATOM 4789 C C . SER B 1 293 ? 11.385 83.068 -8.032 1.00 63.16 293 SER B C 1
ATOM 4790 O O . SER B 1 293 ? 10.869 83.059 -9.146 1.00 63.52 293 SER B O 1
ATOM 4793 N N . ASP B 1 294 ? 12.435 82.290 -7.707 1.00 60.98 294 ASP B N 1
ATOM 4794 C CA . ASP B 1 294 ? 13.119 81.401 -8.662 1.00 60.71 294 ASP B CA 1
ATOM 4795 C C . ASP B 1 294 ? 12.283 80.221 -9.120 1.00 63.44 294 ASP B C 1
ATOM 4796 O O . ASP B 1 294 ? 12.428 79.799 -10.263 1.00 63.59 294 ASP B O 1
ATOM 4801 N N . TYR B 1 295 ? 11.433 79.665 -8.239 1.00 58.30 295 TYR B N 1
ATOM 4802 C CA . TYR B 1 295 ? 10.654 78.488 -8.611 1.00 56.57 295 TYR B CA 1
ATOM 4803 C C . TYR B 1 295 ? 9.375 78.787 -9.384 1.00 57.52 295 TYR B C 1
ATOM 4804 O O . TYR B 1 295 ? 8.484 79.491 -8.898 1.00 56.01 295 TYR B O 1
ATOM 4813 N N . ILE B 1 296 ? 9.279 78.194 -10.584 1.00 54.75 296 ILE B N 1
ATOM 4814 C CA . ILE B 1 296 ? 8.121 78.283 -11.468 1.00 53.88 296 ILE B CA 1
ATOM 4815 C C . ILE B 1 296 ? 7.482 76.891 -11.493 1.00 54.72 296 ILE B C 1
ATOM 4816 O O . ILE B 1 296 ? 8.024 75.975 -12.120 1.00 54.85 296 ILE B O 1
ATOM 4821 N N . PRO B 1 297 ? 6.354 76.697 -10.781 1.00 48.47 297 PRO B N 1
ATOM 4822 C CA . PRO B 1 297 ? 5.745 75.354 -10.748 1.00 46.11 297 PRO B CA 1
ATOM 4823 C C . PRO B 1 297 ? 5.259 74.832 -12.084 1.00 48.22 297 PRO B C 1
ATOM 4824 O O . PRO B 1 297 ? 4.785 75.590 -12.937 1.00 46.25 297 PRO B O 1
ATOM 4828 N N . ASN B 1 298 ? 5.367 73.515 -12.237 1.00 45.97 298 ASN B N 1
ATOM 4829 C CA . ASN B 1 298 ? 4.828 72.781 -13.369 1.00 47.64 298 ASN B CA 1
ATOM 4830 C C . ASN B 1 298 ? 3.593 72.057 -12.870 1.00 52.04 298 ASN B C 1
ATOM 4831 O O . ASN B 1 298 ? 3.421 71.888 -11.666 1.00 49.99 298 ASN B O 1
ATOM 4836 N N . SER B 1 299 ? 2.764 71.599 -13.799 1.00 51.17 299 SER B N 1
ATOM 4837 C CA . SER B 1 299 ? 1.576 70.810 -13.531 1.00 50.75 299 SER B CA 1
ATOM 4838 C C . SER B 1 299 ? 2.007 69.554 -12.744 1.00 52.54 299 SER B C 1
ATOM 4839 O O . SER B 1 299 ? 2.957 68.874 -13.156 1.00 52.65 299 SER B O 1
ATOM 4842 N N . GLY B 1 300 ? 1.396 69.339 -11.568 1.00 46.37 300 GLY B N 1
ATOM 4843 C CA . GLY B 1 300 ? 1.724 68.201 -10.713 1.00 44.12 300 GLY B CA 1
ATOM 4844 C C . GLY B 1 300 ? 2.709 68.477 -9.593 1.00 46.06 300 GLY B C 1
ATOM 4845 O O . GLY B 1 300 ? 3.000 67.582 -8.796 1.00 43.96 300 GLY B O 1
ATOM 4846 N N . ASP B 1 301 ? 3.251 69.707 -9.532 1.00 42.70 301 ASP B N 1
ATOM 4847 C CA . ASP B 1 301 ? 4.142 70.087 -8.437 1.00 41.06 301 ASP B CA 1
ATOM 4848 C C . ASP B 1 301 ? 3.335 70.479 -7.209 1.00 43.65 301 ASP B C 1
ATOM 4849 O O . ASP B 1 301 ? 2.253 71.051 -7.320 1.00 42.00 301 ASP B O 1
ATOM 4854 N N . LEU B 1 302 ? 3.885 70.196 -6.037 1.00 41.00 302 LEU B N 1
ATOM 4855 C CA . LEU B 1 302 ? 3.250 70.575 -4.795 1.00 39.38 302 LEU B CA 1
ATOM 4856 C C . LEU B 1 302 ? 4.246 71.299 -3.907 1.00 43.34 302 LEU B C 1
ATOM 4857 O O . LEU B 1 302 ? 5.350 70.799 -3.698 1.00 42.39 302 LEU B O 1
ATOM 4862 N N . ILE B 1 303 ? 3.859 72.487 -3.401 1.00 40.12 303 ILE B N 1
ATOM 4863 C CA . ILE B 1 303 ? 4.674 73.250 -2.447 1.00 39.88 303 ILE B CA 1
ATOM 4864 C C . ILE B 1 303 ? 4.061 73.074 -1.040 1.00 40.46 303 ILE B C 1
ATOM 4865 O O . ILE B 1 303 ? 2.872 73.312 -0.842 1.00 37.64 303 ILE B O 1
ATOM 4870 N N . PHE B 1 304 ? 4.868 72.572 -0.102 1.00 38.31 304 PHE B N 1
ATOM 4871 C CA . PHE B 1 304 ? 4.461 72.303 1.281 1.00 36.08 304 PHE B CA 1
ATOM 4872 C C . PHE B 1 304 ? 5.147 73.334 2.170 1.00 39.16 304 PHE B C 1
ATOM 4873 O O . PHE B 1 304 ? 6.365 73.471 2.130 1.00 38.07 304 PHE B O 1
ATOM 4881 N N . VAL B 1 305 ? 4.349 74.090 2.938 1.00 36.82 305 VAL B N 1
ATOM 4882 C CA . VAL B 1 305 ? 4.805 75.238 3.725 1.00 36.87 305 VAL B CA 1
ATOM 4883 C C . VAL B 1 305 ? 4.473 75.136 5.203 1.00 39.36 305 VAL B C 1
ATOM 4884 O O . VAL B 1 305 ? 3.351 74.787 5.574 1.00 36.91 305 VAL B O 1
ATOM 4888 N N . ASN B 1 306 ? 5.452 75.524 6.045 1.00 36.64 306 ASN B N 1
ATOM 4889 C CA . ASN B 1 306 ? 5.248 75.742 7.457 1.00 35.98 306 ASN B CA 1
ATOM 4890 C C . ASN B 1 306 ? 4.784 77.208 7.457 1.00 40.50 306 ASN B C 1
ATOM 4891 O O . ASN B 1 306 ? 5.569 78.114 7.152 1.00 40.46 306 ASN B O 1
ATOM 4896 N N . ASN B 1 307 ? 3.485 77.413 7.715 1.00 38.05 307 ASN B N 1
ATOM 4897 C CA . ASN B 1 307 ? 2.842 78.717 7.738 1.00 38.93 307 ASN B CA 1
ATOM 4898 C C . ASN B 1 307 ? 3.341 79.650 8.882 1.00 41.91 307 ASN B C 1
ATOM 4899 O O . ASN B 1 307 ? 3.029 80.836 8.882 1.00 42.17 307 ASN B O 1
ATOM 4904 N N . HIS B 1 308 ? 4.157 79.125 9.811 1.00 38.11 308 HIS B N 1
ATOM 4905 C CA . HIS B 1 308 ? 4.747 79.906 10.909 1.00 37.20 308 HIS B CA 1
ATOM 4906 C C . HIS B 1 308 ? 6.155 80.395 10.545 1.00 43.27 308 HIS B C 1
ATOM 4907 O O . HIS B 1 308 ? 6.705 81.225 11.262 1.00 42.43 308 HIS B O 1
ATOM 4914 N N . LEU B 1 309 ? 6.731 79.890 9.437 1.00 40.43 309 LEU B N 1
ATOM 4915 C CA . LEU B 1 309 ? 8.083 80.235 9.020 1.00 41.62 309 LEU B CA 1
ATOM 4916 C C . LEU B 1 309 ? 8.174 80.931 7.687 1.00 44.95 309 LEU B C 1
ATOM 4917 O O . LEU B 1 309 ? 9.052 81.757 7.482 1.00 45.10 309 LEU B O 1
ATOM 4922 N N . CYS B 1 310 ? 7.331 80.532 6.756 1.00 42.79 310 CYS B N 1
ATOM 4923 C CA . CYS B 1 310 ? 7.436 80.929 5.370 1.00 41.98 310 CYS B CA 1
ATOM 4924 C C . CYS B 1 310 ? 6.150 81.557 4.834 1.00 44.33 310 CYS B C 1
ATOM 4925 O O . CYS B 1 310 ? 5.068 80.977 4.929 1.00 43.33 310 CYS B O 1
ATOM 4928 N N . ALA B 1 311 ? 6.278 82.769 4.301 1.00 40.99 311 ALA B N 1
ATOM 4929 C CA . ALA B 1 311 ? 5.210 83.512 3.629 1.00 40.64 311 ALA B CA 1
ATOM 4930 C C . ALA B 1 311 ? 5.221 83.122 2.146 1.00 44.95 311 ALA B C 1
ATOM 4931 O O . ALA B 1 311 ? 6.251 82.693 1.630 1.00 45.94 311 ALA B O 1
ATOM 4933 N N . HIS B 1 312 ? 4.079 83.250 1.465 1.00 41.67 312 HIS B N 1
ATOM 4934 C CA . HIS B 1 312 ? 3.923 82.943 0.027 1.00 42.48 312 HIS B CA 1
ATOM 4935 C C . HIS B 1 312 ? 3.268 84.165 -0.670 1.00 48.22 312 HIS B C 1
ATOM 4936 O O . HIS B 1 312 ? 2.663 84.989 0.009 1.00 45.53 312 HIS B O 1
ATOM 4943 N N . GLY B 1 313 ? 3.385 84.273 -1.991 1.00 49.93 313 GLY B N 1
ATOM 4944 C CA . GLY B 1 313 ? 2.806 85.397 -2.728 1.00 53.88 313 GLY B CA 1
ATOM 4945 C C . GLY B 1 313 ? 1.299 85.347 -2.916 1.00 66.80 313 GLY B C 1
ATOM 4946 O O . GLY B 1 313 ? 0.728 84.252 -2.993 1.00 66.83 313 GLY B O 1
ATOM 4947 N N . ARG B 1 314 ? 0.636 86.544 -3.016 1.00 69.70 314 ARG B N 1
ATOM 4948 C CA . ARG B 1 314 ? -0.829 86.715 -3.225 1.00 71.49 314 ARG B CA 1
ATOM 4949 C C . ARG B 1 314 ? -1.196 87.086 -4.697 1.00 79.45 314 ARG B C 1
ATOM 4950 O O . ARG B 1 314 ? -1.090 88.259 -5.078 1.00 81.47 314 ARG B O 1
ATOM 4958 N N . SER B 1 315 ? -1.650 86.085 -5.501 1.00 76.45 315 SER B N 1
ATOM 4959 C CA . SER B 1 315 ? -2.085 86.205 -6.912 1.00 87.32 315 SER B CA 1
ATOM 4960 C C . SER B 1 315 ? -3.220 85.213 -7.258 1.00 131.21 315 SER B C 1
ATOM 4961 O O . SER B 1 315 ? -3.177 84.027 -6.900 1.00 94.08 315 SER B O 1
ATOM 4964 N N . CYS B 1 331 ? -3.651 80.679 -22.589 1.00 114.31 331 CYS B N 1
ATOM 4965 C CA . CYS B 1 331 ? -4.341 79.436 -22.937 1.00 113.87 331 CYS B CA 1
ATOM 4966 C C . CYS B 1 331 ? -5.174 78.913 -21.758 1.00 114.42 331 CYS B C 1
ATOM 4967 O O . CYS B 1 331 ? -6.165 79.552 -21.397 1.00 114.42 331 CYS B O 1
ATOM 4970 N N . GLU B 1 332 ? -4.778 77.767 -21.158 1.00 107.67 332 GLU B N 1
ATOM 4971 C CA . GLU B 1 332 ? -5.455 77.177 -19.998 1.00 104.52 332 GLU B CA 1
ATOM 4972 C C . GLU B 1 332 ? -5.171 78.062 -18.782 1.00 103.40 332 GLU B C 1
ATOM 4973 O O . GLU B 1 332 ? -4.003 78.338 -18.487 1.00 102.34 332 GLU B O 1
ATOM 4979 N N . ARG B 1 333 ? -6.239 78.558 -18.121 1.00 96.41 333 ARG B N 1
ATOM 4980 C CA . ARG B 1 333 ? -6.142 79.438 -16.949 1.00 93.06 333 ARG B CA 1
ATOM 4981 C C . ARG B 1 333 ? -5.485 78.714 -15.772 1.00 89.83 333 ARG B C 1
ATOM 4982 O O . ARG B 1 333 ? -5.729 77.516 -15.574 1.00 88.27 333 ARG B O 1
ATOM 4990 N N . ARG B 1 334 ? -4.633 79.444 -15.013 1.00 81.91 334 ARG B N 1
ATOM 4991 C CA . ARG B 1 334 ? -3.875 78.953 -13.857 1.00 77.67 334 ARG B CA 1
ATOM 4992 C C . ARG B 1 334 ? -4.788 78.302 -12.786 1.00 74.30 334 ARG B C 1
ATOM 4993 O O . ARG B 1 334 ? -5.794 78.896 -12.382 1.00 73.58 334 ARG B O 1
ATOM 5001 N N . GLN B 1 335 ? -4.433 77.077 -12.355 1.00 65.07 335 GLN B N 1
ATOM 5002 C CA . GLN B 1 335 ? -5.200 76.300 -11.385 1.00 61.39 335 GLN B CA 1
ATOM 5003 C C . GLN B 1 335 ? -4.331 75.763 -10.252 1.00 58.20 335 GLN B C 1
ATOM 5004 O O . GLN B 1 335 ? -3.278 75.175 -10.499 1.00 56.83 335 GLN B O 1
ATOM 5010 N N . MET B 1 336 ? -4.784 75.952 -9.006 1.00 51.58 336 MET B N 1
ATOM 5011 C CA . MET B 1 336 ? -4.041 75.537 -7.815 1.00 48.77 336 MET B CA 1
ATOM 5012 C C . MET B 1 336 ? -5.002 75.068 -6.722 1.00 48.13 336 MET B C 1
ATOM 5013 O O . MET B 1 336 ? -5.993 75.734 -6.470 1.00 46.15 336 MET B O 1
ATOM 5018 N N . LEU B 1 337 ? -4.700 73.940 -6.048 1.00 42.57 337 LEU B N 1
ATOM 5019 C CA . LEU B 1 337 ? -5.558 73.492 -4.951 1.00 41.20 337 LEU B CA 1
ATOM 5020 C C . LEU B 1 337 ? -4.827 73.652 -3.621 1.00 43.07 337 LEU B C 1
ATOM 5021 O O . LEU B 1 337 ? -3.643 73.320 -3.498 1.00 42.02 337 LEU B O 1
ATOM 5026 N N . ARG B 1 338 ? -5.529 74.200 -2.640 1.00 38.28 338 ARG B N 1
ATOM 5027 C CA . ARG B 1 338 ? -4.975 74.470 -1.337 1.00 36.87 338 ARG B CA 1
ATOM 5028 C C . ARG B 1 338 ? -5.572 73.613 -0.234 1.00 38.66 338 ARG B C 1
ATOM 5029 O O . ARG B 1 338 ? -6.784 73.394 -0.170 1.00 38.57 338 ARG B O 1
ATOM 5037 N N . MET B 1 339 ? -4.705 73.166 0.659 1.00 34.52 339 MET B N 1
ATOM 5038 C CA . MET B 1 339 ? -5.106 72.427 1.853 1.00 33.72 339 MET B CA 1
ATOM 5039 C C . MET B 1 339 ? -4.337 73.002 3.050 1.00 38.58 339 MET B C 1
ATOM 5040 O O . MET B 1 339 ? -3.165 73.362 2.936 1.00 37.45 339 MET B O 1
ATOM 5045 N N . MET B 1 340 ? -5.038 73.172 4.169 1.00 37.90 340 MET B N 1
ATOM 5046 C CA . MET B 1 340 ? -4.501 73.735 5.409 1.00 35.96 340 MET B CA 1
ATOM 5047 C C . MET B 1 340 ? -4.690 72.735 6.533 1.00 37.68 340 MET B C 1
ATOM 5048 O O . MET B 1 340 ? -5.705 72.029 6.594 1.00 38.34 340 MET B O 1
ATOM 5053 N N . SER B 1 341 ? -3.742 72.707 7.452 1.00 31.67 341 SER B N 1
ATOM 5054 C CA . SER B 1 341 ? -3.808 71.807 8.568 1.00 30.99 341 SER B CA 1
ATOM 5055 C C . SER B 1 341 ? -3.306 72.410 9.886 1.00 35.26 341 SER B C 1
ATOM 5056 O O . SER B 1 341 ? -2.532 73.372 9.879 1.00 35.27 341 SER B O 1
ATOM 5059 N N . LYS B 1 342 ? -3.764 71.821 11.002 1.00 31.28 342 LYS B N 1
ATOM 5060 C CA . LYS B 1 342 ? -3.370 72.148 12.378 1.00 30.92 342 LYS B CA 1
ATOM 5061 C C . LYS B 1 342 ? -2.821 70.891 13.053 1.00 35.14 342 LYS B C 1
ATOM 5062 O O . LYS B 1 342 ? -3.377 69.807 12.901 1.00 33.68 342 LYS B O 1
ATOM 5068 N N . THR B 1 343 ? -1.719 71.033 13.786 1.00 33.94 343 THR B N 1
ATOM 5069 C CA . THR B 1 343 ? -1.046 69.901 14.454 1.00 35.38 343 THR B CA 1
ATOM 5070 C C . THR B 1 343 ? -1.773 69.454 15.722 1.00 40.18 343 THR B C 1
ATOM 5071 O O . THR B 1 343 ? -1.568 68.324 16.181 1.00 41.15 343 THR B O 1
ATOM 5075 N N . SER B 1 344 ? -2.642 70.326 16.272 1.00 34.71 344 SER B N 1
ATOM 5076 C CA . SER B 1 344 ? -3.370 70.011 17.489 1.00 34.20 344 SER B CA 1
ATOM 5077 C C . SER B 1 344 ? -4.832 70.453 17.438 1.00 39.61 344 SER B C 1
ATOM 5078 O O . SER B 1 344 ? -5.114 71.654 17.408 1.00 41.48 344 SER B O 1
ATOM 5081 N N . LEU B 1 345 ? -5.747 69.479 17.594 1.00 33.81 345 LEU B N 1
ATOM 5082 C CA . LEU B 1 345 ? -7.166 69.732 17.696 1.00 34.35 345 LEU B CA 1
ATOM 5083 C C . LEU B 1 345 ? -7.532 70.202 19.107 1.00 33.29 345 LEU B C 1
ATOM 5084 O O . LEU B 1 345 ? -8.563 70.838 19.287 1.00 32.19 345 LEU B O 1
ATOM 5089 N N . ILE B 1 346 ? -6.700 69.866 20.104 1.00 29.34 346 ILE B N 1
ATOM 5090 C CA . ILE B 1 346 ? -6.931 70.251 21.495 1.00 30.82 346 ILE B CA 1
ATOM 5091 C C . ILE B 1 346 ? -6.858 71.779 21.684 1.00 36.91 346 ILE B C 1
ATOM 5092 O O . ILE B 1 346 ? -7.762 72.373 22.260 1.00 38.53 346 ILE B O 1
ATOM 5097 N N A HIS B 1 347 ? -5.795 72.402 21.193 0.60 35.53 347 HIS B N 1
ATOM 5098 N N B HIS B 1 347 ? -5.765 72.380 21.195 0.40 32.72 347 HIS B N 1
ATOM 5099 C CA A HIS B 1 347 ? -5.531 73.813 21.453 0.60 37.84 347 HIS B CA 1
ATOM 5100 C CA B HIS B 1 347 ? -5.438 73.801 21.304 0.40 33.34 347 HIS B CA 1
ATOM 5101 C C A HIS B 1 347 ? -6.456 74.769 20.663 0.60 40.65 347 HIS B C 1
ATOM 5102 C C B HIS B 1 347 ? -6.506 74.717 20.703 0.40 38.24 347 HIS B C 1
ATOM 5103 O O A HIS B 1 347 ? -6.702 75.869 21.156 0.60 41.96 347 HIS B O 1
ATOM 5104 O O B HIS B 1 347 ? -6.834 75.743 21.303 0.40 38.79 347 HIS B O 1
ATOM 5117 N N . ILE B 1 348 ? -7.099 74.300 19.569 1.00 34.72 348 ILE B N 1
ATOM 5118 C CA . ILE B 1 348 ? -8.102 75.080 18.812 1.00 33.49 348 ILE B CA 1
ATOM 5119 C C . ILE B 1 348 ? -9.545 74.743 19.247 1.00 37.32 348 ILE B C 1
ATOM 5120 O O . ILE B 1 348 ? -10.492 75.276 18.674 1.00 37.30 348 ILE B O 1
ATOM 5125 N N . ARG B 1 349 ? -9.723 73.842 20.224 1.00 32.88 349 ARG B N 1
ATOM 5126 C CA . ARG B 1 349 ? -11.051 73.344 20.596 1.00 34.30 349 ARG B CA 1
ATOM 5127 C C . ARG B 1 349 ? -12.054 74.431 21.026 1.00 41.09 349 ARG B C 1
ATOM 5128 O O . ARG B 1 349 ? -13.246 74.274 20.721 1.00 41.70 349 ARG B O 1
ATOM 5136 N N . SER B 1 350 ? -11.597 75.537 21.661 1.00 36.14 350 SER B N 1
ATOM 5137 C CA . SER B 1 350 ? -12.532 76.609 22.024 1.00 37.90 350 SER B CA 1
ATOM 5138 C C . SER B 1 350 ? -13.058 77.413 20.791 1.00 40.80 350 SER B C 1
ATOM 5139 O O . SER B 1 350 ? -14.050 78.107 20.929 1.00 41.74 350 SER B O 1
ATOM 5142 N N . VAL B 1 351 ? -12.426 77.285 19.605 1.00 37.24 351 VAL B N 1
ATOM 5143 C CA . VAL B 1 351 ? -12.853 78.012 18.395 1.00 37.74 351 VAL B CA 1
ATOM 5144 C C . VAL B 1 351 ? -13.469 77.087 17.320 1.00 41.85 351 VAL B C 1
ATOM 5145 O O . VAL B 1 351 ? -13.830 77.583 16.251 1.00 42.40 351 VAL B O 1
ATOM 5149 N N . THR B 1 352 ? -13.601 75.775 17.585 1.00 35.69 352 THR B N 1
ATOM 5150 C CA . THR B 1 352 ? -14.170 74.885 16.586 1.00 34.36 352 THR B CA 1
ATOM 5151 C C . THR B 1 352 ? -15.630 74.583 16.850 1.00 37.78 352 THR B C 1
ATOM 5152 O O . THR B 1 352 ? -16.122 74.823 17.953 1.00 36.89 352 THR B O 1
ATOM 5156 N N . ARG B 1 353 ? -16.337 74.087 15.822 1.00 35.21 353 ARG B N 1
ATOM 5157 C CA . ARG B 1 353 ? -17.748 73.701 15.935 1.00 36.56 353 ARG B CA 1
ATOM 5158 C C . ARG B 1 353 ? -17.868 72.528 16.910 1.00 40.83 353 ARG B C 1
ATOM 5159 O O . ARG B 1 353 ? -17.018 71.633 16.902 1.00 39.32 353 ARG B O 1
ATOM 5167 N N . THR B 1 354 ? -18.910 72.538 17.753 1.00 39.39 354 THR B N 1
ATOM 5168 C CA . THR B 1 354 ? -19.153 71.477 18.743 1.00 40.76 354 THR B CA 1
ATOM 5169 C C . THR B 1 354 ? -19.144 70.080 18.094 1.00 48.43 354 THR B C 1
ATOM 5170 O O . THR B 1 354 ? -18.461 69.174 18.598 1.00 46.11 354 THR B O 1
ATOM 5174 N N . ASP B 1 355 ? -19.873 69.935 16.962 1.00 48.75 355 ASP B N 1
ATOM 5175 C CA . ASP B 1 355 ? -19.990 68.672 16.234 1.00 49.93 355 ASP B CA 1
ATOM 5176 C C . ASP B 1 355 ? -18.888 68.447 15.180 1.00 50.86 355 ASP B C 1
ATOM 5177 O O . ASP B 1 355 ? -18.890 67.398 14.533 1.00 51.34 355 ASP B O 1
ATOM 5182 N N . ASP B 1 356 ? -17.943 69.408 15.019 1.00 44.51 356 ASP B N 1
ATOM 5183 C CA . ASP B 1 356 ? -16.834 69.265 14.067 1.00 41.97 356 ASP B CA 1
ATOM 5184 C C . ASP B 1 356 ? -15.529 69.919 14.588 1.00 43.80 356 ASP B C 1
ATOM 5185 O O . ASP B 1 356 ? -15.284 71.107 14.341 1.00 40.81 356 ASP B O 1
ATOM 5190 N N . PRO B 1 357 ? -14.650 69.124 15.253 1.00 40.52 357 PRO B N 1
ATOM 5191 C CA . PRO B 1 357 ? -13.405 69.703 15.805 1.00 39.08 357 PRO B CA 1
ATOM 5192 C C . PRO B 1 357 ? -12.350 70.110 14.765 1.00 39.19 357 PRO B C 1
ATOM 5193 O O . PRO B 1 357 ? -11.298 70.646 15.134 1.00 37.64 357 PRO B O 1
ATOM 5197 N N . TYR B 1 358 ? -12.664 69.937 13.471 1.00 35.76 358 TYR B N 1
ATOM 5198 C CA . TYR B 1 358 ? -11.808 70.301 12.334 1.00 35.40 358 TYR B CA 1
ATOM 5199 C C . TYR B 1 358 ? -12.305 71.587 11.657 1.00 40.62 358 TYR B C 1
ATOM 5200 O O . TYR B 1 358 ? -11.715 72.020 10.673 1.00 40.03 358 TYR B O 1
ATOM 5209 N N . PHE B 1 359 ? -13.402 72.179 12.158 1.00 37.77 359 PHE B N 1
ATOM 5210 C CA . PHE B 1 359 ? -13.997 73.356 11.557 1.00 37.65 359 PHE B CA 1
ATOM 5211 C C . PHE B 1 359 ? -13.830 74.581 12.450 1.00 41.79 359 PHE B C 1
ATOM 5212 O O . PHE B 1 359 ? -14.543 74.736 13.433 1.00 41.26 359 PHE B O 1
ATOM 5220 N N . ILE B 1 360 ? -12.893 75.468 12.071 1.00 40.38 360 ILE B N 1
ATOM 5221 C CA . ILE B 1 360 ? -12.543 76.682 12.815 1.00 39.18 360 ILE B CA 1
ATOM 5222 C C . ILE B 1 360 ? -13.506 77.827 12.501 1.00 44.14 360 ILE B C 1
ATOM 5223 O O . ILE B 1 360 ? -13.631 78.280 11.342 1.00 42.33 360 ILE B O 1
ATOM 5228 N N . MET B 1 361 ? -14.173 78.294 13.585 1.00 40.42 361 MET B N 1
ATOM 5229 C CA . MET B 1 361 ? -15.162 79.363 13.600 1.00 41.17 361 MET B CA 1
ATOM 5230 C C . MET B 1 361 ? -14.598 80.724 13.991 1.00 47.35 361 MET B C 1
ATOM 5231 O O . MET B 1 361 ? -15.372 81.667 14.173 1.00 49.34 361 MET B O 1
ATOM 5236 N N . GLU B 1 362 ? -13.268 80.831 14.144 1.00 43.52 362 GLU B N 1
ATOM 5237 C CA . GLU B 1 362 ? -12.602 82.088 14.489 1.00 43.52 362 GLU B CA 1
ATOM 5238 C C . GLU B 1 362 ? -12.718 83.125 13.354 1.00 51.86 362 GLU B C 1
ATOM 5239 O O . GLU B 1 362 ? -12.552 82.794 12.188 1.00 51.71 362 GLU B O 1
ATOM 5245 N N . GLU B 1 363 ? -12.995 84.379 13.716 1.00 50.71 363 GLU B N 1
ATOM 5246 C CA . GLU B 1 363 ? -13.160 85.511 12.816 1.00 50.42 363 GLU B CA 1
ATOM 5247 C C . GLU B 1 363 ? -11.947 86.452 12.796 1.00 55.03 363 GLU B C 1
ATOM 5248 O O . GLU B 1 363 ? -11.500 86.840 11.717 1.00 55.69 363 GLU B O 1
ATOM 5254 N N . HIS B 1 364 ? -11.462 86.886 13.972 1.00 53.13 364 HIS B N 1
ATOM 5255 C CA . HIS B 1 364 ? -10.361 87.850 14.049 1.00 54.64 364 HIS B CA 1
ATOM 5256 C C . HIS B 1 364 ? -9.694 87.825 15.408 1.00 58.92 364 HIS B C 1
ATOM 5257 O O . HIS B 1 364 ? -10.337 88.146 16.398 1.00 60.57 364 HIS B O 1
ATOM 5264 N N . LEU B 1 365 ? -8.402 87.470 15.444 1.00 54.41 365 LEU B N 1
ATOM 5265 C CA . LEU B 1 365 ? -7.520 87.398 16.618 1.00 54.16 365 LEU B CA 1
ATOM 5266 C C . LEU B 1 365 ? -8.239 87.015 17.940 1.00 59.60 365 LEU B C 1
ATOM 5267 O O . LEU B 1 365 ? -8.188 87.765 18.919 1.00 60.41 365 LEU B O 1
ATOM 5272 N N . GLY B 1 366 ? -8.873 85.840 17.947 1.00 56.14 366 GLY B N 1
ATOM 5273 C CA . GLY B 1 366 ? -9.559 85.298 19.119 1.00 56.40 366 GLY B CA 1
ATOM 5274 C C . GLY B 1 366 ? -11.070 85.381 19.071 1.00 60.31 366 GLY B C 1
ATOM 5275 O O . GLY B 1 366 ? -11.757 84.534 19.651 1.00 59.96 366 GLY B O 1
ATOM 5276 N N . LYS B 1 367 ? -11.596 86.427 18.408 1.00 56.07 367 LYS B N 1
ATOM 5277 C CA . LYS B 1 367 ? -13.032 86.642 18.270 1.00 56.53 367 LYS B CA 1
ATOM 5278 C C . LYS B 1 367 ? -13.593 85.608 17.292 1.00 57.51 367 LYS B C 1
ATOM 5279 O O . LYS B 1 367 ? -13.032 85.409 16.222 1.00 54.77 367 LYS B O 1
ATOM 5285 N N . ILE B 1 368 ? -14.690 84.960 17.677 1.00 55.13 368 ILE B N 1
ATOM 5286 C CA . ILE B 1 368 ? -15.422 83.959 16.910 1.00 55.71 368 ILE B CA 1
ATOM 5287 C C . ILE B 1 368 ? -16.594 84.621 16.142 1.00 61.34 368 ILE B C 1
ATOM 5288 O O . ILE B 1 368 ? -17.185 85.583 16.637 1.00 62.63 368 ILE B O 1
ATOM 5293 N N . PHE B 1 369 ? -16.911 84.119 14.924 1.00 56.95 369 PHE B N 1
ATOM 5294 C CA . PHE B 1 369 ? -18.036 84.604 14.123 1.00 57.59 369 PHE B CA 1
ATOM 5295 C C . PHE B 1 369 ? -19.313 84.620 14.968 1.00 67.00 369 PHE B C 1
ATOM 5296 O O . PHE B 1 369 ? -19.624 83.622 15.637 1.00 64.19 369 PHE B O 1
ATOM 5304 N N . ASP B 1 370 ? -20.007 85.790 14.994 1.00 71.24 370 ASP B N 1
ATOM 5305 C CA . ASP B 1 370 ? -21.222 85.978 15.790 1.00 75.42 370 ASP B CA 1
ATOM 5306 C C . ASP B 1 370 ? -22.341 85.032 15.344 1.00 84.50 370 ASP B C 1
ATOM 5307 O O . ASP B 1 370 ? -22.926 84.367 16.207 1.00 85.90 370 ASP B O 1
ATOM 5312 N N . LEU B 1 371 ? -22.599 84.939 14.014 1.00 82.68 371 LEU B N 1
ATOM 5313 C CA . LEU B 1 371 ? -23.551 84.013 13.376 1.00 84.39 371 LEU B CA 1
ATOM 5314 C C . LEU B 1 371 ? -24.806 83.649 14.208 1.00 93.32 371 LEU B C 1
ATOM 5315 O O . LEU B 1 371 ? -24.812 82.632 14.923 1.00 93.13 371 LEU B O 1
ATOM 5320 N N . ASP B 1 372 ? -25.860 84.475 14.110 1.00 92.75 372 ASP B N 1
ATOM 5321 C CA . ASP B 1 372 ? -27.115 84.278 14.844 1.00 123.75 372 ASP B CA 1
ATOM 5322 C C . ASP B 1 372 ? -27.912 83.080 14.318 1.00 155.33 372 ASP B C 1
ATOM 5323 O O . ASP B 1 372 ? -27.713 81.958 14.784 1.00 114.01 372 ASP B O 1
ATOM 5328 N N . GLU C 1 14 ? 26.885 9.131 -1.159 1.00 115.63 14 GLU C N 1
ATOM 5329 C CA . GLU C 1 14 ? 27.561 10.189 -1.905 1.00 114.58 14 GLU C CA 1
ATOM 5330 C C . GLU C 1 14 ? 26.833 11.540 -1.833 1.00 116.77 14 GLU C C 1
ATOM 5331 O O . GLU C 1 14 ? 27.503 12.564 -1.688 1.00 116.12 14 GLU C O 1
ATOM 5337 N N . THR C 1 15 ? 25.468 11.535 -1.909 1.00 111.98 15 THR C N 1
ATOM 5338 C CA . THR C 1 15 ? 24.575 12.718 -1.854 1.00 108.74 15 THR C CA 1
ATOM 5339 C C . THR C 1 15 ? 24.664 13.500 -0.536 1.00 110.90 15 THR C C 1
ATOM 5340 O O . THR C 1 15 ? 24.247 14.660 -0.486 1.00 108.52 15 THR C O 1
ATOM 5344 N N . SER C 1 16 ? 25.209 12.864 0.523 1.00 108.41 16 SER C N 1
ATOM 5345 C CA . SER C 1 16 ? 25.402 13.435 1.862 1.00 107.96 16 SER C CA 1
ATOM 5346 C C . SER C 1 16 ? 26.374 14.633 1.848 1.00 110.65 16 SER C C 1
ATOM 5347 O O . SER C 1 16 ? 26.337 15.459 2.767 1.00 110.82 16 SER C O 1
ATOM 5350 N N . LEU C 1 17 ? 27.251 14.707 0.818 1.00 105.32 17 LEU C N 1
ATOM 5351 C CA . LEU C 1 17 ? 28.303 15.720 0.659 1.00 104.24 17 LEU C CA 1
ATOM 5352 C C . LEU C 1 17 ? 27.873 16.981 -0.098 1.00 104.99 17 LEU C C 1
ATOM 5353 O O . LEU C 1 17 ? 28.329 18.073 0.250 1.00 103.84 17 LEU C O 1
ATOM 5358 N N . THR C 1 18 ? 27.054 16.818 -1.169 1.00 99.98 18 THR C N 1
ATOM 5359 C CA . THR C 1 18 ? 26.602 17.890 -2.067 1.00 97.62 18 THR C CA 1
ATOM 5360 C C . THR C 1 18 ? 25.840 18.976 -1.283 1.00 99.53 18 THR C C 1
ATOM 5361 O O . THR C 1 18 ? 25.020 18.656 -0.415 1.00 98.93 18 THR C O 1
ATOM 5365 N N . LEU C 1 19 ? 26.172 20.257 -1.564 1.00 94.74 19 LEU C N 1
ATOM 5366 C CA . LEU C 1 19 ? 25.634 21.448 -0.881 1.00 92.80 19 LEU C CA 1
ATOM 5367 C C . LEU C 1 19 ? 24.608 22.244 -1.669 1.00 92.21 19 LEU C C 1
ATOM 5368 O O . LEU C 1 19 ? 23.892 23.054 -1.078 1.00 89.91 19 LEU C O 1
ATOM 5373 N N . GLU C 1 20 ? 24.522 22.018 -2.995 1.00 87.72 20 GLU C N 1
ATOM 5374 C CA . GLU C 1 20 ? 23.501 22.656 -3.822 1.00 84.77 20 GLU C CA 1
ATOM 5375 C C . GLU C 1 20 ? 22.209 21.999 -3.440 1.00 85.03 20 GLU C C 1
ATOM 5376 O O . GLU C 1 20 ? 21.153 22.617 -3.582 1.00 83.25 20 GLU C O 1
ATOM 5382 N N . ILE C 1 21 ? 22.306 20.723 -2.971 1.00 80.11 21 ILE C N 1
ATOM 5383 C CA . ILE C 1 21 ? 21.137 19.916 -2.677 1.00 77.62 21 ILE C CA 1
ATOM 5384 C C . ILE C 1 21 ? 20.301 20.532 -1.532 1.00 76.23 21 ILE C C 1
ATOM 5385 O O . ILE C 1 21 ? 20.702 20.498 -0.367 1.00 76.39 21 ILE C O 1
ATOM 5390 N N . PRO C 1 22 ? 19.121 21.110 -1.875 1.00 68.09 22 PRO C N 1
ATOM 5391 C CA . PRO C 1 22 ? 18.258 21.664 -0.828 1.00 66.33 22 PRO C CA 1
ATOM 5392 C C . PRO C 1 22 ? 17.533 20.538 -0.075 1.00 67.97 22 PRO C C 1
ATOM 5393 O O . PRO C 1 22 ? 16.984 19.611 -0.686 1.00 65.51 22 PRO C O 1
ATOM 5397 N N . THR C 1 23 ? 17.575 20.601 1.256 1.00 65.12 23 THR C N 1
ATOM 5398 C CA . THR C 1 23 ? 16.951 19.601 2.132 1.00 65.71 23 THR C CA 1
ATOM 5399 C C . THR C 1 23 ? 15.839 20.241 2.970 1.00 68.65 23 THR C C 1
ATOM 5400 O O . THR C 1 23 ? 15.077 19.535 3.635 1.00 68.11 23 THR C O 1
ATOM 5404 N N . SER C 1 24 ? 15.731 21.578 2.910 1.00 63.95 24 SER C N 1
ATOM 5405 C CA . SER C 1 24 ? 14.742 22.329 3.679 1.00 62.09 24 SER C CA 1
ATOM 5406 C C . SER C 1 24 ? 14.278 23.585 2.940 1.00 60.99 24 SER C C 1
ATOM 5407 O O . SER C 1 24 ? 15.018 24.098 2.096 1.00 60.16 24 SER C O 1
ATOM 5410 N N . PRO C 1 25 ? 13.071 24.114 3.237 1.00 55.23 25 PRO C N 1
ATOM 5411 C CA . PRO C 1 25 ? 12.618 25.338 2.538 1.00 53.75 25 PRO C CA 1
ATOM 5412 C C . PRO C 1 25 ? 13.360 26.601 2.962 1.00 57.67 25 PRO C C 1
ATOM 5413 O O . PRO C 1 25 ? 13.972 26.625 4.015 1.00 58.60 25 PRO C O 1
ATOM 5417 N N . LEU C 1 26 ? 13.268 27.663 2.154 1.00 53.55 26 LEU C N 1
ATOM 5418 C CA . LEU C 1 26 ? 13.848 28.957 2.518 1.00 52.83 26 LEU C CA 1
ATOM 5419 C C . LEU C 1 26 ? 12.942 29.574 3.610 1.00 55.38 26 LEU C C 1
ATOM 5420 O O . LEU C 1 26 ? 11.719 29.579 3.457 1.00 53.83 26 LEU C O 1
ATOM 5425 N N . ILE C 1 27 ? 13.541 30.042 4.721 1.00 52.43 27 ILE C N 1
ATOM 5426 C CA . ILE C 1 27 ? 12.798 30.660 5.825 1.00 51.23 27 ILE C CA 1
ATOM 5427 C C . ILE C 1 27 ? 13.004 32.160 5.771 1.00 52.47 27 ILE C C 1
ATOM 5428 O O . ILE C 1 27 ? 14.141 32.626 5.844 1.00 51.33 27 ILE C O 1
ATOM 5433 N N . ILE C 1 28 ? 11.900 32.911 5.643 1.00 48.96 28 ILE C N 1
ATOM 5434 C CA . ILE C 1 28 ? 11.909 34.376 5.634 1.00 48.74 28 ILE C CA 1
ATOM 5435 C C . ILE C 1 28 ? 11.241 34.845 6.922 1.00 52.63 28 ILE C C 1
ATOM 5436 O O . ILE C 1 28 ? 10.069 34.532 7.162 1.00 52.06 28 ILE C O 1
ATOM 5441 N N . LYS C 1 29 ? 11.976 35.590 7.747 1.00 49.97 29 LYS C N 1
ATOM 5442 C CA . LYS C 1 29 ? 11.400 36.128 8.979 1.00 49.33 29 LYS C CA 1
ATOM 5443 C C . LYS C 1 29 ? 10.801 37.489 8.641 1.00 50.86 29 LYS C C 1
ATOM 5444 O O . LYS C 1 29 ? 11.538 38.441 8.382 1.00 51.55 29 LYS C O 1
ATOM 5450 N N . ILE C 1 30 ? 9.464 37.558 8.561 1.00 45.35 30 ILE C N 1
ATOM 5451 C CA . ILE C 1 30 ? 8.753 38.806 8.239 1.00 43.72 30 ILE C CA 1
ATOM 5452 C C . ILE C 1 30 ? 8.929 39.776 9.406 1.00 47.12 30 ILE C C 1
ATOM 5453 O O . ILE C 1 30 ? 8.885 39.345 10.556 1.00 46.78 30 ILE C O 1
ATOM 5458 N N . THR C 1 31 ? 9.215 41.052 9.106 1.00 45.04 31 THR C N 1
ATOM 5459 C CA . THR C 1 31 ? 9.390 42.095 10.133 1.00 46.23 31 THR C CA 1
ATOM 5460 C C . THR C 1 31 ? 8.030 42.707 10.506 1.00 49.42 31 THR C C 1
ATOM 5461 O O . THR C 1 31 ? 7.061 42.563 9.749 1.00 47.70 31 THR C O 1
ATOM 5465 N N . GLN C 1 32 ? 7.973 43.432 11.645 1.00 46.91 32 GLN C N 1
ATOM 5466 C CA . GLN C 1 32 ? 6.760 44.134 12.082 1.00 46.76 32 GLN C CA 1
ATOM 5467 C C . GLN C 1 32 ? 6.315 45.195 11.073 1.00 49.12 32 GLN C C 1
ATOM 5468 O O . GLN C 1 32 ? 5.116 45.328 10.836 1.00 45.80 32 GLN C O 1
ATOM 5474 N N A GLN C 1 33 ? 7.288 45.933 10.473 0.54 47.33 33 GLN C N 1
ATOM 5475 N N B GLN C 1 33 ? 7.264 45.955 10.491 0.46 47.12 33 GLN C N 1
ATOM 5476 C CA A GLN C 1 33 ? 7.044 46.955 9.449 0.54 47.11 33 GLN C CA 1
ATOM 5477 C CA B GLN C 1 33 ? 6.926 46.984 9.507 0.46 46.83 33 GLN C CA 1
ATOM 5478 C C A GLN C 1 33 ? 6.308 46.332 8.259 0.54 49.63 33 GLN C C 1
ATOM 5479 C C B GLN C 1 33 ? 6.307 46.356 8.235 0.46 49.54 33 GLN C C 1
ATOM 5480 O O A GLN C 1 33 ? 5.278 46.860 7.829 0.54 48.68 33 GLN C O 1
ATOM 5481 O O B GLN C 1 33 ? 5.303 46.884 7.754 0.46 48.65 33 GLN C O 1
ATOM 5492 N N . GLU C 1 34 ? 6.792 45.170 7.794 1.00 45.73 34 GLU C N 1
ATOM 5493 C CA . GLU C 1 34 ? 6.206 44.425 6.671 1.00 44.25 34 GLU C CA 1
ATOM 5494 C C . GLU C 1 34 ? 4.796 43.954 7.025 1.00 47.61 34 GLU C C 1
ATOM 5495 O O . GLU C 1 34 ? 3.877 44.177 6.235 1.00 47.83 34 GLU C O 1
ATOM 5501 N N . ARG C 1 35 ? 4.614 43.362 8.234 1.00 43.24 35 ARG C N 1
ATOM 5502 C CA . ARG C 1 35 ? 3.300 42.920 8.731 1.00 43.04 35 ARG C CA 1
ATOM 5503 C C . ARG C 1 35 ? 2.301 44.080 8.757 1.00 46.29 35 ARG C C 1
ATOM 5504 O O . ARG C 1 35 ? 1.155 43.904 8.334 1.00 44.81 35 ARG C O 1
ATOM 5512 N N . ASN C 1 36 ? 2.741 45.263 9.245 1.00 43.90 36 ASN C N 1
ATOM 5513 C CA . ASN C 1 36 ? 1.881 46.453 9.314 1.00 43.89 36 ASN C CA 1
ATOM 5514 C C . ASN C 1 36 ? 1.470 46.979 7.915 1.00 45.11 36 ASN C C 1
ATOM 5515 O O . ASN C 1 36 ? 0.328 47.368 7.746 1.00 44.93 36 ASN C O 1
ATOM 5520 N N . ILE C 1 37 ? 2.363 46.921 6.925 1.00 41.55 37 ILE C N 1
ATOM 5521 C CA . ILE C 1 37 ? 2.070 47.300 5.539 1.00 41.59 37 ILE C CA 1
ATOM 5522 C C . ILE C 1 37 ? 1.021 46.331 4.986 1.00 47.08 37 ILE C C 1
ATOM 5523 O O . ILE C 1 37 ? -0.020 46.774 4.503 1.00 45.90 37 ILE C O 1
ATOM 5528 N N . LEU C 1 38 ? 1.289 45.012 5.081 1.00 45.07 38 LEU C N 1
ATOM 5529 C CA . LEU C 1 38 ? 0.363 43.987 4.620 1.00 44.90 38 LEU C CA 1
ATOM 5530 C C . LEU C 1 38 ? -1.026 44.144 5.223 1.00 46.48 38 LEU C C 1
ATOM 5531 O O . LEU C 1 38 ? -2.018 44.044 4.504 1.00 45.80 38 LEU C O 1
ATOM 5536 N N . SER C 1 39 ? -1.089 44.425 6.533 1.00 43.22 39 SER C N 1
ATOM 5537 C CA . SER C 1 39 ? -2.331 44.610 7.268 1.00 43.33 39 SER C CA 1
ATOM 5538 C C . SER C 1 39 ? -3.112 45.831 6.780 1.00 44.49 39 SER C C 1
ATOM 5539 O O . SER C 1 39 ? -4.303 45.711 6.508 1.00 43.30 39 SER C O 1
ATOM 5542 N N . ASN C 1 40 ? -2.439 46.982 6.630 1.00 40.54 40 ASN C N 1
ATOM 5543 C CA . ASN C 1 40 ? -3.076 48.199 6.149 1.00 41.61 40 ASN C CA 1
ATOM 5544 C C . ASN C 1 40 ? -3.586 48.058 4.705 1.00 45.58 40 ASN C C 1
ATOM 5545 O O . ASN C 1 40 ? -4.721 48.455 4.415 1.00 46.65 40 ASN C O 1
ATOM 5550 N N . VAL C 1 41 ? -2.761 47.470 3.833 1.00 40.87 41 VAL C N 1
ATOM 5551 C CA . VAL C 1 41 ? -3.053 47.210 2.426 1.00 40.47 41 VAL C CA 1
ATOM 5552 C C . VAL C 1 41 ? -4.267 46.237 2.345 1.00 45.54 41 VAL C C 1
ATOM 5553 O O . VAL C 1 41 ? -5.213 46.501 1.603 1.00 46.23 41 VAL C O 1
ATOM 5557 N N . GLY C 1 42 ? -4.246 45.179 3.155 1.00 42.36 42 GLY C N 1
ATOM 5558 C CA . GLY C 1 42 ? -5.351 44.230 3.268 1.00 42.64 42 GLY C CA 1
ATOM 5559 C C . GLY C 1 42 ? -6.659 44.913 3.632 1.00 49.37 42 GLY C C 1
ATOM 5560 O O . GLY C 1 42 ? -7.669 44.707 2.947 1.00 50.82 42 GLY C O 1
ATOM 5561 N N . ASN C 1 43 ? -6.637 45.787 4.672 1.00 45.28 43 ASN C N 1
ATOM 5562 C CA . ASN C 1 43 ? -7.812 46.545 5.120 1.00 45.71 43 ASN C CA 1
ATOM 5563 C C . ASN C 1 43 ? -8.344 47.490 4.031 1.00 47.49 43 ASN C C 1
ATOM 5564 O O . ASN C 1 43 ? -9.556 47.571 3.819 1.00 48.18 43 ASN C O 1
ATOM 5569 N N . LEU C 1 44 ? -7.430 48.194 3.354 1.00 41.18 44 LEU C N 1
ATOM 5570 C CA . LEU C 1 44 ? -7.760 49.128 2.287 1.00 41.44 44 LEU C CA 1
ATOM 5571 C C . LEU C 1 44 ? -8.458 48.408 1.109 1.00 44.27 44 LEU C C 1
ATOM 5572 O O . LEU C 1 44 ? -9.467 48.909 0.600 1.00 43.10 44 LEU C O 1
ATOM 5577 N N . LEU C 1 45 ? -7.945 47.221 0.729 1.00 40.04 45 LEU C N 1
ATOM 5578 C CA . LEU C 1 45 ? -8.491 46.399 -0.355 1.00 39.48 45 LEU C CA 1
ATOM 5579 C C . LEU C 1 45 ? -9.889 45.870 -0.038 1.00 42.32 45 LEU C C 1
ATOM 5580 O O . LEU C 1 45 ? -10.742 45.845 -0.929 1.00 42.33 45 LEU C O 1
ATOM 5585 N N . VAL C 1 46 ? -10.138 45.497 1.230 1.00 40.48 46 VAL C N 1
ATOM 5586 C CA . VAL C 1 46 ? -11.469 45.080 1.715 1.00 42.15 46 VAL C CA 1
ATOM 5587 C C . VAL C 1 46 ? -12.465 46.240 1.504 1.00 47.04 46 VAL C C 1
ATOM 5588 O O . VAL C 1 46 ? -13.512 46.022 0.911 1.00 46.06 46 VAL C O 1
ATOM 5592 N N . LYS C 1 47 ? -12.107 47.467 1.949 1.00 44.61 47 LYS C N 1
ATOM 5593 C CA . LYS C 1 47 ? -12.929 48.669 1.802 1.00 44.49 47 LYS C CA 1
ATOM 5594 C C . LYS C 1 47 ? -13.123 49.044 0.322 1.00 49.87 47 LYS C C 1
ATOM 5595 O O . LYS C 1 47 ? -14.238 49.344 -0.076 1.00 51.45 47 LYS C O 1
ATOM 5601 N N . ALA C 1 48 ? -12.048 48.995 -0.491 1.00 46.41 48 ALA C N 1
ATOM 5602 C CA . ALA C 1 48 ? -12.073 49.328 -1.914 1.00 46.35 48 ALA C CA 1
ATOM 5603 C C . ALA C 1 48 ? -12.849 48.358 -2.812 1.00 51.23 48 ALA C C 1
ATOM 5604 O O . ALA C 1 48 ? -13.531 48.819 -3.732 1.00 52.52 48 ALA C O 1
ATOM 5606 N N . PHE C 1 49 ? -12.726 47.032 -2.577 1.00 44.50 49 PHE C N 1
ATOM 5607 C CA . PHE C 1 49 ? -13.293 46.023 -3.461 1.00 43.20 49 PHE C CA 1
ATOM 5608 C C . PHE C 1 49 ? -14.319 45.091 -2.838 1.00 51.18 49 PHE C C 1
ATOM 5609 O O . PHE C 1 49 ? -14.890 44.261 -3.548 1.00 52.35 49 PHE C O 1
ATOM 5617 N N . GLY C 1 50 ? -14.548 45.206 -1.541 1.00 50.60 50 GLY C N 1
ATOM 5618 C CA . GLY C 1 50 ? -15.502 44.346 -0.842 1.00 50.54 50 GLY C CA 1
ATOM 5619 C C . GLY C 1 50 ? -14.930 42.977 -0.539 1.00 52.13 50 GLY C C 1
ATOM 5620 O O . GLY C 1 50 ? -14.819 42.620 0.624 1.00 53.01 50 GLY C O 1
ATOM 5621 N N . ASN C 1 51 ? -14.567 42.205 -1.574 1.00 46.51 51 ASN C N 1
ATOM 5622 C CA . ASN C 1 51 ? -13.987 40.869 -1.425 1.00 45.90 51 ASN C CA 1
ATOM 5623 C C . ASN C 1 51 ? -12.964 40.579 -2.530 1.00 46.70 51 ASN C C 1
ATOM 5624 O O . ASN C 1 51 ? -12.973 41.232 -3.571 1.00 43.98 51 ASN C O 1
ATOM 5629 N N . TYR C 1 52 ? -12.060 39.632 -2.282 1.00 44.98 52 TYR C N 1
ATOM 5630 C CA . TYR C 1 52 ? -10.954 39.300 -3.181 1.00 44.53 52 TYR C CA 1
ATOM 5631 C C . TYR C 1 52 ? -11.381 38.574 -4.464 1.00 48.21 52 TYR C C 1
ATOM 5632 O O . TYR C 1 52 ? -10.537 38.264 -5.304 1.00 47.44 52 TYR C O 1
ATOM 5641 N N . GLU C 1 53 ? -12.669 38.267 -4.590 1.00 45.81 53 GLU C N 1
ATOM 5642 C CA . GLU C 1 53 ? -13.198 37.633 -5.801 1.00 46.06 53 GLU C CA 1
ATOM 5643 C C . GLU C 1 53 ? -13.865 38.655 -6.715 1.00 49.53 53 GLU C C 1
ATOM 5644 O O . GLU C 1 53 ? -14.389 38.292 -7.775 1.00 51.59 53 GLU C O 1
ATOM 5650 N N . ASN C 1 54 ? -13.793 39.946 -6.331 1.00 44.60 54 ASN C N 1
ATOM 5651 C CA . ASN C 1 54 ? -14.298 41.055 -7.137 1.00 45.46 54 ASN C CA 1
ATOM 5652 C C . ASN C 1 54 ? -13.550 41.039 -8.495 1.00 49.28 54 ASN C C 1
ATOM 5653 O O . ASN C 1 54 ? -12.310 41.019 -8.508 1.00 48.05 54 ASN C O 1
ATOM 5658 N N . PRO C 1 55 ? -14.294 40.986 -9.634 1.00 47.50 55 PRO C N 1
ATOM 5659 C CA . PRO C 1 55 ? -13.626 40.941 -10.959 1.00 46.42 55 PRO C CA 1
ATOM 5660 C C . PRO C 1 55 ? -12.696 42.119 -11.252 1.00 51.82 55 PRO C C 1
ATOM 5661 O O . PRO C 1 55 ? -11.713 41.929 -11.958 1.00 50.96 55 PRO C O 1
ATOM 5665 N N . ASP C 1 56 ? -12.997 43.327 -10.705 1.00 50.24 56 ASP C N 1
ATOM 5666 C CA . ASP C 1 56 ? -12.173 44.532 -10.880 1.00 49.36 56 ASP C CA 1
ATOM 5667 C C . ASP C 1 56 ? -10.856 44.368 -10.142 1.00 50.80 56 ASP C C 1
ATOM 5668 O O . ASP C 1 56 ? -9.825 44.832 -10.623 1.00 50.62 56 ASP C O 1
ATOM 5673 N N . TYR C 1 57 ? -10.884 43.691 -8.972 1.00 44.45 57 TYR C N 1
ATOM 5674 C CA . TYR C 1 57 ? -9.676 43.420 -8.207 1.00 40.43 57 TYR C CA 1
ATOM 5675 C C . TYR C 1 57 ? -8.810 42.371 -8.909 1.00 42.31 57 TYR C C 1
ATOM 5676 O O . TYR C 1 57 ? -7.596 42.555 -9.022 1.00 41.36 57 TYR C O 1
ATOM 5685 N N . ILE C 1 58 ? -9.436 41.251 -9.337 1.00 39.99 58 ILE C N 1
ATOM 5686 C CA . ILE C 1 58 ? -8.764 40.143 -10.025 1.00 40.69 58 ILE C CA 1
ATOM 5687 C C . ILE C 1 58 ? -8.073 40.641 -11.317 1.00 48.33 58 ILE C C 1
ATOM 5688 O O . ILE C 1 58 ? -6.929 40.263 -11.590 1.00 47.70 58 ILE C O 1
ATOM 5693 N N . ALA C 1 59 ? -8.759 41.516 -12.076 1.00 48.79 59 ALA C N 1
ATOM 5694 C CA . ALA C 1 59 ? -8.247 42.098 -13.327 1.00 49.49 59 ALA C CA 1
ATOM 5695 C C . ALA C 1 59 ? -7.007 42.992 -13.100 1.00 52.79 59 ALA C C 1
ATOM 5696 O O . ALA C 1 59 ? -6.198 43.151 -14.010 1.00 53.13 59 ALA C O 1
ATOM 5698 N N . SER C 1 60 ? -6.875 43.583 -11.901 1.00 47.77 60 SER C N 1
ATOM 5699 C CA . SER C 1 60 ? -5.747 44.453 -11.592 1.00 46.88 60 SER C CA 1
ATOM 5700 C C . SER C 1 60 ? -4.856 43.883 -10.458 1.00 47.42 60 SER C C 1
ATOM 5701 O O . SER C 1 60 ? -4.094 44.631 -9.848 1.00 48.33 60 SER C O 1
ATOM 5704 N N . LEU C 1 61 ? -4.905 42.561 -10.234 1.00 41.45 61 LEU C N 1
ATOM 5705 C CA . LEU C 1 61 ? -4.151 41.859 -9.189 1.00 40.30 61 LEU C CA 1
ATOM 5706 C C . LEU C 1 61 ? -2.646 42.153 -9.171 1.00 42.99 61 LEU C C 1
ATOM 5707 O O . LEU C 1 61 ? -2.100 42.507 -8.107 1.00 40.26 61 LEU C O 1
ATOM 5712 N N . HIS C 1 62 ? -1.986 41.993 -10.333 1.00 39.32 62 HIS C N 1
ATOM 5713 C CA . HIS C 1 62 ? -0.540 42.187 -10.454 1.00 39.04 62 HIS C CA 1
ATOM 5714 C C . HIS C 1 62 ? -0.125 43.625 -10.192 1.00 44.13 62 HIS C C 1
ATOM 5715 O O . HIS C 1 62 ? 0.901 43.857 -9.546 1.00 45.13 62 HIS C O 1
ATOM 5722 N N . LEU C 1 63 ? -0.977 44.582 -10.571 1.00 41.53 63 LEU C N 1
ATOM 5723 C CA . LEU C 1 63 ? -0.744 45.992 -10.314 1.00 42.78 63 LEU C CA 1
ATOM 5724 C C . LEU C 1 63 ? -0.690 46.261 -8.797 1.00 46.48 63 LEU C C 1
ATOM 5725 O O . LEU C 1 63 ? 0.235 46.934 -8.319 1.00 44.24 63 LEU C O 1
ATOM 5730 N N . HIS C 1 64 ? -1.684 45.734 -8.059 1.00 42.34 64 HIS C N 1
ATOM 5731 C CA . HIS C 1 64 ? -1.750 45.895 -6.613 1.00 42.05 64 HIS C CA 1
ATOM 5732 C C . HIS C 1 64 ? -0.624 45.151 -5.945 1.00 41.35 64 HIS C C 1
ATOM 5733 O O . HIS C 1 64 ? -0.034 45.690 -5.027 1.00 40.73 64 HIS C O 1
ATOM 5740 N N . ALA C 1 65 ? -0.293 43.938 -6.419 1.00 38.22 65 ALA C N 1
ATOM 5741 C CA . ALA C 1 65 ? 0.795 43.116 -5.843 1.00 37.81 65 ALA C CA 1
ATOM 5742 C C . ALA C 1 65 ? 2.158 43.798 -5.954 1.00 41.76 65 ALA C C 1
ATOM 5743 O O . ALA C 1 65 ? 2.825 43.982 -4.937 1.00 39.96 65 ALA C O 1
ATOM 5745 N N . PHE C 1 66 ? 2.556 44.217 -7.177 1.00 38.66 66 PHE C N 1
ATOM 5746 C CA . PHE C 1 66 ? 3.866 44.843 -7.365 1.00 38.18 66 PHE C CA 1
ATOM 5747 C C . PHE C 1 66 ? 3.979 46.234 -6.775 1.00 45.23 66 PHE C C 1
ATOM 5748 O O . PHE C 1 66 ? 5.090 46.635 -6.382 1.00 46.51 66 PHE C O 1
ATOM 5756 N N . GLN C 1 67 ? 2.867 46.974 -6.694 1.00 40.73 67 GLN C N 1
ATOM 5757 C CA . GLN C 1 67 ? 2.943 48.306 -6.123 1.00 41.85 67 GLN C CA 1
ATOM 5758 C C . GLN C 1 67 ? 2.755 48.363 -4.618 1.00 44.65 67 GLN C C 1
ATOM 5759 O O . GLN C 1 67 ? 3.391 49.203 -3.984 1.00 44.47 67 GLN C O 1
ATOM 5765 N N . LEU C 1 68 ? 1.870 47.517 -4.053 1.00 41.92 68 LEU C N 1
ATOM 5766 C CA . LEU C 1 68 ? 1.489 47.604 -2.629 1.00 41.92 68 LEU C CA 1
ATOM 5767 C C . LEU C 1 68 ? 2.202 46.657 -1.689 1.00 45.03 68 LEU C C 1
ATOM 5768 O O . LEU C 1 68 ? 2.200 46.932 -0.505 1.00 45.81 68 LEU C O 1
ATOM 5773 N N . LEU C 1 69 ? 2.775 45.542 -2.167 1.00 41.79 69 LEU C N 1
ATOM 5774 C CA . LEU C 1 69 ? 3.474 44.629 -1.266 1.00 40.68 69 LEU C CA 1
ATOM 5775 C C . LEU C 1 69 ? 4.822 45.187 -0.801 1.00 46.76 69 LEU C C 1
ATOM 5776 O O . LEU C 1 69 ? 5.521 45.797 -1.622 1.00 44.49 69 LEU C O 1
ATOM 5781 N N . PRO C 1 70 ? 5.254 44.883 0.467 1.00 47.03 70 PRO C N 1
ATOM 5782 C CA . PRO C 1 70 ? 6.626 45.239 0.881 1.00 48.31 70 PRO C CA 1
ATOM 5783 C C . PRO C 1 70 ? 7.614 44.662 -0.152 1.00 55.36 70 PRO C C 1
ATOM 5784 O O . PRO C 1 70 ? 7.536 43.482 -0.513 1.00 54.22 70 PRO C O 1
ATOM 5788 N N . GLU C 1 71 ? 8.477 45.527 -0.705 1.00 55.98 71 GLU C N 1
ATOM 5789 C CA . GLU C 1 71 ? 9.409 45.221 -1.795 1.00 56.44 71 GLU C CA 1
ATOM 5790 C C . GLU C 1 71 ? 10.242 43.948 -1.610 1.00 57.67 71 GLU C C 1
ATOM 5791 O O . GLU C 1 71 ? 10.542 43.293 -2.605 1.00 56.79 71 GLU C O 1
ATOM 5797 N N . ARG C 1 72 ? 10.629 43.608 -0.364 1.00 53.24 72 ARG C N 1
ATOM 5798 C CA . ARG C 1 72 ? 11.409 42.404 -0.090 1.00 52.23 72 ARG C CA 1
ATOM 5799 C C . ARG C 1 72 ? 10.612 41.138 -0.450 1.00 52.61 72 ARG C C 1
ATOM 5800 O O . ARG C 1 72 ? 11.168 40.248 -1.085 1.00 51.71 72 ARG C O 1
ATOM 5808 N N . ILE C 1 73 ? 9.307 41.104 -0.106 1.00 47.40 73 ILE C N 1
ATOM 5809 C CA . ILE C 1 73 ? 8.396 39.994 -0.405 1.00 45.95 73 ILE C CA 1
ATOM 5810 C C . ILE C 1 73 ? 8.227 39.836 -1.927 1.00 47.60 73 ILE C C 1
ATOM 5811 O O . ILE C 1 73 ? 8.292 38.722 -2.443 1.00 47.04 73 ILE C O 1
ATOM 5816 N N . THR C 1 74 ? 8.033 40.965 -2.628 1.00 43.97 74 THR C N 1
ATOM 5817 C CA . THR C 1 74 ? 7.883 41.023 -4.078 1.00 43.99 74 THR C CA 1
ATOM 5818 C C . THR C 1 74 ? 9.125 40.439 -4.784 1.00 48.63 74 THR C C 1
ATOM 5819 O O . THR C 1 74 ? 8.973 39.634 -5.696 1.00 48.28 74 THR C O 1
ATOM 5823 N N . ARG C 1 75 ? 10.336 40.831 -4.347 1.00 46.40 75 ARG C N 1
ATOM 5824 C CA . ARG C 1 75 ? 11.585 40.346 -4.951 1.00 46.90 75 ARG C CA 1
ATOM 5825 C C . ARG C 1 75 ? 11.796 38.855 -4.726 1.00 47.50 75 ARG C C 1
ATOM 5826 O O . ARG C 1 75 ? 12.180 38.174 -5.666 1.00 46.66 75 ARG C O 1
ATOM 5834 N N . ILE C 1 76 ? 11.468 38.347 -3.514 1.00 43.68 76 ILE C N 1
ATOM 5835 C CA . ILE C 1 76 ? 11.577 36.937 -3.159 1.00 43.71 76 ILE C CA 1
ATOM 5836 C C . ILE C 1 76 ? 10.638 36.102 -4.047 1.00 45.87 76 ILE C C 1
ATOM 5837 O O . ILE C 1 76 ? 11.074 35.107 -4.624 1.00 46.89 76 ILE C O 1
ATOM 5842 N N . LEU C 1 77 ? 9.361 36.513 -4.158 1.00 40.18 77 LEU C N 1
ATOM 5843 C CA . LEU C 1 77 ? 8.344 35.806 -4.945 1.00 38.01 77 LEU C CA 1
ATOM 5844 C C . LEU C 1 77 ? 8.595 35.824 -6.443 1.00 42.27 77 LEU C C 1
ATOM 5845 O O . LEU C 1 77 ? 8.381 34.792 -7.093 1.00 41.91 77 LEU C O 1
ATOM 5850 N N . SER C 1 78 ? 9.077 36.965 -6.978 1.00 40.88 78 SER C N 1
ATOM 5851 C CA . SER C 1 78 ? 9.411 37.157 -8.404 1.00 42.37 78 SER C CA 1
ATOM 5852 C C . SER C 1 78 ? 10.580 36.256 -8.810 1.00 49.16 78 SER C C 1
ATOM 5853 O O . SER C 1 78 ? 10.539 35.638 -9.867 1.00 50.09 78 SER C O 1
ATOM 5856 N N . GLN C 1 79 ? 11.610 36.179 -7.957 1.00 47.93 79 GLN C N 1
ATOM 5857 C CA . GLN C 1 79 ? 12.786 35.337 -8.162 1.00 49.31 79 GLN C CA 1
ATOM 5858 C C . GLN C 1 79 ? 12.364 33.847 -8.090 1.00 52.67 79 GLN C C 1
ATOM 5859 O O . GLN C 1 79 ? 12.769 33.045 -8.942 1.00 53.22 79 GLN C O 1
ATOM 5865 N N . PHE C 1 80 ? 11.490 33.505 -7.121 1.00 46.90 80 PHE C N 1
ATOM 5866 C CA . PHE C 1 80 ? 10.959 32.152 -6.916 1.00 45.20 80 PHE C CA 1
ATOM 5867 C C . PHE C 1 80 ? 10.131 31.625 -8.090 1.00 50.61 80 PHE C C 1
ATOM 5868 O O . PHE C 1 80 ? 10.262 30.446 -8.436 1.00 51.87 80 PHE C O 1
ATOM 5876 N N . GLY C 1 81 ? 9.292 32.478 -8.680 1.00 45.28 81 GLY C N 1
ATOM 5877 C CA . GLY C 1 81 ? 8.422 32.095 -9.786 1.00 44.81 81 GLY C CA 1
ATOM 5878 C C . GLY C 1 81 ? 9.102 31.511 -11.013 1.00 51.26 81 GLY C C 1
ATOM 5879 O O . GLY C 1 81 ? 8.537 30.649 -11.686 1.00 53.67 81 GLY C O 1
ATOM 5880 N N . SER C 1 82 ? 10.317 31.966 -11.306 1.00 48.00 82 SER C N 1
ATOM 5881 C CA . SER C 1 82 ? 11.092 31.544 -12.460 1.00 48.43 82 SER C CA 1
ATOM 5882 C C . SER C 1 82 ? 12.345 30.714 -12.102 1.00 52.59 82 SER C C 1
ATOM 5883 O O . SER C 1 82 ? 13.187 30.469 -12.972 1.00 53.70 82 SER C O 1
ATOM 5886 N N . ASP C 1 83 ? 12.460 30.276 -10.837 1.00 48.62 83 ASP C N 1
ATOM 5887 C CA . ASP C 1 83 ? 13.608 29.502 -10.341 1.00 48.96 83 ASP C CA 1
ATOM 5888 C C . ASP C 1 83 ? 13.313 28.000 -10.264 1.00 51.11 83 ASP C C 1
ATOM 5889 O O . ASP C 1 83 ? 12.584 27.538 -9.370 1.00 49.85 83 ASP C O 1
ATOM 5894 N N . PHE C 1 84 ? 13.893 27.248 -11.201 1.00 47.97 84 PHE C N 1
ATOM 5895 C CA . PHE C 1 84 ? 13.719 25.779 -11.256 1.00 48.31 84 PHE C CA 1
ATOM 5896 C C . PHE C 1 84 ? 15.082 25.097 -11.204 1.00 51.74 84 PHE C C 1
ATOM 5897 O O . PHE C 1 84 ? 15.220 23.936 -11.591 1.00 52.23 84 PHE C O 1
ATOM 5905 N N . SER C 1 85 ? 16.091 25.828 -10.700 1.00 48.79 85 SER C N 1
ATOM 5906 C CA . SER C 1 85 ? 17.482 25.375 -10.588 1.00 50.26 85 SER C CA 1
ATOM 5907 C C . SER C 1 85 ? 17.660 24.247 -9.558 1.00 55.15 85 SER C C 1
ATOM 5908 O O . SER C 1 85 ? 16.744 23.953 -8.780 1.00 53.62 85 SER C O 1
ATOM 5911 N N . ALA C 1 86 ? 18.852 23.630 -9.564 1.00 54.95 86 ALA C N 1
ATOM 5912 C CA . ALA C 1 86 ? 19.251 22.548 -8.657 1.00 55.71 86 ALA C CA 1
ATOM 5913 C C . ALA C 1 86 ? 19.187 22.952 -7.186 1.00 57.91 86 ALA C C 1
ATOM 5914 O O . ALA C 1 86 ? 18.900 22.111 -6.341 1.00 57.48 86 ALA C O 1
ATOM 5916 N N . GLU C 1 87 ? 19.409 24.242 -6.890 1.00 55.15 87 GLU C N 1
ATOM 5917 C CA . GLU C 1 87 ? 19.429 24.806 -5.530 1.00 54.76 87 GLU C CA 1
ATOM 5918 C C . GLU C 1 87 ? 18.048 25.146 -4.972 1.00 57.55 87 GLU C C 1
ATOM 5919 O O . GLU C 1 87 ? 17.917 25.354 -3.765 1.00 57.32 87 GLU C O 1
ATOM 5925 N N . GLN C 1 88 ? 17.019 25.204 -5.840 1.00 53.26 88 GLN C N 1
ATOM 5926 C CA . GLN C 1 88 ? 15.670 25.581 -5.438 1.00 51.17 88 GLN C CA 1
ATOM 5927 C C . GLN C 1 88 ? 14.862 24.425 -4.801 1.00 53.98 88 GLN C C 1
ATOM 5928 O O . GLN C 1 88 ? 14.527 23.465 -5.476 1.00 53.24 88 GLN C O 1
ATOM 5934 N N . TYR C 1 89 ? 14.513 24.560 -3.513 1.00 49.99 89 TYR C N 1
ATOM 5935 C CA . TYR C 1 89 ? 13.693 23.587 -2.786 1.00 48.26 89 TYR C CA 1
ATOM 5936 C C . TYR C 1 89 ? 12.248 23.561 -3.328 1.00 49.59 89 TYR C C 1
ATOM 5937 O O . TYR C 1 89 ? 11.643 22.493 -3.403 1.00 47.32 89 TYR C O 1
ATOM 5946 N N . GLY C 1 90 ? 11.705 24.733 -3.673 1.00 46.02 90 GLY C N 1
ATOM 5947 C CA . GLY C 1 90 ? 10.348 24.839 -4.206 1.00 44.23 90 GLY C CA 1
ATOM 5948 C C . GLY C 1 90 ? 9.340 25.198 -3.143 1.00 48.28 90 GLY C C 1
ATOM 5949 O O . GLY C 1 90 ? 8.139 25.080 -3.363 1.00 45.19 90 GLY C O 1
ATOM 5950 N N . ALA C 1 91 ? 9.835 25.612 -1.957 1.00 47.44 91 ALA C N 1
ATOM 5951 C CA . ALA C 1 91 ? 9.000 26.035 -0.842 1.00 47.05 91 ALA C CA 1
ATOM 5952 C C . ALA C 1 91 ? 9.671 27.153 -0.050 1.00 53.38 91 ALA C C 1
ATOM 5953 O O . ALA C 1 91 ? 10.891 27.136 0.155 1.00 55.62 91 ALA C O 1
ATOM 5955 N N . ILE C 1 92 ? 8.870 28.156 0.340 1.00 46.91 92 ILE C N 1
ATOM 5956 C CA . ILE C 1 92 ? 9.295 29.278 1.168 1.00 45.42 92 ILE C CA 1
ATOM 5957 C C . ILE C 1 92 ? 8.368 29.336 2.374 1.00 48.13 92 ILE C C 1
ATOM 5958 O O . ILE C 1 92 ? 7.152 29.315 2.231 1.00 46.98 92 ILE C O 1
ATOM 5963 N N . VAL C 1 93 ? 8.949 29.459 3.561 1.00 46.04 93 VAL C N 1
ATOM 5964 C CA . VAL C 1 93 ? 8.191 29.684 4.779 1.00 45.49 93 VAL C CA 1
ATOM 5965 C C . VAL C 1 93 ? 8.308 31.196 5.081 1.00 48.52 93 VAL C C 1
ATOM 5966 O O . VAL C 1 93 ? 9.414 31.699 5.296 1.00 49.04 93 VAL C O 1
ATOM 5970 N N . PHE C 1 94 ? 7.180 31.912 5.052 1.00 43.36 94 PHE C N 1
ATOM 5971 C CA . PHE C 1 94 ? 7.125 33.306 5.493 1.00 42.46 94 PHE C CA 1
ATOM 5972 C C . PHE C 1 94 ? 6.668 33.270 6.965 1.00 47.17 94 PHE C C 1
ATOM 5973 O O . PHE C 1 94 ? 5.471 33.112 7.241 1.00 44.99 94 PHE C O 1
ATOM 5981 N N . GLN C 1 95 ? 7.632 33.344 7.901 1.00 47.69 95 GLN C N 1
ATOM 5982 C CA . GLN C 1 95 ? 7.360 33.351 9.343 1.00 49.10 95 GLN C CA 1
ATOM 5983 C C . GLN C 1 95 ? 6.788 34.682 9.768 1.00 50.49 95 GLN C C 1
ATOM 5984 O O . GLN C 1 95 ? 7.390 35.721 9.497 1.00 49.42 95 GLN C O 1
ATOM 5990 N N . GLY C 1 96 ? 5.659 34.642 10.459 1.00 47.19 96 GLY C N 1
ATOM 5991 C CA . GLY C 1 96 ? 4.971 35.834 10.938 1.00 47.11 96 GLY C CA 1
ATOM 5992 C C . GLY C 1 96 ? 4.553 36.791 9.846 1.00 51.06 96 GLY C C 1
ATOM 5993 O O . GLY C 1 96 ? 4.786 37.988 9.965 1.00 51.60 96 GLY C O 1
ATOM 5994 N N . LEU C 1 97 ? 3.939 36.289 8.774 1.00 47.10 97 LEU C N 1
ATOM 5995 C CA . LEU C 1 97 ? 3.479 37.138 7.673 1.00 44.42 97 LEU C CA 1
ATOM 5996 C C . LEU C 1 97 ? 2.346 38.044 8.143 1.00 48.11 97 LEU C C 1
ATOM 5997 O O . LEU C 1 97 ? 2.266 39.201 7.718 1.00 46.55 97 LEU C O 1
ATOM 6002 N N . ILE C 1 98 ? 1.453 37.499 8.982 1.00 46.63 98 ILE C N 1
ATOM 6003 C CA . ILE C 1 98 ? 0.309 38.234 9.512 1.00 48.19 98 ILE C CA 1
ATOM 6004 C C . ILE C 1 98 ? 0.209 38.059 11.024 1.00 53.46 98 ILE C C 1
ATOM 6005 O O . ILE C 1 98 ? 0.697 37.069 11.581 1.00 53.15 98 ILE C O 1
ATOM 6010 N N . GLU C 1 99 ? -0.460 39.026 11.668 1.00 50.02 99 GLU C N 1
ATOM 6011 C CA . GLU C 1 99 ? -0.838 39.005 13.064 1.00 51.44 99 GLU C CA 1
ATOM 6012 C C . GLU C 1 99 ? -2.270 38.434 13.082 1.00 57.89 99 GLU C C 1
ATOM 6013 O O . GLU C 1 99 ? -3.175 39.033 12.470 1.00 57.76 99 GLU C O 1
ATOM 6019 N N . VAL C 1 100 ? -2.481 37.276 13.724 1.00 55.04 100 VAL C N 1
ATOM 6020 C CA . VAL C 1 100 ? -3.846 36.739 13.760 1.00 54.71 100 VAL C CA 1
ATOM 6021 C C . VAL C 1 100 ? -4.567 37.195 15.018 1.00 60.98 100 VAL C C 1
ATOM 6022 O O . VAL C 1 100 ? -4.103 36.910 16.123 1.00 61.52 100 VAL C O 1
ATOM 6026 N N . ASP C 1 101 ? -5.698 37.903 14.845 1.00 58.77 101 ASP C N 1
ATOM 6027 C CA . ASP C 1 101 ? -6.551 38.314 15.951 1.00 60.73 101 ASP C CA 1
ATOM 6028 C C . ASP C 1 101 ? -7.467 37.109 16.240 1.00 64.90 101 ASP C C 1
ATOM 6029 O O . ASP C 1 101 ? -8.439 36.861 15.505 1.00 63.26 101 ASP C O 1
ATOM 6034 N N . GLN C 1 102 ? -7.104 36.329 17.271 1.00 63.62 102 GLN C N 1
ATOM 6035 C CA . GLN C 1 102 ? -7.808 35.098 17.639 1.00 65.62 102 GLN C CA 1
ATOM 6036 C C . GLN C 1 102 ? -9.269 35.313 18.049 1.00 74.85 102 GLN C C 1
ATOM 6037 O O . GLN C 1 102 ? -10.118 34.500 17.668 1.00 73.56 102 GLN C O 1
ATOM 6043 N N . ASP C 1 103 ? -9.561 36.411 18.788 1.00 76.16 103 ASP C N 1
ATOM 6044 C CA . ASP C 1 103 ? -10.908 36.758 19.246 1.00 78.92 103 ASP C CA 1
ATOM 6045 C C . ASP C 1 103 ? -11.835 37.088 18.068 1.00 82.87 103 ASP C C 1
ATOM 6046 O O . ASP C 1 103 ? -12.976 36.623 18.050 1.00 83.97 103 ASP C O 1
ATOM 6051 N N . ASP C 1 104 ? -11.342 37.873 17.090 1.00 77.70 104 ASP C N 1
ATOM 6052 C CA . ASP C 1 104 ? -12.099 38.247 15.902 1.00 76.68 104 ASP C CA 1
ATOM 6053 C C . ASP C 1 104 ? -12.388 37.020 15.036 1.00 80.34 104 ASP C C 1
ATOM 6054 O O . ASP C 1 104 ? -13.500 36.902 14.528 1.00 80.97 104 ASP C O 1
ATOM 6059 N N . LEU C 1 105 ? -11.401 36.101 14.889 1.00 75.39 105 LEU C N 1
ATOM 6060 C CA . LEU C 1 105 ? -11.537 34.865 14.111 1.00 74.19 105 LEU C CA 1
ATOM 6061 C C . LEU C 1 105 ? -12.663 33.977 14.685 1.00 81.33 105 LEU C C 1
ATOM 6062 O O . LEU C 1 105 ? -13.393 33.336 13.925 1.00 81.37 105 LEU C O 1
ATOM 6067 N N . GLY C 1 106 ? -12.813 33.998 16.012 1.00 79.83 106 GLY C N 1
ATOM 6068 C CA . GLY C 1 106 ? -13.823 33.225 16.724 1.00 81.18 106 GLY C CA 1
ATOM 6069 C C . GLY C 1 106 ? -13.522 31.735 16.716 1.00 84.97 106 GLY C C 1
ATOM 6070 O O . GLY C 1 106 ? -12.487 31.328 16.184 1.00 83.61 106 GLY C O 1
ATOM 6071 N N . PRO C 1 107 ? -14.402 30.870 17.273 1.00 82.56 107 PRO C N 1
ATOM 6072 C CA . PRO C 1 107 ? -14.106 29.426 17.271 1.00 82.35 107 PRO C CA 1
ATOM 6073 C C . PRO C 1 107 ? -14.020 28.827 15.868 1.00 84.27 107 PRO C C 1
ATOM 6074 O O . PRO C 1 107 ? -14.638 29.346 14.927 1.00 82.35 107 PRO C O 1
ATOM 6078 N N . THR C 1 108 ? -13.224 27.747 15.725 1.00 80.33 108 THR C N 1
ATOM 6079 C CA . THR C 1 108 ? -13.081 27.017 14.467 1.00 78.64 108 THR C CA 1
ATOM 6080 C C . THR C 1 108 ? -14.411 26.278 14.198 1.00 83.99 108 THR C C 1
ATOM 6081 O O . THR C 1 108 ? -14.906 25.570 15.086 1.00 85.63 108 THR C O 1
ATOM 6085 N N . PRO C 1 109 ? -15.012 26.468 12.995 1.00 80.30 109 PRO C N 1
ATOM 6086 C CA . PRO C 1 109 ? -16.273 25.769 12.669 1.00 80.94 109 PRO C CA 1
ATOM 6087 C C . PRO C 1 109 ? -16.118 24.236 12.659 1.00 84.94 109 PRO C C 1
ATOM 6088 O O . PRO C 1 109 ? -14.983 23.768 12.543 1.00 83.18 109 PRO C O 1
ATOM 6092 N N . PRO C 1 110 ? -17.211 23.430 12.759 1.00 83.01 110 PRO C N 1
ATOM 6093 C CA . PRO C 1 110 ? -17.046 21.960 12.738 1.00 83.38 110 PRO C CA 1
ATOM 6094 C C . PRO C 1 110 ? -16.393 21.412 11.464 1.00 83.81 110 PRO C C 1
ATOM 6095 O O . PRO C 1 110 ? -15.667 20.423 11.524 1.00 83.41 110 PRO C O 1
ATOM 6099 N N . ASN C 1 111 ? -16.613 22.080 10.324 1.00 78.99 111 ASN C N 1
ATOM 6100 C CA . ASN C 1 111 ? -16.049 21.689 9.028 1.00 77.50 111 ASN C CA 1
ATOM 6101 C C . ASN C 1 111 ? -15.753 22.940 8.177 1.00 79.91 111 ASN C C 1
ATOM 6102 O O . ASN C 1 111 ? -16.011 24.059 8.637 1.00 79.05 111 ASN C O 1
ATOM 6107 N N . TRP C 1 112 ? -15.214 22.754 6.950 1.00 75.22 112 TRP C N 1
ATOM 6108 C CA . TRP C 1 112 ? -14.910 23.859 6.041 1.00 74.20 112 TRP C CA 1
ATOM 6109 C C . TRP C 1 112 ? -16.148 24.603 5.564 1.00 80.92 112 TRP C C 1
ATOM 6110 O O . TRP C 1 112 ? -16.066 25.787 5.209 1.00 81.18 112 TRP C O 1
ATOM 6121 N N . GLN C 1 113 ? -17.279 23.890 5.513 1.00 78.65 113 GLN C N 1
ATOM 6122 C CA . GLN C 1 113 ? -18.572 24.414 5.094 1.00 78.48 113 GLN C CA 1
ATOM 6123 C C . GLN C 1 113 ? -19.020 25.559 6.001 1.00 81.46 113 GLN C C 1
ATOM 6124 O O . GLN C 1 113 ? -19.527 26.543 5.496 1.00 80.33 113 GLN C O 1
ATOM 6130 N N . GLY C 1 114 ? -18.732 25.465 7.297 1.00 78.46 114 GLY C N 1
ATOM 6131 C CA . GLY C 1 114 ? -19.118 26.456 8.299 1.00 78.81 114 GLY C CA 1
ATOM 6132 C C . GLY C 1 114 ? -18.255 27.696 8.425 1.00 82.23 114 GLY C C 1
ATOM 6133 O O . GLY C 1 114 ? -18.528 28.531 9.293 1.00 82.72 114 GLY C O 1
ATOM 6134 N N . ALA C 1 115 ? -17.207 27.824 7.573 1.00 77.31 115 ALA C N 1
ATOM 6135 C CA . ALA C 1 115 ? -16.238 28.924 7.593 1.00 75.34 115 ALA C CA 1
ATOM 6136 C C . ALA C 1 115 ? -16.829 30.300 7.343 1.00 77.38 115 ALA C C 1
ATOM 6137 O O . ALA C 1 115 ? -17.576 30.491 6.379 1.00 76.57 115 ALA C O 1
ATOM 6139 N N . ASP C 1 116 ? -16.484 31.249 8.248 1.00 72.54 116 ASP C N 1
ATOM 6140 C CA . ASP C 1 116 ? -16.913 32.652 8.272 1.00 71.64 116 ASP C CA 1
ATOM 6141 C C . ASP C 1 116 ? -16.000 33.508 7.368 1.00 70.22 116 ASP C C 1
ATOM 6142 O O . ASP C 1 116 ? -14.993 34.047 7.829 1.00 68.46 116 ASP C O 1
ATOM 6147 N N . TYR C 1 117 ? -16.381 33.656 6.092 1.00 64.42 117 TYR C N 1
ATOM 6148 C CA . TYR C 1 117 ? -15.602 34.405 5.107 1.00 62.01 117 TYR C CA 1
ATOM 6149 C C . TYR C 1 117 ? -15.530 35.914 5.379 1.00 65.31 117 TYR C C 1
ATOM 6150 O O . TYR C 1 117 ? -14.606 36.556 4.889 1.00 64.03 117 TYR C O 1
ATOM 6159 N N . GLY C 1 118 ? -16.414 36.441 6.233 1.00 62.28 118 GLY C N 1
ATOM 6160 C CA . GLY C 1 118 ? -16.367 37.840 6.646 1.00 62.23 118 GLY C CA 1
ATOM 6161 C C . GLY C 1 118 ? -15.116 38.098 7.471 1.00 66.00 118 GLY C C 1
ATOM 6162 O O . GLY C 1 118 ? -14.471 39.145 7.337 1.00 65.39 118 GLY C O 1
ATOM 6163 N N . LYS C 1 119 ? -14.728 37.090 8.277 1.00 62.07 119 LYS C N 1
ATOM 6164 C CA . LYS C 1 119 ? -13.521 37.103 9.105 1.00 61.18 119 LYS C CA 1
ATOM 6165 C C . LYS C 1 119 ? -12.246 36.671 8.329 1.00 64.17 119 LYS C C 1
ATOM 6166 O O . LYS C 1 119 ? -11.147 36.871 8.850 1.00 64.68 119 LYS C O 1
ATOM 6172 N N . LEU C 1 120 ? -12.390 36.102 7.095 1.00 57.62 120 LEU C N 1
ATOM 6173 C CA . LEU C 1 120 ? -11.259 35.616 6.284 1.00 54.80 120 LEU C CA 1
ATOM 6174 C C . LEU C 1 120 ? -10.918 36.483 5.068 1.00 53.78 120 LEU C C 1
ATOM 6175 O O . LEU C 1 120 ? -9.897 36.261 4.416 1.00 50.46 120 LEU C O 1
ATOM 6180 N N . ASN C 1 121 ? -11.797 37.440 4.753 1.00 50.00 121 ASN C N 1
ATOM 6181 C CA . ASN C 1 121 ? -11.747 38.333 3.609 1.00 48.39 121 ASN C CA 1
ATOM 6182 C C . ASN C 1 121 ? -10.405 39.039 3.430 1.00 49.90 121 ASN C C 1
ATOM 6183 O O . ASN C 1 121 ? -9.827 39.001 2.357 1.00 47.80 121 ASN C O 1
ATOM 6188 N N . LYS C 1 122 ? -9.883 39.618 4.498 1.00 47.11 122 LYS C N 1
ATOM 6189 C CA . LYS C 1 122 ? -8.605 40.309 4.492 1.00 46.03 122 LYS C CA 1
ATOM 6190 C C . LYS C 1 122 ? -7.459 39.331 4.178 1.00 46.73 122 LYS C C 1
ATOM 6191 O O . LYS C 1 122 ? -6.551 39.671 3.432 1.00 44.90 122 LYS C O 1
ATOM 6197 N N . TYR C 1 123 ? -7.521 38.121 4.736 1.00 43.97 123 TYR C N 1
ATOM 6198 C CA . TYR C 1 123 ? -6.520 37.077 4.508 1.00 43.92 123 TYR C CA 1
ATOM 6199 C C . TYR C 1 123 ? -6.474 36.660 3.047 1.00 44.85 123 TYR C C 1
ATOM 6200 O O . TYR C 1 123 ? -5.387 36.430 2.539 1.00 45.39 123 TYR C O 1
ATOM 6209 N N . GLY C 1 124 ? -7.636 36.595 2.394 1.00 39.99 124 GLY C N 1
ATOM 6210 C CA . GLY C 1 124 ? -7.771 36.257 0.985 1.00 40.35 124 GLY C CA 1
ATOM 6211 C C . GLY C 1 124 ? -7.105 37.293 0.097 1.00 45.07 124 GLY C C 1
ATOM 6212 O O . GLY C 1 124 ? -6.478 36.944 -0.901 1.00 43.71 124 GLY C O 1
ATOM 6213 N N . PHE C 1 125 ? -7.206 38.578 0.483 1.00 42.27 125 PHE C N 1
ATOM 6214 C CA . PHE C 1 125 ? -6.556 39.680 -0.224 1.00 41.26 125 PHE C CA 1
ATOM 6215 C C . PHE C 1 125 ? -5.038 39.566 -0.103 1.00 44.05 125 PHE C C 1
ATOM 6216 O O . PHE C 1 125 ? -4.349 39.632 -1.105 1.00 43.06 125 PHE C O 1
ATOM 6224 N N . ILE C 1 126 ? -4.534 39.318 1.109 1.00 43.11 126 ILE C N 1
ATOM 6225 C CA . ILE C 1 126 ? -3.091 39.172 1.369 1.00 42.43 126 ILE C CA 1
ATOM 6226 C C . ILE C 1 126 ? -2.504 37.999 0.587 1.00 43.74 126 ILE C C 1
ATOM 6227 O O . ILE C 1 126 ? -1.503 38.178 -0.096 1.00 42.11 126 ILE C O 1
ATOM 6232 N N . CYS C 1 127 ? -3.149 36.832 0.657 1.00 40.68 127 CYS C N 1
ATOM 6233 C CA . CYS C 1 127 ? -2.724 35.633 -0.059 1.00 40.87 127 CYS C CA 1
ATOM 6234 C C . CYS C 1 127 ? -2.728 35.852 -1.570 1.00 41.18 127 CYS C C 1
ATOM 6235 O O . CYS C 1 127 ? -1.768 35.452 -2.219 1.00 39.52 127 CYS C O 1
ATOM 6238 N N . SER C 1 128 ? -3.784 36.501 -2.121 1.00 36.33 128 SER C N 1
ATOM 6239 C CA . SER C 1 128 ? -3.885 36.721 -3.559 1.00 35.60 128 SER C CA 1
ATOM 6240 C C . SER C 1 128 ? -2.779 37.651 -4.070 1.00 39.34 128 SER C C 1
ATOM 6241 O O . SER C 1 128 ? -2.260 37.388 -5.162 1.00 39.41 128 SER C O 1
ATOM 6244 N N . LEU C 1 129 ? -2.354 38.660 -3.239 1.00 36.56 129 LEU C N 1
ATOM 6245 C CA . LEU C 1 129 ? -1.245 39.568 -3.558 1.00 36.47 129 LEU C CA 1
ATOM 6246 C C . LEU C 1 129 ? 0.054 38.781 -3.677 1.00 40.44 129 LEU C C 1
ATOM 6247 O O . LEU C 1 129 ? 0.815 39.026 -4.604 1.00 40.02 129 LEU C O 1
ATOM 6252 N N . LEU C 1 130 ? 0.295 37.810 -2.769 1.00 38.63 130 LEU C N 1
ATOM 6253 C CA . LEU C 1 130 ? 1.487 36.951 -2.839 1.00 38.02 130 LEU C CA 1
ATOM 6254 C C . LEU C 1 130 ? 1.534 36.160 -4.153 1.00 41.08 130 LEU C C 1
ATOM 6255 O O . LEU C 1 130 ? 2.584 36.139 -4.806 1.00 39.79 130 LEU C O 1
ATOM 6260 N N . HIS C 1 131 ? 0.395 35.533 -4.557 1.00 36.10 131 HIS C N 1
ATOM 6261 C CA . HIS C 1 131 ? 0.325 34.816 -5.842 1.00 36.17 131 HIS C CA 1
ATOM 6262 C C . HIS C 1 131 ? 0.543 35.806 -7.002 1.00 37.20 131 HIS C C 1
ATOM 6263 O O . HIS C 1 131 ? 1.317 35.513 -7.913 1.00 35.83 131 HIS C O 1
ATOM 6270 N N . GLY C 1 132 ? -0.054 37.000 -6.884 1.00 33.10 132 GLY C N 1
ATOM 6271 C CA . GLY C 1 132 ? 0.063 38.084 -7.853 1.00 32.32 132 GLY C CA 1
ATOM 6272 C C . GLY C 1 132 ? 1.479 38.549 -8.148 1.00 38.40 132 GLY C C 1
ATOM 6273 O O . GLY C 1 132 ? 1.750 39.050 -9.240 1.00 38.68 132 GLY C O 1
ATOM 6274 N N . ALA C 1 133 ? 2.385 38.412 -7.178 1.00 35.86 133 ALA C N 1
ATOM 6275 C CA . ALA C 1 133 ? 3.775 38.847 -7.288 1.00 35.61 133 ALA C CA 1
ATOM 6276 C C . ALA C 1 133 ? 4.704 37.789 -7.885 1.00 39.31 133 ALA C C 1
ATOM 6277 O O . ALA C 1 133 ? 5.825 38.123 -8.217 1.00 39.96 133 ALA C O 1
ATOM 6279 N N . VAL C 1 134 ? 4.249 36.534 -8.033 1.00 37.18 134 VAL C N 1
ATOM 6280 C CA . VAL C 1 134 ? 5.020 35.427 -8.612 1.00 38.15 134 VAL C CA 1
ATOM 6281 C C . VAL C 1 134 ? 5.511 35.754 -10.067 1.00 43.28 134 VAL C C 1
ATOM 6282 O O . VAL C 1 134 ? 6.710 35.573 -10.268 1.00 42.30 134 VAL C O 1
ATOM 6286 N N . PRO C 1 135 ? 4.709 36.288 -11.054 1.00 40.34 135 PRO C N 1
ATOM 6287 C CA . PRO C 1 135 ? 3.246 36.533 -11.055 1.00 39.16 135 PRO C CA 1
ATOM 6288 C C . PRO C 1 135 ? 2.453 35.255 -11.342 1.00 40.78 135 PRO C C 1
ATOM 6289 O O . PRO C 1 135 ? 2.876 34.411 -12.109 1.00 40.53 135 PRO C O 1
ATOM 6293 N N . SER C 1 136 ? 1.322 35.094 -10.665 1.00 37.84 136 SER C N 1
ATOM 6294 C CA . SER C 1 136 ? 0.458 33.929 -10.842 1.00 36.56 136 SER C CA 1
ATOM 6295 C C . SER C 1 136 ? -0.985 34.365 -10.593 1.00 40.26 136 SER C C 1
ATOM 6296 O O . SER C 1 136 ? -1.229 35.399 -9.973 1.00 39.10 136 SER C O 1
ATOM 6299 N N . LYS C 1 137 ? -1.935 33.634 -11.162 1.00 38.08 137 LYS C N 1
ATOM 6300 C CA . LYS C 1 137 ? -3.336 34.005 -11.043 1.00 36.52 137 LYS C CA 1
ATOM 6301 C C . LYS C 1 137 ? -4.130 33.005 -10.254 1.00 40.00 137 LYS C C 1
ATOM 6302 O O . LYS C 1 137 ? -4.194 31.832 -10.647 1.00 40.86 137 LYS C O 1
ATOM 6308 N N . PRO C 1 138 ? -4.738 33.449 -9.122 1.00 36.40 138 PRO C N 1
ATOM 6309 C CA . PRO C 1 138 ? -5.583 32.543 -8.337 1.00 35.79 138 PRO C CA 1
ATOM 6310 C C . PRO C 1 138 ? -6.697 31.936 -9.179 1.00 37.48 138 PRO C C 1
ATOM 6311 O O . PRO C 1 138 ? -7.337 32.602 -9.986 1.00 33.43 138 PRO C O 1
ATOM 6315 N N . VAL C 1 139 ? -6.872 30.623 -9.014 1.00 37.20 139 VAL C N 1
ATOM 6316 C CA . VAL C 1 139 ? -7.872 29.837 -9.736 1.00 36.67 139 VAL C CA 1
ATOM 6317 C C . VAL C 1 139 ? -8.661 28.976 -8.769 1.00 42.13 139 VAL C C 1
ATOM 6318 O O . VAL C 1 139 ? -8.254 28.776 -7.613 1.00 42.00 139 VAL C O 1
ATOM 6322 N N . GLN C 1 140 ? -9.772 28.414 -9.253 1.00 40.93 140 GLN C N 1
ATOM 6323 C CA . GLN C 1 140 ? -10.528 27.421 -8.483 1.00 41.29 140 GLN C CA 1
ATOM 6324 C C . GLN C 1 140 ? -10.808 26.214 -9.364 1.00 44.14 140 GLN C C 1
ATOM 6325 O O . GLN C 1 140 ? -10.798 26.320 -10.598 1.00 43.45 140 GLN C O 1
ATOM 6331 N N . TYR C 1 141 ? -11.007 25.065 -8.722 1.00 41.97 141 TYR C N 1
ATOM 6332 C CA . TYR C 1 141 ? -11.212 23.785 -9.379 1.00 42.68 141 TYR C CA 1
ATOM 6333 C C . TYR C 1 141 ? -12.527 23.194 -9.010 1.00 49.33 141 TYR C C 1
ATOM 6334 O O . TYR C 1 141 ? -12.829 23.076 -7.831 1.00 49.15 141 TYR C O 1
ATOM 6343 N N . TYR C 1 142 ? -13.269 22.722 -10.006 1.00 48.69 142 TYR C N 1
ATOM 6344 C CA . TYR C 1 142 ? -14.506 21.999 -9.758 1.00 49.66 142 TYR C CA 1
ATOM 6345 C C . TYR C 1 142 ? -14.162 20.710 -8.993 1.00 53.38 142 TYR C C 1
ATOM 6346 O O . TYR C 1 142 ? -14.942 20.291 -8.139 1.00 52.12 142 TYR C O 1
ATOM 6355 N N . ALA C 1 143 ? -12.950 20.137 -9.261 1.00 51.28 143 ALA C N 1
ATOM 6356 C CA . ALA C 1 143 ? -12.400 18.920 -8.629 1.00 52.40 143 ALA C CA 1
ATOM 6357 C C . ALA C 1 143 ? -12.270 19.045 -7.115 1.00 57.89 143 ALA C C 1
ATOM 6358 O O . ALA C 1 143 ? -12.283 18.025 -6.410 1.00 58.87 143 ALA C O 1
ATOM 6360 N N . GLN C 1 144 ? -12.134 20.291 -6.616 1.00 53.50 144 GLN C N 1
ATOM 6361 C CA . GLN C 1 144 ? -12.021 20.575 -5.180 1.00 52.57 144 GLN C CA 1
ATOM 6362 C C . GLN C 1 144 ? -13.230 21.409 -4.722 1.00 56.12 144 GLN C C 1
ATOM 6363 O O . GLN C 1 144 ? -13.306 22.621 -5.004 1.00 53.24 144 GLN C O 1
ATOM 6369 N N . ARG C 1 145 ? -14.188 20.740 -4.026 1.00 54.18 145 ARG C N 1
ATOM 6370 C CA . ARG C 1 145 ? -15.398 21.348 -3.440 1.00 54.12 145 ARG C CA 1
ATOM 6371 C C . ARG C 1 145 ? -16.315 22.033 -4.491 1.00 57.47 145 ARG C C 1
ATOM 6372 O O . ARG C 1 145 ? -17.016 23.004 -4.155 1.00 55.44 145 ARG C O 1
ATOM 6380 N N . LYS C 1 146 ? -16.296 21.533 -5.762 1.00 55.42 146 LYS C N 1
ATOM 6381 C CA . LYS C 1 146 ? -17.068 22.101 -6.889 1.00 55.53 146 LYS C CA 1
ATOM 6382 C C . LYS C 1 146 ? -16.727 23.606 -7.089 1.00 56.88 146 LYS C C 1
ATOM 6383 O O . LYS C 1 146 ? -17.588 24.433 -7.420 1.00 56.44 146 LYS C O 1
ATOM 6389 N N . GLY C 1 147 ? -15.454 23.918 -6.856 1.00 51.63 147 GLY C N 1
ATOM 6390 C CA . GLY C 1 147 ? -14.912 25.264 -6.903 1.00 50.13 147 GLY C CA 1
ATOM 6391 C C . GLY C 1 147 ? -14.588 25.708 -5.491 1.00 52.84 147 GLY C C 1
ATOM 6392 O O . GLY C 1 147 ? -13.419 25.719 -5.099 1.00 50.65 147 GLY C O 1
ATOM 6393 N N . GLY C 1 148 ? -15.632 26.038 -4.727 1.00 50.76 148 GLY C N 1
ATOM 6394 C CA . GLY C 1 148 ? -15.524 26.468 -3.329 1.00 50.68 148 GLY C CA 1
ATOM 6395 C C . GLY C 1 148 ? -14.848 27.816 -3.097 1.00 53.87 148 GLY C C 1
ATOM 6396 O O . GLY C 1 148 ? -14.514 28.146 -1.952 1.00 54.01 148 GLY C O 1
ATOM 6397 N N . GLY C 1 149 ? -14.605 28.566 -4.179 1.00 47.88 149 GLY C N 1
ATOM 6398 C CA . GLY C 1 149 ? -13.946 29.865 -4.128 1.00 47.18 149 GLY C CA 1
ATOM 6399 C C . GLY C 1 149 ? -12.428 29.812 -4.213 1.00 50.14 149 GLY C C 1
ATOM 6400 O O . GLY C 1 149 ? -11.828 28.727 -4.160 1.00 49.45 149 GLY C O 1
ATOM 6401 N N . LEU C 1 150 ? -11.798 31.001 -4.351 1.00 43.40 150 LEU C N 1
ATOM 6402 C CA . LEU C 1 150 ? -10.349 31.177 -4.455 1.00 41.71 150 LEU C CA 1
ATOM 6403 C C . LEU C 1 150 ? -9.591 30.878 -3.157 1.00 44.44 150 LEU C C 1
ATOM 6404 O O . LEU C 1 150 ? -8.402 30.579 -3.192 1.00 42.17 150 LEU C O 1
ATOM 6409 N N . LEU C 1 151 ? -10.271 30.946 -2.027 1.00 42.27 151 LEU C N 1
ATOM 6410 C CA . LEU C 1 151 ? -9.645 30.703 -0.734 1.00 42.43 151 LEU C CA 1
ATOM 6411 C C . LEU C 1 151 ? -10.403 29.589 -0.008 1.00 47.97 151 LEU C C 1
ATOM 6412 O O . LEU C 1 151 ? -11.621 29.681 0.170 1.00 48.30 151 LEU C O 1
ATOM 6417 N N . HIS C 1 152 ? -9.689 28.524 0.364 1.00 44.93 152 HIS C N 1
ATOM 6418 C CA . HIS C 1 152 ? -10.306 27.393 1.048 1.00 46.33 152 HIS C CA 1
ATOM 6419 C C . HIS C 1 152 ? -9.884 27.291 2.491 1.00 49.31 152 HIS C C 1
ATOM 6420 O O . HIS C 1 152 ? -8.695 27.241 2.782 1.00 48.43 152 HIS C O 1
ATOM 6427 N N . ALA C 1 153 ? -10.855 27.198 3.385 1.00 48.18 153 ALA C N 1
ATOM 6428 C CA . ALA C 1 153 ? -10.579 26.948 4.796 1.00 50.15 153 ALA C CA 1
ATOM 6429 C C . ALA C 1 153 ? -10.367 25.428 4.903 1.00 56.91 153 ALA C C 1
ATOM 6430 O O . ALA C 1 153 ? -11.152 24.651 4.354 1.00 57.97 153 ALA C O 1
ATOM 6432 N N . VAL C 1 154 ? -9.239 25.021 5.487 1.00 53.38 154 VAL C N 1
ATOM 6433 C CA . VAL C 1 154 ? -8.858 23.621 5.678 1.00 54.03 154 VAL C CA 1
ATOM 6434 C C . VAL C 1 154 ? -8.961 23.390 7.187 1.00 59.80 154 VAL C C 1
ATOM 6435 O O . VAL C 1 154 ? -8.168 23.921 7.975 1.00 57.18 154 VAL C O 1
ATOM 6439 N N . ILE C 1 155 ? -10.043 22.698 7.566 1.00 58.82 155 ILE C N 1
ATOM 6440 C CA . ILE C 1 155 ? -10.453 22.463 8.938 1.00 60.99 155 ILE C CA 1
ATOM 6441 C C . ILE C 1 155 ? -10.638 20.950 9.212 1.00 68.68 155 ILE C C 1
ATOM 6442 O O . ILE C 1 155 ? -11.300 20.257 8.427 1.00 68.03 155 ILE C O 1
ATOM 6447 N N . PRO C 1 156 ? -10.077 20.434 10.335 1.00 68.22 156 PRO C N 1
ATOM 6448 C CA . PRO C 1 156 ? -10.279 19.010 10.663 1.00 69.67 156 PRO C CA 1
ATOM 6449 C C . PRO C 1 156 ? -11.726 18.713 11.052 1.00 74.12 156 PRO C C 1
ATOM 6450 O O . PRO C 1 156 ? -12.278 19.336 11.966 1.00 73.59 156 PRO C O 1
ATOM 6454 N N . ASP C 1 157 ? -12.338 17.789 10.308 1.00 72.67 157 ASP C N 1
ATOM 6455 C CA . ASP C 1 157 ? -13.715 17.334 10.465 1.00 75.26 157 ASP C CA 1
ATOM 6456 C C . ASP C 1 157 ? -13.695 16.009 11.221 1.00 83.65 157 ASP C C 1
ATOM 6457 O O . ASP C 1 157 ? -12.962 15.104 10.814 1.00 82.65 157 ASP C O 1
ATOM 6462 N N . GLU C 1 158 ? -14.465 15.908 12.339 1.00 84.78 158 GLU C N 1
ATOM 6463 C CA . GLU C 1 158 ? -14.551 14.679 13.153 1.00 88.87 158 GLU C CA 1
ATOM 6464 C C . GLU C 1 158 ? -15.172 13.498 12.366 1.00 97.22 158 GLU C C 1
ATOM 6465 O O . GLU C 1 158 ? -14.781 12.350 12.571 1.00 97.90 158 GLU C O 1
ATOM 6471 N N . LYS C 1 159 ? -16.100 13.818 11.428 1.00 96.10 159 LYS C N 1
ATOM 6472 C CA . LYS C 1 159 ? -16.796 12.919 10.495 1.00 97.98 159 LYS C CA 1
ATOM 6473 C C . LYS C 1 159 ? -15.767 12.255 9.562 1.00 102.69 159 LYS C C 1
ATOM 6474 O O . LYS C 1 159 ? -15.943 11.101 9.160 1.00 104.08 159 LYS C O 1
ATOM 6480 N N . MET C 1 160 ? -14.716 13.009 9.193 1.00 97.54 160 MET C N 1
ATOM 6481 C CA . MET C 1 160 ? -13.646 12.566 8.294 1.00 96.84 160 MET C CA 1
ATOM 6482 C C . MET C 1 160 ? -12.272 12.537 9.000 1.00 99.71 160 MET C C 1
ATOM 6483 O O . MET C 1 160 ? -11.246 12.774 8.358 1.00 96.68 160 MET C O 1
ATOM 6488 N N . ALA C 1 161 ? -12.263 12.215 10.320 1.00 98.14 161 ALA C N 1
ATOM 6489 C CA . ALA C 1 161 ? -11.079 12.141 11.186 1.00 98.22 161 ALA C CA 1
ATOM 6490 C C . ALA C 1 161 ? -9.932 11.270 10.654 1.00 102.81 161 ALA C C 1
ATOM 6491 O O . ALA C 1 161 ? -8.791 11.740 10.603 1.00 100.43 161 ALA C O 1
ATOM 6493 N N . ALA C 1 162 ? -10.232 10.020 10.241 1.00 101.93 162 ALA C N 1
ATOM 6494 C CA . ALA C 1 162 ? -9.231 9.084 9.725 1.00 102.42 162 ALA C CA 1
ATOM 6495 C C . ALA C 1 162 ? -9.126 9.030 8.184 1.00 104.86 162 ALA C C 1
ATOM 6496 O O . ALA C 1 162 ? -8.523 8.094 7.652 1.00 105.64 162 ALA C O 1
ATOM 6498 N N . THR C 1 163 ? -9.681 10.029 7.470 1.00 99.15 163 THR C N 1
ATOM 6499 C CA . THR C 1 163 ? -9.629 10.055 5.996 1.00 97.64 163 THR C CA 1
ATOM 6500 C C . THR C 1 163 ? -8.330 10.659 5.476 1.00 99.96 163 THR C C 1
ATOM 6501 O O . THR C 1 163 ? -7.712 11.493 6.151 1.00 99.00 163 THR C O 1
ATOM 6505 N N . GLN C 1 164 ? -7.929 10.254 4.260 1.00 95.93 164 GLN C N 1
ATOM 6506 C CA . GLN C 1 164 ? -6.721 10.753 3.602 1.00 94.11 164 GLN C CA 1
ATOM 6507 C C . GLN C 1 164 ? -7.018 12.052 2.814 1.00 95.75 164 GLN C C 1
ATOM 6508 O O . GLN C 1 164 ? -6.827 12.118 1.592 1.00 93.85 164 GLN C O 1
ATOM 6514 N N . THR C 1 165 ? -7.500 13.085 3.542 1.00 91.96 165 THR C N 1
ATOM 6515 C CA . THR C 1 165 ? -7.836 14.405 2.989 1.00 89.79 165 THR C CA 1
ATOM 6516 C C . THR C 1 165 ? -7.489 15.547 3.989 1.00 90.59 165 THR C C 1
ATOM 6517 O O . THR C 1 165 ? -7.132 15.268 5.142 1.00 90.29 165 THR C O 1
ATOM 6521 N N . GLY C 1 166 ? -7.605 16.803 3.520 1.00 84.06 166 GLY C N 1
ATOM 6522 C CA . GLY C 1 166 ? -7.378 18.023 4.296 1.00 82.29 166 GLY C CA 1
ATOM 6523 C C . GLY C 1 166 ? -8.304 18.176 5.494 1.00 85.91 166 GLY C C 1
ATOM 6524 O O . GLY C 1 166 ? -7.978 18.895 6.443 1.00 84.50 166 GLY C O 1
ATOM 6525 N N . SER C 1 167 ? -9.472 17.485 5.459 1.00 83.42 167 SER C N 1
ATOM 6526 C CA . SER C 1 167 ? -10.474 17.425 6.531 1.00 84.55 167 SER C CA 1
ATOM 6527 C C . SER C 1 167 ? -10.077 16.355 7.565 1.00 89.69 167 SER C C 1
ATOM 6528 O O . SER C 1 167 ? -10.686 16.280 8.630 1.00 90.89 167 SER C O 1
ATOM 6531 N N . GLY C 1 168 ? -9.075 15.539 7.226 1.00 86.39 168 GLY C N 1
ATOM 6532 C CA . GLY C 1 168 ? -8.533 14.494 8.086 1.00 88.54 168 GLY C CA 1
ATOM 6533 C C . GLY C 1 168 ? -7.721 15.048 9.249 1.00 94.06 168 GLY C C 1
ATOM 6534 O O . GLY C 1 168 ? -7.449 16.256 9.314 1.00 92.40 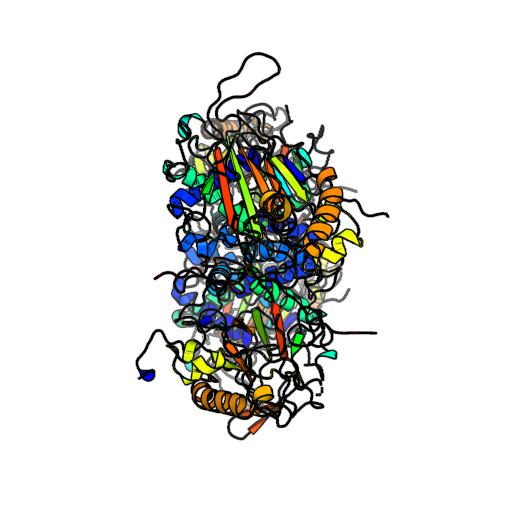168 GLY C O 1
ATOM 6535 N N . SER C 1 169 ? -7.333 14.169 10.188 1.00 92.57 169 SER C N 1
ATOM 6536 C CA . SER C 1 169 ? -6.535 14.546 11.355 1.00 92.90 169 SER C CA 1
ATOM 6537 C C . SER C 1 169 ? -5.811 13.351 11.976 1.00 98.13 169 SER C C 1
ATOM 6538 O O . SER C 1 169 ? -4.578 13.361 12.035 1.00 96.39 169 SER C O 1
ATOM 6541 N N . LYS C 1 170 ? -6.588 12.331 12.433 1.00 97.74 170 LYS C N 1
ATOM 6542 C CA . LYS C 1 170 ? -6.170 11.089 13.113 1.00 100.59 170 LYS C CA 1
ATOM 6543 C C . LYS C 1 170 ? -5.034 10.309 12.431 1.00 105.93 170 LYS C C 1
ATOM 6544 O O . LYS C 1 170 ? -4.279 9.611 13.117 1.00 107.83 170 LYS C O 1
ATOM 6550 N N . THR C 1 171 ? -4.946 10.396 11.089 1.00 100.49 171 THR C N 1
ATOM 6551 C CA . THR C 1 171 ? -3.938 9.717 10.269 1.00 100.21 171 THR C CA 1
ATOM 6552 C C . THR C 1 171 ? -2.930 10.707 9.648 1.00 100.40 171 THR C C 1
ATOM 6553 O O . THR C 1 171 ? -3.255 11.881 9.451 1.00 98.36 171 THR C O 1
ATOM 6557 N N . ASP C 1 172 ? -1.715 10.211 9.331 1.00 95.86 172 ASP C N 1
ATOM 6558 C CA . ASP C 1 172 ? -0.638 10.967 8.690 1.00 93.05 172 ASP C CA 1
ATOM 6559 C C . ASP C 1 172 ? -1.014 11.238 7.230 1.00 92.17 172 ASP C C 1
ATOM 6560 O O . ASP C 1 172 ? -1.284 10.295 6.474 1.00 92.15 172 ASP C O 1
ATOM 6565 N N . LEU C 1 173 ? -1.066 12.526 6.848 1.00 84.45 173 LEU C N 1
ATOM 6566 C CA . LEU C 1 173 ? -1.356 12.937 5.479 1.00 81.20 173 LEU C CA 1
ATOM 6567 C C . LEU C 1 173 ? -0.047 12.824 4.682 1.00 83.02 173 LEU C C 1
ATOM 6568 O O . LEU C 1 173 ? 0.795 13.723 4.737 1.00 82.43 173 LEU C O 1
ATOM 6573 N N . PHE C 1 174 ? 0.136 11.678 3.992 1.00 77.62 174 PHE C N 1
ATOM 6574 C CA . PHE C 1 174 ? 1.293 11.348 3.156 1.00 75.88 174 PHE C CA 1
ATOM 6575 C C . PHE C 1 174 ? 1.619 12.489 2.188 1.00 74.07 174 PHE C C 1
ATOM 6576 O O . PHE C 1 174 ? 0.707 13.219 1.769 1.00 71.30 174 PHE C O 1
ATOM 6584 N N . VAL C 1 175 ? 2.921 12.667 1.865 1.00 68.02 175 VAL C N 1
ATOM 6585 C CA . VAL C 1 175 ? 3.369 13.723 0.937 1.00 63.99 175 VAL C CA 1
ATOM 6586 C C . VAL C 1 175 ? 2.762 13.511 -0.456 1.00 64.78 175 VAL C C 1
ATOM 6587 O O . VAL C 1 175 ? 2.653 12.374 -0.938 1.00 62.86 175 VAL C O 1
ATOM 6591 N N . HIS C 1 176 ? 2.299 14.616 -1.048 1.00 59.25 176 HIS C N 1
ATOM 6592 C CA . HIS C 1 176 ? 1.677 14.648 -2.359 1.00 57.05 176 HIS C CA 1
ATOM 6593 C C . HIS C 1 176 ? 1.721 16.082 -2.862 1.00 59.47 176 HIS C C 1
ATOM 6594 O O . HIS C 1 176 ? 1.677 17.043 -2.072 1.00 59.11 176 HIS C O 1
ATOM 6601 N N . THR C 1 177 ? 1.784 16.220 -4.189 1.00 52.07 177 THR C N 1
ATOM 6602 C CA . THR C 1 177 ? 1.653 17.496 -4.858 1.00 49.65 177 THR C CA 1
ATOM 6603 C C . THR C 1 177 ? 0.133 17.646 -4.979 1.00 52.82 177 THR C C 1
ATOM 6604 O O . THR C 1 177 ? -0.575 16.643 -4.956 1.00 53.96 177 THR C O 1
ATOM 6608 N N . GLU C 1 178 ? -0.374 18.868 -5.040 1.00 48.26 178 GLU C N 1
ATOM 6609 C CA . GLU C 1 178 ? -1.808 19.132 -5.135 1.00 47.63 178 GLU C CA 1
ATOM 6610 C C . GLU C 1 178 ? -2.366 18.718 -6.490 1.00 52.93 178 GLU C C 1
ATOM 6611 O O . GLU C 1 178 ? -1.779 19.045 -7.535 1.00 53.03 178 GLU C O 1
ATOM 6617 N N . ASP C 1 179 ? -3.510 18.007 -6.459 1.00 49.27 179 ASP C N 1
ATOM 6618 C CA . ASP C 1 179 ? -4.269 17.516 -7.609 1.00 49.31 179 ASP C CA 1
ATOM 6619 C C . ASP C 1 179 ? -3.402 16.809 -8.663 1.00 54.66 179 ASP C C 1
ATOM 6620 O O . ASP C 1 179 ? -3.445 17.147 -9.854 1.00 52.87 179 ASP C O 1
ATOM 6625 N N . ALA C 1 180 ? -2.666 15.773 -8.213 1.00 52.83 180 ALA C N 1
ATOM 6626 C CA . ALA C 1 180 ? -1.799 14.931 -9.037 1.00 52.53 180 ALA C CA 1
ATOM 6627 C C . ALA C 1 180 ? -2.574 14.212 -10.164 1.00 55.47 180 ALA C C 1
ATOM 6628 O O . ALA C 1 180 ? -1.974 13.827 -11.168 1.00 55.56 180 ALA C O 1
ATOM 6630 N N . PHE C 1 181 ? -3.911 14.093 -10.013 1.00 52.07 181 PHE C N 1
ATOM 6631 C CA . PHE C 1 181 ? -4.825 13.472 -10.987 1.00 52.78 181 PHE C CA 1
ATOM 6632 C C . PHE C 1 181 ? -5.255 14.442 -12.108 1.00 54.79 181 PHE C C 1
ATOM 6633 O O . PHE C 1 181 ? -5.994 14.038 -13.000 1.00 55.34 181 PHE C O 1
ATOM 6641 N N . LEU C 1 182 ? -4.839 15.723 -12.027 1.00 49.19 182 LEU C N 1
ATOM 6642 C CA . LEU C 1 182 ? -5.155 16.739 -13.028 1.00 47.60 182 LEU C CA 1
ATOM 6643 C C . LEU C 1 182 ? -3.937 17.091 -13.878 1.00 50.11 182 LEU C C 1
ATOM 6644 O O . LEU C 1 182 ? -2.866 17.279 -13.324 1.00 49.19 182 LEU C O 1
ATOM 6649 N N . SER C 1 183 ? -4.113 17.230 -15.220 1.00 46.58 183 SER C N 1
ATOM 6650 C CA . SER C 1 183 ? -3.051 17.659 -16.141 1.00 45.62 183 SER C CA 1
ATOM 6651 C C . SER C 1 183 ? -2.757 19.149 -15.929 1.00 48.30 183 SER C C 1
ATOM 6652 O O . SER C 1 183 ? -1.654 19.608 -16.236 1.00 46.43 183 SER C O 1
ATOM 6655 N N . ASN C 1 184 ? -3.762 19.901 -15.405 1.00 45.38 184 ASN C N 1
ATOM 6656 C CA . ASN C 1 184 ? -3.689 21.345 -15.155 1.00 44.46 184 ASN C CA 1
ATOM 6657 C C . ASN C 1 184 ? -3.737 21.682 -13.681 1.00 47.63 184 ASN C C 1
ATOM 6658 O O . ASN C 1 184 ? -4.420 22.632 -13.283 1.00 49.46 184 ASN C O 1
ATOM 6663 N N . GLN C 1 185 ? -3.002 20.910 -12.860 1.00 42.37 185 GLN C N 1
ATOM 6664 C CA . GLN C 1 185 ? -2.899 21.101 -11.409 1.00 41.83 185 GLN C CA 1
ATOM 6665 C C . GLN C 1 185 ? -2.272 22.476 -11.119 1.00 46.12 185 GLN C C 1
ATOM 6666 O O . GLN C 1 185 ? -1.588 23.036 -11.983 1.00 46.43 185 GLN C O 1
ATOM 6672 N N . ALA C 1 186 ? -2.477 22.998 -9.901 1.00 43.24 186 ALA C N 1
ATOM 6673 C CA . ALA C 1 186 ? -1.968 24.302 -9.486 1.00 40.94 186 ALA C CA 1
ATOM 6674 C C . ALA C 1 186 ? -0.469 24.443 -9.739 1.00 43.79 186 ALA C C 1
ATOM 6675 O O . ALA C 1 186 ? 0.266 23.468 -9.617 1.00 44.65 186 ALA C O 1
ATOM 6677 N N . ASP C 1 187 ? -0.027 25.646 -10.139 1.00 39.48 187 ASP C N 1
ATOM 6678 C CA . ASP C 1 187 ? 1.396 25.917 -10.325 1.00 38.65 187 ASP C CA 1
ATOM 6679 C C . ASP C 1 187 ? 1.979 26.297 -8.970 1.00 42.31 187 ASP C C 1
ATOM 6680 O O . ASP C 1 187 ? 3.072 25.859 -8.631 1.00 41.77 187 ASP C O 1
ATOM 6685 N N . PHE C 1 188 ? 1.236 27.121 -8.202 1.00 38.47 188 PHE C N 1
ATOM 6686 C CA . PHE C 1 188 ? 1.654 27.625 -6.900 1.00 37.62 188 PHE C CA 1
ATOM 6687 C C . PHE C 1 188 ? 0.555 27.483 -5.868 1.00 42.71 188 PHE C C 1
ATOM 6688 O O . PHE C 1 188 ? -0.631 27.570 -6.189 1.00 41.13 188 PHE C O 1
ATOM 6696 N N . LEU C 1 189 ? 0.968 27.214 -4.630 1.00 42.32 189 LEU C N 1
ATOM 6697 C CA . LEU C 1 189 ? 0.068 27.038 -3.491 1.00 43.30 189 LEU C CA 1
ATOM 6698 C C . LEU C 1 189 ? 0.521 27.904 -2.352 1.00 45.53 189 LEU C C 1
ATOM 6699 O O . LEU C 1 189 ? 1.717 28.027 -2.125 1.00 44.90 189 LEU C O 1
ATOM 6704 N N . SER C 1 190 ? -0.420 28.430 -1.577 1.00 42.05 190 SER C N 1
ATOM 6705 C CA . SER C 1 190 ? -0.098 29.107 -0.322 1.00 40.77 190 SER C CA 1
ATOM 6706 C C . SER C 1 190 ? -0.925 28.450 0.774 1.00 45.92 190 SER C C 1
ATOM 6707 O O . SER C 1 190 ? -2.080 28.092 0.544 1.00 44.18 190 SER C O 1
ATOM 6710 N N . PHE C 1 191 ? -0.309 28.235 1.945 1.00 45.23 191 PHE C N 1
ATOM 6711 C CA . PHE C 1 191 ? -0.953 27.682 3.142 1.00 45.76 191 PHE C CA 1
ATOM 6712 C C . PHE C 1 191 ? -0.747 28.681 4.265 1.00 45.64 191 PHE C C 1
ATOM 6713 O O . PHE C 1 191 ? 0.364 28.871 4.729 1.00 44.72 191 PHE C O 1
ATOM 6721 N N . LEU C 1 192 ? -1.815 29.356 4.652 1.00 43.21 192 LEU C N 1
ATOM 6722 C CA . LEU C 1 192 ? -1.799 30.363 5.695 1.00 44.56 192 LEU C CA 1
ATOM 6723 C C . LEU C 1 192 ? -2.324 29.724 6.985 1.00 51.26 192 LEU C C 1
ATOM 6724 O O . LEU C 1 192 ? -3.505 29.371 7.057 1.00 52.02 192 LEU C O 1
ATOM 6729 N N . TYR C 1 193 ? -1.443 29.546 7.983 1.00 47.13 193 TYR C N 1
ATOM 6730 C CA . TYR C 1 193 ? -1.826 28.929 9.264 1.00 48.57 193 TYR C CA 1
ATOM 6731 C C . TYR C 1 193 ? -2.391 29.952 10.202 1.00 53.20 193 TYR C C 1
ATOM 6732 O O . TYR C 1 193 ? -1.672 30.849 10.625 1.00 53.26 193 TYR C O 1
ATOM 6741 N N . LEU C 1 194 ? -3.697 29.866 10.473 1.00 51.71 194 LEU C N 1
ATOM 6742 C CA . LEU C 1 194 ? -4.361 30.799 11.401 1.00 52.75 194 LEU C CA 1
ATOM 6743 C C . LEU C 1 194 ? -4.245 30.275 12.817 1.00 58.95 194 LEU C C 1
ATOM 6744 O O . LEU C 1 194 ? -4.071 31.072 13.743 1.00 59.36 194 LEU C O 1
ATOM 6749 N N . ARG C 1 195 ? -4.362 28.933 12.977 1.00 56.73 195 ARG C N 1
ATOM 6750 C CA . ARG C 1 195 ? -4.263 28.218 14.252 1.00 59.02 195 ARG C CA 1
ATOM 6751 C C . ARG C 1 195 ? -3.555 26.889 14.044 1.00 62.99 195 ARG C C 1
ATOM 6752 O O . ARG C 1 195 ? -3.930 26.137 13.154 1.00 62.79 195 ARG C O 1
ATOM 6760 N N . ASN C 1 196 ? -2.575 26.584 14.902 1.00 61.10 196 ASN C N 1
ATOM 6761 C CA . ASN C 1 196 ? -1.851 25.313 14.934 1.00 62.33 196 ASN C CA 1
ATOM 6762 C C . ASN C 1 196 ? -1.458 25.011 16.385 1.00 68.19 196 ASN C C 1
ATOM 6763 O O . ASN C 1 196 ? -0.296 24.723 16.691 1.00 67.50 196 ASN C O 1
ATOM 6768 N N . GLU C 1 197 ? -2.454 25.085 17.282 1.00 67.46 197 GLU C N 1
ATOM 6769 C CA . GLU C 1 197 ? -2.268 24.864 18.724 1.00 69.43 197 GLU C CA 1
ATOM 6770 C C . GLU C 1 197 ? -2.004 23.393 19.044 1.00 73.59 197 GLU C C 1
ATOM 6771 O O . GLU C 1 197 ? -1.356 23.099 20.048 1.00 73.26 197 GLU C O 1
ATOM 6777 N N . GLU C 1 198 ? -2.401 22.472 18.128 1.00 70.59 198 GLU C N 1
ATOM 6778 C CA . GLU C 1 198 ? -2.123 21.027 18.245 1.00 71.60 198 GLU C CA 1
ATOM 6779 C C . GLU C 1 198 ? -0.612 20.758 17.965 1.00 74.78 198 GLU C C 1
ATOM 6780 O O . GLU C 1 198 ? -0.115 19.668 18.265 1.00 75.45 198 GLU C O 1
ATOM 6786 N N . ARG C 1 199 ? 0.102 21.778 17.399 1.00 68.67 199 ARG C N 1
ATOM 6787 C CA . ARG C 1 199 ? 1.535 21.809 17.061 1.00 67.62 199 ARG C CA 1
ATOM 6788 C C . ARG C 1 199 ? 1.887 20.741 16.028 1.00 69.74 199 ARG C C 1
ATOM 6789 O O . ARG C 1 199 ? 2.937 20.097 16.107 1.00 68.58 199 ARG C O 1
ATOM 6797 N N . VAL C 1 200 ? 1.001 20.602 15.025 1.00 66.72 200 VAL C N 1
ATOM 6798 C CA . VAL C 1 200 ? 1.136 19.663 13.915 1.00 67.07 200 VAL C CA 1
ATOM 6799 C C . VAL C 1 200 ? 2.273 20.120 12.991 1.00 67.01 200 VAL C C 1
ATOM 6800 O O . VAL C 1 200 ? 2.204 21.238 12.487 1.00 62.06 200 VAL C O 1
ATOM 6804 N N . PRO C 1 201 ? 3.289 19.266 12.719 1.00 66.94 201 PRO C N 1
ATOM 6805 C CA . PRO C 1 201 ? 4.340 19.653 11.754 1.00 66.56 201 PRO C CA 1
ATOM 6806 C C . PRO C 1 201 ? 3.797 19.691 10.316 1.00 69.11 201 PRO C C 1
ATOM 6807 O O . PRO C 1 201 ? 2.930 18.880 9.972 1.00 69.51 201 PRO C O 1
ATOM 6811 N N . SER C 1 202 ? 4.286 20.623 9.491 1.00 63.36 202 SER C N 1
ATOM 6812 C CA . SER C 1 202 ? 3.897 20.688 8.078 1.00 62.83 202 SER C CA 1
ATOM 6813 C C . SER C 1 202 ? 4.995 19.979 7.323 1.00 69.36 202 SER C C 1
ATOM 6814 O O . SER C 1 202 ? 6.125 20.474 7.294 1.00 71.99 202 SER C O 1
ATOM 6817 N N . THR C 1 203 ? 4.692 18.799 6.757 1.00 62.43 203 THR C N 1
ATOM 6818 C CA . THR C 1 203 ? 5.719 18.022 6.081 1.00 61.34 203 THR C CA 1
ATOM 6819 C C . THR C 1 203 ? 5.871 18.466 4.622 1.00 62.13 203 THR C C 1
ATOM 6820 O O . THR C 1 203 ? 4.887 18.751 3.923 1.00 57.71 203 THR C O 1
ATOM 6824 N N . LEU C 1 204 ? 7.132 18.563 4.189 1.00 58.38 204 LEU C N 1
ATOM 6825 C CA . LEU C 1 204 ? 7.467 18.956 2.830 1.00 55.74 204 LEU C CA 1
ATOM 6826 C C . LEU C 1 204 ? 8.426 17.961 2.209 1.00 58.72 204 LEU C C 1
ATOM 6827 O O . LEU C 1 204 ? 9.231 17.339 2.911 1.00 59.37 204 LEU C O 1
ATOM 6832 N N . TYR C 1 205 ? 8.336 17.805 0.889 1.00 52.85 205 TYR C N 1
ATOM 6833 C CA . TYR C 1 205 ? 9.219 16.913 0.151 1.00 54.33 205 TYR C CA 1
ATOM 6834 C C . TYR C 1 205 ? 9.546 17.522 -1.208 1.00 57.12 205 TYR C C 1
ATOM 6835 O O . TYR C 1 205 ? 8.638 17.791 -1.989 1.00 57.55 205 TYR C O 1
ATOM 6844 N N . SER C 1 206 ? 10.832 17.738 -1.488 1.00 51.24 206 SER C N 1
ATOM 6845 C CA . SER C 1 206 ? 11.253 18.314 -2.758 1.00 49.11 206 SER C CA 1
ATOM 6846 C C . SER C 1 206 ? 11.925 17.283 -3.660 1.00 54.82 206 SER C C 1
ATOM 6847 O O . SER C 1 206 ? 12.788 16.533 -3.210 1.00 55.54 206 SER C O 1
ATOM 6850 N N . ILE C 1 207 ? 11.585 17.304 -4.954 1.00 52.80 207 ILE C N 1
ATOM 6851 C CA . ILE C 1 207 ? 12.244 16.467 -5.956 1.00 53.92 207 ILE C CA 1
ATOM 6852 C C . ILE C 1 207 ? 13.736 16.896 -6.075 1.00 60.83 207 ILE C C 1
ATOM 6853 O O . ILE C 1 207 ? 14.587 16.075 -6.425 1.00 63.54 207 ILE C O 1
ATOM 6858 N N . ARG C 1 208 ? 14.046 18.164 -5.714 1.00 56.51 208 ARG C N 1
ATOM 6859 C CA . ARG C 1 208 ? 15.418 18.685 -5.740 1.00 56.96 208 ARG C CA 1
ATOM 6860 C C . ARG C 1 208 ? 16.290 18.111 -4.621 1.00 62.12 208 ARG C C 1
ATOM 6861 O O . ARG C 1 208 ? 17.503 18.192 -4.732 1.00 63.61 208 ARG C O 1
ATOM 6869 N N . SER C 1 209 ? 15.681 17.501 -3.576 1.00 58.25 209 SER C N 1
ATOM 6870 C CA . SER C 1 209 ? 16.400 16.864 -2.466 1.00 60.25 209 SER C CA 1
ATOM 6871 C C . SER C 1 209 ? 17.133 15.582 -2.916 1.00 68.74 209 SER C C 1
ATOM 6872 O O . SER C 1 209 ? 18.034 15.133 -2.214 1.00 70.91 209 SER C O 1
ATOM 6875 N N . HIS C 1 210 ? 16.779 15.016 -4.094 1.00 66.35 210 HIS C N 1
ATOM 6876 C CA . HIS C 1 210 ? 17.442 13.824 -4.659 1.00 68.30 210 HIS C CA 1
ATOM 6877 C C . HIS C 1 210 ? 18.779 14.168 -5.308 1.00 74.57 210 HIS C C 1
ATOM 6878 O O . HIS C 1 210 ? 19.590 13.268 -5.546 1.00 76.17 210 HIS C O 1
ATOM 6885 N N . GLY C 1 211 ? 18.968 15.445 -5.653 1.00 70.78 211 GLY C N 1
ATOM 6886 C CA . GLY C 1 211 ? 20.145 15.904 -6.380 1.00 71.89 211 GLY C CA 1
ATOM 6887 C C . GLY C 1 211 ? 20.074 15.458 -7.833 1.00 78.88 211 GLY C C 1
ATOM 6888 O O . GLY C 1 211 ? 18.992 15.492 -8.427 1.00 78.97 211 GLY C O 1
ATOM 6889 N N . LYS C 1 212 ? 21.208 15.005 -8.412 1.00 77.60 212 LYS C N 1
ATOM 6890 C CA . LYS C 1 212 ? 21.317 14.520 -9.801 1.00 78.22 212 LYS C CA 1
ATOM 6891 C C . LYS C 1 212 ? 20.484 13.270 -10.085 1.00 83.59 212 LYS C C 1
ATOM 6892 O O . LYS C 1 212 ? 20.417 12.360 -9.248 1.00 83.01 212 LYS C O 1
ATOM 6898 N N . MET C 1 213 ? 19.868 13.228 -11.292 1.00 81.30 213 MET C N 1
ATOM 6899 C CA . MET C 1 213 ? 19.022 12.121 -11.737 1.00 82.28 213 MET C CA 1
ATOM 6900 C C . MET C 1 213 ? 19.802 10.828 -11.883 1.00 86.52 213 MET C C 1
ATOM 6901 O O . MET C 1 213 ? 20.891 10.779 -12.461 1.00 86.52 213 MET C O 1
ATOM 6906 N N . ASN C 1 214 ? 19.221 9.796 -11.293 1.00 83.11 214 ASN C N 1
ATOM 6907 C CA . ASN C 1 214 ? 19.702 8.427 -11.179 1.00 84.64 214 ASN C CA 1
ATOM 6908 C C . ASN C 1 214 ? 18.706 7.459 -11.877 1.00 86.32 214 ASN C C 1
ATOM 6909 O O . ASN C 1 214 ? 17.617 7.907 -12.255 1.00 83.84 214 ASN C O 1
ATOM 6914 N N . PRO C 1 215 ? 19.045 6.152 -12.059 1.00 84.06 215 PRO C N 1
ATOM 6915 C CA . PRO C 1 215 ? 18.131 5.232 -12.765 1.00 84.39 215 PRO C CA 1
ATOM 6916 C C . PRO C 1 215 ? 16.763 4.980 -12.127 1.00 88.73 215 PRO C C 1
ATOM 6917 O O . PRO C 1 215 ? 15.832 4.621 -12.845 1.00 87.18 215 PRO C O 1
ATOM 6921 N N . VAL C 1 216 ? 16.631 5.153 -10.799 1.00 87.77 216 VAL C N 1
ATOM 6922 C CA . VAL C 1 216 ? 15.353 4.992 -10.088 1.00 87.22 216 VAL C CA 1
ATOM 6923 C C . VAL C 1 216 ? 14.397 6.114 -10.535 1.00 88.75 216 VAL C C 1
ATOM 6924 O O . VAL C 1 216 ? 13.251 5.845 -10.910 1.00 88.00 216 VAL C O 1
ATOM 6928 N N . MET C 1 217 ? 14.909 7.357 -10.547 1.00 83.77 217 MET C N 1
ATOM 6929 C CA . MET C 1 217 ? 14.172 8.546 -10.965 1.00 80.75 217 MET C CA 1
ATOM 6930 C C . MET C 1 217 ? 13.822 8.528 -12.455 1.00 79.16 217 MET C C 1
ATOM 6931 O O . MET C 1 217 ? 12.705 8.898 -12.791 1.00 76.15 217 MET C O 1
ATOM 6936 N N . LYS C 1 218 ? 14.753 8.108 -13.344 1.00 74.86 218 LYS C N 1
ATOM 6937 C CA . LYS C 1 218 ? 14.540 8.108 -14.806 1.00 73.24 218 LYS C CA 1
ATOM 6938 C C . LYS C 1 218 ? 13.345 7.253 -15.272 1.00 74.26 218 LYS C C 1
ATOM 6939 O O . LYS C 1 218 ? 12.741 7.573 -16.285 1.00 72.72 218 LYS C O 1
ATOM 6945 N N . LYS C 1 219 ? 12.979 6.207 -14.522 1.00 71.07 219 LYS C N 1
ATOM 6946 C CA . LYS C 1 219 ? 11.823 5.364 -14.854 1.00 70.41 219 LYS C CA 1
ATOM 6947 C C . LYS C 1 219 ? 10.498 6.120 -14.685 1.00 68.82 219 LYS C C 1
ATOM 6948 O O . LYS C 1 219 ? 9.525 5.783 -15.360 1.00 67.57 219 LYS C O 1
ATOM 6954 N N . LEU C 1 220 ? 10.485 7.176 -13.839 1.00 62.36 220 LEU C N 1
ATOM 6955 C CA . LEU C 1 220 ? 9.301 7.992 -13.555 1.00 59.84 220 LEU C CA 1
ATOM 6956 C C . LEU C 1 220 ? 8.902 8.939 -14.688 1.00 61.70 220 LEU C C 1
ATOM 6957 O O . LEU C 1 220 ? 7.797 9.493 -14.645 1.00 60.58 220 LEU C O 1
ATOM 6962 N N . PHE C 1 221 ? 9.785 9.124 -15.697 1.00 58.62 221 PHE C N 1
ATOM 6963 C CA . PHE C 1 221 ? 9.498 9.922 -16.896 1.00 58.01 221 PHE C CA 1
ATOM 6964 C C . PHE C 1 221 ? 8.534 9.195 -17.839 1.00 62.94 221 PHE C C 1
ATOM 6965 O O . PHE C 1 221 ? 7.890 9.853 -18.660 1.00 63.01 221 PHE C O 1
ATOM 6973 N N . GLU C 1 222 ? 8.409 7.863 -17.699 1.00 61.91 222 GLU C N 1
ATOM 6974 C CA . GLU C 1 222 ? 7.518 7.017 -18.501 1.00 63.94 222 GLU C CA 1
ATOM 6975 C C . GLU C 1 222 ? 6.039 7.329 -18.179 1.00 68.05 222 GLU C C 1
ATOM 6976 O O . GLU C 1 222 ? 5.673 7.362 -17.003 1.00 67.73 222 GLU C O 1
ATOM 6982 N N . PRO C 1 223 ? 5.167 7.567 -19.184 1.00 64.24 223 PRO C N 1
ATOM 6983 C CA . PRO C 1 223 ? 3.757 7.876 -18.866 1.00 63.11 223 PRO C CA 1
ATOM 6984 C C . PRO C 1 223 ? 2.915 6.614 -18.608 1.00 69.75 223 PRO C C 1
ATOM 6985 O O . PRO C 1 223 ? 1.903 6.374 -19.277 1.00 68.81 223 PRO C O 1
ATOM 6989 N N . ILE C 1 224 ? 3.345 5.805 -17.613 1.00 68.22 224 ILE C N 1
ATOM 6990 C CA . ILE C 1 224 ? 2.764 4.490 -17.283 1.00 69.49 224 ILE C CA 1
ATOM 6991 C C . ILE C 1 224 ? 2.087 4.408 -15.897 1.00 73.37 224 ILE C C 1
ATOM 6992 O O . ILE C 1 224 ? 1.632 3.333 -15.500 1.00 74.96 224 ILE C O 1
ATOM 6997 N N . TYR C 1 225 ? 2.006 5.528 -15.178 1.00 67.89 225 TYR C N 1
ATOM 6998 C CA . TYR C 1 225 ? 1.478 5.552 -13.813 1.00 67.16 225 TYR C CA 1
ATOM 6999 C C . TYR C 1 225 ? 0.028 6.015 -13.705 1.00 70.97 225 TYR C C 1
ATOM 7000 O O . TYR C 1 225 ? -0.374 6.982 -14.354 1.00 68.66 225 TYR C O 1
ATOM 7009 N N . GLN C 1 226 ? -0.746 5.345 -12.839 1.00 69.69 226 GLN C N 1
ATOM 7010 C CA . GLN C 1 226 ? -2.124 5.742 -12.542 1.00 69.01 226 GLN C CA 1
ATOM 7011 C C . GLN C 1 226 ? -2.078 6.880 -11.513 1.00 72.10 226 GLN C C 1
ATOM 7012 O O . GLN C 1 226 ? -1.286 6.836 -10.570 1.00 71.55 226 GLN C O 1
ATOM 7018 N N . CYS C 1 227 ? -2.872 7.924 -11.734 1.00 69.27 227 CYS C N 1
ATOM 7019 C CA . CYS C 1 227 ? -2.953 9.081 -10.836 1.00 68.33 227 CYS C CA 1
ATOM 7020 C C . CYS C 1 227 ? -4.428 9.161 -10.408 1.00 70.72 227 CYS C C 1
ATOM 7021 O O . CYS C 1 227 ? -5.200 9.898 -11.032 1.00 68.53 227 CYS C O 1
ATOM 7024 N N . PRO C 1 228 ? -4.878 8.351 -9.414 1.00 68.00 228 PRO C N 1
ATOM 7025 C CA . PRO C 1 228 ? -6.308 8.375 -9.051 1.00 67.90 228 PRO C CA 1
ATOM 7026 C C . PRO C 1 228 ? -6.761 9.676 -8.383 1.00 71.02 228 PRO C C 1
ATOM 7027 O O . PRO C 1 228 ? -5.944 10.388 -7.779 1.00 68.94 228 PRO C O 1
ATOM 7031 N N . LYS C 1 229 ? -8.081 9.951 -8.436 1.00 68.22 229 LYS C N 1
ATOM 7032 C CA . LYS C 1 229 ? -8.716 11.100 -7.764 1.00 66.64 229 LYS C CA 1
ATOM 7033 C C . LYS C 1 229 ? -8.582 10.942 -6.235 1.00 69.21 229 LYS C C 1
ATOM 7034 O O . LYS C 1 229 ? -8.579 9.807 -5.742 1.00 71.09 229 LYS C O 1
ATOM 7040 N N . ASP C 1 230 ? -8.444 12.0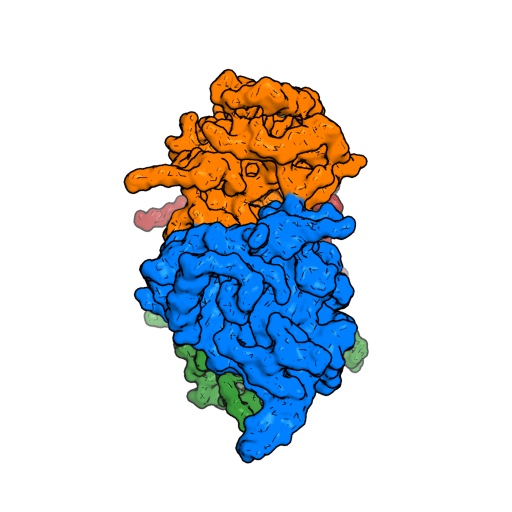65 -5.497 0.50 62.29 230 ASP C N 1
ATOM 7041 C CA . ASP C 1 230 ? -8.258 12.094 -4.032 0.50 61.19 230 ASP C CA 1
ATOM 7042 C C . ASP C 1 230 ? -9.394 11.400 -3.236 0.50 63.60 230 ASP C C 1
ATOM 7043 O O . ASP C 1 230 ? -10.487 11.192 -3.772 0.50 62.46 230 ASP C O 1
ATOM 7048 N N . ALA C 1 231 ? -9.122 11.072 -1.944 0.50 60.38 231 ALA C N 1
ATOM 7049 C CA . ALA C 1 231 ? -9.998 10.342 -1.008 0.50 61.33 231 ALA C CA 1
ATOM 7050 C C . ALA C 1 231 ? -11.386 10.973 -0.726 0.50 63.77 231 ALA C C 1
ATOM 7051 O O . ALA C 1 231 ? -12.224 10.296 -0.129 0.50 64.62 231 ALA C O 1
ATOM 7053 N N . ASN C 1 232 ? -11.630 12.244 -1.140 0.50 58.28 232 ASN C N 1
ATOM 7054 C CA . ASN C 1 232 ? -12.923 12.932 -0.964 0.50 57.80 232 ASN C CA 1
ATOM 7055 C C . ASN C 1 232 ? -14.025 12.322 -1.844 0.50 62.98 232 ASN C C 1
ATOM 7056 O O . ASN C 1 232 ? -15.210 12.477 -1.536 0.50 63.45 232 ASN C O 1
ATOM 7061 N N . TYR C 1 233 ? -13.623 11.652 -2.949 0.50 59.02 233 TYR C N 1
ATOM 7062 C CA . TYR C 1 233 ? -14.497 11.014 -3.929 0.50 61.56 233 TYR C CA 1
ATOM 7063 C C . TYR C 1 233 ? -14.906 9.609 -3.501 0.50 97.81 233 TYR C C 1
ATOM 7064 O O . TYR C 1 233 ? -14.079 8.848 -3.009 0.50 65.67 233 TYR C O 1
ATOM 7073 N N . SER C 1 241 ? -10.492 1.508 -17.344 0.50 118.85 241 SER C N 1
ATOM 7074 C CA . SER C 1 241 ? -9.064 1.422 -17.642 1.00 118.10 241 SER C CA 1
ATOM 7075 C C . SER C 1 241 ? -8.240 2.582 -17.037 1.00 117.93 241 SER C C 1
ATOM 7076 O O . SER C 1 241 ? -7.176 2.319 -16.471 1.00 117.57 241 SER C O 1
ATOM 7079 N N . GLY C 1 242 ? -8.740 3.824 -17.155 1.00 111.16 242 GLY C N 1
ATOM 7080 C CA . GLY C 1 242 ? -8.133 5.049 -16.610 1.00 107.74 242 GLY C CA 1
ATOM 7081 C C . GLY C 1 242 ? -6.909 5.555 -17.359 1.00 107.39 242 GLY C C 1
ATOM 7082 O O . GLY C 1 242 ? -6.062 4.742 -17.753 1.00 108.73 242 GLY C O 1
ATOM 7083 N N . PRO C 1 243 ? -6.756 6.890 -17.589 1.00 97.60 243 PRO C N 1
ATOM 7084 C CA . PRO C 1 243 ? -5.554 7.357 -18.303 1.00 94.24 243 PRO C CA 1
ATOM 7085 C C . PRO C 1 243 ? -4.314 7.336 -17.405 1.00 91.16 243 PRO C C 1
ATOM 7086 O O . PRO C 1 243 ? -4.418 7.489 -16.184 1.00 90.41 243 PRO C O 1
ATOM 7090 N N . THR C 1 244 ? -3.146 7.110 -18.006 1.00 82.89 244 THR C N 1
ATOM 7091 C CA . THR C 1 244 ? -1.892 7.075 -17.262 1.00 79.81 244 THR C CA 1
ATOM 7092 C C . THR C 1 244 ? -1.113 8.359 -17.518 1.00 76.08 244 THR C C 1
ATOM 7093 O O . THR C 1 244 ? -1.387 9.076 -18.488 1.00 72.71 244 THR C O 1
ATOM 7097 N N . ALA C 1 245 ? -0.159 8.662 -16.625 1.00 68.71 245 ALA C N 1
ATOM 7098 C CA . ALA C 1 245 ? 0.691 9.839 -16.747 1.00 65.46 245 ALA C CA 1
ATOM 7099 C C . ALA C 1 245 ? 2.075 9.567 -16.178 1.00 65.71 245 ALA C C 1
ATOM 7100 O O . ALA C 1 245 ? 2.297 8.556 -15.503 1.00 66.56 245 ALA C O 1
ATOM 7102 N N A SER C 1 246 ? 3.029 10.460 -16.483 0.51 59.63 246 SER C N 1
ATOM 7103 N N B SER C 1 246 ? 2.987 10.480 -16.448 0.49 59.82 246 SER C N 1
ATOM 7104 C CA A SER C 1 246 ? 4.400 10.401 -15.981 0.51 58.76 246 SER C CA 1
ATOM 7105 C CA B SER C 1 246 ? 4.346 10.433 -15.969 0.49 59.03 246 SER C CA 1
ATOM 7106 C C A SER C 1 246 ? 4.426 11.015 -14.578 0.51 60.55 246 SER C C 1
ATOM 7107 C C B SER C 1 246 ? 4.408 11.029 -14.559 0.49 60.62 246 SER C C 1
ATOM 7108 O O A SER C 1 246 ? 3.658 11.942 -14.304 0.51 59.36 246 SER C O 1
ATOM 7109 O O B SER C 1 246 ? 3.650 11.956 -14.261 0.49 59.37 246 SER C O 1
ATOM 7114 N N . VAL C 1 247 ? 5.314 10.521 -13.701 1.00 56.13 247 VAL C N 1
ATOM 7115 C CA . VAL C 1 247 ? 5.499 11.078 -12.354 1.00 53.05 247 VAL C CA 1
ATOM 7116 C C . VAL C 1 247 ? 6.493 12.255 -12.504 1.00 56.54 247 VAL C C 1
ATOM 7117 O O . VAL C 1 247 ? 6.288 13.315 -11.908 1.00 56.06 247 VAL C O 1
ATOM 7121 N N . LEU C 1 248 ? 7.546 12.075 -13.327 1.00 53.52 248 LEU C N 1
ATOM 7122 C CA . LEU C 1 248 ? 8.524 13.138 -13.587 1.00 52.33 248 LEU C CA 1
ATOM 7123 C C . LEU C 1 248 ? 8.324 13.689 -14.987 1.00 54.13 248 LEU C C 1
ATOM 7124 O O . LEU C 1 248 ? 8.006 12.938 -15.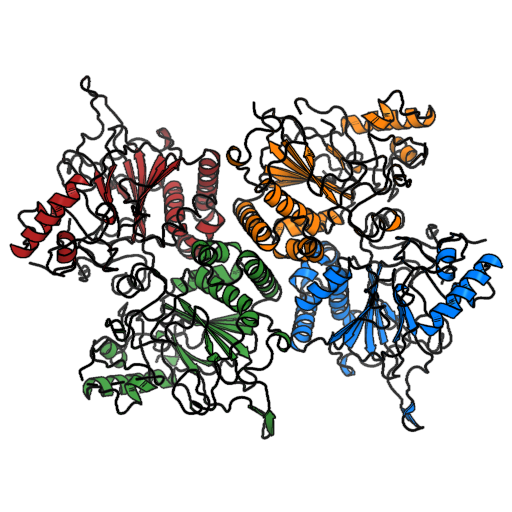893 1.00 52.59 248 LEU C O 1
ATOM 7129 N N . TYR C 1 249 ? 8.453 15.011 -15.158 1.00 50.28 249 TYR C N 1
ATOM 7130 C CA . TYR C 1 249 ? 8.265 15.669 -16.457 1.00 48.81 249 TYR C CA 1
ATOM 7131 C C . TYR C 1 249 ? 9.093 16.958 -16.492 1.00 53.34 249 TYR C C 1
ATOM 7132 O O . TYR C 1 249 ? 9.876 17.201 -15.572 1.00 52.91 249 TYR C O 1
ATOM 7141 N N . GLY C 1 250 ? 8.957 17.735 -17.560 1.00 50.18 250 GLY C N 1
ATOM 7142 C CA . GLY C 1 250 ? 9.709 18.973 -17.725 1.00 50.11 250 GLY C CA 1
ATOM 7143 C C . GLY C 1 250 ? 11.127 18.696 -18.169 1.00 55.70 250 GLY C C 1
ATOM 7144 O O . GLY C 1 250 ? 11.346 17.842 -19.027 1.00 56.45 250 GLY C O 1
ATOM 7145 N N . ASN C 1 251 ? 12.099 19.422 -17.601 1.00 52.49 251 ASN C N 1
ATOM 7146 C CA . ASN C 1 251 ? 13.511 19.246 -17.941 1.00 52.90 251 ASN C CA 1
ATOM 7147 C C . ASN C 1 251 ? 14.014 17.880 -17.425 1.00 56.64 251 ASN C C 1
ATOM 7148 O O . ASN C 1 251 ? 13.714 17.494 -16.299 1.00 56.06 251 ASN C O 1
ATOM 7153 N N . ARG C 1 252 ? 14.727 17.135 -18.265 1.00 54.60 252 ARG C N 1
ATOM 7154 C CA . ARG C 1 252 ? 15.209 15.794 -17.926 1.00 55.81 252 ARG C CA 1
ATOM 7155 C C . ARG C 1 252 ? 16.220 15.803 -16.782 1.00 61.11 252 ARG C C 1
ATOM 7156 O O . ARG C 1 252 ? 16.146 14.943 -15.913 1.00 61.28 252 ARG C O 1
ATOM 7164 N N . GLU C 1 253 ? 17.128 16.790 -16.751 1.00 58.60 253 GLU C N 1
ATOM 7165 C CA . GLU C 1 253 ? 18.144 16.887 -15.702 1.00 59.27 253 GLU C CA 1
ATOM 7166 C C . GLU C 1 253 ? 17.565 17.409 -14.368 1.00 61.91 253 GLU C C 1
ATOM 7167 O O . GLU C 1 253 ? 17.932 16.901 -13.311 1.00 60.90 253 GLU C O 1
ATOM 7173 N N . LEU C 1 254 ? 16.689 18.443 -14.434 1.00 57.53 254 LEU C N 1
ATOM 7174 C CA . LEU C 1 254 ? 16.062 19.128 -13.297 1.00 55.95 254 LEU C CA 1
ATOM 7175 C C . LEU C 1 254 ? 14.534 19.066 -13.471 1.00 56.08 254 LEU C C 1
ATOM 7176 O O . LEU C 1 254 ? 13.917 20.045 -13.895 1.00 52.79 254 LEU C O 1
ATOM 7181 N N . PRO C 1 255 ? 13.915 17.895 -13.199 1.00 53.96 255 PRO C N 1
ATOM 7182 C CA . PRO C 1 255 ? 12.470 17.749 -13.460 1.00 52.49 255 PRO C CA 1
ATOM 7183 C C . PRO C 1 255 ? 11.466 18.333 -12.471 1.00 54.31 255 PRO C C 1
ATOM 7184 O O . PRO C 1 255 ? 11.779 18.709 -11.326 1.00 52.01 255 PRO C O 1
ATOM 7188 N N . PHE C 1 256 ? 10.213 18.337 -12.948 1.00 49.79 256 PHE C N 1
ATOM 7189 C CA . PHE C 1 256 ? 9.018 18.677 -12.202 1.00 47.99 256 PHE C CA 1
ATOM 7190 C C . PHE C 1 256 ? 8.373 17.338 -11.782 1.00 52.89 256 PHE C C 1
ATOM 7191 O O . PHE C 1 256 ? 8.660 16.290 -12.381 1.00 54.49 256 PHE C O 1
ATOM 7199 N N . ILE C 1 257 ? 7.527 17.371 -10.741 1.00 45.78 257 ILE C N 1
ATOM 7200 C CA . ILE C 1 257 ? 6.910 16.169 -10.217 1.00 46.41 257 ILE C CA 1
ATOM 7201 C C . ILE C 1 257 ? 5.399 16.310 -10.010 1.00 50.24 257 ILE C C 1
ATOM 7202 O O . ILE C 1 257 ? 4.905 17.402 -9.670 1.00 48.20 257 ILE C O 1
ATOM 7207 N N . ARG C 1 258 ? 4.681 15.186 -10.238 1.00 46.94 258 ARG C N 1
ATOM 7208 C CA . ARG C 1 258 ? 3.279 14.965 -9.888 1.00 47.05 258 ARG C CA 1
ATOM 7209 C C . ARG C 1 258 ? 3.292 13.636 -9.142 1.00 52.63 258 ARG C C 1
ATOM 7210 O O . ARG C 1 258 ? 3.705 12.613 -9.696 1.00 52.38 258 ARG C O 1
ATOM 7218 N N . PHE C 1 259 ? 2.991 13.683 -7.844 1.00 51.65 259 PHE C N 1
ATOM 7219 C CA . PHE C 1 259 ? 3.103 12.495 -7.000 1.00 53.66 259 PHE C CA 1
ATOM 7220 C C . PHE C 1 259 ? 2.155 12.526 -5.828 1.00 59.12 259 PHE C C 1
ATOM 7221 O O . PHE C 1 259 ? 1.928 13.587 -5.245 1.00 59.01 259 PHE C O 1
ATOM 7229 N N . ASP C 1 260 ? 1.614 11.355 -5.473 1.00 56.23 260 ASP C N 1
ATOM 7230 C CA . ASP C 1 260 ? 0.708 11.210 -4.344 1.00 56.50 260 ASP C CA 1
ATOM 7231 C C . ASP C 1 260 ? 0.951 9.820 -3.774 1.00 63.22 260 ASP C C 1
ATOM 7232 O O . ASP C 1 260 ? 0.406 8.837 -4.299 1.00 63.44 260 ASP C O 1
ATOM 7237 N N . ALA C 1 261 ? 1.816 9.722 -2.725 1.00 60.73 261 ALA C N 1
ATOM 7238 C CA . ALA C 1 261 ? 2.183 8.419 -2.128 1.00 63.42 261 ALA C CA 1
ATOM 7239 C C . ALA C 1 261 ? 0.980 7.574 -1.709 1.00 70.19 261 ALA C C 1
ATOM 7240 O O . ALA C 1 261 ? 0.898 6.400 -2.060 1.00 71.26 261 ALA C O 1
ATOM 7242 N N . ALA C 1 262 ? 0.038 8.195 -0.989 1.00 67.81 262 ALA C N 1
ATOM 7243 C CA . ALA C 1 262 ? -1.178 7.562 -0.489 1.00 69.15 262 ALA C CA 1
ATOM 7244 C C . ALA C 1 262 ? -2.068 6.974 -1.594 1.00 73.55 262 ALA C C 1
ATOM 7245 O O . ALA C 1 262 ? -2.464 5.811 -1.492 1.00 75.22 262 ALA C O 1
ATOM 7247 N N . GLU C 1 263 ? -2.369 7.764 -2.639 1.00 67.64 263 GLU C N 1
ATOM 7248 C CA . GLU C 1 263 ? -3.257 7.338 -3.717 1.00 67.94 263 GLU C CA 1
ATOM 7249 C C . GLU C 1 263 ? -2.584 6.506 -4.821 1.00 72.81 263 GLU C C 1
ATOM 7250 O O . GLU C 1 263 ? -3.272 5.698 -5.455 1.00 72.13 263 GLU C O 1
ATOM 7256 N N . GLN C 1 264 ? -1.267 6.700 -5.057 1.00 69.24 264 GLN C N 1
ATOM 7257 C CA . GLN C 1 264 ? -0.550 5.969 -6.114 1.00 69.13 264 GLN C CA 1
ATOM 7258 C C . GLN C 1 264 ? 0.091 4.690 -5.641 1.00 75.41 264 GLN C C 1
ATOM 7259 O O . GLN C 1 264 ? 0.223 3.755 -6.427 1.00 76.08 264 GLN C O 1
ATOM 7265 N N . ILE C 1 265 ? 0.529 4.649 -4.379 1.00 72.75 265 ILE C N 1
ATOM 7266 C CA . ILE C 1 265 ? 1.232 3.480 -3.844 1.00 75.14 265 ILE C CA 1
ATOM 7267 C C . ILE C 1 265 ? 0.410 2.707 -2.778 1.00 82.14 265 ILE C C 1
ATOM 7268 O O . ILE C 1 265 ? 0.172 1.515 -2.957 1.00 84.08 265 ILE C O 1
ATOM 7273 N N . PHE C 1 266 ? -0.027 3.404 -1.698 1.00 78.00 266 PHE C N 1
ATOM 7274 C CA . PHE C 1 266 ? -0.769 2.879 -0.534 1.00 79.22 266 PHE C CA 1
ATOM 7275 C C . PHE C 1 266 ? -2.263 2.581 -0.763 1.00 85.36 266 PHE C C 1
ATOM 7276 O O . PHE C 1 266 ? -2.961 2.221 0.189 1.00 86.08 266 PHE C O 1
ATOM 7284 N N . ASN C 1 267 ? -2.746 2.715 -2.006 1.00 82.26 267 ASN C N 1
ATOM 7285 C CA . ASN C 1 267 ? -4.140 2.450 -2.356 1.00 82.86 267 ASN C CA 1
ATOM 7286 C C . ASN C 1 267 ? -4.237 1.127 -3.120 1.00 88.82 267 ASN C C 1
ATOM 7287 O O . ASN C 1 267 ? -3.620 0.981 -4.181 1.00 88.34 267 ASN C O 1
ATOM 7292 N N . GLU C 1 268 ? -4.986 0.156 -2.555 1.00 87.31 268 GLU C N 1
ATOM 7293 C CA . GLU C 1 268 ? -5.228 -1.172 -3.159 1.00 89.35 268 GLU C CA 1
ATOM 7294 C C . GLU C 1 268 ? -5.927 -1.076 -4.518 1.00 91.87 268 GLU C C 1
ATOM 7295 O O . GLU C 1 268 ? -5.676 -1.894 -5.406 1.00 93.12 268 GLU C O 1
ATOM 7301 N N . ASN C 1 269 ? -6.800 -0.066 -4.671 1.00 85.87 269 ASN C N 1
ATOM 7302 C CA . ASN C 1 269 ? -7.574 0.183 -5.889 1.00 83.88 269 ASN C CA 1
ATOM 7303 C C . ASN C 1 269 ? -6.918 1.178 -6.852 1.00 83.66 269 ASN C C 1
ATOM 7304 O O . ASN C 1 269 ? -7.585 1.615 -7.795 1.00 82.50 269 ASN C O 1
ATOM 7309 N N . ALA C 1 270 ? -5.607 1.495 -6.667 1.00 78.70 270 ALA C N 1
ATOM 7310 C CA . ALA C 1 270 ? -4.875 2.423 -7.553 1.00 76.38 270 ALA C CA 1
ATOM 7311 C C . ALA C 1 270 ? -4.805 1.889 -8.995 1.00 80.33 270 ALA C C 1
ATOM 7312 O O . ALA C 1 270 ? -4.800 2.682 -9.934 1.00 78.44 270 ALA C O 1
ATOM 7314 N N . GLY C 1 271 ? -4.795 0.560 -9.140 1.00 78.82 271 GLY C N 1
ATOM 7315 C CA . GLY C 1 271 ? -4.774 -0.134 -10.426 1.00 79.56 271 GLY C CA 1
ATOM 7316 C C . GLY C 1 271 ? -3.491 0.012 -11.224 1.00 82.18 271 GLY C C 1
ATOM 7317 O O . GLY C 1 271 ? -3.529 0.031 -12.459 1.00 80.67 271 GLY C O 1
ATOM 7318 N N . GLN C 1 272 ? -2.344 0.118 -10.520 1.00 78.36 272 GLN C N 1
ATOM 7319 C CA . GLN C 1 272 ? -1.025 0.223 -11.142 1.00 77.21 272 GLN C CA 1
ATOM 7320 C C . GLN C 1 272 ? -0.632 -1.131 -11.730 1.00 82.30 272 GLN C C 1
ATOM 7321 O O . GLN C 1 272 ? -1.007 -2.171 -11.182 1.00 83.13 272 GLN C O 1
ATOM 7327 N N . THR C 1 273 ? 0.175 -1.124 -12.804 1.00 78.35 273 THR C N 1
ATOM 7328 C CA . THR C 1 273 ? 0.733 -2.368 -13.349 1.00 80.46 273 THR C CA 1
ATOM 7329 C C . THR C 1 273 ? 1.859 -2.765 -12.371 1.00 86.45 273 THR C C 1
ATOM 7330 O O . THR C 1 273 ? 2.324 -1.909 -11.602 1.00 86.78 273 THR C O 1
ATOM 7334 N N . SER C 1 274 ? 2.291 -4.032 -12.379 1.00 85.31 274 SER C N 1
ATOM 7335 C CA . SER C 1 274 ? 3.365 -4.489 -11.480 1.00 85.84 274 SER C CA 1
ATOM 7336 C C . SER C 1 274 ? 4.673 -3.730 -11.764 1.00 86.79 274 SER C C 1
ATOM 7337 O O . SER C 1 274 ? 5.410 -3.420 -10.828 1.00 86.14 274 SER C O 1
ATOM 7340 N N . GLU C 1 275 ? 4.929 -3.409 -13.051 1.00 81.26 275 GLU C N 1
ATOM 7341 C CA . GLU C 1 275 ? 6.079 -2.634 -13.504 1.00 79.67 275 GLU C CA 1
ATOM 7342 C C . GLU C 1 275 ? 6.016 -1.226 -12.891 1.00 78.99 275 GLU C C 1
ATOM 7343 O O . GLU C 1 275 ? 6.995 -0.797 -12.282 1.00 77.49 275 GLU C O 1
ATOM 7349 N N . ALA C 1 276 ? 4.863 -0.521 -13.048 1.00 73.04 276 ALA C N 1
ATOM 7350 C CA . ALA C 1 276 ? 4.659 0.838 -12.542 1.00 69.87 276 ALA C CA 1
ATOM 7351 C C . ALA C 1 276 ? 4.674 0.897 -11.006 1.00 74.03 276 ALA C C 1
ATOM 7352 O O . ALA C 1 276 ? 5.288 1.811 -10.465 1.00 71.89 276 ALA C O 1
ATOM 7354 N N . LEU C 1 277 ? 4.067 -0.099 -10.310 1.00 72.44 277 LEU C N 1
ATOM 7355 C CA . LEU C 1 277 ? 4.092 -0.171 -8.845 1.00 72.80 277 LEU C CA 1
ATOM 7356 C C . LEU C 1 277 ? 5.523 -0.395 -8.316 1.00 78.54 277 LEU C C 1
ATOM 7357 O O . LEU C 1 277 ? 5.915 0.256 -7.347 1.00 78.69 277 LEU C O 1
ATOM 7362 N N . GLY C 1 278 ? 6.282 -1.274 -8.978 1.00 75.43 278 GLY C N 1
ATOM 7363 C CA . GLY C 1 278 ? 7.682 -1.542 -8.644 1.00 75.67 278 GLY C CA 1
ATOM 7364 C C . GLY C 1 278 ? 8.538 -0.287 -8.741 1.00 75.60 278 GLY C C 1
ATOM 7365 O O . GLY C 1 278 ? 9.313 0.014 -7.825 1.00 75.56 278 GLY C O 1
ATOM 7366 N N . ASN C 1 279 ? 8.349 0.485 -9.830 1.00 68.94 279 ASN C N 1
ATOM 7367 C CA . ASN C 1 279 ? 9.062 1.744 -10.059 1.00 67.26 279 ASN C CA 1
ATOM 7368 C C . ASN C 1 279 ? 8.746 2.780 -8.971 1.00 71.51 279 ASN C C 1
ATOM 7369 O O . ASN C 1 279 ? 9.658 3.466 -8.502 1.00 70.54 279 ASN C O 1
ATOM 7374 N N . LEU C 1 280 ? 7.461 2.870 -8.563 1.00 68.92 280 LEU C N 1
ATOM 7375 C CA . LEU C 1 280 ? 6.984 3.792 -7.526 1.00 67.82 280 LEU C CA 1
ATOM 7376 C C . LEU C 1 280 ? 7.523 3.425 -6.147 1.00 76.23 280 LEU C C 1
ATOM 7377 O O . LEU C 1 280 ? 7.821 4.317 -5.356 1.00 75.20 280 LEU C O 1
ATOM 7382 N N . MET C 1 281 ? 7.627 2.115 -5.855 1.00 77.95 281 MET C N 1
ATOM 7383 C CA . MET C 1 281 ? 8.142 1.587 -4.587 1.00 80.62 281 MET C CA 1
ATOM 7384 C C . MET C 1 281 ? 9.636 1.881 -4.459 1.00 82.72 281 MET C C 1
ATOM 7385 O O . MET C 1 281 ? 10.088 2.286 -3.383 1.00 82.18 281 MET C O 1
ATOM 7390 N N . ASP C 1 282 ? 10.398 1.698 -5.564 1.00 78.34 282 ASP C N 1
ATOM 7391 C CA . ASP C 1 282 ? 11.832 1.992 -5.605 1.00 78.03 282 ASP C CA 1
ATOM 7392 C C . ASP C 1 282 ? 12.051 3.489 -5.381 1.00 79.99 282 ASP C C 1
ATOM 7393 O O . ASP C 1 282 ? 12.973 3.872 -4.651 1.00 80.45 282 ASP C O 1
ATOM 7398 N N . PHE C 1 283 ? 11.169 4.325 -5.982 1.00 73.44 283 PHE C N 1
ATOM 7399 C CA . PHE C 1 283 ? 11.212 5.774 -5.834 1.00 71.09 283 PHE C CA 1
ATOM 7400 C C . PHE C 1 283 ? 10.867 6.179 -4.406 1.00 76.36 283 PHE C C 1
ATOM 7401 O O . PHE C 1 283 ? 11.583 7.000 -3.827 1.00 75.75 283 PHE C O 1
ATOM 7409 N N . TRP C 1 284 ? 9.778 5.606 -3.845 1.00 73.96 284 TRP C N 1
ATOM 7410 C CA . TRP C 1 284 ? 9.330 5.896 -2.484 1.00 74.02 284 TRP C CA 1
ATOM 7411 C C . TRP C 1 284 ? 10.402 5.565 -1.449 1.00 77.96 284 TRP C C 1
ATOM 7412 O O . TRP C 1 284 ? 10.568 6.334 -0.507 1.00 76.46 284 TRP C O 1
ATOM 7423 N N . ASP C 1 285 ? 11.174 4.475 -1.664 1.00 75.91 285 ASP C N 1
ATOM 7424 C CA . ASP C 1 285 ? 12.282 4.076 -0.779 1.00 77.46 285 ASP C CA 1
ATOM 7425 C C . ASP C 1 285 ? 13.339 5.178 -0.667 1.00 79.40 285 ASP C C 1
ATOM 7426 O O . ASP C 1 285 ? 13.853 5.446 0.420 1.00 78.74 285 ASP C O 1
ATOM 7431 N N . GLU C 1 286 ? 13.634 5.819 -1.798 1.00 75.50 286 GLU C N 1
ATOM 7432 C CA . GLU C 1 286 ? 14.578 6.925 -1.913 1.00 75.15 286 GLU C CA 1
ATOM 7433 C C . GLU C 1 286 ? 13.958 8.235 -1.372 1.00 74.67 286 GLU C C 1
ATOM 7434 O O . GLU C 1 286 ? 14.588 8.916 -0.556 1.00 74.44 286 GLU C O 1
ATOM 7440 N N . ALA C 1 287 ? 12.713 8.555 -1.791 1.00 68.13 287 ALA C N 1
ATOM 7441 C CA . ALA C 1 287 ? 11.991 9.778 -1.405 1.00 65.91 287 ALA C CA 1
ATOM 7442 C C . ALA C 1 287 ? 11.640 9.906 0.101 1.00 70.28 287 ALA C C 1
ATOM 7443 O O . ALA C 1 287 ? 11.718 11.014 0.642 1.00 68.58 287 ALA C O 1
ATOM 7445 N N . LYS C 1 288 ? 11.237 8.806 0.763 1.00 68.24 288 LYS C N 1
ATOM 7446 C CA . LYS C 1 288 ? 10.816 8.854 2.171 1.00 69.10 288 LYS C CA 1
ATOM 7447 C C . LYS C 1 288 ? 11.895 9.367 3.143 1.00 74.43 288 LYS C C 1
ATOM 7448 O O . LYS C 1 288 ? 11.548 9.997 4.148 1.00 72.55 288 LYS C O 1
ATOM 7454 N N . THR C 1 289 ? 13.187 9.134 2.825 1.00 73.71 289 THR C N 1
ATOM 7455 C CA . THR C 1 289 ? 14.316 9.568 3.665 1.00 74.93 289 THR C CA 1
ATOM 7456 C C . THR C 1 289 ? 14.573 11.075 3.526 1.00 76.24 289 THR C C 1
ATOM 7457 O O . THR C 1 289 ? 15.265 11.672 4.354 1.00 76.71 289 THR C O 1
ATOM 7461 N N . LEU C 1 290 ? 14.019 11.677 2.476 1.00 69.78 290 LEU C N 1
ATOM 7462 C CA . LEU C 1 290 ? 14.197 13.085 2.124 1.00 66.67 290 LEU C CA 1
ATOM 7463 C C . LEU C 1 290 ? 13.061 13.997 2.605 1.00 69.70 290 LEU C C 1
ATOM 7464 O O . LEU C 1 290 ? 13.202 15.216 2.510 1.00 69.58 290 LEU C O 1
ATOM 7469 N N . ILE C 1 291 ? 11.967 13.422 3.148 1.00 65.46 291 ILE C N 1
ATOM 7470 C CA . ILE C 1 291 ? 10.824 14.174 3.678 1.00 64.27 291 ILE C CA 1
ATOM 7471 C C . ILE C 1 291 ? 11.274 15.023 4.889 1.00 70.93 291 ILE C C 1
ATOM 7472 O O . ILE C 1 291 ? 11.970 14.524 5.775 1.00 73.03 291 ILE C O 1
ATOM 7477 N N . ASN C 1 292 ? 10.907 16.312 4.888 1.00 66.57 292 ASN C N 1
ATOM 7478 C CA . ASN C 1 292 ? 11.262 17.242 5.950 1.00 66.64 292 ASN C CA 1
ATOM 7479 C C . ASN C 1 292 ? 10.018 17.602 6.782 1.00 70.26 292 ASN C C 1
ATOM 7480 O O . ASN C 1 292 ? 9.083 18.236 6.280 1.00 67.24 292 ASN C O 1
ATOM 7485 N N . SER C 1 293 ? 10.027 17.187 8.062 1.00 69.85 293 SER C N 1
ATOM 7486 C CA . SER C 1 293 ? 8.944 17.422 9.018 1.00 69.64 293 SER C CA 1
ATOM 7487 C C . SER C 1 293 ? 9.385 18.340 10.167 1.00 71.77 293 SER C C 1
ATOM 7488 O O . SER C 1 293 ? 8.701 18.411 11.190 1.00 71.76 293 SER C O 1
ATOM 7491 N N . ASP C 1 294 ? 10.512 19.055 9.985 1.00 67.12 294 ASP C N 1
ATOM 7492 C CA . ASP C 1 294 ? 11.085 19.945 10.997 1.00 67.39 294 ASP C CA 1
ATOM 7493 C C . ASP C 1 294 ? 10.243 21.161 11.320 1.00 70.22 294 ASP C C 1
ATOM 7494 O O . ASP C 1 294 ? 10.210 21.570 12.483 1.00 72.08 294 ASP C O 1
ATOM 7499 N N . TYR C 1 295 ? 9.571 21.748 10.309 1.00 63.91 295 TYR C N 1
ATOM 7500 C CA . TYR C 1 295 ? 8.811 22.969 10.525 1.00 61.60 295 TYR C CA 1
ATOM 7501 C C . TYR C 1 295 ? 7.412 22.765 11.121 1.00 63.78 295 TYR C C 1
ATOM 7502 O O . TYR C 1 295 ? 6.566 22.086 10.538 1.00 62.39 295 TYR C O 1
ATOM 7511 N N . ILE C 1 296 ? 7.181 23.406 12.285 1.00 60.13 296 ILE C N 1
ATOM 7512 C CA . ILE C 1 296 ? 5.889 23.421 12.965 1.00 59.44 296 ILE C CA 1
ATOM 7513 C C . ILE C 1 296 ? 5.338 24.856 12.841 1.00 61.13 296 ILE C C 1
ATOM 7514 O O . ILE C 1 296 ? 5.823 25.752 13.524 1.00 61.09 296 ILE C O 1
ATOM 7519 N N . PRO C 1 297 ? 4.354 25.100 11.957 1.00 56.56 297 PRO C N 1
ATOM 7520 C CA . PRO C 1 297 ? 3.861 26.478 11.786 1.00 54.91 297 PRO C CA 1
ATOM 7521 C C . PRO C 1 297 ? 3.207 27.076 13.019 1.00 59.40 297 PRO C C 1
ATOM 7522 O O . PRO C 1 297 ? 2.563 26.374 13.802 1.00 58.63 297 PRO C O 1
ATOM 7526 N N . ASN C 1 298 ? 3.400 28.384 13.188 1.00 55.52 298 ASN C N 1
ATOM 7527 C CA . ASN C 1 298 ? 2.756 29.176 14.224 1.00 55.05 298 ASN C CA 1
ATOM 7528 C C . ASN C 1 298 ? 1.650 29.970 13.544 1.00 56.61 298 ASN C C 1
ATOM 7529 O O . ASN C 1 298 ? 1.637 30.093 12.321 1.00 53.81 298 ASN C O 1
ATOM 7534 N N . SER C 1 299 ? 0.736 30.514 14.345 1.00 53.73 299 SER C N 1
ATOM 7535 C CA . SER C 1 299 ? -0.334 31.381 13.894 1.00 52.76 299 SER C CA 1
ATOM 7536 C C . SER C 1 299 ? 0.294 32.581 13.119 1.00 53.72 299 SER C C 1
ATOM 7537 O O . SER C 1 299 ? 1.223 33.217 13.614 1.00 54.10 299 SER C O 1
ATOM 7540 N N . GLY C 1 300 ? -0.144 32.793 11.877 1.00 48.14 300 GLY C N 1
ATOM 7541 C CA . GLY C 1 300 ? 0.385 33.870 11.047 1.00 45.67 300 GLY C CA 1
ATOM 7542 C C . GLY C 1 300 ? 1.485 33.479 10.081 1.00 47.19 300 GLY C C 1
ATOM 7543 O O . GLY C 1 300 ? 1.917 34.315 9.281 1.00 45.49 300 GLY C O 1
ATOM 7544 N N . ASP C 1 301 ? 1.953 32.220 10.138 1.00 43.96 301 ASP C N 1
ATOM 7545 C CA . ASP C 1 301 ? 2.947 31.737 9.167 1.00 43.73 301 ASP C CA 1
ATOM 7546 C C . ASP C 1 301 ? 2.267 31.338 7.869 1.00 47.10 301 ASP C C 1
ATOM 7547 O O . ASP C 1 301 ? 1.137 30.827 7.885 1.00 46.89 301 ASP C O 1
ATOM 7552 N N . LEU C 1 302 ? 2.965 31.566 6.740 1.00 42.18 302 LEU C N 1
ATOM 7553 C CA . LEU C 1 302 ? 2.486 31.187 5.430 1.00 40.21 302 LEU C CA 1
ATOM 7554 C C . LEU C 1 302 ? 3.550 30.388 4.707 1.00 44.46 302 LEU C C 1
ATOM 7555 O O . LEU C 1 302 ? 4.684 30.844 4.586 1.00 44.51 302 LEU C O 1
ATOM 7560 N N . ILE C 1 303 ? 3.181 29.196 4.220 1.00 41.50 303 ILE C N 1
ATOM 7561 C CA . ILE C 1 303 ? 4.075 28.372 3.409 1.00 41.64 303 ILE C CA 1
ATOM 7562 C C . ILE C 1 303 ? 3.657 28.549 1.937 1.00 43.51 303 ILE C C 1
ATOM 7563 O O . ILE C 1 303 ? 2.492 28.359 1.580 1.00 42.03 303 ILE C O 1
ATOM 7568 N N . PHE C 1 304 ? 4.609 28.952 1.107 1.00 40.62 304 PHE C N 1
ATOM 7569 C CA . PHE C 1 304 ? 4.403 29.207 -0.310 1.00 39.31 304 PHE C CA 1
ATOM 7570 C C . PHE C 1 304 ? 5.165 28.133 -1.084 1.00 44.99 304 PHE C C 1
ATOM 7571 O O . PHE C 1 304 ? 6.369 27.954 -0.877 1.00 45.60 304 PHE C O 1
ATOM 7579 N N . VAL C 1 305 ? 4.445 27.392 -1.943 1.00 40.58 305 VAL C N 1
ATOM 7580 C CA . VAL C 1 305 ? 4.948 26.203 -2.632 1.00 39.82 305 VAL C CA 1
ATOM 7581 C C . VAL C 1 305 ? 4.822 26.264 -4.150 1.00 41.90 305 VAL C C 1
ATOM 7582 O O . VAL C 1 305 ? 3.772 26.627 -4.694 1.00 38.57 305 VAL C O 1
ATOM 7586 N N . ASN C 1 306 ? 5.883 25.824 -4.826 1.00 40.67 306 ASN C N 1
ATOM 7587 C CA . ASN C 1 306 ? 5.870 25.592 -6.257 1.00 41.03 306 ASN C CA 1
ATOM 7588 C C . ASN C 1 306 ? 5.369 24.136 -6.311 1.00 45.73 306 ASN C C 1
ATOM 7589 O O . ASN C 1 306 ? 6.078 23.217 -5.924 1.00 45.88 306 ASN C O 1
ATOM 7594 N N . ASN C 1 307 ? 4.111 23.953 -6.710 1.00 43.37 307 ASN C N 1
ATOM 7595 C CA . ASN C 1 307 ? 3.437 22.662 -6.776 1.00 44.19 307 ASN C CA 1
ATOM 7596 C C . ASN C 1 307 ? 4.057 21.682 -7.808 1.00 49.36 307 ASN C C 1
ATOM 7597 O O . ASN C 1 307 ? 3.707 20.501 -7.806 1.00 50.53 307 ASN C O 1
ATOM 7602 N N . HIS C 1 308 ? 5.017 22.153 -8.629 1.00 44.20 308 HIS C N 1
ATOM 7603 C CA . HIS C 1 308 ? 5.733 21.318 -9.600 1.00 44.61 308 HIS C CA 1
ATOM 7604 C C . HIS C 1 308 ? 7.047 20.789 -9.025 1.00 50.36 308 HIS C C 1
ATOM 7605 O O . HIS C 1 308 ? 7.666 19.924 -9.638 1.00 50.28 308 HIS C O 1
ATOM 7612 N N . LEU C 1 309 ? 7.480 21.315 -7.863 1.00 48.18 309 LEU C N 1
ATOM 7613 C CA . LEU C 1 309 ? 8.748 20.918 -7.242 1.00 49.53 309 LEU C CA 1
ATOM 7614 C C . LEU C 1 309 ? 8.610 20.256 -5.888 1.00 52.73 309 LEU C C 1
ATOM 7615 O O . LEU C 1 309 ? 9.406 19.395 -5.539 1.00 52.83 309 LEU C O 1
ATOM 7620 N N . CYS C 1 310 ? 7.646 20.707 -5.102 1.00 47.95 310 CYS C N 1
ATOM 7621 C CA . CYS C 1 310 ? 7.538 20.337 -3.714 1.00 48.26 310 CYS C CA 1
ATOM 7622 C C . CYS C 1 310 ? 6.176 19.788 -3.355 1.00 51.69 310 CYS C C 1
ATOM 7623 O O . CYS C 1 310 ? 5.150 20.430 -3.607 1.00 50.26 310 CYS C O 1
ATOM 7626 N N . ALA C 1 311 ? 6.176 18.577 -2.784 1.00 48.72 311 ALA C N 1
ATOM 7627 C CA . ALA C 1 311 ? 4.994 17.889 -2.289 1.00 48.66 311 ALA C CA 1
ATOM 7628 C C . ALA C 1 311 ? 4.813 18.303 -0.804 1.00 52.65 311 ALA C C 1
ATOM 7629 O O . ALA C 1 311 ? 5.775 18.698 -0.139 1.00 51.38 311 ALA C O 1
ATOM 7631 N N . HIS C 1 312 ? 3.587 18.234 -0.306 1.00 48.84 312 HIS C N 1
ATOM 7632 C CA . HIS C 1 312 ? 3.299 18.596 1.071 1.00 48.76 312 HIS C CA 1
ATOM 7633 C C . HIS C 1 312 ? 2.473 17.519 1.750 1.00 55.60 312 HIS C C 1
ATOM 7634 O O . HIS C 1 312 ? 1.823 16.699 1.090 1.00 55.20 312 HIS C O 1
ATOM 7641 N N . GLY C 1 313 ? 2.503 17.552 3.072 1.00 54.77 313 GLY C N 1
ATOM 7642 C CA . GLY C 1 313 ? 1.758 16.653 3.925 1.00 57.87 313 GLY C CA 1
ATOM 7643 C C . GLY C 1 313 ? 1.604 17.257 5.310 1.00 68.82 313 GLY C C 1
ATOM 7644 O O . GLY C 1 313 ? 1.931 18.432 5.548 1.00 70.18 313 GLY C O 1
ATOM 7645 N N . ARG C 1 314 ? 1.109 16.457 6.234 1.00 67.24 314 ARG C N 1
ATOM 7646 C CA . ARG C 1 314 ? 0.845 16.879 7.599 1.00 67.95 314 ARG C CA 1
ATOM 7647 C C . ARG C 1 314 ? 0.915 15.599 8.400 1.00 75.22 314 ARG C C 1
ATOM 7648 O O . ARG C 1 314 ? 0.558 14.542 7.866 1.00 74.49 314 ARG C O 1
ATOM 7656 N N . SER C 1 315 ? 1.415 15.673 9.666 1.00 74.96 315 SER C N 1
ATOM 7657 C CA . SER C 1 315 ? 1.479 14.505 10.553 1.00 77.41 315 SER C CA 1
ATOM 7658 C C . SER C 1 315 ? 0.089 14.195 11.143 1.00 82.37 315 SER C C 1
ATOM 7659 O O . SER C 1 315 ? -0.854 14.979 10.971 1.00 78.79 315 SER C O 1
ATOM 7662 N N . ALA C 1 316 ? -0.038 13.041 11.829 1.00 82.83 316 ALA C N 1
ATOM 7663 C CA . ALA C 1 316 ? -1.280 12.661 12.495 1.00 84.34 316 ALA C CA 1
ATOM 7664 C C . ALA C 1 316 ? -1.451 13.534 13.747 1.00 90.68 316 ALA C C 1
ATOM 7665 O O . ALA C 1 316 ? -0.456 13.947 14.361 1.00 91.58 316 ALA C O 1
ATOM 7667 N N . PHE C 1 317 ? -2.714 13.834 14.105 1.00 86.83 317 PHE C N 1
ATOM 7668 C CA . PHE C 1 317 ? -3.070 14.634 15.282 1.00 86.11 317 PHE C CA 1
ATOM 7669 C C . PHE C 1 317 ? -4.534 14.470 15.680 1.00 88.26 317 PHE C C 1
ATOM 7670 O O . PHE C 1 317 ? -5.382 14.124 14.858 1.00 86.61 317 PHE C O 1
ATOM 7678 N N . ILE C 1 318 ? -4.836 14.768 16.937 1.00 85.71 318 ILE C N 1
ATOM 7679 C CA . ILE C 1 318 ? -6.212 14.776 17.420 1.00 85.92 318 ILE C CA 1
ATOM 7680 C C . ILE C 1 318 ? -6.569 16.258 17.439 1.00 86.97 318 ILE C C 1
ATOM 7681 O O . ILE C 1 318 ? -5.875 17.049 18.087 1.00 86.18 318 ILE C O 1
ATOM 7686 N N . ALA C 1 319 ? -7.590 16.643 16.661 1.00 81.49 319 ALA C N 1
ATOM 7687 C CA . ALA C 1 319 ? -8.021 18.030 16.559 1.00 79.96 319 ALA C CA 1
ATOM 7688 C C . ALA C 1 319 ? -8.486 18.598 17.905 1.00 85.73 319 ALA C C 1
ATOM 7689 O O . ALA C 1 319 ? -9.246 17.950 18.639 1.00 86.78 319 ALA C O 1
ATOM 7691 N N . GLY C 1 320 ? -7.985 19.782 18.229 1.00 81.47 320 GLY C N 1
ATOM 7692 C CA . GLY C 1 320 ? -8.327 20.484 19.457 1.00 82.55 320 GLY C CA 1
ATOM 7693 C C . GLY C 1 320 ? -7.561 20.072 20.694 1.00 89.96 320 GLY C C 1
ATOM 7694 O O . GLY C 1 320 ? -7.997 20.396 21.802 1.00 91.13 320 GLY C O 1
ATOM 7695 N N . GLN C 1 321 ? -6.397 19.405 20.532 1.00 87.45 321 GLN C N 1
ATOM 7696 C CA . GLN C 1 321 ? -5.558 18.994 21.667 1.00 89.37 321 GLN C CA 1
ATOM 7697 C C . GLN C 1 321 ? -4.081 18.789 21.306 1.00 94.23 321 GLN C C 1
ATOM 7698 O O . GLN C 1 321 ? -3.755 18.420 20.174 1.00 92.47 321 GLN C O 1
ATOM 7704 N N . ARG C 1 322 ? -3.197 19.057 22.278 1.00 92.69 322 ARG C N 1
ATOM 7705 C CA . ARG C 1 322 ? -1.746 18.869 22.201 1.00 92.72 322 ARG C CA 1
ATOM 7706 C C . ARG C 1 322 ? -1.316 18.042 23.426 1.00 102.27 322 ARG C C 1
ATOM 7707 O O . ARG C 1 322 ? -2.027 18.053 24.438 1.00 103.15 322 ARG C O 1
ATOM 7715 N N . ILE C 1 323 ? -0.186 17.307 23.333 1.00 102.31 323 ILE C N 1
ATOM 7716 C CA . ILE C 1 323 ? 0.331 16.560 24.487 1.00 106.36 323 ILE C CA 1
ATOM 7717 C C . ILE C 1 323 ? 1.634 17.240 24.977 1.00 112.92 323 ILE C C 1
ATOM 7718 O O . ILE C 1 323 ? 2.681 17.147 24.327 1.00 112.18 323 ILE C O 1
ATOM 7723 N N . GLU C 1 324 ? 1.527 17.990 26.087 1.00 111.39 324 GLU C N 1
ATOM 7724 C CA . GLU C 1 324 ? 2.671 18.668 26.687 1.00 112.55 324 GLU C CA 1
ATOM 7725 C C . GLU C 1 324 ? 3.199 17.748 27.768 1.00 121.60 324 GLU C C 1
ATOM 7726 O O . GLU C 1 324 ? 2.535 17.542 28.793 1.00 123.03 324 GLU C O 1
ATOM 7732 N N . ASN C 1 325 ? 4.379 17.147 27.498 1.00 120.23 325 ASN C N 1
ATOM 7733 C CA . ASN C 1 325 ? 5.057 16.128 28.311 1.00 123.73 325 ASN C CA 1
ATOM 7734 C C . ASN C 1 325 ? 4.164 14.870 28.321 1.00 130.55 325 ASN C C 1
ATOM 7735 O O . ASN C 1 325 ? 4.226 14.065 27.382 1.00 129.24 325 ASN C O 1
ATOM 7740 N N . GLY C 1 326 ? 3.294 14.772 29.328 1.00 129.71 326 GLY C N 1
ATOM 7741 C CA . GLY C 1 326 ? 2.348 13.674 29.483 1.00 131.41 326 GLY C CA 1
ATOM 7742 C C . GLY C 1 326 ? 0.895 14.105 29.500 1.00 134.34 326 GLY C C 1
ATOM 7743 O O . GLY C 1 326 ? 0.021 13.285 29.218 1.00 134.48 326 GLY C O 1
ATOM 7744 N N . GLU C 1 327 ? 0.641 15.406 29.805 1.00 128.95 327 GLU C N 1
ATOM 7745 C CA . GLU C 1 327 ? -0.657 16.091 29.936 1.00 127.45 327 GLU C CA 1
ATOM 7746 C C . GLU C 1 327 ? -1.396 16.392 28.607 1.00 125.98 327 GLU C C 1
ATOM 7747 O O . GLU C 1 327 ? -0.755 16.757 27.619 1.00 123.12 327 GLU C O 1
ATOM 7753 N N . ILE C 1 328 ? -2.754 16.254 28.607 1.00 120.69 328 ILE C N 1
ATOM 7754 C CA . ILE C 1 328 ? -3.616 16.639 27.485 1.00 116.86 328 ILE C CA 1
ATOM 7755 C C . ILE C 1 328 ? -4.016 18.098 27.723 1.00 116.62 328 ILE C C 1
ATOM 7756 O O . ILE C 1 328 ? -4.655 18.415 28.738 1.00 117.09 328 ILE C O 1
ATOM 7761 N N . ILE C 1 329 ? -3.639 18.974 26.781 1.00 108.34 329 ILE C N 1
ATOM 7762 C CA . ILE C 1 329 ? -3.999 20.384 26.828 1.00 105.63 329 ILE C CA 1
ATOM 7763 C C . ILE C 1 329 ? -5.018 20.636 25.720 1.00 105.03 329 ILE C C 1
ATOM 7764 O O . ILE C 1 329 ? -4.700 20.457 24.545 1.00 101.32 329 ILE C O 1
ATOM 7769 N N . LYS C 1 330 ? -6.271 20.952 26.110 1.00 101.39 330 LYS C N 1
ATOM 7770 C CA . LYS C 1 330 ? -7.348 21.257 25.170 1.00 98.70 330 LYS C CA 1
ATOM 7771 C C . LYS C 1 330 ? -7.083 22.631 24.560 1.00 98.28 330 LYS C C 1
ATOM 7772 O O . LYS C 1 330 ? -6.590 23.535 25.248 1.00 98.13 330 LYS C O 1
ATOM 7778 N N . CYS C 1 331 ? -7.374 22.778 23.261 1.00 89.93 331 CYS C N 1
ATOM 7779 C CA . CYS C 1 331 ? -7.124 24.015 22.538 1.00 86.96 331 CYS C CA 1
ATOM 7780 C C . CYS C 1 331 ? -8.136 24.207 21.411 1.00 86.95 331 CYS C C 1
ATOM 7781 O O . CYS C 1 331 ? -8.916 23.294 21.107 1.00 87.00 331 CYS C O 1
ATOM 7784 N N . GLU C 1 332 ? -8.106 25.392 20.773 1.00 79.64 332 GLU C N 1
ATOM 7785 C CA . GLU C 1 332 ? -8.960 25.646 19.614 1.00 77.63 332 GLU C CA 1
ATOM 7786 C C . GLU C 1 332 ? -8.413 24.811 18.432 1.00 76.08 332 GLU C C 1
ATOM 7787 O O . GLU C 1 332 ? -7.206 24.564 18.345 1.00 73.66 332 GLU C O 1
ATOM 7793 N N . ARG C 1 333 ? -9.320 24.286 17.612 1.00 71.32 333 ARG C N 1
ATOM 7794 C CA . ARG C 1 333 ? -9.014 23.400 16.489 1.00 69.42 333 ARG C CA 1
ATOM 7795 C C . ARG C 1 333 ? -8.248 24.072 15.340 1.00 69.30 333 ARG C C 1
ATOM 7796 O O . ARG C 1 333 ? -8.439 25.260 15.077 1.00 67.05 333 ARG C O 1
ATOM 7804 N N . ARG C 1 334 ? -7.381 23.280 14.661 1.00 65.37 334 ARG C N 1
ATOM 7805 C CA . ARG C 1 334 ? -6.542 23.678 13.521 1.00 63.77 334 ARG C CA 1
ATOM 7806 C C . ARG C 1 334 ? -7.349 24.360 12.428 1.00 63.74 334 ARG C C 1
ATOM 7807 O O . ARG C 1 334 ? -8.462 23.944 12.108 1.00 62.04 334 ARG C O 1
ATOM 7815 N N . GLN C 1 335 ? -6.810 25.459 11.927 1.00 59.68 335 GLN C N 1
ATOM 7816 C CA . GLN C 1 335 ? -7.404 26.236 10.855 1.00 57.67 335 GLN C CA 1
ATOM 7817 C C . GLN C 1 335 ? -6.277 26.749 9.956 1.00 58.71 335 GLN C C 1
ATOM 7818 O O . GLN C 1 335 ? -5.325 27.384 10.424 1.00 58.03 335 GLN C O 1
ATOM 7824 N N . MET C 1 336 ? -6.378 26.431 8.670 1.00 54.21 336 MET C N 1
ATOM 7825 C CA . MET C 1 336 ? -5.407 26.793 7.640 1.00 52.16 336 MET C CA 1
ATOM 7826 C C . MET C 1 336 ? -6.182 27.267 6.396 1.00 54.55 336 MET C C 1
ATOM 7827 O O . MET C 1 336 ? -7.270 26.763 6.111 1.00 53.88 336 MET C O 1
ATOM 7832 N N . LEU C 1 337 ? -5.644 28.268 5.684 1.00 49.11 337 LEU C N 1
ATOM 7833 C CA . LEU C 1 337 ? -6.280 28.774 4.487 1.00 47.44 337 LEU C CA 1
ATOM 7834 C C . LEU C 1 337 ? -5.417 28.467 3.270 1.00 47.68 337 LEU C C 1
ATOM 7835 O O . LEU C 1 337 ? -4.232 28.794 3.257 1.00 45.98 337 LEU C O 1
ATOM 7840 N N . ARG C 1 338 ? -6.011 27.816 2.265 1.00 43.41 338 ARG C N 1
ATOM 7841 C CA . ARG C 1 338 ? -5.324 27.430 1.035 1.00 42.44 338 ARG C CA 1
ATOM 7842 C C . ARG C 1 338 ? -5.776 28.228 -0.177 1.00 41.40 338 ARG C C 1
ATOM 7843 O O . ARG C 1 338 ? -6.974 28.408 -0.397 1.00 39.52 338 ARG C O 1
ATOM 7851 N N . MET C 1 339 ? -4.802 28.723 -0.948 1.00 37.92 339 MET C N 1
ATOM 7852 C CA . MET C 1 339 ? -5.020 29.401 -2.208 1.00 35.84 339 MET C CA 1
ATOM 7853 C C . MET C 1 339 ? -4.115 28.759 -3.267 1.00 40.67 339 MET C C 1
ATOM 7854 O O . MET C 1 339 ? -2.972 28.374 -2.970 1.00 38.83 339 MET C O 1
ATOM 7859 N N . MET C 1 340 ? -4.679 28.570 -4.478 1.00 39.44 340 MET C N 1
ATOM 7860 C CA . MET C 1 340 ? -4.014 27.935 -5.613 1.00 39.83 340 MET C CA 1
ATOM 7861 C C . MET C 1 340 ? -4.001 28.890 -6.801 1.00 42.11 340 MET C C 1
ATOM 7862 O O . MET C 1 340 ? -4.967 29.624 -7.020 1.00 41.86 340 MET C O 1
ATOM 7867 N N . SER C 1 341 ? -2.932 28.839 -7.589 1.00 36.36 341 SER C N 1
ATOM 7868 C CA . SER C 1 341 ? -2.807 29.716 -8.731 1.00 35.15 341 SER C CA 1
ATOM 7869 C C . SER C 1 341 ? -2.126 29.067 -9.944 1.00 40.07 341 SER C C 1
ATOM 7870 O O . SER C 1 341 ? -1.388 28.085 -9.814 1.00 39.56 341 SER C O 1
ATOM 7873 N N . LYS C 1 342 ? -2.405 29.632 -11.126 1.00 37.29 342 LYS C N 1
ATOM 7874 C CA . LYS C 1 342 ? -1.822 29.226 -12.406 1.00 37.38 342 LYS C CA 1
ATOM 7875 C C . LYS C 1 342 ? -1.143 30.443 -13.047 1.00 40.42 342 LYS C C 1
ATOM 7876 O O . LYS C 1 342 ? -1.693 31.539 -13.009 1.00 38.41 342 LYS C O 1
ATOM 7882 N N . THR C 1 343 ? 0.065 30.251 -13.592 1.00 39.51 343 THR C N 1
ATOM 7883 C CA . THR C 1 343 ? 0.866 31.307 -14.237 1.00 40.50 343 THR C CA 1
ATOM 7884 C C . THR C 1 343 ? 0.328 31.700 -15.616 1.00 44.73 343 THR C C 1
ATOM 7885 O O . THR C 1 343 ? 0.635 32.780 -16.101 1.00 46.38 343 THR C O 1
ATOM 7889 N N . SER C 1 344 ? -0.483 30.834 -16.237 1.00 39.35 344 SER C N 1
ATOM 7890 C CA . SER C 1 344 ? -1.028 31.091 -17.544 1.00 38.92 344 SER C CA 1
ATOM 7891 C C . SER C 1 344 ? -2.486 30.673 -17.683 1.00 44.28 344 SER C C 1
ATOM 7892 O O . SER C 1 344 ? -2.792 29.475 -17.637 1.00 46.94 344 SER C O 1
ATOM 7895 N N . LEU C 1 345 ? -3.353 31.648 -18.015 1.00 37.95 345 LEU C N 1
ATOM 7896 C CA . LEU C 1 345 ? -4.762 31.389 -18.315 1.00 36.80 345 LEU C CA 1
ATOM 7897 C C . LEU C 1 345 ? -4.916 30.821 -19.740 1.00 38.80 345 LEU C C 1
ATOM 7898 O O . LEU C 1 345 ? -5.920 30.187 -20.040 1.00 38.29 345 LEU C O 1
ATOM 7903 N N . ILE C 1 346 ? -3.937 31.071 -20.611 1.00 35.74 346 ILE C N 1
ATOM 7904 C CA . ILE C 1 346 ? -3.958 30.611 -22.014 1.00 35.33 346 ILE C CA 1
ATOM 7905 C C . ILE C 1 346 ? -3.877 29.083 -22.121 1.00 41.60 346 ILE C C 1
ATOM 7906 O O . ILE C 1 346 ? -4.720 28.471 -22.782 1.00 40.82 346 ILE C O 1
ATOM 7911 N N A HIS C 1 347 ? -2.863 28.489 -21.449 0.50 38.34 347 HIS C N 1
ATOM 7912 N N B HIS C 1 347 ? -2.888 28.467 -21.448 0.50 39.57 347 HIS C N 1
ATOM 7913 C CA A HIS C 1 347 ? -2.567 27.056 -21.448 0.50 39.02 347 HIS C CA 1
ATOM 7914 C CA B HIS C 1 347 ? -2.632 27.032 -21.568 0.50 40.88 347 HIS C CA 1
ATOM 7915 C C A HIS C 1 347 ? -3.736 26.192 -20.930 0.50 42.75 347 HIS C C 1
ATOM 7916 C C B HIS C 1 347 ? -3.704 26.149 -20.877 0.50 43.57 347 HIS C C 1
ATOM 7917 O O A HIS C 1 347 ? -3.979 25.113 -21.472 0.50 44.03 347 HIS C O 1
ATOM 7918 O O B HIS C 1 347 ? -3.879 25.006 -21.293 0.50 44.92 347 HIS C O 1
ATOM 7931 N N . ILE C 1 348 ? -4.495 26.707 -19.953 1.00 37.92 348 ILE C N 1
ATOM 7932 C CA . ILE C 1 348 ? -5.618 26.005 -19.299 1.00 38.82 348 ILE C CA 1
ATOM 7933 C C . ILE C 1 348 ? -6.981 26.299 -19.947 1.00 44.08 348 ILE C C 1
ATOM 7934 O O . ILE C 1 348 ? -7.993 25.784 -19.478 1.00 46.09 348 ILE C O 1
ATOM 7939 N N . ARG C 1 349 ? -7.008 27.146 -20.980 1.00 39.96 349 ARG C N 1
ATOM 7940 C CA . ARG C 1 349 ? -8.246 27.631 -21.582 1.00 39.43 349 ARG C CA 1
ATOM 7941 C C . ARG C 1 349 ? -9.197 26.533 -22.107 1.00 45.19 349 ARG C C 1
ATOM 7942 O O . ARG C 1 349 ? -10.414 26.707 -21.990 1.00 45.37 349 ARG C O 1
ATOM 7950 N N . SER C 1 350 ? -8.681 25.415 -22.618 1.00 42.19 350 SER C N 1
ATOM 7951 C CA . SER C 1 350 ? -9.555 24.334 -23.090 1.00 43.11 350 SER C CA 1
ATOM 7952 C C . SER C 1 350 ? -10.285 23.598 -21.915 1.00 44.39 350 SER C C 1
ATOM 7953 O O . SER C 1 350 ? -11.243 22.881 -22.174 1.00 44.46 350 SER C O 1
ATOM 7956 N N . VAL C 1 351 ? -9.870 23.812 -20.650 1.00 40.03 351 VAL C N 1
ATOM 7957 C CA . VAL C 1 351 ? -10.519 23.162 -19.495 1.00 41.03 351 VAL C CA 1
ATOM 7958 C C . VAL C 1 351 ? -11.260 24.147 -18.568 1.00 44.87 351 VAL C C 1
ATOM 7959 O O . VAL C 1 351 ? -11.801 23.725 -17.553 1.00 43.63 351 VAL C O 1
ATOM 7963 N N . THR C 1 352 ? -11.281 25.440 -18.894 1.00 41.87 352 THR C N 1
ATOM 7964 C CA . THR C 1 352 ? -11.968 26.391 -18.026 1.00 40.62 352 THR C CA 1
ATOM 7965 C C . THR C 1 352 ? -13.380 26.688 -18.517 1.00 46.02 352 THR C C 1
ATOM 7966 O O . THR C 1 352 ? -13.716 26.390 -19.670 1.00 45.74 352 THR C O 1
ATOM 7970 N N . ARG C 1 353 ? -14.220 27.250 -17.624 1.00 43.26 353 ARG C N 1
ATOM 7971 C CA . ARG C 1 353 ? -15.586 27.661 -17.963 1.00 43.91 353 ARG C CA 1
ATOM 7972 C C . ARG C 1 353 ? -15.511 28.764 -19.028 1.00 46.11 353 ARG C C 1
ATOM 7973 O O . ARG C 1 353 ? -14.642 29.638 -18.950 1.00 44.75 353 ARG C O 1
ATOM 7981 N N . THR C 1 354 ? -16.421 28.717 -20.008 1.00 44.20 354 THR C N 1
ATOM 7982 C CA . THR C 1 354 ? -16.494 29.692 -21.102 1.00 45.44 354 THR C CA 1
ATOM 7983 C C . THR C 1 354 ? -16.544 31.126 -20.563 1.00 52.27 354 THR C C 1
ATOM 7984 O O . THR C 1 354 ? -15.781 31.974 -21.028 1.00 51.51 354 THR C O 1
ATOM 7988 N N . ASP C 1 355 ? -17.407 31.379 -19.565 1.00 53.06 355 ASP C N 1
ATOM 7989 C CA . ASP C 1 355 ? -17.585 32.697 -18.964 1.00 54.39 355 ASP C CA 1
ATOM 7990 C C . ASP C 1 355 ? -16.644 32.982 -17.764 1.00 55.57 355 ASP C C 1
ATOM 7991 O O . ASP C 1 355 ? -16.714 34.075 -17.199 1.00 55.55 355 ASP C O 1
ATOM 7996 N N . ASP C 1 356 ? -15.762 32.020 -17.390 1.00 48.93 356 ASP C N 1
ATOM 7997 C CA . ASP C 1 356 ? -14.814 32.204 -16.280 1.00 45.62 356 ASP C CA 1
ATOM 7998 C C . ASP C 1 356 ? -13.469 31.492 -16.550 1.00 48.37 356 ASP C C 1
ATOM 7999 O O . ASP C 1 356 ? -13.304 30.311 -16.195 1.00 46.88 356 ASP C O 1
ATOM 8004 N N . PRO C 1 357 ? -12.474 32.226 -17.115 1.00 43.65 357 PRO C N 1
ATOM 8005 C CA . PRO C 1 357 ? -11.175 31.588 -17.426 1.00 42.47 357 PRO C CA 1
ATOM 8006 C C . PRO C 1 357 ? -10.299 31.237 -16.208 1.00 42.63 357 PRO C C 1
ATOM 8007 O O . PRO C 1 357 ? -9.216 30.666 -16.374 1.00 39.09 357 PRO C O 1
ATOM 8011 N N . TYR C 1 358 ? -10.803 31.507 -14.978 1.00 40.03 358 TYR C N 1
ATOM 8012 C CA . TYR C 1 358 ? -10.124 31.194 -13.713 1.00 39.30 358 TYR C CA 1
ATOM 8013 C C . TYR C 1 358 ? -10.747 29.950 -13.057 1.00 43.90 358 TYR C C 1
ATOM 8014 O O . TYR C 1 358 ? -10.328 29.562 -11.961 1.00 42.58 358 TYR C O 1
ATOM 8023 N N . PHE C 1 359 ? -11.779 29.359 -13.693 1.00 41.71 359 PHE C N 1
ATOM 8024 C CA . PHE C 1 359 ? -12.507 28.220 -13.123 1.00 41.27 359 PHE C CA 1
ATOM 8025 C C . PHE C 1 359 ? -12.246 26.938 -13.914 1.00 42.99 359 PHE C C 1
ATOM 8026 O O . PHE C 1 359 ? -12.817 26.740 -14.983 1.00 42.14 359 PHE C O 1
ATOM 8034 N N . ILE C 1 360 ? -11.389 26.062 -13.361 1.00 40.33 360 ILE C N 1
ATOM 8035 C CA . ILE C 1 360 ? -10.982 24.810 -13.997 1.00 40.91 360 ILE C CA 1
ATOM 8036 C C . ILE C 1 360 ? -12.013 23.699 -13.777 1.00 44.21 360 ILE C C 1
ATOM 8037 O O . ILE C 1 360 ? -12.325 23.327 -12.642 1.00 42.30 360 ILE C O 1
ATOM 8042 N N . MET C 1 361 ? -12.529 23.193 -14.907 1.00 42.52 361 MET C N 1
ATOM 8043 C CA . MET C 1 361 ? -13.552 22.164 -15.016 1.00 44.68 361 MET C CA 1
ATOM 8044 C C . MET C 1 361 ? -12.989 20.776 -15.269 1.00 51.83 361 MET C C 1
ATOM 8045 O O . MET C 1 361 ? -13.759 19.847 -15.511 1.00 55.33 361 MET C O 1
ATOM 8050 N N . GLU C 1 362 ? -11.661 20.628 -15.230 1.00 48.00 362 GLU C N 1
ATOM 8051 C CA . GLU C 1 362 ? -11.004 19.342 -15.450 1.00 48.34 362 GLU C CA 1
ATOM 8052 C C . GLU C 1 362 ? -11.313 18.368 -14.319 1.00 53.51 362 GLU C C 1
ATOM 8053 O O . GLU C 1 362 ? -11.271 18.742 -13.145 1.00 52.63 362 GLU C O 1
ATOM 8059 N N . GLU C 1 363 ? -11.603 17.115 -14.685 1.00 52.88 363 GLU C N 1
ATOM 8060 C CA . GLU C 1 363 ? -11.928 16.030 -13.770 1.00 54.82 363 GLU C CA 1
ATOM 8061 C C . GLU C 1 363 ? -10.754 15.065 -13.542 1.00 59.27 363 GLU C C 1
ATOM 8062 O O . GLU C 1 363 ? -10.471 14.722 -12.398 1.00 57.77 363 GLU C O 1
ATOM 8068 N N . HIS C 1 364 ? -10.124 14.583 -14.622 1.00 58.05 364 HIS C N 1
ATOM 8069 C CA . HIS C 1 364 ? -9.059 13.591 -14.519 1.00 60.17 364 HIS C CA 1
ATOM 8070 C C . HIS C 1 364 ? -8.214 13.552 -15.779 1.00 62.36 364 HIS C C 1
ATOM 8071 O O . HIS C 1 364 ? -8.727 13.202 -16.833 1.00 62.90 364 HIS C O 1
ATOM 8078 N N . LEU C 1 365 ? -6.921 13.882 -15.654 1.00 57.44 365 LEU C N 1
ATOM 8079 C CA . LEU C 1 365 ? -5.886 13.890 -16.699 1.00 58.05 365 LEU C CA 1
ATOM 8080 C C . LEU C 1 365 ? -6.396 14.217 -18.126 1.00 65.00 365 LEU C C 1
ATOM 8081 O O . LEU C 1 365 ? -6.268 13.405 -19.046 1.00 66.81 365 LEU C O 1
ATOM 8086 N N . GLY C 1 366 ? -6.980 15.401 -18.281 1.00 61.47 366 GLY C N 1
ATOM 8087 C CA . GLY C 1 366 ? -7.490 15.868 -19.569 1.00 61.34 366 GLY C CA 1
ATOM 8088 C C . GLY C 1 366 ? -8.998 15.843 -19.705 1.00 65.98 366 GLY C C 1
ATOM 8089 O O . GLY C 1 366 ? -9.571 16.715 -20.368 1.00 64.55 366 GLY C O 1
ATOM 8090 N N . LYS C 1 367 ? -9.648 14.832 -19.087 1.00 64.41 367 LYS C N 1
ATOM 8091 C CA . LYS C 1 367 ? -11.102 14.660 -19.112 1.00 64.84 367 LYS C CA 1
ATOM 8092 C C . LYS C 1 367 ? -11.751 15.745 -18.249 1.00 65.31 367 LYS C C 1
ATOM 8093 O O . LYS C 1 367 ? -11.313 15.987 -17.134 1.00 62.19 367 LYS C O 1
ATOM 8099 N N . ILE C 1 368 ? -12.790 16.378 -18.786 1.00 62.56 368 ILE C N 1
ATOM 8100 C CA . ILE C 1 368 ? -13.567 17.456 -18.178 1.00 61.44 368 ILE C CA 1
ATOM 8101 C C . ILE C 1 368 ? -14.842 16.871 -17.528 1.00 66.05 368 ILE C C 1
ATOM 8102 O O . ILE C 1 368 ? -15.388 15.896 -18.040 1.00 65.27 368 ILE C O 1
ATOM 8107 N N . PHE C 1 369 ? -15.303 17.450 -16.387 1.00 63.47 369 PHE C N 1
ATOM 8108 C CA . PHE C 1 369 ? -16.537 17.020 -15.723 1.00 64.75 369 PHE C CA 1
ATOM 8109 C C . PHE C 1 369 ? -17.721 17.049 -16.710 1.00 75.29 369 PHE C C 1
ATOM 8110 O O . PHE C 1 369 ? -17.841 17.989 -17.509 1.00 72.55 369 PHE C O 1
ATOM 8118 N N . ASP C 1 370 ? -18.585 16.017 -16.642 1.00 80.05 370 ASP C N 1
ATOM 8119 C CA . ASP C 1 370 ? -19.762 15.872 -17.498 1.00 84.61 370 ASP C CA 1
ATOM 8120 C C . ASP C 1 370 ? -20.874 16.859 -17.131 1.00 93.16 370 ASP C C 1
ATOM 8121 O O . ASP C 1 370 ? -21.196 17.737 -17.938 1.00 93.40 370 ASP C O 1
ATOM 8126 N N . LEU C 1 371 ? -21.462 16.699 -15.924 1.00 92.62 371 LEU C N 1
ATOM 8127 C CA . LEU C 1 371 ? -22.540 17.521 -15.346 1.00 94.13 371 LEU C CA 1
ATOM 8128 C C . LEU C 1 371 ? -23.791 17.632 -16.249 1.00 103.61 371 LEU C C 1
ATOM 8129 O O . LEU C 1 371 ? -24.004 18.661 -16.902 1.00 103.75 371 LEU C O 1
ATOM 8134 N N . ASP C 1 372 ? -24.611 16.560 -16.280 1.00 103.64 372 ASP C N 1
ATOM 8135 C CA . ASP C 1 372 ? -25.827 16.506 -17.095 1.00 111.03 372 ASP C CA 1
ATOM 8136 C C . ASP C 1 372 ? -26.957 17.333 -16.461 1.00 129.70 372 ASP C C 1
ATOM 8137 O O . ASP C 1 372 ? -27.287 18.407 -17.012 1.00 132.06 372 ASP C O 1
ATOM 8143 N N . LEU D 1 17 ? -27.956 44.306 -27.214 1.00 105.57 17 LEU D N 1
ATOM 8144 C CA . LEU D 1 17 ? -28.067 42.913 -26.776 1.00 104.34 17 LEU D CA 1
ATOM 8145 C C . LEU D 1 17 ? -27.117 41.992 -27.557 1.00 104.39 17 LEU D C 1
ATOM 8146 O O . LEU D 1 17 ? -26.359 41.239 -26.935 1.00 102.25 17 LEU D O 1
ATOM 8151 N N . THR D 1 18 ? -27.166 42.051 -28.914 1.00 99.26 18 THR D N 1
ATOM 8152 C CA . THR D 1 18 ? -26.320 41.259 -29.815 1.00 96.20 18 THR D CA 1
ATOM 8153 C C . THR D 1 18 ? -24.865 41.753 -29.737 1.00 95.03 18 THR D C 1
ATOM 8154 O O . THR D 1 18 ? -24.585 42.929 -30.000 1.00 95.40 18 THR D O 1
ATOM 8158 N N . LEU D 1 19 ? -23.959 40.834 -29.358 1.00 86.51 19 LEU D N 1
ATOM 8159 C CA . LEU D 1 19 ? -22.521 41.043 -29.142 1.00 82.79 19 LEU D CA 1
ATOM 8160 C C . LEU D 1 19 ? -21.794 41.701 -30.334 1.00 80.64 19 LEU D C 1
ATOM 8161 O O . LEU D 1 19 ? -22.052 41.369 -31.495 1.00 79.86 19 LEU D O 1
ATOM 8166 N N . GLU D 1 20 ? -20.912 42.667 -30.015 1.00 72.41 20 GLU D N 1
ATOM 8167 C CA . GLU D 1 20 ? -20.150 43.445 -30.986 1.00 70.29 20 GLU D CA 1
ATOM 8168 C C . GLU D 1 20 ? -18.874 42.731 -31.444 1.00 64.84 20 GLU D C 1
ATOM 8169 O O . GLU D 1 20 ? -17.894 42.645 -30.699 1.00 62.00 20 GLU D O 1
ATOM 8175 N N . ILE D 1 21 ? -18.902 42.232 -32.690 1.00 57.34 21 ILE D N 1
ATOM 8176 C CA . ILE D 1 21 ? -17.819 41.513 -33.358 1.00 54.23 21 ILE D CA 1
ATOM 8177 C C . ILE D 1 21 ? -16.666 42.499 -33.637 1.00 53.88 21 ILE D C 1
ATOM 8178 O O . ILE D 1 21 ? -16.900 43.510 -34.300 1.00 53.06 21 ILE D O 1
ATOM 8183 N N . PRO D 1 22 ? -15.435 42.250 -33.123 1.00 47.05 22 PRO D N 1
ATOM 8184 C CA . PRO D 1 22 ? -14.332 43.175 -33.427 1.00 46.61 22 PRO D CA 1
ATOM 8185 C C . PRO D 1 22 ? -13.805 42.963 -34.853 1.00 48.01 22 PRO D C 1
ATOM 8186 O O . PRO D 1 22 ? -13.566 41.832 -35.282 1.00 44.42 22 PRO D O 1
ATOM 8190 N N . THR D 1 23 ? -13.655 44.052 -35.589 1.00 47.53 23 THR D N 1
ATOM 8191 C CA . THR D 1 23 ? -13.192 44.021 -36.986 1.00 48.68 23 THR D CA 1
ATOM 8192 C C . THR D 1 23 ? -11.854 44.759 -37.149 1.00 49.71 23 THR D C 1
ATOM 8193 O O . THR D 1 23 ? -11.218 44.690 -38.207 1.00 50.21 23 THR D O 1
ATOM 8197 N N . SER D 1 24 ? -11.437 45.455 -36.091 1.00 44.60 24 SER D N 1
ATOM 8198 C CA . SER D 1 24 ? -10.219 46.258 -36.094 1.00 45.36 24 SER D CA 1
ATOM 8199 C C . SER D 1 24 ? -9.556 46.292 -34.715 1.00 45.04 24 SER D C 1
ATOM 8200 O O . SER D 1 24 ? -10.242 46.091 -33.718 1.00 42.69 24 SER D O 1
ATOM 8203 N N . PRO D 1 25 ? -8.217 46.524 -34.631 1.00 42.28 25 PRO D N 1
ATOM 8204 C CA . PRO D 1 25 ? -7.570 46.578 -33.319 1.00 40.01 25 PRO D CA 1
ATOM 8205 C C . PRO D 1 25 ? -7.946 47.821 -32.521 1.00 47.27 25 PRO D C 1
ATOM 8206 O O . PRO D 1 25 ? -8.432 48.813 -33.082 1.00 49.11 25 PRO D O 1
ATOM 8210 N N . LEU D 1 26 ? -7.695 47.776 -31.208 1.00 43.33 26 LEU D N 1
ATOM 8211 C CA . LEU D 1 26 ? -7.877 48.932 -30.351 1.00 43.84 26 LEU D CA 1
ATOM 8212 C C . LEU D 1 26 ? -6.716 49.915 -30.673 1.00 48.19 26 LEU D C 1
ATOM 8213 O O . LEU D 1 26 ? -5.560 49.494 -30.754 1.00 46.10 26 LEU D O 1
ATOM 8218 N N . ILE D 1 27 ? -7.042 51.192 -30.918 1.00 47.80 27 ILE D N 1
ATOM 8219 C CA . ILE D 1 27 ? -6.049 52.229 -31.205 1.00 48.96 27 ILE D CA 1
ATOM 8220 C C . ILE D 1 27 ? -5.919 53.112 -29.970 1.00 52.54 27 ILE D C 1
ATOM 8221 O O . ILE D 1 27 ? -6.901 53.717 -29.534 1.00 51.28 27 ILE D O 1
ATOM 8226 N N . ILE D 1 28 ? -4.702 53.181 -29.420 1.00 49.39 28 ILE D N 1
ATOM 8227 C CA . ILE D 1 28 ? -4.369 54.008 -28.270 1.00 48.32 28 ILE D CA 1
ATOM 8228 C C . ILE D 1 28 ? -3.460 55.128 -28.761 1.00 53.96 28 ILE D C 1
ATOM 8229 O O . ILE D 1 28 ? -2.378 54.859 -29.280 1.00 53.87 28 ILE D O 1
ATOM 8234 N N . LYS D 1 29 ? -3.894 56.380 -28.592 1.00 52.32 29 LYS D N 1
ATOM 8235 C CA . LYS D 1 29 ? -3.065 57.522 -28.964 1.00 53.52 29 LYS D CA 1
ATOM 8236 C C . LYS D 1 29 ? -2.234 57.882 -27.750 1.00 54.65 29 LYS D C 1
ATOM 8237 O O . LYS D 1 29 ? -2.775 58.385 -26.762 1.00 54.86 29 LYS D O 1
ATOM 8243 N N . ILE D 1 30 ? -0.930 57.554 -27.788 1.00 49.42 30 ILE D N 1
ATOM 8244 C CA . ILE D 1 30 ? -0.015 57.847 -26.674 1.00 49.13 30 ILE D CA 1
ATOM 8245 C C . ILE D 1 30 ? 0.166 59.371 -26.583 1.00 57.00 30 ILE D C 1
ATOM 8246 O O . ILE D 1 30 ? 0.270 60.041 -27.623 1.00 58.30 30 ILE D O 1
ATOM 8251 N N . THR D 1 31 ? 0.095 59.918 -25.352 1.00 52.69 31 THR D N 1
ATOM 8252 C CA . THR D 1 31 ? 0.248 61.358 -25.126 1.00 54.28 31 THR D CA 1
ATOM 8253 C C . THR D 1 31 ? 1.735 61.698 -25.003 1.00 57.31 31 THR D C 1
ATOM 8254 O O . THR D 1 31 ? 2.564 60.798 -24.807 1.00 55.06 31 THR D O 1
ATOM 8258 N N . GLN D 1 32 ? 2.059 63.004 -25.077 1.00 56.20 32 GLN D N 1
ATOM 8259 C CA . GLN D 1 32 ? 3.414 63.507 -24.902 1.00 57.20 32 GLN D CA 1
ATOM 8260 C C . GLN D 1 32 ? 3.932 63.179 -23.496 1.00 61.03 32 GLN D C 1
ATOM 8261 O O . GLN D 1 32 ? 5.085 62.761 -23.372 1.00 60.65 32 GLN D O 1
ATOM 8267 N N . GLN D 1 33 ? 3.091 63.361 -22.448 1.00 58.04 33 GLN D N 1
ATOM 8268 C CA . GLN D 1 33 ? 3.466 63.065 -21.059 1.00 57.48 33 GLN D CA 1
ATOM 8269 C C . GLN D 1 33 ? 3.878 61.600 -20.922 1.00 57.91 33 GLN D C 1
ATOM 8270 O O . GLN D 1 33 ? 4.928 61.340 -20.327 1.00 58.25 33 GLN D O 1
ATOM 8276 N N . GLU D 1 34 ? 3.088 60.661 -21.512 1.00 51.87 34 GLU D N 1
ATOM 8277 C CA . GLU D 1 34 ? 3.372 59.217 -21.503 1.00 49.76 34 GLU D CA 1
ATOM 8278 C C . GLU D 1 34 ? 4.676 58.901 -22.221 1.00 52.61 34 GLU D C 1
ATOM 8279 O O . GLU D 1 34 ? 5.525 58.184 -21.680 1.00 50.40 34 GLU D O 1
ATOM 8285 N N . ARG D 1 35 ? 4.844 59.471 -23.419 1.00 51.06 35 ARG D N 1
ATOM 8286 C CA . ARG D 1 35 ? 6.052 59.389 -24.234 1.00 51.82 35 ARG D CA 1
ATOM 8287 C C . ARG D 1 35 ? 7.291 59.834 -23.395 1.00 55.90 35 ARG D C 1
ATOM 8288 O O . ARG D 1 35 ? 8.288 59.121 -23.385 1.00 55.20 35 ARG D O 1
ATOM 8296 N N . ASN D 1 36 ? 7.190 60.955 -22.643 1.00 53.34 36 ASN D N 1
ATOM 8297 C CA . ASN D 1 36 ? 8.266 61.486 -21.787 1.00 55.14 36 ASN D CA 1
ATOM 8298 C C . ASN D 1 36 ? 8.614 60.567 -20.627 1.00 57.62 36 ASN D C 1
ATOM 8299 O O . ASN D 1 36 ? 9.790 60.393 -20.340 1.00 59.19 36 ASN D O 1
ATOM 8304 N N . ILE D 1 37 ? 7.607 59.950 -19.993 1.00 51.85 37 ILE D N 1
ATOM 8305 C CA . ILE D 1 37 ? 7.788 58.982 -18.913 1.00 49.80 37 ILE D CA 1
ATOM 8306 C C . ILE D 1 37 ? 8.551 57.767 -19.470 1.00 53.86 37 ILE D C 1
ATOM 8307 O O . ILE D 1 37 ? 9.560 57.371 -18.899 1.00 55.34 37 ILE D O 1
ATOM 8312 N N . LEU D 1 38 ? 8.077 57.194 -20.577 1.00 50.08 38 LEU D N 1
ATOM 8313 C CA . LEU D 1 38 ? 8.723 56.040 -21.209 1.00 50.38 38 LEU D CA 1
ATOM 8314 C C . LEU D 1 38 ? 10.196 56.295 -21.523 1.00 53.29 38 LEU D C 1
ATOM 8315 O O . LEU D 1 38 ? 11.044 55.449 -21.235 1.00 51.82 38 LEU D O 1
ATOM 8320 N N . SER D 1 39 ? 10.491 57.483 -22.049 1.00 51.01 39 SER D N 1
ATOM 8321 C CA . SER D 1 39 ? 11.846 57.928 -22.367 1.00 52.26 39 SER D CA 1
ATOM 8322 C C . SER D 1 39 ? 12.745 58.023 -21.127 1.00 56.97 39 SER D C 1
ATOM 8323 O O . SER D 1 39 ? 13.848 57.465 -21.135 1.00 56.89 39 SER D O 1
ATOM 8326 N N . ASN D 1 40 ? 12.267 58.696 -20.059 1.00 53.83 40 ASN D N 1
ATOM 8327 C CA . ASN D 1 40 ? 13.010 58.852 -18.806 1.00 54.53 40 ASN D CA 1
ATOM 8328 C C . ASN D 1 40 ? 13.259 57.496 -18.102 1.00 57.02 40 ASN D C 1
ATOM 8329 O O . ASN D 1 40 ? 14.367 57.226 -17.635 1.00 56.66 40 ASN D O 1
ATOM 8334 N N . VAL D 1 41 ? 12.242 56.637 -18.086 1.00 52.27 41 VAL D N 1
ATOM 8335 C CA . VAL D 1 41 ? 12.281 55.284 -17.515 1.00 51.12 41 VAL D CA 1
ATOM 8336 C C . VAL D 1 41 ? 13.275 54.414 -18.291 1.00 54.08 41 VAL D C 1
ATOM 8337 O O . VAL D 1 41 ? 14.112 53.735 -17.679 1.00 52.95 41 VAL D O 1
ATOM 8341 N N . GLY D 1 42 ? 13.214 54.505 -19.622 1.00 51.91 42 GLY D N 1
ATOM 8342 C CA . GLY D 1 42 ? 14.121 53.803 -20.523 1.00 52.54 42 GLY D CA 1
ATOM 8343 C C . GLY D 1 42 ? 15.560 54.172 -20.222 1.00 59.48 42 GLY D C 1
ATOM 8344 O O . GLY D 1 42 ? 16.395 53.281 -20.039 1.00 60.02 42 GLY D O 1
ATOM 8345 N N . ASN D 1 43 ? 15.844 55.495 -20.089 1.00 57.81 43 ASN D N 1
ATOM 8346 C CA . ASN D 1 43 ? 17.178 56.031 -19.745 1.00 60.04 43 ASN D CA 1
ATOM 8347 C C . ASN D 1 43 ? 17.669 55.554 -18.372 1.00 65.17 43 ASN D C 1
ATOM 8348 O O . ASN D 1 43 ? 18.826 55.168 -18.249 1.00 67.65 43 ASN D O 1
ATOM 8353 N N . LEU D 1 44 ? 16.790 55.552 -17.361 1.00 61.62 44 LEU D N 1
ATOM 8354 C CA . LEU D 1 44 ? 17.114 55.097 -16.006 1.00 61.83 44 LEU D CA 1
ATOM 8355 C C . LEU D 1 44 ? 17.487 53.610 -15.962 1.00 60.80 44 LEU D C 1
ATOM 8356 O O . LEU D 1 44 ? 18.470 53.232 -15.316 1.00 60.22 44 LEU D O 1
ATOM 8361 N N . LEU D 1 45 ? 16.738 52.780 -16.706 1.00 54.34 45 LEU D N 1
ATOM 8362 C CA . LEU D 1 45 ? 16.994 51.334 -16.809 1.00 52.17 45 LEU D CA 1
ATOM 8363 C C . LEU D 1 45 ? 18.319 51.010 -17.519 1.00 58.19 45 LEU D C 1
ATOM 8364 O O . LEU D 1 45 ? 19.023 50.092 -17.095 1.00 56.88 45 LEU D O 1
ATOM 8369 N N . VAL D 1 46 ? 18.675 51.802 -18.557 1.00 58.11 46 VAL D N 1
ATOM 8370 C CA . VAL D 1 46 ? 19.947 51.685 -19.275 1.00 60.96 46 VAL D CA 1
ATOM 8371 C C . VAL D 1 46 ? 21.093 51.933 -18.272 1.00 69.82 46 VAL D C 1
ATOM 8372 O O . VAL D 1 46 ? 22.015 51.119 -18.205 1.00 71.84 46 VAL D O 1
ATOM 8376 N N . LYS D 1 47 ? 21.001 53.023 -17.467 1.00 67.17 47 LYS D N 1
ATOM 8377 C CA . LYS D 1 47 ? 21.982 53.389 -16.435 1.00 69.59 47 LYS D CA 1
ATOM 8378 C C . LYS D 1 47 ? 22.076 52.323 -15.342 1.00 73.31 47 LYS D C 1
ATOM 8379 O O . LYS D 1 47 ? 23.180 51.933 -14.964 1.00 76.05 47 LYS D O 1
ATOM 8385 N N . ALA D 1 48 ? 20.921 51.849 -14.847 1.00 65.90 48 ALA D N 1
ATOM 8386 C CA . ALA D 1 48 ? 20.840 50.850 -13.788 1.00 64.12 48 ALA D CA 1
ATOM 8387 C C . ALA D 1 48 ? 21.304 49.429 -14.177 1.00 67.97 48 ALA D C 1
ATOM 8388 O O . ALA D 1 48 ? 21.964 48.771 -13.371 1.00 70.06 48 ALA D O 1
ATOM 8390 N N . PHE D 1 49 ? 20.945 48.947 -15.379 1.00 61.76 49 PHE D N 1
ATOM 8391 C CA . PHE D 1 49 ? 21.213 47.558 -15.776 1.00 60.95 49 PHE D CA 1
ATOM 8392 C C . PHE D 1 49 ? 22.096 47.348 -16.995 1.00 66.60 49 PHE D C 1
ATOM 8393 O O . PHE D 1 49 ? 22.397 46.198 -17.333 1.00 67.10 49 PHE D O 1
ATOM 8401 N N . GLY D 1 50 ? 22.491 48.424 -17.658 1.00 64.33 50 GLY D N 1
ATOM 8402 C CA . GLY D 1 50 ? 23.327 48.309 -18.843 1.00 65.75 50 GLY D CA 1
ATOM 8403 C C . GLY D 1 50 ? 22.545 47.932 -20.082 1.00 69.30 50 GLY D C 1
ATOM 8404 O O . GLY D 1 50 ? 22.522 48.704 -21.036 1.00 71.06 50 GLY D O 1
ATOM 8405 N N . ASN D 1 51 ? 21.928 46.732 -20.096 1.00 63.14 51 ASN D N 1
ATOM 8406 C CA . ASN D 1 51 ? 21.126 46.233 -21.219 1.00 61.18 51 ASN D CA 1
ATOM 8407 C C . ASN D 1 51 ? 19.934 45.385 -20.749 1.00 60.83 51 ASN D C 1
ATOM 8408 O O . ASN D 1 51 ? 19.941 44.886 -19.628 1.00 60.54 51 ASN D O 1
ATOM 8413 N N . TYR D 1 52 ? 18.887 45.277 -21.593 1.00 55.20 52 TYR D N 1
ATOM 8414 C CA . TYR D 1 52 ? 17.613 44.597 -21.313 1.00 52.06 52 TYR D CA 1
ATOM 8415 C C . TYR D 1 52 ? 17.716 43.073 -21.190 1.00 56.82 52 TYR D C 1
ATOM 8416 O O . TYR D 1 52 ? 16.727 42.429 -20.849 1.00 55.73 52 TYR D O 1
ATOM 8425 N N . GLU D 1 53 ? 18.888 42.504 -21.446 1.00 56.15 53 GLU D N 1
ATOM 8426 C CA . GLU D 1 53 ? 19.128 41.068 -21.309 1.00 56.69 53 GLU D CA 1
ATOM 8427 C C . GLU D 1 53 ? 19.861 40.744 -20.002 1.00 64.18 53 GLU D C 1
ATOM 8428 O O . GLU D 1 53 ? 20.164 39.575 -19.743 1.00 65.89 53 GLU D O 1
ATOM 8434 N N . ASN D 1 54 ? 20.099 41.774 -19.159 1.00 60.65 54 ASN D N 1
ATOM 8435 C CA . ASN D 1 54 ? 20.734 41.612 -17.855 1.00 62.48 54 ASN D CA 1
ATOM 8436 C C . ASN D 1 54 ? 19.860 40.667 -17.010 1.00 67.20 54 ASN D C 1
ATOM 8437 O O . ASN D 1 54 ? 18.660 40.912 -16.881 1.00 66.23 54 ASN D O 1
ATOM 8442 N N . PRO D 1 55 ? 20.438 39.556 -16.477 1.00 65.16 55 PRO D N 1
ATOM 8443 C CA . PRO D 1 55 ? 19.633 38.604 -15.679 1.00 63.63 55 PRO D CA 1
ATOM 8444 C C . PRO D 1 55 ? 18.948 39.204 -14.448 1.00 64.30 55 PRO D C 1
ATOM 8445 O O . PRO D 1 55 ? 17.875 38.733 -14.077 1.00 61.84 55 PRO D O 1
ATOM 8449 N N . ASP D 1 56 ? 19.557 40.239 -13.829 1.00 61.93 56 ASP D N 1
ATOM 8450 C CA . ASP D 1 56 ? 18.990 40.940 -12.661 1.00 61.16 56 ASP D CA 1
ATOM 8451 C C . ASP D 1 56 ? 17.751 41.730 -13.074 1.00 61.83 56 ASP D C 1
ATOM 8452 O O . ASP D 1 56 ? 16.799 41.816 -12.303 1.00 61.77 56 ASP D O 1
ATOM 8457 N N . TYR D 1 57 ? 17.765 42.301 -14.290 1.00 55.48 57 TYR D N 1
ATOM 8458 C CA . TYR D 1 57 ? 16.638 43.042 -14.835 1.00 51.96 57 TYR D CA 1
ATOM 8459 C C . TYR D 1 57 ? 15.496 42.091 -15.190 1.00 53.99 57 TYR D C 1
ATOM 8460 O O . TYR D 1 57 ? 14.351 42.357 -14.823 1.00 50.67 57 TYR D O 1
ATOM 8469 N N . ILE D 1 58 ? 15.815 40.993 -15.915 1.00 50.70 58 ILE D N 1
ATOM 8470 C CA . ILE D 1 58 ? 14.866 39.966 -16.334 1.00 48.94 58 ILE D CA 1
ATOM 8471 C C . ILE D 1 58 ? 14.160 39.338 -15.121 1.00 52.26 58 ILE D C 1
ATOM 8472 O O . ILE D 1 58 ? 12.944 39.173 -15.145 1.00 51.27 58 ILE D O 1
ATOM 8477 N N . ALA D 1 59 ? 14.916 39.052 -14.049 1.00 51.59 59 ALA D N 1
ATOM 8478 C CA . ALA D 1 59 ? 14.388 38.473 -12.810 1.00 51.92 59 ALA D CA 1
ATOM 8479 C C . ALA D 1 59 ? 13.385 39.394 -12.093 1.00 54.41 59 ALA D C 1
ATOM 8480 O O . ALA D 1 59 ? 12.501 38.894 -11.393 1.00 54.94 59 ALA D O 1
ATOM 8482 N N . SER D 1 60 ? 13.512 40.720 -12.276 1.00 48.80 60 SER D N 1
ATOM 8483 C CA . SER D 1 60 ? 12.626 41.705 -11.643 1.00 46.63 60 SER D CA 1
ATOM 8484 C C . SER D 1 60 ? 11.798 42.517 -12.663 1.00 48.15 60 SER D C 1
ATOM 8485 O O . SER D 1 60 ? 11.288 43.587 -12.317 1.00 46.77 60 SER D O 1
ATOM 8488 N N . LEU D 1 61 ? 11.617 41.974 -13.895 1.00 43.59 61 LEU D N 1
ATOM 8489 C CA . LEU D 1 61 ? 10.894 42.617 -14.998 1.00 41.78 61 LEU D CA 1
ATOM 8490 C C . LEU D 1 61 ? 9.498 43.145 -14.649 1.00 41.93 61 LEU D C 1
ATOM 8491 O O . LEU D 1 61 ? 9.181 44.296 -14.960 1.00 39.20 61 LEU D O 1
ATOM 8496 N N . HIS D 1 62 ? 8.666 42.306 -14.033 1.00 39.46 62 HIS D N 1
ATOM 8497 C CA . HIS D 1 62 ? 7.288 42.667 -13.692 1.00 38.07 62 HIS D CA 1
ATOM 8498 C C . HIS D 1 62 ? 7.224 43.792 -12.675 1.00 44.68 62 HIS D C 1
ATOM 8499 O O . HIS D 1 62 ? 6.367 44.678 -12.775 1.00 45.13 62 HIS D O 1
ATOM 8506 N N . LEU D 1 63 ? 8.175 43.800 -11.744 1.00 43.81 63 LEU D N 1
ATOM 8507 C CA . LEU D 1 63 ? 8.274 44.837 -10.732 1.00 44.95 63 LEU D CA 1
ATOM 8508 C C . LEU D 1 63 ? 8.527 46.203 -11.406 1.00 47.61 63 LEU D C 1
ATOM 8509 O O . LEU D 1 63 ? 7.852 47.182 -11.093 1.00 46.72 63 LEU D O 1
ATOM 8514 N N . HIS D 1 64 ? 9.477 46.248 -12.350 1.00 44.29 64 HIS D N 1
ATOM 8515 C CA . HIS D 1 64 ? 9.793 47.471 -13.087 1.00 43.92 64 HIS D CA 1
ATOM 8516 C C . HIS D 1 64 ? 8.651 47.875 -13.995 1.00 45.44 64 HIS D C 1
ATOM 8517 O O . HIS D 1 64 ? 8.351 49.060 -14.074 1.00 47.62 64 HIS D O 1
ATOM 8524 N N . ALA D 1 65 ? 7.985 46.907 -14.644 1.00 37.90 65 ALA D N 1
ATOM 8525 C CA . ALA D 1 65 ? 6.848 47.194 -15.539 1.00 36.23 65 ALA D CA 1
ATOM 8526 C C . ALA D 1 65 ? 5.665 47.847 -14.785 1.00 40.07 65 ALA D C 1
ATOM 8527 O O . ALA D 1 65 ? 5.217 48.933 -15.162 1.00 39.58 65 ALA D O 1
ATOM 8529 N N . PHE D 1 66 ? 5.191 47.212 -13.706 1.00 38.24 66 PHE D N 1
ATOM 8530 C CA . PHE D 1 66 ? 4.063 47.766 -12.932 1.00 38.21 66 PHE D CA 1
ATOM 8531 C C . PHE D 1 66 ? 4.393 49.054 -12.168 1.00 45.19 66 PHE D C 1
ATOM 8532 O O . PHE D 1 66 ? 3.502 49.871 -11.949 1.00 47.67 66 PHE D O 1
ATOM 8540 N N . GLN D 1 67 ? 5.654 49.261 -11.784 1.00 41.18 67 GLN D N 1
ATOM 8541 C CA . GLN D 1 67 ? 5.999 50.470 -11.052 1.00 42.25 67 GLN D CA 1
ATOM 8542 C C . GLN D 1 67 ? 6.420 51.647 -11.939 1.00 49.92 67 GLN D C 1
ATOM 8543 O O . GLN D 1 67 ? 6.197 52.802 -11.550 1.00 50.87 67 GLN D O 1
ATOM 8549 N N . LEU D 1 68 ? 7.106 51.374 -13.068 1.00 45.09 68 LEU D N 1
ATOM 8550 C CA . LEU D 1 68 ? 7.670 52.430 -13.898 1.00 46.49 68 LEU D CA 1
ATOM 8551 C C . LEU D 1 68 ? 6.840 52.836 -15.111 1.00 51.49 68 LEU D C 1
ATOM 8552 O O . LEU D 1 68 ? 7.039 53.948 -15.596 1.00 53.57 68 LEU D O 1
ATOM 8557 N N . LEU D 1 69 ? 5.941 51.979 -15.616 1.00 45.94 69 LEU D N 1
ATOM 8558 C CA . LEU D 1 69 ? 5.191 52.367 -16.809 1.00 45.15 69 LEU D CA 1
ATOM 8559 C C . LEU D 1 69 ? 4.102 53.408 -16.533 1.00 49.66 69 LEU D C 1
ATOM 8560 O O . LEU D 1 69 ? 3.470 53.329 -15.465 1.00 49.71 69 LEU D O 1
ATOM 8565 N N . PRO D 1 70 ? 3.759 54.288 -17.538 1.00 46.09 70 PRO D N 1
ATOM 8566 C CA . PRO D 1 70 ? 2.580 55.165 -17.378 1.00 46.10 70 PRO D CA 1
ATOM 8567 C C . PRO D 1 70 ? 1.363 54.293 -17.078 1.00 48.73 70 PRO D C 1
ATOM 8568 O O . PRO D 1 70 ? 1.116 53.303 -17.784 1.00 47.76 70 PRO D O 1
ATOM 8572 N N . GLU D 1 71 ? 0.661 54.606 -15.989 1.00 45.21 71 GLU D N 1
ATOM 8573 C CA . GLU D 1 71 ? -0.480 53.841 -15.455 1.00 43.44 71 GLU D CA 1
ATOM 8574 C C . GLU D 1 71 ? -1.533 53.423 -16.483 1.00 46.46 71 GLU D C 1
ATOM 8575 O O . GLU D 1 71 ? -2.073 52.324 -16.358 1.00 46.31 71 GLU D O 1
ATOM 8581 N N . ARG D 1 72 ? -1.837 54.291 -17.479 1.00 44.52 72 ARG D N 1
ATOM 8582 C CA . ARG D 1 72 ? -2.826 53.977 -18.516 1.00 43.70 72 ARG D CA 1
ATOM 8583 C C . ARG D 1 72 ? -2.372 52.786 -19.372 1.00 46.21 72 ARG D C 1
ATOM 8584 O O . ARG D 1 72 ? -3.181 51.898 -19.645 1.00 44.79 72 ARG D O 1
ATOM 8592 N N . ILE D 1 73 ? -1.073 52.727 -19.719 1.00 42.43 73 ILE D N 1
ATOM 8593 C CA . ILE D 1 73 ? -0.478 51.610 -20.495 1.00 40.52 73 ILE D CA 1
ATOM 8594 C C . ILE D 1 73 ? -0.548 50.299 -19.704 1.00 41.66 73 ILE D C 1
ATOM 8595 O O . ILE D 1 73 ? -0.948 49.273 -20.248 1.00 40.16 73 ILE D O 1
ATOM 8600 N N . THR D 1 74 ? -0.179 50.352 -18.419 1.00 39.58 74 THR D N 1
ATOM 8601 C CA . THR D 1 74 ? -0.225 49.219 -17.503 1.00 39.78 74 THR D CA 1
ATOM 8602 C C . THR D 1 74 ? -1.652 48.629 -17.429 1.00 42.89 74 THR D C 1
ATOM 8603 O O . THR D 1 74 ? -1.803 47.406 -17.500 1.00 42.40 74 THR D O 1
ATOM 8607 N N A ARG D 1 75 ? -2.674 49.495 -17.294 0.55 39.55 75 ARG D N 1
ATOM 8608 N N B ARG D 1 75 ? -2.667 49.511 -17.312 0.45 40.04 75 ARG D N 1
ATOM 8609 C CA A ARG D 1 75 ? -4.075 49.079 -17.212 0.55 39.13 75 ARG D CA 1
ATOM 8610 C CA B ARG D 1 75 ? -4.097 49.202 -17.227 0.45 39.92 75 ARG D CA 1
ATOM 8611 C C A ARG D 1 75 ? -4.504 48.396 -18.506 0.55 42.78 75 ARG D C 1
ATOM 8612 C C B ARG D 1 75 ? -4.562 48.477 -18.492 0.45 43.17 75 ARG D C 1
ATOM 8613 O O A ARG D 1 75 ? -5.061 47.307 -18.456 0.55 42.98 75 ARG D O 1
ATOM 8614 O O B ARG D 1 75 ? -5.232 47.458 -18.404 0.45 43.19 75 ARG D O 1
ATOM 8629 N N . ILE D 1 76 ? -4.193 49.006 -19.658 1.00 39.76 76 ILE D N 1
ATOM 8630 C CA . ILE D 1 76 ? -4.531 48.474 -20.976 1.00 38.21 76 ILE D CA 1
ATOM 8631 C C . ILE D 1 76 ? -3.914 47.087 -21.178 1.00 41.16 76 ILE D C 1
ATOM 8632 O O . ILE D 1 76 ? -4.629 46.176 -21.572 1.00 41.34 76 ILE D O 1
ATOM 8637 N N . LEU D 1 77 ? -2.617 46.926 -20.866 1.00 37.54 77 LEU D N 1
ATOM 8638 C CA . LEU D 1 77 ? -1.883 45.661 -21.056 1.00 36.10 77 LEU D CA 1
ATOM 8639 C C . LEU D 1 77 ? -2.314 44.545 -20.115 1.00 39.96 77 LEU D C 1
ATOM 8640 O O . LEU D 1 77 ? -2.416 43.403 -20.562 1.00 36.93 77 LEU D O 1
ATOM 8645 N N A SER D 1 78 ? -2.611 44.885 -18.846 0.50 38.11 78 SER D N 1
ATOM 8646 N N B SER D 1 78 ? -2.591 44.863 -18.837 0.50 37.16 78 SER D N 1
ATOM 8647 C CA A SER D 1 78 ? -3.080 43.953 -17.823 0.50 37.70 78 SER D CA 1
ATOM 8648 C CA B SER D 1 78 ? -3.044 43.863 -17.873 0.50 36.22 78 SER D CA 1
ATOM 8649 C C A SER D 1 78 ? -4.481 43.429 -18.149 0.50 41.53 78 SER D C 1
ATOM 8650 C C B SER D 1 78 ? -4.487 43.403 -18.155 0.50 40.85 78 SER D C 1
ATOM 8651 O O A SER D 1 78 ? -4.747 42.244 -17.964 0.50 40.71 78 SER D O 1
ATOM 8652 O O B SER D 1 78 ? -4.781 42.224 -17.980 0.50 40.02 78 SER D O 1
ATOM 8657 N N . GLN D 1 79 ? -5.362 44.314 -18.653 1.00 38.22 79 GLN D N 1
ATOM 8658 C CA . GLN D 1 79 ? -6.723 43.969 -19.051 1.00 38.45 79 GLN D CA 1
ATOM 8659 C C . GLN D 1 79 ? -6.623 43.058 -20.309 1.00 41.40 79 GLN D C 1
ATOM 8660 O O . GLN D 1 79 ? -7.281 42.025 -20.370 1.00 41.56 79 GLN D O 1
ATOM 8666 N N . PHE D 1 80 ? -5.721 43.396 -21.242 1.00 37.05 80 PHE D N 1
ATOM 8667 C CA . PHE D 1 80 ? -5.475 42.658 -22.487 1.00 36.11 80 PHE D CA 1
ATOM 8668 C C . PHE D 1 80 ? -4.942 41.239 -22.263 1.00 41.16 80 PHE D C 1
ATOM 8669 O O . PHE D 1 80 ? -5.369 40.321 -22.957 1.00 41.47 80 PHE D O 1
ATOM 8677 N N . GLY D 1 81 ? -4.038 41.073 -21.301 1.00 38.30 81 GLY D N 1
ATOM 8678 C CA . GLY D 1 81 ? -3.423 39.783 -20.993 1.00 38.60 81 GLY D CA 1
ATOM 8679 C C . GLY D 1 81 ? -4.355 38.649 -20.622 1.00 43.52 81 GLY D C 1
ATOM 8680 O O . GLY D 1 81 ? -4.071 37.485 -20.925 1.00 44.96 81 GLY D O 1
ATOM 8681 N N . SER D 1 82 ? -5.483 38.981 -19.989 1.00 38.88 82 SER D N 1
ATOM 8682 C CA . SER D 1 82 ? -6.464 37.994 -19.547 1.00 39.65 82 SER D CA 1
ATOM 8683 C C . SER D 1 82 ? -7.799 38.103 -20.301 1.00 43.47 82 SER D C 1
ATOM 8684 O O . SER D 1 82 ? -8.799 37.512 -19.866 1.00 44.76 82 SER D O 1
ATOM 8687 N N . ASP D 1 83 ? -7.827 38.850 -21.425 1.00 38.48 83 ASP D N 1
ATOM 8688 C CA . ASP D 1 83 ? -9.054 39.062 -22.187 1.00 37.38 83 ASP D CA 1
ATOM 8689 C C . ASP D 1 83 ? -9.128 38.187 -23.427 1.00 39.45 83 ASP D C 1
ATOM 8690 O O . ASP D 1 83 ? -8.451 38.447 -24.438 1.00 38.03 83 ASP D O 1
ATOM 8695 N N . PHE D 1 84 ? -9.957 37.150 -23.354 1.00 36.80 84 PHE D N 1
ATOM 8696 C CA . PHE D 1 84 ? -10.127 36.229 -24.491 1.00 37.58 84 PHE D CA 1
ATOM 8697 C C . PHE D 1 84 ? -11.614 36.178 -24.907 1.00 41.31 84 PHE D C 1
ATOM 8698 O O . PHE D 1 84 ? -12.052 35.226 -25.550 1.00 41.55 84 PHE D O 1
ATOM 8706 N N . SER D 1 85 ? -12.360 37.227 -24.549 1.00 37.80 85 SER D N 1
ATOM 8707 C CA . SER D 1 85 ? -13.798 37.361 -24.787 1.00 38.33 85 SER D CA 1
ATOM 8708 C C . SER D 1 85 ? -14.132 37.558 -26.265 1.00 41.12 85 SER D C 1
ATOM 8709 O O . SER D 1 85 ? -13.241 37.814 -27.081 1.00 39.84 85 SER D O 1
ATOM 8712 N N . ALA D 1 86 ? -15.424 37.450 -26.594 1.00 38.75 86 ALA D N 1
ATOM 8713 C CA . ALA D 1 86 ? -15.962 37.646 -27.947 1.00 39.08 86 ALA D CA 1
ATOM 8714 C C . ALA D 1 86 ? -15.643 39.041 -28.513 1.00 40.97 86 ALA D C 1
ATOM 8715 O O . ALA D 1 86 ? -15.452 39.178 -29.718 1.00 40.15 86 ALA D O 1
ATOM 8717 N N . GLU D 1 87 ? -15.542 40.052 -27.638 1.00 37.36 87 GLU D N 1
ATOM 8718 C CA . GLU D 1 87 ? -15.293 41.448 -28.025 1.00 38.18 87 GLU D CA 1
ATOM 8719 C C . GLU D 1 87 ? -13.807 41.786 -28.260 1.00 42.02 87 GLU D C 1
ATOM 8720 O O . GLU D 1 87 ? -13.512 42.823 -28.850 1.00 42.54 87 GLU D O 1
ATOM 8726 N N . GLN D 1 88 ? -12.884 40.920 -27.814 1.00 36.57 88 GLN D N 1
ATOM 8727 C CA . GLN D 1 88 ? -11.448 41.161 -27.926 1.00 34.84 88 GLN D CA 1
ATOM 8728 C C . GLN D 1 88 ? -10.870 40.821 -29.305 1.00 39.54 88 GLN D C 1
ATOM 8729 O O . GLN D 1 88 ? -10.851 39.650 -29.694 1.00 40.18 88 GLN D O 1
ATOM 8735 N N . TYR D 1 89 ? -10.334 41.843 -30.008 1.00 34.96 89 TYR D N 1
ATOM 8736 C CA . TYR D 1 89 ? -9.695 41.657 -31.311 1.00 34.95 89 TYR D CA 1
ATOM 8737 C C . TYR D 1 89 ? -8.358 40.843 -31.179 1.00 38.70 89 TYR D C 1
ATOM 8738 O O . TYR D 1 89 ? -8.042 40.030 -32.053 1.00 37.98 89 TYR D O 1
ATOM 8747 N N . GLY D 1 90 ? -7.588 41.102 -30.118 1.00 32.68 90 GLY D N 1
ATOM 8748 C CA . GLY D 1 90 ? -6.307 40.447 -29.897 1.00 31.78 90 GLY D CA 1
ATOM 8749 C C . GLY D 1 90 ? -5.122 41.258 -30.383 1.00 37.42 90 GLY D C 1
ATOM 8750 O O . GLY D 1 90 ? -4.004 40.746 -30.481 1.00 38.11 90 GLY D O 1
ATOM 8751 N N . ALA D 1 91 ? -5.355 42.532 -30.720 1.00 35.02 91 ALA D N 1
ATOM 8752 C CA . ALA D 1 91 ? -4.279 43.438 -31.098 1.00 35.49 91 ALA D CA 1
ATOM 8753 C C . ALA D 1 91 ? -4.582 44.828 -30.596 1.00 39.62 91 ALA D C 1
ATOM 8754 O O . ALA D 1 91 ? -5.750 45.218 -30.521 1.00 39.23 91 ALA D O 1
ATOM 8756 N N . ILE D 1 92 ? -3.518 45.569 -30.254 1.00 36.34 92 ILE D N 1
ATOM 8757 C CA . ILE D 1 92 ? -3.549 46.965 -29.832 1.00 37.64 92 ILE D CA 1
ATOM 8758 C C . ILE D 1 92 ? -2.498 47.726 -30.599 1.00 44.23 92 ILE D C 1
ATOM 8759 O O . ILE D 1 92 ? -1.341 47.304 -30.645 1.00 44.99 92 ILE D O 1
ATOM 8764 N N . VAL D 1 93 ? -2.881 48.876 -31.150 1.00 42.72 93 VAL D N 1
ATOM 8765 C CA . VAL D 1 93 ? -1.937 49.776 -31.796 1.00 43.58 93 VAL D CA 1
ATOM 8766 C C . VAL D 1 93 ? -1.668 50.918 -30.799 1.00 48.83 93 VAL D C 1
ATOM 8767 O O . VAL D 1 93 ? -2.594 51.646 -30.424 1.00 48.33 93 VAL D O 1
ATOM 8771 N N . PHE D 1 94 ? -0.422 51.042 -30.340 1.00 45.02 94 PHE D N 1
ATOM 8772 C CA . PHE D 1 94 ? 0.003 52.171 -29.509 1.00 44.86 94 PHE D CA 1
ATOM 8773 C C . PHE D 1 94 ? 0.626 53.201 -30.462 1.00 51.00 94 PHE D C 1
ATOM 8774 O O . PHE D 1 94 ? 1.777 53.043 -30.871 1.00 50.37 94 PHE D O 1
ATOM 8782 N N . GLN D 1 95 ? -0.170 54.212 -30.879 1.00 50.52 95 GLN D N 1
ATOM 8783 C CA . GLN D 1 95 ? 0.280 55.284 -31.769 1.00 53.21 95 GLN D CA 1
ATOM 8784 C C . GLN D 1 95 ? 1.202 56.246 -31.025 1.00 56.22 95 GLN D C 1
ATOM 8785 O O . GLN D 1 95 ? 0.824 56.774 -29.986 1.00 55.85 95 GLN D O 1
ATOM 8791 N N . GLY D 1 96 ? 2.373 56.493 -31.584 1.00 53.73 96 GLY D N 1
ATOM 8792 C CA . GLY D 1 96 ? 3.356 57.396 -31.004 1.00 54.50 96 GLY D CA 1
ATOM 8793 C C . GLY D 1 96 ? 3.839 56.996 -29.627 1.00 56.77 96 GLY D C 1
ATOM 8794 O O . GLY D 1 96 ? 3.913 57.848 -28.748 1.00 57.12 96 GLY D O 1
ATOM 8795 N N . LEU D 1 97 ? 4.178 55.705 -29.422 1.00 50.81 97 LEU D N 1
ATOM 8796 C CA . LEU D 1 97 ? 4.685 55.221 -28.139 1.00 48.36 97 LEU D CA 1
ATOM 8797 C C . LEU D 1 97 ? 6.045 55.843 -27.831 1.00 53.65 97 LEU D C 1
ATOM 8798 O O . LEU D 1 97 ? 6.335 56.184 -26.685 1.00 50.99 97 LEU D O 1
ATOM 8803 N N . ILE D 1 98 ? 6.891 55.962 -28.871 1.00 55.00 98 ILE D N 1
ATOM 8804 C CA . ILE D 1 98 ? 8.226 56.521 -28.757 1.00 58.03 98 ILE D CA 1
ATOM 8805 C C . ILE D 1 98 ? 8.463 57.564 -29.827 1.00 63.82 98 ILE D C 1
ATOM 8806 O O . ILE D 1 98 ? 7.819 57.552 -30.884 1.00 61.86 98 ILE D O 1
ATOM 8811 N N . GLU D 1 99 ? 9.406 58.468 -29.546 1.00 63.77 99 GLU D N 1
ATOM 8812 C CA . GLU D 1 99 ? 9.849 59.463 -30.507 1.00 67.21 99 GLU D CA 1
ATOM 8813 C C . GLU D 1 99 ? 11.154 58.913 -31.072 1.00 71.53 99 GLU D C 1
ATOM 8814 O O . GLU D 1 99 ? 12.108 58.700 -30.316 1.00 72.09 99 GLU D O 1
ATOM 8820 N N . VAL D 1 100 ? 11.182 58.593 -32.364 1.00 67.42 100 VAL D N 1
ATOM 8821 C CA . VAL D 1 100 ? 12.400 58.038 -32.937 1.00 68.69 100 VAL D CA 1
ATOM 8822 C C . VAL D 1 100 ? 13.307 59.152 -33.453 1.00 75.69 100 VAL D C 1
ATOM 8823 O O . VAL D 1 100 ? 12.884 59.957 -34.288 1.00 75.93 100 VAL D O 1
ATOM 8827 N N . ASP D 1 101 ? 14.555 59.187 -32.956 1.00 75.32 101 ASP D N 1
ATOM 8828 C CA . ASP D 1 101 ? 15.547 60.138 -33.440 1.00 80.49 101 ASP D CA 1
ATOM 8829 C C . ASP D 1 101 ? 16.172 59.472 -34.678 1.00 86.28 101 ASP D C 1
ATOM 8830 O O . ASP D 1 101 ? 16.978 58.544 -34.550 1.00 84.97 101 ASP D O 1
ATOM 8835 N N . GLN D 1 102 ? 15.732 59.901 -35.870 1.00 85.47 102 GLN D N 1
ATOM 8836 C CA . GLN D 1 102 ? 16.160 59.337 -37.152 1.00 87.79 102 GLN D CA 1
ATOM 8837 C C . GLN D 1 102 ? 17.664 59.458 -37.422 1.00 96.86 102 GLN D C 1
ATOM 8838 O O . GLN D 1 102 ? 18.252 58.509 -37.949 1.00 97.32 102 GLN D O 1
ATOM 8844 N N . ASP D 1 103 ? 18.284 60.591 -37.032 1.00 96.53 103 ASP D N 1
ATOM 8845 C CA . ASP D 1 103 ? 19.719 60.824 -37.214 1.00 100.61 103 ASP D CA 1
ATOM 8846 C C . ASP D 1 103 ? 20.565 59.891 -36.346 1.00 102.63 103 ASP D C 1
ATOM 8847 O O . ASP D 1 103 ? 21.551 59.338 -36.836 1.00 104.21 103 ASP D O 1
ATOM 8852 N N . ASP D 1 104 ? 20.164 59.696 -35.074 1.00 95.53 104 ASP D N 1
ATOM 8853 C CA . ASP D 1 104 ? 20.849 58.804 -34.137 1.00 93.93 104 ASP D CA 1
ATOM 8854 C C . ASP D 1 104 ? 20.739 57.348 -34.589 1.00 95.59 104 ASP D C 1
ATOM 8855 O O . ASP D 1 104 ? 21.723 56.616 -34.485 1.00 97.24 104 ASP D O 1
ATOM 8860 N N . LEU D 1 105 ? 19.557 56.935 -35.105 1.00 87.61 105 LEU D N 1
ATOM 8861 C CA . LEU D 1 105 ? 19.311 55.584 -35.621 1.00 84.58 105 LEU D CA 1
ATOM 8862 C C . LEU D 1 105 ? 20.254 55.259 -36.796 1.00 92.80 105 LEU D C 1
ATOM 8863 O O . LEU D 1 105 ? 20.711 54.117 -36.920 1.00 91.92 105 LEU D O 1
ATOM 8868 N N . GLY D 1 106 ? 20.549 56.276 -37.613 1.00 93.08 106 GLY D N 1
ATOM 8869 C CA . GLY D 1 106 ? 21.417 56.167 -38.777 1.00 96.86 106 GLY D CA 1
ATOM 8870 C C . GLY D 1 106 ? 20.809 55.337 -39.890 1.00 101.39 106 GLY D C 1
ATOM 8871 O O . GLY D 1 106 ? 19.652 54.930 -39.782 1.00 98.21 106 GLY D O 1
ATOM 8872 N N . PRO D 1 107 ? 21.555 55.030 -40.973 1.00 101.66 107 PRO D N 1
ATOM 8873 C CA . PRO D 1 107 ? 20.968 54.219 -42.056 1.00 101.26 107 PRO D CA 1
ATOM 8874 C C . PRO D 1 107 ? 20.593 52.800 -41.627 1.00 100.96 107 PRO D C 1
ATOM 8875 O O . PRO D 1 107 ? 21.205 52.248 -40.709 1.00 98.36 107 PRO D O 1
ATOM 8879 N N . THR D 1 108 ? 19.567 52.225 -42.278 1.00 97.28 108 THR D N 1
ATOM 8880 C CA . THR D 1 108 ? 19.124 50.857 -42.009 1.00 94.68 108 THR D CA 1
ATOM 8881 C C . THR D 1 108 ? 20.201 49.901 -42.554 1.00 101.55 108 THR D C 1
ATOM 8882 O O . THR D 1 108 ? 20.607 50.062 -43.707 1.00 105.23 108 THR D O 1
ATOM 8886 N N . PRO D 1 109 ? 20.704 48.939 -41.737 1.00 97.16 109 PRO D N 1
ATOM 8887 C CA . PRO D 1 109 ? 21.729 48.002 -42.237 1.00 99.52 109 PRO D CA 1
ATOM 8888 C C . PRO D 1 109 ? 21.236 47.141 -43.409 1.00 103.95 109 PRO D C 1
ATOM 8889 O O . PRO D 1 109 ? 20.021 47.021 -43.559 1.00 101.37 109 PRO D O 1
ATOM 8893 N N . PRO D 1 110 ? 22.118 46.525 -44.245 1.00 103.69 110 PRO D N 1
ATOM 8894 C CA . PRO D 1 110 ? 21.610 45.709 -45.372 1.00 103.85 110 PRO D CA 1
ATOM 8895 C C . PRO D 1 110 ? 20.706 44.536 -44.956 1.00 103.95 110 PRO D C 1
ATOM 8896 O O . PRO D 1 110 ? 19.765 44.190 -45.673 1.00 103.39 110 PRO D O 1
ATOM 8900 N N . ASN D 1 111 ? 20.979 43.951 -43.787 1.00 97.66 111 ASN D N 1
ATOM 8901 C CA . ASN D 1 111 ? 20.213 42.839 -43.229 1.00 94.03 111 ASN D CA 1
ATOM 8902 C C . ASN D 1 111 ? 20.155 42.949 -41.690 1.00 94.59 111 ASN D C 1
ATOM 8903 O O . ASN D 1 111 ? 20.712 43.897 -41.125 1.00 96.05 111 ASN D O 1
ATOM 8908 N N . TRP D 1 112 ? 19.480 42.000 -41.018 1.00 86.02 112 TRP D N 1
ATOM 8909 C CA . TRP D 1 112 ? 19.399 41.995 -39.555 1.00 82.27 112 TRP D CA 1
ATOM 8910 C C . TRP D 1 112 ? 20.760 41.728 -38.888 1.00 88.77 112 TRP D C 1
ATOM 8911 O O . TRP D 1 112 ? 20.957 42.146 -37.743 1.00 88.53 112 TRP D O 1
ATOM 8922 N N . GLN D 1 113 ? 21.696 41.034 -39.607 1.00 86.93 113 GLN D N 1
ATOM 8923 C CA . GLN D 1 113 ? 23.060 40.701 -39.139 1.00 88.04 113 GLN D CA 1
ATOM 8924 C C . GLN D 1 113 ? 23.933 41.942 -38.922 1.00 93.61 113 GLN D C 1
ATOM 8925 O O . GLN D 1 113 ? 24.829 41.927 -38.072 1.00 92.23 113 GLN D O 1
ATOM 8931 N N . GLY D 1 114 ? 23.624 43.006 -39.664 1.00 92.85 114 GLY D N 1
ATOM 8932 C CA . GLY D 1 114 ? 24.315 44.285 -39.597 1.00 95.52 114 GLY D CA 1
ATOM 8933 C C . GLY D 1 114 ? 23.846 45.276 -38.553 1.00 98.46 114 GLY D C 1
ATOM 8934 O O . GLY D 1 114 ? 24.430 46.362 -38.448 1.00 100.17 114 GLY D O 1
ATOM 8935 N N . ALA D 1 115 ? 22.790 44.918 -37.779 1.00 91.96 115 ALA D N 1
ATOM 8936 C CA . ALA D 1 115 ? 22.211 45.761 -36.740 1.00 89.40 115 ALA D CA 1
ATOM 8937 C C . ALA D 1 115 ? 23.172 45.979 -35.563 1.00 93.18 115 ALA D C 1
ATOM 8938 O O . ALA D 1 115 ? 23.791 45.028 -35.072 1.00 91.86 115 ALA D O 1
ATOM 8940 N N . ASP D 1 116 ? 23.310 47.236 -35.128 1.00 90.87 116 ASP D N 1
ATOM 8941 C CA . ASP D 1 116 ? 24.097 47.552 -33.948 1.00 91.49 116 ASP D CA 1
ATOM 8942 C C . ASP D 1 116 ? 23.057 47.611 -32.816 1.00 91.45 116 ASP D C 1
ATOM 8943 O O . ASP D 1 116 ? 22.255 48.550 -32.758 1.00 89.66 116 ASP D O 1
ATOM 8948 N N . TYR D 1 117 ? 23.024 46.563 -31.966 1.00 86.16 117 TYR D N 1
ATOM 8949 C CA . TYR D 1 117 ? 22.083 46.463 -30.844 1.00 82.36 117 TYR D CA 1
ATOM 8950 C C . TYR D 1 117 ? 22.398 47.437 -29.691 1.00 86.28 117 TYR D C 1
ATOM 8951 O O . TYR D 1 117 ? 21.614 47.534 -28.737 1.00 83.86 117 TYR D O 1
ATOM 8960 N N . GLY D 1 118 ? 23.503 48.178 -29.814 1.00 85.19 118 GLY D N 1
ATOM 8961 C CA . GLY D 1 118 ? 23.880 49.229 -28.875 1.00 85.56 118 GLY D CA 1
ATOM 8962 C C . GLY D 1 118 ? 22.962 50.424 -29.069 1.00 89.34 118 GLY D C 1
ATOM 8963 O O . GLY D 1 118 ? 22.653 51.149 -28.114 1.00 88.21 118 GLY D O 1
ATOM 8964 N N . LYS D 1 119 ? 22.483 50.601 -30.329 1.00 86.20 119 LYS D N 1
ATOM 8965 C CA . LYS D 1 119 ? 21.548 51.651 -30.734 1.00 84.85 119 LYS D CA 1
ATOM 8966 C C . LYS D 1 119 ? 20.086 51.321 -30.339 1.00 80.93 119 LYS D C 1
ATOM 8967 O O . LYS D 1 119 ? 19.307 52.244 -30.146 1.00 81.14 119 LYS D O 1
ATOM 8973 N N . LEU D 1 120 ? 19.727 50.040 -30.163 1.00 70.12 120 LEU D N 1
ATOM 8974 C CA . LEU D 1 120 ? 18.345 49.671 -29.824 1.00 64.99 120 LEU D CA 1
ATOM 8975 C C . LEU D 1 120 ? 18.162 49.221 -28.355 1.00 64.90 120 LEU D C 1
ATOM 8976 O O . LEU D 1 120 ? 17.192 48.540 -28.019 1.00 61.73 120 LEU D O 1
ATOM 8981 N N . ASN D 1 121 ? 19.088 49.634 -27.482 1.00 62.29 121 ASN D N 1
ATOM 8982 C CA . ASN D 1 121 ? 19.152 49.233 -26.084 1.00 59.81 121 ASN D CA 1
ATOM 8983 C C . ASN D 1 121 ? 18.007 49.771 -25.254 1.00 60.73 121 ASN D C 1
ATOM 8984 O O . ASN D 1 121 ? 17.358 48.989 -24.572 1.00 59.00 121 ASN D O 1
ATOM 8989 N N . LYS D 1 122 ? 17.747 51.090 -25.328 1.00 57.98 122 LYS D N 1
ATOM 8990 C CA . LYS D 1 122 ? 16.647 51.784 -24.667 1.00 56.16 122 LYS D CA 1
ATOM 8991 C C . LYS D 1 122 ? 15.303 51.250 -25.202 1.00 59.79 122 LYS D C 1
ATOM 8992 O O . LYS D 1 122 ? 14.393 51.026 -24.409 1.00 58.27 122 LYS D O 1
ATOM 8998 N N . TYR D 1 123 ? 15.201 50.998 -26.527 1.00 57.81 123 TYR D N 1
ATOM 8999 C CA . TYR D 1 123 ? 13.989 50.436 -27.145 1.00 56.49 123 TYR D CA 1
ATOM 9000 C C . TYR D 1 123 ? 13.657 49.025 -26.632 1.00 56.31 123 TYR D C 1
ATOM 9001 O O . TYR D 1 123 ? 12.485 48.725 -26.426 1.00 53.68 123 TYR D O 1
ATOM 9010 N N . GLY D 1 124 ? 14.688 48.204 -26.413 1.00 51.82 124 GLY D N 1
ATOM 9011 C CA . GLY D 1 124 ? 14.552 46.862 -25.860 1.00 49.44 124 GLY D CA 1
ATOM 9012 C C . GLY D 1 124 ? 14.015 46.894 -24.441 1.00 51.23 124 GLY D C 1
ATOM 9013 O O . GLY D 1 124 ? 13.218 46.032 -24.066 1.00 50.15 124 GLY D O 1
ATOM 9014 N N . PHE D 1 125 ? 14.427 47.909 -23.648 1.00 47.94 125 PHE D N 1
ATOM 9015 C CA . PHE D 1 125 ? 13.923 48.093 -22.282 1.00 46.75 125 PHE D CA 1
ATOM 9016 C C . PHE D 1 125 ? 12.442 48.457 -22.310 1.00 48.01 125 PHE D C 1
ATOM 9017 O O . PHE D 1 125 ? 11.670 47.845 -21.592 1.00 45.97 125 PHE D O 1
ATOM 9025 N N . ILE D 1 126 ? 12.047 49.406 -23.178 1.00 46.25 126 ILE D N 1
ATOM 9026 C CA . ILE D 1 126 ? 10.660 49.858 -23.331 1.00 44.96 126 ILE D CA 1
ATOM 9027 C C . ILE D 1 126 ? 9.759 48.709 -23.750 1.00 49.21 126 ILE D C 1
ATOM 9028 O O . ILE D 1 126 ? 8.737 48.495 -23.099 1.00 48.68 126 ILE D O 1
ATOM 9033 N N . CYS D 1 127 ? 10.159 47.933 -24.781 1.00 47.94 127 CYS D N 1
ATOM 9034 C CA . CYS D 1 127 ? 9.410 46.770 -25.252 1.00 46.67 127 CYS D CA 1
ATOM 9035 C C . CYS D 1 127 ? 9.256 45.690 -24.183 1.00 45.33 127 CYS D C 1
ATOM 9036 O O . CYS D 1 127 ? 8.152 45.172 -24.032 1.00 40.98 127 CYS D O 1
ATOM 9039 N N . SER D 1 128 ? 10.349 45.358 -23.433 1.00 42.40 128 SER D N 1
ATOM 9040 C CA . SER D 1 128 ? 10.301 44.339 -22.380 1.00 41.56 128 SER D CA 1
ATOM 9041 C C . SER D 1 128 ? 9.362 44.739 -21.257 1.00 44.49 128 SER D C 1
ATOM 9042 O O . SER D 1 128 ? 8.642 43.869 -20.755 1.00 42.22 128 SER D O 1
ATOM 9045 N N . LEU D 1 129 ? 9.269 46.067 -20.938 1.00 42.04 129 LEU D N 1
ATOM 9046 C CA . LEU D 1 129 ? 8.335 46.564 -19.906 1.00 40.08 129 LEU D CA 1
ATOM 9047 C C . LEU D 1 129 ? 6.909 46.334 -20.328 1.00 41.56 129 LEU D C 1
ATOM 9048 O O . LEU D 1 129 ? 6.122 45.923 -19.500 1.00 41.82 129 LEU D O 1
ATOM 9053 N N . LEU D 1 130 ? 6.574 46.560 -21.618 1.00 40.18 130 LEU D N 1
ATOM 9054 C CA . LEU D 1 130 ? 5.218 46.327 -22.135 1.00 38.54 130 LEU D CA 1
ATOM 9055 C C . LEU D 1 130 ? 4.824 44.861 -21.969 1.00 40.14 130 LEU D C 1
ATOM 9056 O O . LEU D 1 130 ? 3.732 44.576 -21.455 1.00 37.77 130 LEU D O 1
ATOM 9061 N N . HIS D 1 131 ? 5.737 43.930 -22.341 1.00 36.49 131 HIS D N 1
ATOM 9062 C CA . HIS D 1 131 ? 5.504 42.504 -22.126 1.00 34.53 131 HIS D CA 1
ATOM 9063 C C . HIS D 1 131 ? 5.379 42.212 -20.633 1.00 36.28 131 HIS D C 1
ATOM 9064 O O . HIS D 1 131 ? 4.465 41.505 -20.233 1.00 35.23 131 HIS D O 1
ATOM 9071 N N . GLY D 1 132 ? 6.250 42.819 -19.816 1.00 33.42 132 GLY D N 1
ATOM 9072 C CA . GLY D 1 132 ? 6.234 42.653 -18.367 1.00 33.52 132 GLY D CA 1
ATOM 9073 C C . GLY D 1 132 ? 4.912 42.986 -17.690 1.00 38.71 132 GLY D C 1
ATOM 9074 O O . GLY D 1 132 ? 4.571 42.348 -16.695 1.00 36.97 132 GLY D O 1
ATOM 9075 N N . ALA D 1 133 ? 4.147 43.980 -18.236 1.00 36.94 133 ALA D N 1
ATOM 9076 C CA . ALA D 1 133 ? 2.847 44.445 -17.708 1.00 37.36 133 ALA D CA 1
ATOM 9077 C C . ALA D 1 133 ? 1.669 43.525 -18.005 1.00 40.45 133 ALA D C 1
ATOM 9078 O O . ALA D 1 133 ? 0.612 43.691 -17.391 1.00 39.70 133 ALA D O 1
ATOM 9080 N N . VAL D 1 134 ? 1.811 42.623 -18.991 1.00 36.98 134 VAL D N 1
ATOM 9081 C CA . VAL D 1 134 ? 0.743 41.714 -19.433 1.00 36.77 134 VAL D CA 1
ATOM 9082 C C . VAL D 1 134 ? 0.156 40.863 -18.244 1.00 41.51 134 VAL D C 1
ATOM 9083 O O . VAL D 1 134 ? -1.057 40.912 -18.109 1.00 43.20 134 VAL D O 1
ATOM 9087 N N . PRO D 1 135 ? 0.912 40.181 -17.329 1.00 36.51 135 PRO D N 1
ATOM 9088 C CA . PRO D 1 135 ? 2.394 39.962 -17.291 1.00 35.34 135 PRO D CA 1
ATOM 9089 C C . PRO D 1 135 ? 2.839 38.832 -18.205 1.00 37.44 135 PRO D C 1
ATOM 9090 O O . PRO D 1 135 ? 2.130 37.844 -18.374 1.00 38.70 135 PRO D O 1
ATOM 9094 N N . SER D 1 136 ? 4.000 38.983 -18.827 1.00 33.13 136 SER D N 1
ATOM 9095 C CA . SER D 1 136 ? 4.536 38.017 -19.779 1.00 32.54 136 SER D CA 1
ATOM 9096 C C . SER D 1 136 ? 6.054 38.119 -19.800 1.00 38.58 136 SER D C 1
ATOM 9097 O O . SER D 1 136 ? 6.596 39.181 -19.504 1.00 39.38 136 SER D O 1
ATOM 9100 N N . LYS D 1 137 ? 6.746 37.011 -20.097 1.00 36.59 137 LYS D N 1
ATOM 9101 C CA . LYS D 1 137 ? 8.206 36.977 -20.046 1.00 36.09 137 LYS D CA 1
ATOM 9102 C C . LYS D 1 137 ? 8.833 36.873 -21.395 1.00 40.66 137 LYS D C 1
ATOM 9103 O O . LYS D 1 137 ? 8.593 35.884 -22.091 1.00 39.45 137 LYS D O 1
ATOM 9109 N N . PRO D 1 138 ? 9.694 37.856 -21.769 1.00 38.39 138 PRO D N 1
ATOM 9110 C CA . PRO D 1 138 ? 10.394 37.775 -23.065 1.00 38.62 138 PRO D CA 1
ATOM 9111 C C . PRO D 1 138 ? 11.237 36.508 -23.156 1.00 44.11 138 PRO D C 1
ATOM 9112 O O . PRO D 1 138 ? 11.881 36.085 -22.187 1.00 44.32 138 PRO D O 1
ATOM 9116 N N . VAL D 1 139 ? 11.143 35.861 -24.308 1.00 39.64 139 VAL D N 1
ATOM 9117 C CA . VAL D 1 139 ? 11.816 34.606 -24.599 1.00 40.31 139 VAL D CA 1
ATOM 9118 C C . VAL D 1 139 ? 12.492 34.696 -25.964 1.00 48.19 139 VAL D C 1
ATOM 9119 O O . VAL D 1 139 ? 12.193 35.591 -26.766 1.00 47.61 139 VAL D O 1
ATOM 9123 N N . GLN D 1 140 ? 13.360 33.725 -26.253 1.00 46.35 140 GLN D N 1
ATOM 9124 C CA . GLN D 1 140 ? 13.960 33.603 -27.567 1.00 46.95 140 GLN D CA 1
ATOM 9125 C C . GLN D 1 140 ? 13.843 32.151 -28.038 1.00 51.89 140 GLN D C 1
ATOM 9126 O O . GLN D 1 140 ? 13.676 31.230 -27.225 1.00 50.27 140 GLN D O 1
ATOM 9132 N N . TYR D 1 141 ? 13.851 31.971 -29.360 1.00 49.73 141 TYR D N 1
ATOM 9133 C CA . TYR D 1 141 ? 13.675 30.680 -30.017 1.00 49.96 141 TYR D CA 1
ATOM 9134 C C . TYR D 1 141 ? 14.855 30.329 -30.838 1.00 57.33 141 TYR D C 1
ATOM 9135 O O . TYR D 1 141 ? 15.284 31.145 -31.649 1.00 58.79 141 TYR D O 1
ATOM 9144 N N . TYR D 1 142 ? 15.327 29.080 -30.722 1.00 55.68 142 TYR D N 1
ATOM 9145 C CA . TYR D 1 142 ? 16.404 28.585 -31.571 1.00 57.65 142 TYR D CA 1
ATOM 9146 C C . TYR D 1 142 ? 15.897 28.546 -33.016 1.00 62.72 142 TYR D C 1
ATOM 9147 O O . TYR D 1 142 ? 16.676 28.811 -33.926 1.00 63.85 142 TYR D O 1
ATOM 9156 N N . ALA D 1 143 ? 14.575 28.294 -33.217 1.00 58.81 143 ALA D N 1
ATOM 9157 C CA . ALA D 1 143 ? 13.922 28.258 -34.535 1.00 59.15 143 ALA D CA 1
ATOM 9158 C C . ALA D 1 143 ? 13.965 29.599 -35.274 1.00 64.82 143 ALA D C 1
ATOM 9159 O O . ALA D 1 143 ? 13.867 29.623 -36.503 1.00 66.19 143 ALA D O 1
ATOM 9161 N N . GLN D 1 144 ? 14.137 30.704 -34.534 1.00 60.98 144 GLN D N 1
ATOM 9162 C CA . GLN D 1 144 ? 14.261 32.042 -35.114 1.00 60.72 144 GLN D CA 1
ATOM 9163 C C . GLN D 1 144 ? 15.680 32.583 -34.871 1.00 67.03 144 GLN D C 1
ATOM 9164 O O . GLN D 1 144 ? 16.000 33.019 -33.754 1.00 66.11 144 GLN D O 1
ATOM 9170 N N . ARG D 1 145 ? 16.535 32.512 -35.925 1.00 65.29 145 ARG D N 1
ATOM 9171 C CA . ARG D 1 145 ? 17.941 32.965 -35.983 1.00 67.19 145 ARG D CA 1
ATOM 9172 C C . ARG D 1 145 ? 18.855 32.320 -34.922 1.00 70.03 145 ARG D C 1
ATOM 9173 O O . ARG D 1 145 ? 19.831 32.950 -34.503 1.00 70.54 145 ARG D O 1
ATOM 9181 N N . LYS D 1 146 ? 18.540 31.075 -34.485 1.00 65.17 146 LYS D N 1
ATOM 9182 C CA . LYS D 1 146 ? 19.282 30.347 -33.430 1.00 66.00 146 LYS D CA 1
ATOM 9183 C C . LYS D 1 146 ? 19.227 31.123 -32.079 1.00 68.75 146 LYS D C 1
ATOM 9184 O O . LYS D 1 146 ? 20.187 31.149 -31.305 1.00 71.48 146 LYS D O 1
ATOM 9190 N N . GLY D 1 147 ? 18.084 31.750 -31.832 1.00 61.59 147 GLY D N 1
ATOM 9191 C CA . GLY D 1 147 ? 17.852 32.587 -30.666 1.00 59.41 147 GLY D CA 1
ATOM 9192 C C . GLY D 1 147 ? 17.821 34.038 -31.081 1.00 62.01 147 GLY D C 1
ATOM 9193 O O . GLY D 1 147 ? 16.747 34.640 -31.159 1.00 58.87 147 GLY D O 1
ATOM 9194 N N . GLY D 1 148 ? 19.013 34.579 -31.359 1.00 60.24 148 GLY D N 1
ATOM 9195 C CA . GLY D 1 148 ? 19.223 35.948 -31.826 1.00 60.01 148 GLY D CA 1
ATOM 9196 C C . GLY D 1 148 ? 18.881 37.057 -30.852 1.00 61.74 148 GLY D C 1
ATOM 9197 O O . GLY D 1 148 ? 18.773 38.218 -31.256 1.00 62.19 148 GLY D O 1
ATOM 9198 N N . GLY D 1 149 ? 18.718 36.709 -29.579 1.00 55.77 149 GLY D N 1
ATOM 9199 C CA . GLY D 1 149 ? 18.390 37.668 -28.535 1.00 54.41 149 GLY D CA 1
ATOM 9200 C C . GLY D 1 149 ? 16.906 37.911 -28.360 1.00 55.45 149 GLY D C 1
ATOM 9201 O O . GLY D 1 149 ? 16.096 37.476 -29.183 1.00 53.31 149 GLY D O 1
ATOM 9202 N N . LEU D 1 150 ? 16.546 38.622 -27.272 1.00 51.66 150 LEU D N 1
ATOM 9203 C CA . LEU D 1 150 ? 15.163 38.958 -26.920 1.00 48.16 150 LEU D CA 1
ATOM 9204 C C . LEU D 1 150 ? 14.522 39.996 -27.844 1.00 51.96 150 LEU D C 1
ATOM 9205 O O . LEU D 1 150 ? 13.307 40.029 -27.969 1.00 48.35 150 LEU D O 1
ATOM 9210 N N . LEU D 1 151 ? 15.336 40.815 -28.516 1.00 53.93 151 LEU D N 1
ATOM 9211 C CA . LEU D 1 151 ? 14.846 41.847 -29.426 1.00 53.65 151 LEU D CA 1
ATOM 9212 C C . LEU D 1 151 ? 15.419 41.609 -30.811 1.00 58.88 151 LEU D C 1
ATOM 9213 O O . LEU D 1 151 ? 16.627 41.505 -30.958 1.00 62.98 151 LEU D O 1
ATOM 9218 N N . HIS D 1 152 ? 14.553 41.479 -31.819 1.00 53.59 152 HIS D N 1
ATOM 9219 C CA . HIS D 1 152 ? 14.991 41.221 -33.196 1.00 53.61 152 HIS D CA 1
ATOM 9220 C C . HIS D 1 152 ? 14.742 42.407 -34.088 1.00 59.33 152 HIS D C 1
ATOM 9221 O O . HIS D 1 152 ? 13.620 42.915 -34.157 1.00 56.98 152 HIS D O 1
ATOM 9228 N N . ALA D 1 153 ? 15.797 42.832 -34.787 1.00 60.76 153 ALA D N 1
ATOM 9229 C CA . ALA D 1 153 ? 15.758 43.849 -35.820 1.00 62.62 153 ALA D CA 1
ATOM 9230 C C . ALA D 1 153 ? 15.204 43.088 -37.039 1.00 66.20 153 ALA D C 1
ATOM 9231 O O . ALA D 1 153 ? 15.770 42.056 -37.412 1.00 66.37 153 ALA D O 1
ATOM 9233 N N . VAL D 1 154 ? 14.023 43.508 -37.539 1.00 61.22 154 VAL D N 1
ATOM 9234 C CA . VAL D 1 154 ? 13.357 42.924 -38.707 1.00 60.90 154 VAL D CA 1
ATOM 9235 C C . VAL D 1 154 ? 13.612 43.918 -39.840 1.00 70.03 154 VAL D C 1
ATOM 9236 O O . VAL D 1 154 ? 13.031 45.011 -39.824 1.00 69.03 154 VAL D O 1
ATOM 9240 N N . ILE D 1 155 ? 14.510 43.549 -40.805 1.00 70.87 155 ILE D N 1
ATOM 9241 C CA . ILE D 1 155 ? 14.974 44.431 -41.881 1.00 74.54 155 ILE D CA 1
ATOM 9242 C C . ILE D 1 155 ? 14.851 43.781 -43.282 1.00 82.35 155 ILE D C 1
ATOM 9243 O O . ILE D 1 155 ? 15.287 42.632 -43.449 1.00 81.31 155 ILE D O 1
ATOM 9248 N N . PRO D 1 156 ? 14.318 44.514 -44.306 1.00 83.23 156 PRO D N 1
ATOM 9249 C CA . PRO D 1 156 ? 14.228 43.929 -45.657 1.00 86.28 156 PRO D CA 1
ATOM 9250 C C . PRO D 1 156 ? 15.595 43.748 -46.303 1.00 96.56 156 PRO D C 1
ATOM 9251 O O . PRO D 1 156 ? 16.345 44.716 -46.444 1.00 97.65 156 PRO D O 1
ATOM 9255 N N . ASP D 1 157 ? 15.945 42.489 -46.609 1.00 96.93 157 ASP D N 1
ATOM 9256 C CA . ASP D 1 157 ? 17.203 42.107 -47.249 1.00 102.30 157 ASP D CA 1
ATOM 9257 C C . ASP D 1 157 ? 16.932 41.923 -48.742 1.00 111.49 157 ASP D C 1
ATOM 9258 O O . ASP D 1 157 ? 15.959 41.259 -49.107 1.00 108.99 157 ASP D O 1
ATOM 9263 N N . GLU D 1 158 ? 17.772 42.544 -49.596 1.00 115.58 158 GLU D N 1
ATOM 9264 C CA . GLU D 1 158 ? 17.682 42.478 -51.069 1.00 119.92 158 GLU D CA 1
ATOM 9265 C C . GLU D 1 158 ? 17.919 41.048 -51.598 1.00 126.90 158 GLU D C 1
ATOM 9266 O O . GLU D 1 158 ? 17.308 40.652 -52.593 1.00 126.96 158 GLU D O 1
ATOM 9272 N N . LYS D 1 159 ? 18.760 40.270 -50.888 1.00 125.66 159 LYS D N 1
ATOM 9273 C CA . LYS D 1 159 ? 19.080 38.863 -51.158 1.00 127.24 159 LYS D CA 1
ATOM 9274 C C . LYS D 1 159 ? 17.814 37.987 -51.024 1.00 129.86 159 LYS D C 1
ATOM 9275 O O . LYS D 1 159 ? 17.668 36.994 -51.739 1.00 130.37 159 LYS D O 1
ATOM 9281 N N . MET D 1 160 ? 16.916 38.360 -50.094 1.00 124.49 160 MET D N 1
ATOM 9282 C CA . MET D 1 160 ? 15.671 37.650 -49.806 1.00 121.69 160 MET D CA 1
ATOM 9283 C C . MET D 1 160 ? 14.437 38.529 -50.090 1.00 125.29 160 MET D C 1
ATOM 9284 O O . MET D 1 160 ? 13.423 38.409 -49.406 1.00 121.22 160 MET D O 1
ATOM 9289 N N . ALA D 1 161 ? 14.529 39.387 -51.134 1.00 126.37 161 ALA D N 1
ATOM 9290 C CA . ALA D 1 161 ? 13.498 40.332 -51.583 1.00 126.22 161 ALA D CA 1
ATOM 9291 C C . ALA D 1 161 ? 12.118 39.717 -51.834 1.00 128.17 161 ALA D C 1
ATOM 9292 O O . ALA D 1 161 ? 11.135 40.245 -51.323 1.00 126.16 161 ALA D O 1
ATOM 9294 N N . ALA D 1 162 ? 12.041 38.613 -52.601 1.00 125.13 162 ALA D N 1
ATOM 9295 C CA . ALA D 1 162 ? 10.773 37.954 -52.921 1.00 122.96 162 ALA D CA 1
ATOM 9296 C C . ALA D 1 162 ? 10.432 36.735 -52.029 1.00 123.13 162 ALA D C 1
ATOM 9297 O O . ALA D 1 162 ? 9.523 35.975 -52.369 1.00 121.65 162 ALA D O 1
ATOM 9299 N N . THR D 1 163 ? 11.121 36.566 -50.881 1.00 117.81 163 THR D N 1
ATOM 9300 C CA . THR D 1 163 ? 10.872 35.434 -49.974 1.00 114.56 163 THR D CA 1
ATOM 9301 C C . THR D 1 163 ? 9.688 35.684 -49.027 1.00 114.05 163 THR D C 1
ATOM 9302 O O . THR D 1 163 ? 9.396 36.835 -48.689 1.00 112.99 163 THR D O 1
ATOM 9306 N N . GLN D 1 164 ? 9.030 34.596 -48.579 1.00 107.42 164 GLN D N 1
ATOM 9307 C CA . GLN D 1 164 ? 7.908 34.654 -47.642 1.00 103.18 164 GLN D CA 1
ATOM 9308 C C . GLN D 1 164 ? 8.437 34.661 -46.180 1.00 103.92 164 GLN D C 1
ATOM 9309 O O . GLN D 1 164 ? 8.148 33.755 -45.390 1.00 101.20 164 GLN D O 1
ATOM 9315 N N . THR D 1 165 ? 9.249 35.687 -45.847 1.00 101.33 165 THR D N 1
ATOM 9316 C CA . THR D 1 165 ? 9.840 35.874 -44.513 1.00 99.83 165 THR D CA 1
ATOM 9317 C C . THR D 1 165 ? 9.917 37.377 -44.137 1.00 101.55 165 THR D C 1
ATOM 9318 O O . THR D 1 165 ? 9.652 38.234 -44.987 1.00 102.13 165 THR D O 1
ATOM 9322 N N . GLY D 1 166 ? 10.275 37.660 -42.875 1.00 95.58 166 GLY D N 1
ATOM 9323 C CA . GLY D 1 166 ? 10.445 39.010 -42.333 1.00 94.80 166 GLY D CA 1
ATOM 9324 C C . GLY D 1 166 ? 11.520 39.824 -43.034 1.00 101.51 166 GLY D C 1
ATOM 9325 O O . GLY D 1 166 ? 11.485 41.056 -42.989 1.00 101.95 166 GLY D O 1
ATOM 9326 N N . SER D 1 167 ? 12.481 39.131 -43.703 1.00 99.60 167 SER D N 1
ATOM 9327 C CA . SER D 1 167 ? 13.570 39.709 -44.505 1.00 102.57 167 SER D CA 1
ATOM 9328 C C . SER D 1 167 ? 13.069 40.031 -45.933 1.00 107.31 167 SER D C 1
ATOM 9329 O O . SER D 1 167 ? 13.765 40.697 -46.696 1.00 109.85 167 SER D O 1
ATOM 9332 N N . GLY D 1 168 ? 11.865 39.556 -46.260 1.00 101.85 168 GLY D N 1
ATOM 9333 C CA . GLY D 1 168 ? 11.196 39.770 -47.540 1.00 102.80 168 GLY D CA 1
ATOM 9334 C C . GLY D 1 168 ? 10.701 41.184 -47.740 1.00 106.03 168 GLY D C 1
ATOM 9335 O O . GLY D 1 168 ? 10.702 41.989 -46.806 1.00 103.84 168 GLY D O 1
ATOM 9336 N N . SER D 1 169 ? 10.253 41.484 -48.972 1.00 104.78 169 SER D N 1
ATOM 9337 C CA . SER D 1 169 ? 9.797 42.815 -49.365 1.00 105.97 169 SER D CA 1
ATOM 9338 C C . SER D 1 169 ? 8.784 42.769 -50.518 1.00 110.81 169 SER D C 1
ATOM 9339 O O . SER D 1 169 ? 7.622 43.143 -50.333 1.00 108.17 169 SER D O 1
ATOM 9342 N N . LYS D 1 170 ? 9.250 42.330 -51.710 1.00 110.76 170 LYS D N 1
ATOM 9343 C CA . LYS D 1 170 ? 8.532 42.262 -52.986 1.00 112.53 170 LYS D CA 1
ATOM 9344 C C . LYS D 1 170 ? 7.210 41.472 -52.984 1.00 113.57 170 LYS D C 1
ATOM 9345 O O . LYS D 1 170 ? 6.346 41.772 -53.810 1.00 115.19 170 LYS D O 1
ATOM 9351 N N . THR D 1 171 ? 7.057 40.459 -52.114 1.00 105.73 171 THR D N 1
ATOM 9352 C CA . THR D 1 171 ? 5.813 39.682 -52.087 1.00 103.21 171 THR D CA 1
ATOM 9353 C C . THR D 1 171 ? 4.993 39.952 -50.822 1.00 104.35 171 THR D C 1
ATOM 9354 O O . THR D 1 171 ? 5.560 40.210 -49.746 1.00 102.04 171 THR D O 1
ATOM 9358 N N . ASP D 1 172 ? 3.646 39.893 -50.971 1.00 99.66 172 ASP D N 1
ATOM 9359 C CA . ASP D 1 172 ? 2.676 40.065 -49.890 1.00 95.98 172 ASP D CA 1
ATOM 9360 C C . ASP D 1 172 ? 2.982 39.017 -48.822 1.00 95.20 172 ASP D C 1
ATOM 9361 O O . ASP D 1 172 ? 3.092 37.830 -49.151 1.00 95.37 172 ASP D O 1
ATOM 9366 N N . LEU D 1 173 ? 3.189 39.457 -47.565 1.00 87.15 173 LEU D N 1
ATOM 9367 C CA . LEU D 1 173 ? 3.412 38.535 -46.457 1.00 83.17 173 LEU D CA 1
ATOM 9368 C C . LEU D 1 173 ? 2.010 38.156 -45.925 1.00 80.69 173 LEU D C 1
ATOM 9369 O O . LEU D 1 173 ? 1.395 38.948 -45.205 1.00 79.13 173 LEU D O 1
ATOM 9374 N N . PHE D 1 174 ? 1.479 36.983 -46.384 1.00 73.65 174 PHE D N 1
ATOM 9375 C CA . PHE D 1 174 ? 0.163 36.408 -46.040 1.00 70.09 174 PHE D CA 1
ATOM 9376 C C . PHE D 1 174 ? 0.019 36.336 -44.531 1.00 66.58 174 PHE D C 1
ATOM 9377 O O . PHE D 1 174 ? 1.020 36.084 -43.841 1.00 66.61 174 PHE D O 1
ATOM 9385 N N . VAL D 1 175 ? -1.208 36.527 -44.020 1.00 56.59 175 VAL D N 1
ATOM 9386 C CA . VAL D 1 175 ? -1.431 36.514 -42.566 1.00 52.38 175 VAL D CA 1
ATOM 9387 C C . VAL D 1 175 ? -1.050 35.157 -41.918 1.00 51.85 175 VAL D C 1
ATOM 9388 O O . VAL D 1 175 ? -1.264 34.074 -42.474 1.00 48.86 175 VAL D O 1
ATOM 9392 N N . HIS D 1 176 ? -0.436 35.267 -40.738 1.00 48.88 176 HIS D N 1
ATOM 9393 C CA . HIS D 1 176 ? -0.009 34.149 -39.922 1.00 47.00 176 HIS D CA 1
ATOM 9394 C C . HIS D 1 176 ? 0.163 34.560 -38.472 1.00 47.33 176 HIS D C 1
ATOM 9395 O O . HIS D 1 176 ? 0.510 35.712 -38.165 1.00 45.09 176 HIS D O 1
ATOM 9402 N N . THR D 1 177 ? -0.033 33.588 -37.577 1.00 41.60 177 THR D N 1
ATOM 9403 C CA . THR D 1 177 ? 0.313 33.741 -36.178 1.00 40.27 177 THR D CA 1
ATOM 9404 C C . THR D 1 177 ? 1.812 33.337 -36.171 1.00 46.00 177 THR D C 1
ATOM 9405 O O . THR D 1 177 ? 2.254 32.563 -37.018 1.00 47.48 177 THR D O 1
ATOM 9409 N N . GLU D 1 178 ? 2.588 33.897 -35.273 1.00 43.99 178 GLU D N 1
ATOM 9410 C CA . GLU D 1 178 ? 4.020 33.618 -35.185 1.00 45.42 178 GLU D CA 1
ATOM 9411 C C . GLU D 1 178 ? 4.285 32.172 -34.767 1.00 48.75 178 GLU D C 1
ATOM 9412 O O . GLU D 1 178 ? 3.629 31.660 -33.851 1.00 46.69 178 GLU D O 1
ATOM 9418 N N . ASP D 1 179 ? 5.219 31.524 -35.476 1.00 47.00 179 ASP D N 1
ATOM 9419 C CA . ASP D 1 179 ? 5.702 30.158 -35.275 1.00 47.74 179 ASP D CA 1
ATOM 9420 C C . ASP D 1 179 ? 4.586 29.130 -35.095 1.00 50.94 179 ASP D C 1
ATOM 9421 O O . ASP D 1 179 ? 4.560 28.393 -34.101 1.00 50.92 179 ASP D O 1
ATOM 9426 N N . ALA D 1 180 ? 3.687 29.056 -36.101 1.00 46.92 180 ALA D N 1
ATOM 9427 C CA . ALA D 1 180 ? 2.551 28.117 -36.147 1.00 46.25 180 ALA D CA 1
ATOM 9428 C C . ALA D 1 180 ? 2.992 26.641 -36.104 1.00 48.84 180 ALA D C 1
ATOM 9429 O O . ALA D 1 180 ? 2.222 25.777 -35.687 1.00 48.71 180 ALA D O 1
ATOM 9431 N N . PHE D 1 181 ? 4.247 26.374 -36.481 1.00 45.84 181 PHE D N 1
ATOM 9432 C CA . PHE D 1 181 ? 4.868 25.047 -36.503 1.00 46.68 181 PHE D CA 1
ATOM 9433 C C . PHE D 1 181 ? 5.397 24.617 -35.103 1.00 49.82 181 PHE D C 1
ATOM 9434 O O . PHE D 1 181 ? 5.877 23.495 -34.957 1.00 53.22 181 PHE D O 1
ATOM 9442 N N . LEU D 1 182 ? 5.337 25.512 -34.102 1.00 42.94 182 LEU D N 1
ATOM 9443 C CA . LEU D 1 182 ? 5.757 25.218 -32.730 1.00 42.74 182 LEU D CA 1
ATOM 9444 C C . LEU D 1 182 ? 4.572 25.024 -31.799 1.00 46.51 182 LEU D C 1
ATOM 9445 O O . LEU D 1 182 ? 3.645 25.823 -31.844 1.00 46.91 182 LEU D O 1
ATOM 9450 N N . SER D 1 183 ? 4.603 23.989 -30.937 1.00 44.14 183 SER D N 1
ATOM 9451 C CA . SER D 1 183 ? 3.553 23.762 -29.915 1.00 43.21 183 SER D CA 1
ATOM 9452 C C . SER D 1 183 ? 3.643 24.841 -28.812 1.00 44.41 183 SER D C 1
ATOM 9453 O O . SER D 1 183 ? 2.654 25.093 -28.113 1.00 41.81 183 SER D O 1
ATOM 9456 N N . ASN D 1 184 ? 4.845 25.453 -28.649 1.00 41.70 184 ASN D N 1
ATOM 9457 C CA . ASN D 1 184 ? 5.135 26.476 -27.632 1.00 40.58 184 ASN D CA 1
ATOM 9458 C C . ASN D 1 184 ? 5.472 27.823 -28.249 1.00 44.51 184 ASN D C 1
ATOM 9459 O O . ASN D 1 184 ? 6.406 28.500 -27.798 1.00 45.54 184 ASN D O 1
ATOM 9464 N N . GLN D 1 185 ? 4.695 28.225 -29.269 1.00 40.12 185 GLN D N 1
ATOM 9465 C CA . GLN D 1 185 ? 4.821 29.500 -29.987 1.00 37.82 185 GLN D CA 1
ATOM 9466 C C . GLN D 1 185 ? 4.564 30.649 -28.996 1.00 41.37 185 GLN D C 1
ATOM 9467 O O . GLN D 1 185 ? 3.910 30.440 -27.966 1.00 40.70 185 GLN D O 1
ATOM 9473 N N . ALA D 1 186 ? 5.066 31.846 -29.292 1.00 39.65 186 ALA D N 1
ATOM 9474 C CA . ALA D 1 186 ? 4.880 33.026 -28.426 1.00 39.55 186 ALA D CA 1
ATOM 9475 C C . ALA D 1 186 ? 3.421 33.269 -28.032 1.00 41.83 186 ALA D C 1
ATOM 9476 O O . ALA D 1 186 ? 2.507 33.015 -28.812 1.00 42.38 186 ALA D O 1
ATOM 9478 N N . ASP D 1 187 ? 3.213 33.766 -26.825 1.00 37.45 187 ASP D N 1
ATOM 9479 C CA . ASP D 1 187 ? 1.890 34.124 -26.355 1.00 35.02 187 ASP D CA 1
ATOM 9480 C C . ASP D 1 187 ? 1.587 35.555 -26.809 1.00 37.08 187 ASP D C 1
ATOM 9481 O O . ASP D 1 187 ? 0.473 35.837 -27.251 1.00 35.48 187 ASP D O 1
ATOM 9486 N N . PHE D 1 188 ? 2.590 36.458 -26.670 1.00 32.34 188 PHE D N 1
ATOM 9487 C CA . PHE D 1 188 ? 2.467 37.870 -27.009 1.00 31.39 188 PHE D CA 1
ATOM 9488 C C . PHE D 1 188 ? 3.601 38.330 -27.869 1.00 37.19 188 PHE D C 1
ATOM 9489 O O . PHE D 1 188 ? 4.721 37.826 -27.748 1.00 38.01 188 PHE D O 1
ATOM 9497 N N . LEU D 1 189 ? 3.289 39.241 -28.798 1.00 36.89 189 LEU D N 1
ATOM 9498 C CA . LEU D 1 189 ? 4.258 39.821 -29.725 1.00 38.90 189 LEU D CA 1
ATOM 9499 C C . LEU D 1 189 ? 4.175 41.321 -29.681 1.00 42.73 189 LEU D C 1
ATOM 9500 O O . LEU D 1 189 ? 3.078 41.875 -29.584 1.00 42.90 189 LEU D O 1
ATOM 9505 N N . SER D 1 190 ? 5.310 41.990 -29.836 1.00 39.75 190 SER D N 1
ATOM 9506 C CA . SER D 1 190 ? 5.309 43.442 -30.007 1.00 40.38 190 SER D CA 1
ATOM 9507 C C . SER D 1 190 ? 6.092 43.749 -31.284 1.00 44.11 190 SER D C 1
ATOM 9508 O O . SER D 1 190 ? 7.101 43.095 -31.563 1.00 42.71 190 SER D O 1
ATOM 9511 N N . PHE D 1 191 ? 5.580 44.688 -32.086 1.00 43.05 191 PHE D N 1
ATOM 9512 C CA . PHE D 1 191 ? 6.230 45.158 -33.312 1.00 45.91 191 PHE D CA 1
ATOM 9513 C C . PHE D 1 191 ? 6.380 46.666 -33.191 1.00 48.52 191 PHE D C 1
ATOM 9514 O O . PHE D 1 191 ? 5.383 47.383 -33.275 1.00 47.84 191 PHE D O 1
ATOM 9522 N N . LEU D 1 192 ? 7.599 47.138 -32.901 1.00 45.74 192 LEU D N 1
ATOM 9523 C CA . LEU D 1 192 ? 7.911 48.563 -32.764 1.00 46.49 192 LEU D CA 1
ATOM 9524 C C . LEU D 1 192 ? 8.437 49.071 -34.106 1.00 54.32 192 LEU D C 1
ATOM 9525 O O . LEU D 1 192 ? 9.460 48.600 -34.591 1.00 55.87 192 LEU D O 1
ATOM 9530 N N . TYR D 1 193 ? 7.722 50.009 -34.712 1.00 53.15 193 TYR D N 1
ATOM 9531 C CA . TYR D 1 193 ? 8.091 50.553 -36.012 1.00 56.86 193 TYR D CA 1
ATOM 9532 C C . TYR D 1 193 ? 9.039 51.738 -35.888 1.00 61.55 193 TYR D C 1
ATOM 9533 O O . TYR D 1 193 ? 8.639 52.807 -35.438 1.00 61.19 193 TYR D O 1
ATOM 9542 N N . LEU D 1 194 ? 10.313 51.520 -36.225 1.00 58.56 194 LEU D N 1
ATOM 9543 C CA . LEU D 1 194 ? 11.315 52.578 -36.175 1.00 60.66 194 LEU D CA 1
ATOM 9544 C C . LEU D 1 194 ? 11.227 53.436 -37.437 1.00 69.46 194 LEU D C 1
ATOM 9545 O O . LEU D 1 194 ? 11.433 54.641 -37.351 1.00 70.79 194 LEU D O 1
ATOM 9550 N N . ARG D 1 195 ? 10.889 52.808 -38.595 1.00 68.24 195 ARG D N 1
ATOM 9551 C CA . ARG D 1 195 ? 10.783 53.420 -39.924 1.00 71.61 195 ARG D CA 1
ATOM 9552 C C . ARG D 1 195 ? 9.795 52.694 -40.843 1.00 76.30 195 ARG D C 1
ATOM 9553 O O . ARG D 1 195 ? 9.857 51.470 -40.965 1.00 76.72 195 ARG D O 1
ATOM 9561 N N . ASN D 1 196 ? 8.924 53.451 -41.528 1.00 72.35 196 ASN D N 1
ATOM 9562 C CA . ASN D 1 196 ? 7.961 52.912 -42.492 1.00 71.14 196 ASN D CA 1
ATOM 9563 C C . ASN D 1 196 ? 7.652 53.970 -43.561 1.00 78.40 196 ASN D C 1
ATOM 9564 O O . ASN D 1 196 ? 6.488 54.272 -43.845 1.00 77.69 196 ASN D O 1
ATOM 9569 N N . GLU D 1 197 ? 8.726 54.536 -44.155 1.00 79.02 197 GLU D N 1
ATOM 9570 C CA . GLU D 1 197 ? 8.624 55.562 -45.173 1.00 83.31 197 GLU D CA 1
ATOM 9571 C C . GLU D 1 197 ? 8.078 55.003 -46.502 1.00 88.01 197 GLU D C 1
ATOM 9572 O O . GLU D 1 197 ? 7.521 55.765 -47.298 1.00 88.74 197 GLU D O 1
ATOM 9578 N N . GLU D 1 198 ? 8.154 53.660 -46.687 1.00 83.06 198 GLU D N 1
ATOM 9579 C CA . GLU D 1 198 ? 7.583 52.959 -47.841 1.00 83.82 198 GLU D CA 1
ATOM 9580 C C . GLU D 1 198 ? 6.040 52.916 -47.722 1.00 85.97 198 GLU D C 1
ATOM 9581 O O . GLU D 1 198 ? 5.360 52.606 -48.701 1.00 86.35 198 GLU D O 1
ATOM 9587 N N . ARG D 1 199 ? 5.503 53.248 -46.522 1.00 81.57 199 ARG D N 1
ATOM 9588 C CA . ARG D 1 199 ? 4.079 53.295 -46.144 1.00 79.58 199 ARG D CA 1
ATOM 9589 C C . ARG D 1 199 ? 3.385 51.923 -46.296 1.00 80.69 199 ARG D C 1
ATOM 9590 O O . ARG D 1 199 ? 2.242 51.840 -46.755 1.00 80.04 199 ARG D O 1
ATOM 9598 N N . VAL D 1 200 ? 4.080 50.862 -45.848 1.00 75.73 200 VAL D N 1
ATOM 9599 C CA . VAL D 1 200 ? 3.633 49.465 -45.888 1.00 74.40 200 VAL D CA 1
ATOM 9600 C C . VAL D 1 200 ? 2.492 49.217 -44.860 1.00 75.23 200 VAL D C 1
ATOM 9601 O O . VAL D 1 200 ? 2.718 49.380 -43.662 1.00 71.97 200 VAL D O 1
ATOM 9605 N N . PRO D 1 201 ? 1.276 48.804 -45.293 1.00 72.49 201 PRO D N 1
ATOM 9606 C CA . PRO D 1 201 ? 0.217 48.526 -44.301 1.00 69.38 201 PRO D CA 1
ATOM 9607 C C . PRO D 1 201 ? 0.561 47.299 -43.457 1.00 70.15 201 PRO D C 1
ATOM 9608 O O . PRO D 1 201 ? 1.164 46.340 -43.961 1.00 68.24 201 PRO D O 1
ATOM 9612 N N . SER D 1 202 ? 0.189 47.340 -42.177 1.00 65.43 202 SER D N 1
ATOM 9613 C CA . SER D 1 202 ? 0.372 46.211 -41.272 1.00 64.27 202 SER D CA 1
ATOM 9614 C C . SER D 1 202 ? -0.948 45.441 -41.248 1.00 67.80 202 SER D C 1
ATOM 9615 O O . SER D 1 202 ? -1.918 45.908 -40.640 1.00 69.48 202 SER D O 1
ATOM 9618 N N . THR D 1 203 ? -0.994 44.275 -41.910 1.00 60.91 203 THR D N 1
ATOM 9619 C CA . THR D 1 203 ? -2.240 43.516 -41.995 1.00 57.97 203 THR D CA 1
ATOM 9620 C C . THR D 1 203 ? -2.453 42.660 -40.743 1.00 56.87 203 THR D C 1
ATOM 9621 O O . THR D 1 203 ? -1.516 42.067 -40.192 1.00 54.61 203 THR D O 1
ATOM 9625 N N . LEU D 1 204 ? -3.698 42.662 -40.267 1.00 50.41 204 LEU D N 1
ATOM 9626 C CA . LEU D 1 204 ? -4.093 41.925 -39.080 1.00 46.95 204 LEU D CA 1
ATOM 9627 C C . LEU D 1 204 ? -5.332 41.103 -39.366 1.00 49.29 204 LEU D C 1
ATOM 9628 O O . LEU D 1 204 ? -6.172 41.487 -40.177 1.00 50.42 204 LEU D O 1
ATOM 9633 N N . TYR D 1 205 ? -5.429 39.959 -38.709 1.00 44.46 205 TYR D N 1
ATOM 9634 C CA . TYR D 1 205 ? -6.580 39.082 -38.869 1.00 44.50 205 TYR D CA 1
ATOM 9635 C C . TYR D 1 205 ? -6.903 38.430 -37.522 1.00 44.75 205 TYR D C 1
ATOM 9636 O O . TYR D 1 205 ? -6.062 37.752 -36.947 1.00 43.06 205 TYR D O 1
ATOM 9645 N N . SER D 1 206 ? -8.123 38.638 -37.025 1.00 39.53 206 SER D N 1
ATOM 9646 C CA . SER D 1 206 ? -8.542 38.081 -35.753 1.00 36.80 206 SER D CA 1
ATOM 9647 C C . SER D 1 206 ? -9.534 36.947 -35.940 1.00 41.34 206 SER D C 1
ATOM 9648 O O . SER D 1 206 ? -10.503 37.085 -36.697 1.00 40.38 206 SER D O 1
ATOM 9651 N N . ILE D 1 207 ? -9.341 35.853 -35.172 1.00 38.37 207 ILE D N 1
ATOM 9652 C CA . ILE D 1 207 ? -10.293 34.736 -35.131 1.00 37.38 207 ILE D CA 1
ATOM 9653 C C . ILE D 1 207 ? -11.655 35.248 -34.542 1.00 40.58 207 ILE D C 1
ATOM 9654 O O . ILE D 1 207 ? -12.713 34.713 -34.867 1.00 40.06 207 ILE D O 1
ATOM 9659 N N . ARG D 1 208 ? -11.613 36.321 -33.735 1.00 36.87 208 ARG D N 1
ATOM 9660 C CA . ARG D 1 208 ? -12.817 36.921 -33.159 1.00 36.15 208 ARG D CA 1
ATOM 9661 C C . ARG D 1 208 ? -13.660 37.707 -34.169 1.00 39.47 208 ARG D C 1
ATOM 9662 O O . ARG D 1 208 ? -14.832 37.955 -33.888 1.00 40.76 208 ARG D O 1
ATOM 9670 N N . SER D 1 209 ? -13.095 38.050 -35.351 1.00 36.95 209 SER D N 1
ATOM 9671 C CA . SER D 1 209 ? -13.815 38.737 -36.427 1.00 39.46 209 SER D CA 1
ATOM 9672 C C . SER D 1 209 ? -14.889 37.831 -37.071 1.00 44.44 209 SER D C 1
ATOM 9673 O O . SER D 1 209 ? -15.774 38.343 -37.731 1.00 44.16 209 SER D O 1
ATOM 9676 N N . HIS D 1 210 ? -14.829 36.492 -36.837 1.00 41.33 210 HIS D N 1
ATOM 9677 C CA . HIS D 1 210 ? -15.814 35.528 -37.350 1.00 41.12 210 HIS D CA 1
ATOM 9678 C C . HIS D 1 210 ? -17.099 35.561 -36.531 1.00 45.52 210 HIS D C 1
ATOM 9679 O O . HIS D 1 210 ? -18.132 35.085 -36.999 1.00 46.94 210 HIS D O 1
ATOM 9686 N N . GLY D 1 211 ? -17.020 36.087 -35.312 1.00 40.35 211 GLY D N 1
ATOM 9687 C CA . GLY D 1 211 ? -18.162 36.115 -34.409 1.00 40.44 211 GLY D CA 1
ATOM 9688 C C . GLY D 1 211 ? -18.378 34.731 -33.831 1.00 43.18 211 GLY D C 1
ATOM 9689 O O . GLY D 1 211 ? -17.417 34.026 -33.509 1.00 40.92 211 GLY D O 1
ATOM 9690 N N . LYS D 1 212 ? -19.642 34.324 -33.757 1.00 42.14 212 LYS D N 1
ATOM 9691 C CA . LYS D 1 212 ? -20.088 33.047 -33.210 1.00 41.60 212 LYS D CA 1
ATOM 9692 C C . LYS D 1 212 ? -19.449 31.840 -33.889 1.00 44.93 212 LYS D C 1
ATOM 9693 O O . LYS D 1 212 ? -19.291 31.833 -35.101 1.00 45.70 212 LYS D O 1
ATOM 9699 N N . MET D 1 213 ? -19.048 30.843 -33.106 1.00 40.84 213 MET D N 1
ATOM 9700 C CA . MET D 1 213 ? -18.522 29.572 -33.599 1.00 39.37 213 MET D CA 1
ATOM 9701 C C . MET D 1 213 ? -19.519 29.015 -34.632 1.00 43.43 213 MET D C 1
ATOM 9702 O O . MET D 1 213 ? -20.735 29.038 -34.403 1.00 43.23 213 MET D O 1
ATOM 9707 N N . ASN D 1 214 ? -19.006 28.534 -35.767 1.00 41.46 214 ASN D N 1
ATOM 9708 C CA . ASN D 1 214 ? -19.824 28.024 -36.869 1.00 41.81 214 ASN D CA 1
ATOM 9709 C C . ASN D 1 214 ? -19.243 26.677 -37.398 1.00 43.29 214 ASN D C 1
ATOM 9710 O O . ASN D 1 214 ? -18.122 26.330 -36.993 1.00 41.14 214 ASN D O 1
ATOM 9715 N N . PRO D 1 215 ? -19.972 25.921 -38.262 1.00 40.07 215 PRO D N 1
ATOM 9716 C CA . PRO D 1 215 ? -19.462 24.607 -38.741 1.00 39.68 215 PRO D CA 1
ATOM 9717 C C . PRO D 1 215 ? -18.147 24.605 -39.511 1.00 43.17 215 PRO D C 1
ATOM 9718 O O . PRO D 1 215 ? -17.456 23.583 -39.514 1.00 42.91 215 PRO D O 1
ATOM 9722 N N . VAL D 1 216 ? -17.813 25.717 -40.189 1.00 39.86 216 VAL D N 1
ATOM 9723 C CA . VAL D 1 216 ? -16.567 25.836 -40.955 1.00 39.73 216 VAL D CA 1
ATOM 9724 C C . VAL D 1 216 ? -15.385 25.885 -39.972 1.00 42.20 216 VAL D C 1
ATOM 9725 O O . VAL D 1 216 ? -14.397 25.157 -40.132 1.00 40.41 216 VAL D O 1
ATOM 9729 N N . MET D 1 217 ? -15.523 26.710 -38.926 1.00 38.48 217 MET D N 1
ATOM 9730 C CA . MET D 1 217 ? -14.540 26.854 -37.870 1.00 36.89 217 MET D CA 1
ATOM 9731 C C . MET D 1 217 ? -14.414 25.580 -37.038 1.00 39.42 217 MET D C 1
ATOM 9732 O O . MET D 1 217 ? -13.298 25.221 -36.709 1.00 38.66 217 MET D O 1
ATOM 9737 N N . LYS D 1 218 ? -15.540 24.898 -36.700 1.00 38.60 218 LYS D N 1
ATOM 9738 C CA . LYS D 1 218 ? -15.555 23.657 -35.892 1.00 39.00 218 LYS D CA 1
ATOM 9739 C C . LYS D 1 218 ? -14.610 22.550 -36.410 1.00 43.60 218 LYS D C 1
ATOM 9740 O O . LYS D 1 218 ? -13.988 21.854 -35.612 1.00 43.14 218 LYS D O 1
ATOM 9746 N N . LYS D 1 219 ? -14.478 22.424 -37.726 1.00 41.06 219 LYS D N 1
ATOM 9747 C CA . LYS D 1 219 ? -13.611 21.421 -38.371 1.00 41.69 219 LYS D CA 1
ATOM 9748 C C . LYS D 1 219 ? -12.133 21.632 -38.074 1.00 43.63 219 LYS D C 1
ATOM 9749 O O . LYS D 1 219 ? -11.372 20.667 -38.072 1.00 43.46 219 LYS D O 1
ATOM 9755 N N . LEU D 1 220 ? -11.745 22.883 -37.759 1.00 40.26 220 LEU D N 1
ATOM 9756 C CA . LEU D 1 220 ? -10.361 23.264 -37.458 1.00 39.17 220 LEU D CA 1
ATOM 9757 C C . LEU D 1 220 ? -9.858 22.794 -36.083 1.00 42.62 220 LEU D C 1
ATOM 9758 O O . LEU D 1 220 ? -8.645 22.859 -35.835 1.00 42.14 220 LEU D O 1
ATOM 9763 N N . PHE D 1 221 ? -10.773 22.320 -35.202 1.00 38.08 221 PHE D N 1
ATOM 9764 C CA . PHE D 1 221 ? -10.418 21.755 -33.896 1.00 37.80 221 PHE D CA 1
ATOM 9765 C C . PHE D 1 221 ? -9.796 20.354 -34.047 1.00 41.68 221 PHE D C 1
ATOM 9766 O O . PHE D 1 221 ? -9.158 19.874 -33.116 1.00 39.16 221 PHE D O 1
ATOM 9774 N N . GLU D 1 222 ? -10.016 19.705 -35.195 1.00 41.35 222 GLU D N 1
ATOM 9775 C CA . GLU D 1 222 ? -9.493 18.361 -35.508 1.00 44.52 222 GLU D CA 1
ATOM 9776 C C . GLU D 1 222 ? -7.971 18.406 -35.652 1.00 49.49 222 GLU D C 1
ATOM 9777 O O . GLU D 1 222 ? -7.478 19.263 -36.384 1.00 47.51 222 GLU D O 1
ATOM 9783 N N . PRO D 1 223 ? -7.195 17.535 -34.963 1.00 48.85 223 PRO D N 1
ATOM 9784 C CA . PRO D 1 223 ? -5.721 17.624 -35.083 1.00 49.59 223 PRO D CA 1
ATOM 9785 C C . PRO D 1 223 ? -5.193 16.932 -36.340 1.00 56.17 223 PRO D C 1
ATOM 9786 O O . PRO D 1 223 ? -4.342 16.043 -36.246 1.00 59.34 223 PRO D O 1
ATOM 9790 N N . ILE D 1 224 ? -5.702 17.351 -37.524 1.00 50.30 224 ILE D N 1
ATOM 9791 C CA . ILE D 1 224 ? -5.422 16.731 -38.834 1.00 51.31 224 ILE D CA 1
ATOM 9792 C C . ILE D 1 224 ? -4.635 17.615 -39.826 1.00 56.35 224 ILE D C 1
ATOM 9793 O O . ILE D 1 224 ? -4.438 17.209 -40.971 1.00 59.12 224 ILE D O 1
ATOM 9798 N N . TYR D 1 225 ? -4.184 18.798 -39.395 1.00 51.00 225 TYR D N 1
ATOM 9799 C CA . TYR D 1 225 ? -3.517 19.760 -40.273 1.00 49.82 225 TYR D CA 1
ATOM 9800 C C . TYR D 1 225 ? -2.002 19.770 -40.160 1.00 55.11 225 TYR D C 1
ATOM 9801 O O . TYR D 1 225 ? -1.453 19.718 -39.057 1.00 53.84 225 TYR D O 1
ATOM 9810 N N . GLN D 1 226 ? -1.329 19.910 -41.302 1.00 54.06 226 GLN D N 1
ATOM 9811 C CA . GLN D 1 226 ? 0.125 20.056 -41.346 1.00 55.99 226 GLN D CA 1
ATOM 9812 C C . GLN D 1 226 ? 0.454 21.502 -40.986 1.00 61.82 226 GLN D C 1
ATOM 9813 O O . GLN D 1 226 ? -0.245 22.411 -41.443 1.00 60.86 226 GLN D O 1
ATOM 9819 N N . CYS D 1 227 ? 1.485 21.720 -40.152 1.00 60.41 227 CYS D N 1
ATOM 9820 C CA . CYS D 1 227 ? 1.966 23.061 -39.769 1.00 60.80 227 CYS D CA 1
ATOM 9821 C C . CYS D 1 227 ? 3.441 23.108 -40.172 1.00 67.68 227 CYS D C 1
ATOM 9822 O O . CYS D 1 227 ? 4.294 22.883 -39.310 1.00 68.23 227 CYS D O 1
ATOM 9825 N N . PRO D 1 228 ? 3.775 23.274 -41.481 1.00 65.53 228 PRO D N 1
ATOM 9826 C CA . PRO D 1 228 ? 5.200 23.252 -41.881 1.00 67.01 228 PRO D CA 1
ATOM 9827 C C . PRO D 1 228 ? 6.039 24.419 -41.347 1.00 68.67 228 PRO D C 1
ATOM 9828 O O . PRO D 1 228 ? 5.499 25.486 -41.061 1.00 64.45 228 PRO D O 1
ATOM 9832 N N . LYS D 1 229 ? 7.369 24.214 -41.242 1.00 69.64 229 LYS D N 1
ATOM 9833 C CA . LYS D 1 229 ? 8.339 25.237 -40.800 1.00 70.80 229 LYS D CA 1
ATOM 9834 C C . LYS D 1 229 ? 8.428 26.310 -41.911 1.00 77.27 229 LYS D C 1
ATOM 9835 O O . LYS D 1 229 ? 8.507 25.942 -43.092 1.00 79.84 229 LYS D O 1
ATOM 9841 N N . ASP D 1 230 ? 8.348 27.622 -41.534 1.00 71.95 230 ASP D N 1
ATOM 9842 C CA . ASP D 1 230 ? 8.291 28.793 -42.433 1.00 99.15 230 ASP D CA 1
ATOM 9843 C C . ASP D 1 230 ? 9.381 28.854 -43.526 1.00 122.70 230 ASP D C 1
ATOM 9844 O O . ASP D 1 230 ? 10.491 28.359 -43.352 1.00 79.20 230 ASP D O 1
ATOM 9849 N N . SER D 1 241 ? 5.307 12.946 -44.438 1.00 101.76 241 SER D N 1
ATOM 9850 C CA . SER D 1 241 ? 4.705 14.102 -43.766 1.00 98.12 241 SER D CA 1
ATOM 9851 C C . SER D 1 241 ? 4.802 14.021 -42.245 1.00 99.22 241 SER D C 1
ATOM 9852 O O . SER D 1 241 ? 4.502 12.985 -41.643 1.00 99.20 241 SER D O 1
ATOM 9855 N N . GLY D 1 242 ? 5.225 15.132 -41.652 1.00 93.24 242 GLY D N 1
ATOM 9856 C CA . GLY D 1 242 ? 5.438 15.291 -40.218 1.00 90.86 242 GLY D CA 1
ATOM 9857 C C . GLY D 1 242 ? 4.220 15.231 -39.310 1.00 89.74 242 GLY D C 1
ATOM 9858 O O . GLY D 1 242 ? 3.173 14.689 -39.686 1.00 89.54 242 GLY D O 1
ATOM 9859 N N . PRO D 1 243 ? 4.350 15.742 -38.061 1.00 81.79 243 PRO D N 1
ATOM 9860 C CA . PRO D 1 243 ? 3.219 15.679 -37.125 1.00 78.30 243 PRO D CA 1
ATOM 9861 C C . PRO D 1 243 ? 2.107 16.662 -37.479 1.00 76.33 243 PRO D C 1
ATOM 9862 O O . PRO D 1 243 ? 2.365 17.712 -38.081 1.00 73.66 243 PRO D O 1
ATOM 9866 N N . THR D 1 244 ? 0.865 16.297 -37.139 1.00 70.19 244 THR D N 1
ATOM 9867 C CA . THR D 1 244 ? -0.291 17.143 -37.418 1.00 66.57 244 THR D CA 1
ATOM 9868 C C . THR D 1 244 ? -0.749 17.852 -36.151 1.00 66.56 244 THR D C 1
ATOM 9869 O O . THR D 1 244 ? -0.418 17.429 -35.037 1.00 66.10 244 THR D O 1
ATOM 9873 N N . ALA D 1 245 ? -1.496 18.944 -36.322 1.00 59.94 245 ALA D N 1
ATOM 9874 C CA . ALA D 1 245 ? -2.044 19.698 -35.202 1.00 56.91 245 ALA D CA 1
ATOM 9875 C C . ALA D 1 245 ? -3.395 20.328 -35.584 1.00 56.52 245 ALA D C 1
ATOM 9876 O O . ALA D 1 245 ? -3.780 20.333 -36.756 1.00 54.26 245 ALA D O 1
ATOM 9878 N N . SER D 1 246 ? -4.109 20.846 -34.571 1.00 50.52 246 SER D N 1
ATOM 9879 C CA . SER D 1 246 ? -5.377 21.544 -34.749 1.00 48.41 246 SER D CA 1
ATOM 9880 C C . SER D 1 246 ? -5.085 22.993 -35.119 1.00 48.91 246 SER D C 1
ATOM 9881 O O . SER D 1 246 ? -4.149 23.575 -34.576 1.00 51.74 246 SER D O 1
ATOM 9884 N N . VAL D 1 247 ? -5.911 23.599 -35.963 1.00 40.00 247 VAL D N 1
ATOM 9885 C CA . VAL D 1 247 ? -5.774 25.026 -36.281 1.00 37.69 247 VAL D CA 1
ATOM 9886 C C . VAL D 1 247 ? -6.463 25.804 -35.135 1.00 39.77 247 VAL D C 1
ATOM 9887 O O . VAL D 1 247 ? -5.967 26.841 -34.708 1.00 39.00 247 VAL D O 1
ATOM 9891 N N . LEU D 1 248 ? -7.601 25.288 -34.636 1.00 36.93 248 LEU D N 1
ATOM 9892 C CA . LEU D 1 248 ? -8.322 25.902 -33.509 1.00 35.64 248 LEU D CA 1
ATOM 9893 C C . LEU D 1 248 ? -8.143 25.074 -32.265 1.00 38.23 248 LEU D C 1
ATOM 9894 O O . LEU D 1 248 ? -8.092 23.852 -32.350 1.00 39.76 248 LEU D O 1
ATOM 9899 N N . TYR D 1 249 ? -8.006 25.731 -31.101 1.00 32.95 249 TYR D N 1
ATOM 9900 C CA . TYR D 1 249 ? -7.811 25.047 -29.819 1.00 32.83 249 TYR D CA 1
ATOM 9901 C C . TYR D 1 249 ? -8.309 25.967 -28.673 1.00 37.77 249 TYR D C 1
ATOM 9902 O O . TYR D 1 249 ? -8.904 27.016 -28.933 1.00 37.38 249 TYR D O 1
ATOM 9911 N N . GLY D 1 250 ? -8.116 25.557 -27.428 1.00 35.16 250 GLY D N 1
ATOM 9912 C CA . GLY D 1 250 ? -8.599 26.327 -26.296 1.00 33.99 250 GLY D CA 1
ATOM 9913 C C . GLY D 1 250 ? -10.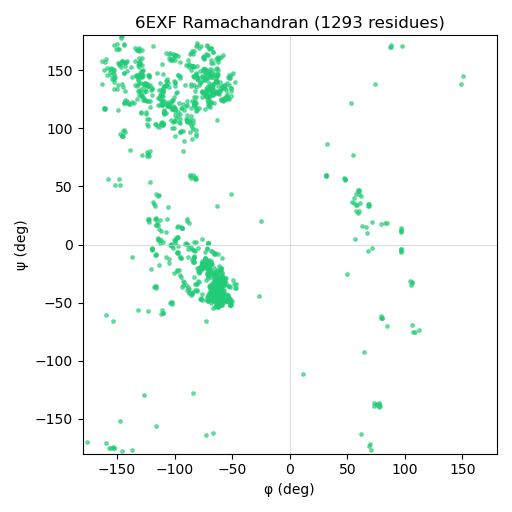088 26.140 -26.092 1.00 38.18 250 GLY D C 1
ATOM 9914 O O . GLY D 1 250 ? -10.594 25.034 -26.248 1.00 39.75 250 GLY D O 1
ATOM 9915 N N . ASN D 1 251 ? -10.804 27.214 -25.766 1.00 33.35 251 ASN D N 1
ATOM 9916 C CA . ASN D 1 251 ? -12.238 27.154 -25.555 1.00 34.72 251 ASN D CA 1
ATOM 9917 C C . ASN D 1 251 ? -12.992 26.860 -26.862 1.00 39.52 251 ASN D C 1
ATOM 9918 O O . ASN D 1 251 ? -12.690 27.443 -27.897 1.00 36.31 251 ASN D O 1
ATOM 9923 N N . ARG D 1 252 ? -13.968 25.942 -26.795 1.00 40.13 252 ARG D N 1
ATOM 9924 C CA . ARG D 1 252 ? -14.780 25.489 -27.935 1.00 40.82 252 ARG D CA 1
ATOM 9925 C C . ARG D 1 252 ? -15.669 26.564 -28.582 1.00 43.64 252 ARG D C 1
ATOM 9926 O O . ARG D 1 252 ? -15.980 26.444 -29.752 1.00 44.21 252 ARG D O 1
ATOM 9934 N N A GLU D 1 253 ? -16.115 27.557 -27.799 0.52 39.29 253 GLU D N 1
ATOM 9935 N N B GLU D 1 253 ? -16.097 27.578 -27.822 0.48 39.31 253 GLU D N 1
ATOM 9936 C CA A GLU D 1 253 ? -16.989 28.655 -28.233 0.52 38.05 253 GLU D CA 1
ATOM 9937 C CA B GLU D 1 253 ? -16.954 28.653 -28.338 0.48 38.16 253 GLU D CA 1
ATOM 9938 C C A GLU D 1 253 ? -16.173 29.858 -28.717 0.52 39.18 253 GLU D C 1
ATOM 9939 C C B GLU D 1 253 ? -16.143 29.868 -28.760 0.48 39.39 253 GLU D C 1
ATOM 9940 O O A GLU D 1 253 ? -16.568 30.499 -29.687 0.52 37.38 253 GLU D O 1
ATOM 9941 O O B GLU D 1 253 ? -16.522 30.540 -29.717 0.48 37.92 253 GLU D O 1
ATOM 9952 N N . LEU D 1 254 ? -15.051 30.169 -28.012 1.00 35.28 254 LEU D N 1
ATOM 9953 C CA . LEU D 1 254 ? -14.152 31.320 -28.226 1.00 33.68 254 LEU D CA 1
ATOM 9954 C C . LEU D 1 254 ? -12.729 30.791 -28.307 1.00 35.98 254 LEU D C 1
ATOM 9955 O O . LEU D 1 254 ? -11.978 30.861 -27.317 1.00 34.19 254 LEU D O 1
ATOM 9960 N N . PRO D 1 255 ? -12.333 30.245 -29.481 1.00 34.62 255 PRO D N 1
ATOM 9961 C CA . PRO D 1 255 ? -11.035 29.560 -29.565 1.00 33.88 255 PRO D CA 1
ATOM 9962 C C . PRO D 1 255 ? -9.821 30.442 -29.734 1.00 35.24 255 PRO D C 1
ATOM 9963 O O . PRO D 1 255 ? -9.914 31.653 -29.931 1.00 32.78 255 PRO D O 1
ATOM 9967 N N . PHE D 1 256 ? -8.675 29.770 -29.670 1.00 33.13 256 PHE D N 1
ATOM 9968 C CA . PHE D 1 256 ? -7.349 30.279 -29.994 1.00 33.17 256 PHE D CA 1
ATOM 9969 C C . PHE D 1 256 ? -6.999 29.693 -31.357 1.00 35.40 256 PHE D C 1
ATOM 9970 O O . PHE D 1 256 ? -7.568 28.685 -31.765 1.00 33.54 256 PHE D O 1
ATOM 9978 N N . ILE D 1 257 ? -6.075 30.319 -32.068 1.00 34.50 257 ILE D N 1
ATOM 9979 C CA . ILE D 1 257 ? -5.682 29.929 -33.417 1.00 33.34 257 ILE D CA 1
ATOM 9980 C C . ILE D 1 257 ? -4.166 29.829 -33.615 1.00 39.11 257 ILE D C 1
ATOM 9981 O O . ILE D 1 257 ? -3.395 30.622 -33.062 1.00 38.30 257 ILE D O 1
ATOM 9986 N N . ARG D 1 258 ? -3.757 28.820 -34.402 1.00 37.53 258 ARG D N 1
ATOM 9987 C CA . ARG D 1 258 ? -2.428 28.643 -34.971 1.00 38.61 258 ARG D CA 1
ATOM 9988 C C . ARG D 1 258 ? -2.674 28.505 -36.466 1.00 44.05 258 ARG D C 1
ATOM 9989 O O . ARG D 1 258 ? -3.377 27.581 -36.901 1.00 45.71 258 ARG D O 1
ATOM 9997 N N . PHE D 1 259 ? -2.222 29.500 -37.238 1.00 39.54 259 PHE D N 1
ATOM 9998 C CA . PHE D 1 259 ? -2.523 29.503 -38.665 1.00 40.82 259 PHE D CA 1
ATOM 9999 C C . PHE D 1 259 ? -1.470 30.225 -39.472 1.00 46.57 259 PHE D C 1
ATOM 10000 O O . PHE D 1 259 ? -0.937 31.231 -39.025 1.00 45.96 259 PHE D O 1
ATOM 10008 N N . ASP D 1 260 ? -1.179 29.706 -40.652 1.00 46.08 260 ASP D N 1
ATOM 10009 C CA . ASP D 1 260 ? -0.254 30.289 -41.612 1.00 47.29 260 ASP D CA 1
ATOM 10010 C C . ASP D 1 260 ? -0.824 29.993 -42.994 1.00 50.26 260 ASP D C 1
ATOM 10011 O O . ASP D 1 260 ? -0.669 28.880 -43.496 1.00 49.75 260 ASP D O 1
ATOM 10016 N N . ALA D 1 261 ? -1.543 30.973 -43.590 1.00 48.06 261 ALA D N 1
ATOM 10017 C CA . ALA D 1 261 ? -2.168 30.795 -44.919 1.00 49.54 261 ALA D CA 1
ATOM 10018 C C . ALA D 1 261 ? -1.157 30.352 -45.984 1.00 54.55 261 ALA D C 1
ATOM 10019 O O . ALA D 1 261 ? -1.404 29.373 -46.693 1.00 53.67 261 ALA D O 1
ATOM 10021 N N . ALA D 1 262 ? 0.004 31.038 -46.048 1.00 53.81 262 ALA D N 1
ATOM 10022 C CA . ALA D 1 262 ? 1.057 30.763 -47.040 1.00 56.23 262 ALA D CA 1
ATOM 10023 C C . ALA D 1 262 ? 1.647 29.354 -46.885 1.00 60.13 262 ALA D C 1
ATOM 10024 O O . ALA D 1 262 ? 1.724 28.633 -47.864 1.00 62.35 262 ALA D O 1
ATOM 10026 N N . GLU D 1 263 ? 2.014 28.952 -45.660 1.00 54.66 263 GLU D N 1
ATOM 10027 C CA . GLU D 1 263 ? 2.617 27.644 -45.387 1.00 54.63 263 GLU D CA 1
ATOM 10028 C C . GLU D 1 263 ? 1.637 26.477 -45.306 1.00 55.33 263 GLU D C 1
ATOM 10029 O O . GLU D 1 263 ? 2.031 25.358 -45.598 1.00 55.13 263 GLU D O 1
ATOM 10035 N N . GLN D 1 264 ? 0.387 26.712 -44.856 1.00 50.49 264 GLN D N 1
ATOM 10036 C CA . GLN D 1 264 ? -0.608 25.647 -44.684 1.00 48.94 264 GLN D CA 1
ATOM 10037 C C . GLN D 1 264 ? -1.510 25.428 -45.873 1.00 54.62 264 GLN D C 1
ATOM 10038 O O . GLN D 1 264 ? -1.956 24.293 -46.085 1.00 54.90 264 GLN D O 1
ATOM 10044 N N . ILE D 1 265 ? -1.805 26.489 -46.635 1.00 53.50 265 ILE D N 1
ATOM 10045 C CA . ILE D 1 265 ? -2.710 26.386 -47.784 1.00 56.09 265 ILE D CA 1
ATOM 10046 C C . ILE D 1 265 ? -2.009 26.536 -49.126 1.00 64.80 265 ILE D C 1
ATOM 10047 O O . ILE D 1 265 ? -2.110 25.638 -49.966 1.00 65.90 265 ILE D O 1
ATOM 10052 N N . PHE D 1 266 ? -1.350 27.680 -49.346 1.00 64.87 266 PHE D N 1
ATOM 10053 C CA . PHE D 1 266 ? -0.781 28.039 -50.646 1.00 69.23 266 PHE D CA 1
ATOM 10054 C C . PHE D 1 266 ? 0.639 27.531 -50.893 1.00 78.66 266 PHE D C 1
ATOM 10055 O O . PHE D 1 266 ? 1.290 27.968 -51.840 1.00 82.22 266 PHE D O 1
ATOM 10063 N N . ASN D 1 267 ? 1.056 26.532 -50.118 1.00 75.98 267 ASN D N 1
ATOM 10064 C CA . ASN D 1 267 ? 2.335 25.851 -50.223 1.00 78.15 267 ASN D CA 1
ATOM 10065 C C . ASN D 1 267 ? 2.032 24.511 -50.899 1.00 84.51 267 ASN D C 1
ATOM 10066 O O . ASN D 1 267 ? 1.249 23.724 -50.364 1.00 82.27 267 ASN D O 1
ATOM 10071 N N . GLU D 1 268 ? 2.617 24.269 -52.096 1.00 86.00 268 GLU D N 1
ATOM 10072 C CA . GLU D 1 268 ? 2.418 23.021 -52.840 1.00 87.92 268 GLU D CA 1
ATOM 10073 C C . GLU D 1 268 ? 2.928 21.813 -52.066 1.00 91.41 268 GLU D C 1
ATOM 10074 O O . GLU D 1 268 ? 2.326 20.742 -52.164 1.00 91.63 268 GLU D O 1
ATOM 10080 N N . ASN D 1 269 ? 4.007 21.997 -51.266 1.00 87.20 269 ASN D N 1
ATOM 10081 C CA . ASN D 1 269 ? 4.640 20.948 -50.461 1.00 86.84 269 ASN D CA 1
ATOM 10082 C C . ASN D 1 269 ? 4.133 20.867 -49.024 1.00 86.96 269 ASN D C 1
ATOM 10083 O O . ASN D 1 269 ? 4.759 20.172 -48.217 1.00 87.15 269 ASN D O 1
ATOM 10088 N N . ALA D 1 270 ? 2.982 21.528 -48.700 1.00 79.51 270 ALA D N 1
ATOM 10089 C CA . ALA D 1 270 ? 2.400 21.493 -47.345 1.00 75.68 270 ALA D CA 1
ATOM 10090 C C . ALA D 1 270 ? 2.011 20.070 -46.935 1.00 77.66 270 ALA D C 1
ATOM 10091 O O . ALA D 1 270 ? 2.106 19.741 -45.755 1.00 75.98 270 ALA D O 1
ATOM 10093 N N . GLY D 1 271 ? 1.635 19.242 -47.916 1.00 74.01 271 GLY D N 1
ATOM 10094 C CA . GLY D 1 271 ? 1.284 17.836 -47.723 1.00 73.88 271 GLY D CA 1
ATOM 10095 C C . GLY D 1 271 ? 0.002 17.588 -46.957 1.00 72.29 271 GLY D C 1
ATOM 10096 O O . GLY D 1 271 ? -0.091 16.616 -46.197 1.00 71.38 271 GLY D O 1
ATOM 10097 N N . GLN D 1 272 ? -0.996 18.470 -47.150 1.00 64.97 272 GLN D N 1
ATOM 10098 C CA . GLN D 1 272 ? -2.300 18.349 -46.485 1.00 61.00 272 GLN D CA 1
ATOM 10099 C C . GLN D 1 272 ? -3.094 17.221 -47.135 1.00 68.04 272 GLN D C 1
ATOM 10100 O O . GLN D 1 272 ? -2.954 16.988 -48.343 1.00 69.10 272 GLN D O 1
ATOM 10106 N N . THR D 1 273 ? -3.978 16.561 -46.360 1.00 63.75 273 THR D N 1
ATOM 10107 C CA . THR D 1 273 ? -4.884 15.559 -46.941 1.00 63.91 273 THR D CA 1
ATOM 10108 C C . THR D 1 273 ? -5.963 16.377 -47.675 1.00 68.51 273 THR D C 1
ATOM 10109 O O . THR D 1 273 ? -6.111 17.582 -47.380 1.00 67.66 273 THR D O 1
ATOM 10113 N N . SER D 1 274 ? -6.707 15.752 -48.618 1.00 66.08 274 SER D N 1
ATOM 10114 C CA . SER D 1 274 ? -7.774 16.450 -49.339 1.00 65.94 274 SER D CA 1
ATOM 10115 C C . SER D 1 274 ? -8.867 16.965 -48.381 1.00 68.21 274 SER D C 1
ATOM 10116 O O . SER D 1 274 ? -9.385 18.064 -48.579 1.00 68.38 274 SER D O 1
ATOM 10119 N N . GLU D 1 275 ? -9.173 16.188 -47.330 1.00 62.72 275 GLU D N 1
ATOM 10120 C CA . GLU D 1 275 ? -10.122 16.554 -46.290 1.00 61.07 275 GLU D CA 1
ATOM 10121 C C . GLU D 1 275 ? -9.616 17.812 -45.559 1.00 61.64 275 GLU D C 1
ATOM 10122 O O . GLU D 1 275 ? -10.382 18.773 -45.427 1.00 60.29 275 GLU D O 1
ATOM 10128 N N . ALA D 1 276 ? -8.324 17.812 -45.121 1.00 56.42 276 ALA D N 1
ATOM 10129 C CA . ALA D 1 276 ? -7.729 18.944 -44.391 1.00 53.32 276 ALA D CA 1
ATOM 10130 C C . ALA D 1 276 ? -7.630 20.185 -45.258 1.00 55.50 276 ALA D C 1
ATOM 10131 O O . ALA D 1 276 ? -8.048 21.257 -44.822 1.00 54.16 276 ALA D O 1
ATOM 10133 N N . LEU D 1 277 ? -7.165 20.035 -46.506 1.00 53.21 277 LEU D N 1
ATOM 10134 C CA . LEU D 1 277 ? -7.067 21.154 -47.454 1.00 52.06 277 LEU D CA 1
ATOM 10135 C C . LEU D 1 277 ? -8.440 21.787 -47.740 1.00 54.49 277 LEU D C 1
ATOM 10136 O O . LEU D 1 277 ? -8.543 23.017 -47.757 1.00 50.91 277 LEU D O 1
ATOM 10141 N N . GLY D 1 278 ? -9.467 20.942 -47.931 1.00 52.31 278 GLY D N 1
ATOM 10142 C CA . GLY D 1 278 ? -10.844 21.387 -48.140 1.00 52.05 278 GLY D CA 1
ATOM 10143 C C . GLY D 1 278 ? -11.351 22.225 -46.975 1.00 51.35 278 GLY D C 1
ATOM 10144 O O . GLY D 1 278 ? -11.910 23.307 -47.190 1.00 48.36 278 GLY D O 1
ATOM 10145 N N . ASN D 1 279 ? -11.083 21.760 -45.721 1.00 46.99 279 ASN D N 1
ATOM 10146 C CA . ASN D 1 279 ? -11.441 22.463 -44.486 1.00 44.48 279 ASN D CA 1
ATOM 10147 C C . ASN D 1 279 ? -10.754 23.818 -44.392 1.00 48.37 279 ASN D C 1
ATOM 10148 O O . ASN D 1 279 ? -11.387 24.793 -43.998 1.00 46.44 279 ASN D O 1
ATOM 10153 N N . LEU D 1 280 ? -9.455 23.878 -44.757 1.00 48.22 280 LEU D N 1
ATOM 10154 C CA . LEU D 1 280 ? -8.643 25.105 -44.728 1.00 47.41 280 LEU D CA 1
ATOM 10155 C C . LEU D 1 280 ? -9.096 26.117 -45.777 1.00 50.44 280 LEU D C 1
ATOM 10156 O O . LEU D 1 280 ? -9.085 27.311 -45.515 1.00 48.00 280 LEU D O 1
ATOM 10161 N N . MET D 1 281 ? -9.501 25.637 -46.953 1.00 51.84 281 MET D N 1
ATOM 10162 C CA . MET D 1 281 ? -10.002 26.455 -48.059 1.00 53.58 281 MET D CA 1
ATOM 10163 C C . MET D 1 281 ? -11.367 27.066 -47.705 1.00 53.86 281 MET D C 1
ATOM 10164 O O . MET D 1 281 ? -11.602 28.248 -47.987 1.00 51.84 281 MET D O 1
ATOM 10169 N N . ASP D 1 282 ? -12.251 26.270 -47.076 1.00 49.35 282 ASP D N 1
ATOM 10170 C CA . ASP D 1 282 ? -13.556 26.758 -46.605 1.00 49.05 282 ASP D CA 1
ATOM 10171 C C . ASP D 1 282 ? -13.353 27.835 -45.543 1.00 49.79 282 ASP D C 1
ATOM 10172 O O . ASP D 1 282 ? -14.049 28.860 -45.567 1.00 50.99 282 ASP D O 1
ATOM 10177 N N . PHE D 1 283 ? -12.357 27.631 -44.654 1.00 43.43 283 PHE D N 1
ATOM 10178 C CA . PHE D 1 283 ? -11.991 28.583 -43.610 1.00 41.95 283 PHE D CA 1
ATOM 10179 C C . PHE D 1 283 ? -11.408 29.864 -44.223 1.00 47.31 283 PHE D C 1
ATOM 10180 O O . PHE D 1 283 ? -11.807 30.972 -43.839 1.00 44.85 283 PHE D O 1
ATOM 10188 N N . TRP D 1 284 ? -10.463 29.702 -45.167 1.00 45.98 284 TRP D N 1
ATOM 10189 C CA . TRP D 1 284 ? -9.819 30.818 -45.841 1.00 48.48 284 TRP D CA 1
ATOM 10190 C C . TRP D 1 284 ? -10.819 31.686 -46.606 1.00 53.25 284 TRP D C 1
ATOM 10191 O O . TRP D 1 284 ? -10.687 32.909 -46.578 1.00 53.29 284 TRP D O 1
ATOM 10202 N N . ASP D 1 285 ? -11.856 31.072 -47.226 1.00 49.51 285 ASP D N 1
ATOM 10203 C CA . ASP D 1 285 ? -12.915 31.805 -47.925 1.00 51.23 285 ASP D CA 1
ATOM 10204 C C . ASP D 1 285 ? -13.643 32.790 -47.008 1.00 55.55 285 ASP D C 1
ATOM 10205 O O . ASP D 1 285 ? -13.960 33.912 -47.408 1.00 56.05 285 ASP D O 1
ATOM 10210 N N . GLU D 1 286 ? -13.882 32.358 -45.764 1.00 52.05 286 GLU D N 1
ATOM 10211 C CA . GLU D 1 286 ? -14.540 33.128 -44.718 1.00 50.36 286 GLU D CA 1
ATOM 10212 C C . GLU D 1 286 ? -13.549 34.150 -44.133 1.00 51.48 286 GLU D C 1
ATOM 10213 O O . GLU D 1 286 ? -13.900 35.321 -44.020 1.00 51.52 286 GLU D O 1
ATOM 10219 N N . ALA D 1 287 ? -12.299 33.728 -43.824 1.00 47.24 287 ALA D N 1
ATOM 10220 C CA . ALA D 1 287 ? -11.266 34.570 -43.183 1.00 47.46 287 ALA D CA 1
ATOM 10221 C C . ALA D 1 287 ? -10.691 35.703 -44.052 1.00 54.20 287 ALA D C 1
ATOM 10222 O O . ALA D 1 287 ? -10.401 36.784 -43.524 1.00 52.80 287 ALA D O 1
ATOM 10224 N N . LYS D 1 288 ? -10.532 35.472 -45.364 1.00 52.93 288 LYS D N 1
ATOM 10225 C CA . LYS D 1 288 ? -9.937 36.486 -46.235 1.00 54.74 288 LYS D CA 1
ATOM 10226 C C . LYS D 1 288 ? -10.716 37.802 -46.290 1.00 61.23 288 LYS D C 1
ATOM 10227 O O . LYS D 1 288 ? -10.094 38.858 -46.437 1.00 62.32 288 LYS D O 1
ATOM 10233 N N . THR D 1 289 ? -12.051 37.751 -46.118 1.00 58.16 289 THR D N 1
ATOM 10234 C CA . THR D 1 289 ? -12.918 38.946 -46.140 1.00 58.36 289 THR D CA 1
ATOM 10235 C C . THR D 1 289 ? -12.788 39.739 -44.824 1.00 58.67 289 THR D C 1
ATOM 10236 O O . THR D 1 289 ? -13.220 40.883 -44.743 1.00 58.27 289 THR D O 1
ATOM 10240 N N . LEU D 1 290 ? -12.215 39.105 -43.792 1.00 53.54 290 LEU D N 1
ATOM 10241 C CA . LEU D 1 290 ? -12.073 39.670 -42.442 1.00 50.68 290 LEU D CA 1
ATOM 10242 C C . LEU D 1 290 ? -10.699 40.289 -42.168 1.00 53.49 290 LEU D C 1
ATOM 10243 O O . LEU D 1 290 ? -10.531 40.932 -41.131 1.00 51.56 290 LEU D O 1
ATOM 10248 N N . ILE D 1 291 ? -9.738 40.132 -43.097 1.00 51.90 291 ILE D N 1
ATOM 10249 C CA . ILE D 1 291 ? -8.382 40.699 -42.979 1.00 52.37 291 ILE D CA 1
ATOM 10250 C C . ILE D 1 291 ? -8.451 42.243 -42.986 1.00 57.19 291 ILE D C 1
ATOM 10251 O O . ILE D 1 291 ? -9.160 42.832 -43.805 1.00 56.37 291 ILE D O 1
ATOM 10256 N N . ASN D 1 292 ? -7.775 42.874 -42.009 1.00 53.46 292 ASN D N 1
ATOM 10257 C CA . ASN D 1 292 ? -7.766 44.318 -41.871 1.00 53.49 292 ASN D CA 1
ATOM 10258 C C . ASN D 1 292 ? -6.382 44.871 -42.239 1.00 57.27 292 ASN D C 1
ATOM 10259 O O . ASN D 1 292 ? -5.395 44.596 -41.552 1.00 56.25 292 ASN D O 1
ATOM 10264 N N . SER D 1 293 ? -6.322 45.647 -43.315 1.00 55.91 293 SER D N 1
ATOM 10265 C CA . SER D 1 293 ? -5.098 46.266 -43.839 1.00 59.34 293 SER D CA 1
ATOM 10266 C C . SER D 1 293 ? -5.167 47.795 -43.782 1.00 65.69 293 SER D C 1
ATOM 10267 O O . SER D 1 293 ? -4.376 48.473 -44.450 1.00 65.82 293 SER D O 1
ATOM 10270 N N . ASP D 1 294 ? -6.105 48.335 -42.973 1.00 63.51 294 ASP D N 1
ATOM 10271 C CA . ASP D 1 294 ? -6.318 49.780 -42.832 1.00 65.64 294 ASP D CA 1
ATOM 10272 C C . ASP D 1 294 ? -5.161 50.520 -42.170 1.00 68.13 294 ASP D C 1
ATOM 10273 O O . ASP D 1 294 ? -4.899 51.661 -42.532 1.00 70.51 294 ASP D O 1
ATOM 10278 N N . TYR D 1 295 ? -4.498 49.896 -41.187 1.00 61.41 295 TYR D N 1
ATOM 10279 C CA . TYR D 1 295 ? -3.447 50.580 -40.451 1.00 60.68 295 TYR D CA 1
ATOM 10280 C C . TYR D 1 295 ? -2.078 50.586 -41.139 1.00 64.26 295 TYR D C 1
ATOM 10281 O O . TYR D 1 295 ? -1.502 49.531 -41.423 1.00 63.38 295 TYR D O 1
ATOM 10290 N N . ILE D 1 296 ? -1.544 51.801 -41.353 1.00 60.82 296 ILE D N 1
ATOM 10291 C CA . ILE D 1 296 ? -0.213 52.017 -41.911 1.00 61.98 296 ILE D CA 1
ATOM 10292 C C . ILE D 1 296 ? 0.642 52.622 -40.782 1.00 65.86 296 ILE D C 1
ATOM 10293 O O . ILE D 1 296 ? 0.464 53.797 -40.436 1.00 66.42 296 ILE D O 1
ATOM 10298 N N . PRO D 1 297 ? 1.535 51.827 -40.158 1.00 60.74 297 PRO D N 1
ATOM 10299 C CA . PRO D 1 297 ? 2.325 52.364 -39.037 1.00 60.18 297 PRO D CA 1
ATOM 10300 C C . PRO D 1 297 ? 3.250 53.520 -39.378 1.00 65.83 297 PRO D C 1
ATOM 10301 O O . PRO D 1 297 ? 3.802 53.587 -40.474 1.00 67.07 297 PRO D O 1
ATOM 10305 N N . ASN D 1 298 ? 3.415 54.423 -38.405 1.00 61.84 298 ASN D N 1
ATOM 10306 C CA . ASN D 1 298 ? 4.348 55.545 -38.477 1.00 63.59 298 ASN D CA 1
ATOM 10307 C C . ASN D 1 298 ? 5.498 55.217 -37.541 1.00 64.58 298 ASN D C 1
ATOM 10308 O O . ASN D 1 298 ? 5.383 54.310 -36.705 1.00 59.70 298 ASN D O 1
ATOM 10313 N N . SER D 1 299 ? 6.603 55.943 -37.687 1.00 64.00 299 SER D N 1
ATOM 10314 C CA . SER D 1 299 ? 7.783 55.828 -36.844 1.00 63.21 299 SER D CA 1
ATOM 10315 C C . SER D 1 299 ? 7.354 56.095 -35.388 1.00 65.51 299 SER D C 1
ATOM 10316 O O . SER D 1 299 ? 6.667 57.088 -35.123 1.00 66.15 299 SER D O 1
ATOM 10319 N N . GLY D 1 300 ? 7.664 55.147 -34.492 1.00 58.02 300 GLY D N 1
ATOM 10320 C CA . GLY D 1 300 ? 7.327 55.241 -33.085 1.00 54.69 300 GLY D CA 1
ATOM 10321 C C . GLY D 1 300 ? 6.059 54.520 -32.689 1.00 56.86 300 GLY D C 1
ATOM 10322 O O . GLY D 1 300 ? 5.727 54.491 -31.504 1.00 53.16 300 GLY D O 1
ATOM 10323 N N . ASP D 1 301 ? 5.328 53.930 -33.666 1.00 54.13 301 ASP D N 1
ATOM 10324 C CA . ASP D 1 301 ? 4.133 53.130 -33.358 1.00 50.66 301 ASP D CA 1
ATOM 10325 C C . ASP D 1 301 ? 4.548 51.735 -32.934 1.00 51.61 301 ASP D C 1
ATOM 10326 O O . ASP D 1 301 ? 5.548 51.205 -33.415 1.00 52.28 301 ASP D O 1
ATOM 10331 N N . LEU D 1 302 ? 3.772 51.138 -32.037 1.00 44.94 302 LEU D N 1
ATOM 10332 C CA . LEU D 1 302 ? 3.998 49.771 -31.601 1.00 42.00 302 LEU D CA 1
ATOM 10333 C C . LEU D 1 302 ? 2.693 49.009 -31.676 1.00 46.98 302 LEU D C 1
ATOM 10334 O O . LEU D 1 302 ? 1.688 49.465 -31.143 1.00 47.51 302 LEU D O 1
ATOM 10339 N N . ILE D 1 303 ? 2.709 47.850 -32.333 1.00 44.20 303 ILE D N 1
ATOM 10340 C CA . ILE D 1 303 ? 1.554 46.951 -32.396 1.00 42.21 303 ILE D CA 1
ATOM 10341 C C . ILE D 1 303 ? 1.812 45.797 -31.401 1.00 41.95 303 ILE D C 1
ATOM 10342 O O . ILE D 1 303 ? 2.853 45.127 -31.468 1.00 39.59 303 ILE D O 1
ATOM 10347 N N . PHE D 1 304 ? 0.874 45.608 -30.447 1.00 36.72 304 PHE D N 1
ATOM 10348 C CA . PHE D 1 304 ? 0.977 44.585 -29.435 1.00 36.11 304 PHE D CA 1
ATOM 10349 C C . PHE D 1 304 ? -0.111 43.539 -29.744 1.00 40.82 304 PHE D C 1
ATOM 10350 O O . PHE D 1 304 ? -1.281 43.882 -29.875 1.00 39.48 304 PHE D O 1
ATOM 10358 N N . VAL D 1 305 ? 0.300 42.272 -29.901 1.00 35.98 305 VAL D N 1
ATOM 10359 C CA . VAL D 1 305 ? -0.559 41.185 -30.364 1.00 34.39 305 VAL D CA 1
ATOM 10360 C C . VAL D 1 305 ? -0.603 40.004 -29.408 1.00 37.10 305 VAL D C 1
ATOM 10361 O O . VAL D 1 305 ? 0.430 39.568 -28.911 1.00 35.34 305 VAL D O 1
ATOM 10365 N N . ASN D 1 306 ? -1.825 39.468 -29.195 1.00 33.78 306 ASN D N 1
ATOM 10366 C CA . ASN D 1 306 ? -2.062 38.199 -28.537 1.00 33.59 306 ASN D CA 1
ATOM 10367 C C . ASN D 1 306 ? -1.937 37.207 -29.701 1.00 36.52 306 ASN D C 1
ATOM 10368 O O . ASN D 1 306 ? -2.818 37.129 -30.573 1.00 34.32 306 ASN D O 1
ATOM 10373 N N . ASN D 1 307 ? -0.784 36.519 -29.760 1.00 36.03 307 ASN D N 1
ATOM 10374 C CA . ASN D 1 307 ? -0.431 35.559 -30.809 1.00 35.91 307 ASN D CA 1
ATOM 10375 C C . ASN D 1 307 ? -1.373 34.325 -30.896 1.00 38.83 307 ASN D C 1
ATOM 10376 O O . ASN D 1 307 ? -1.301 33.577 -31.869 1.00 40.85 307 ASN D O 1
ATOM 10381 N N . HIS D 1 308 ? -2.284 34.157 -29.929 1.00 34.90 308 HIS D N 1
ATOM 10382 C CA . HIS D 1 308 ? -3.282 33.083 -29.924 1.00 34.16 308 HIS D CA 1
ATOM 10383 C C . HIS D 1 308 ? -4.613 33.551 -30.515 1.00 35.85 308 HIS D C 1
ATOM 10384 O O . HIS D 1 308 ? -5.485 32.730 -30.741 1.00 34.29 308 HIS D O 1
ATOM 10391 N N . LEU D 1 309 ? -4.778 34.868 -30.741 1.00 34.11 309 LEU D N 1
ATOM 10392 C CA . LEU D 1 309 ? -6.023 35.433 -31.271 1.00 35.01 309 LEU D CA 1
ATOM 10393 C C . LEU D 1 309 ? -5.903 36.084 -32.638 1.00 38.72 309 LEU D C 1
ATOM 10394 O O . LEU D 1 309 ? -6.846 36.065 -33.412 1.00 39.09 309 LEU D O 1
ATOM 10399 N N . CYS D 1 310 ? -4.779 36.722 -32.891 1.00 36.42 310 CYS D N 1
ATOM 10400 C CA . CYS D 1 310 ? -4.599 37.583 -34.020 1.00 38.41 310 CYS D CA 1
ATOM 10401 C C . CYS D 1 310 ? -3.377 37.233 -34.831 1.00 44.59 310 CYS D C 1
ATOM 10402 O O . CYS D 1 310 ? -2.276 37.140 -34.290 1.00 45.80 310 CYS D O 1
ATOM 10405 N N . ALA D 1 311 ? -3.587 36.995 -36.130 1.00 41.94 311 ALA D N 1
ATOM 10406 C CA . ALA D 1 311 ? -2.552 36.735 -37.121 1.00 41.75 311 ALA D CA 1
ATOM 10407 C C . ALA D 1 311 ? -2.093 38.090 -37.671 1.00 48.87 311 ALA D C 1
ATOM 10408 O O . ALA D 1 311 ? -2.843 39.067 -37.646 1.00 49.80 311 ALA D O 1
ATOM 10410 N N . HIS D 1 312 ? -0.876 38.151 -38.174 1.00 47.38 312 HIS D N 1
ATOM 10411 C CA . HIS D 1 312 ? -0.341 39.385 -38.741 1.00 48.59 312 HIS D CA 1
ATOM 10412 C C . HIS D 1 312 ? 0.310 39.119 -40.093 1.00 53.15 312 HIS D C 1
ATOM 10413 O O . HIS D 1 312 ? 0.627 37.977 -40.419 1.00 50.23 312 HIS D O 1
ATOM 10420 N N . GLY D 1 313 ? 0.589 40.203 -40.806 1.00 55.16 313 GLY D N 1
ATOM 10421 C CA . GLY D 1 313 ? 1.271 40.212 -42.094 1.00 59.07 313 GLY D CA 1
ATOM 10422 C C . GLY D 1 313 ? 1.488 41.640 -42.554 1.00 69.98 313 GLY D C 1
ATOM 10423 O O . GLY D 1 313 ? 1.287 42.587 -41.781 1.00 70.87 313 GLY D O 1
ATOM 10424 N N . ARG D 1 314 ? 1.909 41.803 -43.807 1.00 70.86 314 ARG D N 1
ATOM 10425 C CA . ARG D 1 314 ? 2.146 43.108 -44.446 1.00 74.01 314 ARG D CA 1
ATOM 10426 C C . ARG D 1 314 ? 2.103 42.960 -45.949 1.00 82.15 314 ARG D C 1
ATOM 10427 O O . ARG D 1 314 ? 2.517 41.925 -46.476 1.00 83.72 314 ARG D O 1
ATOM 10435 N N . SER D 1 315 ? 1.610 43.996 -46.642 1.00 80.60 315 SER D N 1
ATOM 10436 C CA . SER D 1 315 ? 1.525 44.025 -48.104 1.00 82.70 315 SER D CA 1
ATOM 10437 C C . SER D 1 315 ? 2.920 44.060 -48.750 1.00 88.97 315 SER D C 1
ATOM 10438 O O . SER D 1 315 ? 3.924 44.324 -48.074 1.00 87.58 315 SER D O 1
ATOM 10441 N N . ALA D 1 316 ? 2.978 43.789 -50.068 1.00 88.78 316 ALA D N 1
ATOM 10442 C CA . ALA D 1 316 ? 4.218 43.805 -50.836 1.00 91.25 316 ALA D CA 1
ATOM 10443 C C . ALA D 1 316 ? 4.740 45.235 -50.909 1.00 96.72 316 ALA D C 1
ATOM 10444 O O . ALA D 1 316 ? 3.946 46.183 -50.858 1.00 96.16 316 ALA D O 1
ATOM 10446 N N . PHE D 1 317 ? 6.071 45.393 -50.994 1.00 95.40 317 PHE D N 1
ATOM 10447 C CA . PHE D 1 317 ? 6.718 46.705 -51.108 1.00 97.63 317 PHE D CA 1
ATOM 10448 C C . PHE D 1 317 ? 8.135 46.643 -51.682 1.00 105.01 317 PHE D C 1
ATOM 10449 O O . PHE D 1 317 ? 8.798 45.611 -51.606 1.00 103.98 317 PHE D O 1
ATOM 10457 N N . ILE D 1 318 ? 8.611 47.773 -52.202 1.00 105.20 318 ILE D N 1
ATOM 10458 C CA . ILE D 1 318 ? 9.981 47.891 -52.681 1.00 108.62 318 ILE D CA 1
ATOM 10459 C C . ILE D 1 318 ? 10.679 48.610 -51.531 1.00 111.68 318 ILE D C 1
ATOM 10460 O O . ILE D 1 318 ? 10.263 49.715 -51.182 1.00 110.32 318 ILE D O 1
ATOM 10465 N N . ALA D 1 319 ? 11.679 47.973 -50.901 1.00 109.20 319 ALA D N 1
ATOM 10466 C CA . ALA D 1 319 ? 12.401 48.569 -49.773 1.00 109.81 319 ALA D CA 1
ATOM 10467 C C . ALA D 1 319 ? 13.138 49.854 -50.178 1.00 121.84 319 ALA D C 1
ATOM 10468 O O . ALA D 1 319 ? 13.813 49.879 -51.210 1.00 125.26 319 ALA D O 1
ATOM 10470 N N . GLY D 1 320 ? 12.940 50.912 -49.391 1.00 120.62 320 GLY D N 1
ATOM 10471 C CA . GLY D 1 320 ? 13.522 52.231 -49.622 1.00 125.55 320 GLY D CA 1
ATOM 10472 C C . GLY D 1 320 ? 12.829 53.091 -50.674 1.00 136.13 320 GLY D C 1
ATOM 10473 O O . GLY D 1 320 ? 13.429 54.060 -51.151 1.00 139.50 320 GLY D O 1
ATOM 10474 N N . GLN D 1 321 ? 11.555 52.751 -51.051 1.00 134.19 321 GLN D N 1
ATOM 10475 C CA . GLN D 1 321 ? 10.752 53.455 -52.078 1.00 138.31 321 GLN D CA 1
ATOM 10476 C C . GLN D 1 321 ? 9.219 53.338 -51.896 1.00 142.59 321 GLN D C 1
ATOM 10477 O O . GLN D 1 321 ? 8.733 52.291 -51.467 1.00 138.05 321 GLN D O 1
ATOM 10483 N N . ARG D 1 322 ? 8.464 54.390 -52.310 1.00 144.51 322 ARG D N 1
ATOM 10484 C CA . ARG D 1 322 ? 6.988 54.450 -52.305 1.00 143.98 322 ARG D CA 1
ATOM 10485 C C . ARG D 1 322 ? 6.419 55.211 -53.539 1.00 155.98 322 ARG D C 1
ATOM 10486 O O . ARG D 1 322 ? 7.112 56.065 -54.099 1.00 160.05 322 ARG D O 1
ATOM 10494 N N . ILE D 1 323 ? 5.164 54.896 -53.952 1.00 154.90 323 ILE D N 1
ATOM 10495 C CA . ILE D 1 323 ? 4.496 55.495 -55.124 1.00 160.69 323 ILE D CA 1
ATOM 10496 C C . ILE D 1 323 ? 3.104 56.085 -54.789 1.00 167.11 323 ILE D C 1
ATOM 10497 O O . ILE D 1 323 ? 2.307 55.445 -54.099 1.00 164.20 323 ILE D O 1
ATOM 10502 N N . GLU D 1 324 ? 2.823 57.299 -55.314 1.00 168.65 324 GLU D N 1
ATOM 10503 C CA . GLU D 1 324 ? 1.556 58.031 -55.179 1.00 168.36 324 GLU D CA 1
ATOM 10504 C C . GLU D 1 324 ? 0.988 58.311 -56.593 1.00 176.94 324 GLU D C 1
ATOM 10505 O O . GLU D 1 324 ? 0.718 59.468 -56.947 1.00 179.69 324 GLU D O 1
ATOM 10511 N N . ASN D 1 325 ? 0.852 57.232 -57.411 1.00 175.09 325 ASN D N 1
ATOM 10512 C CA . ASN D 1 325 ? 0.386 57.215 -58.814 1.00 179.07 325 ASN D CA 1
ATOM 10513 C C . ASN D 1 325 ? 1.220 58.118 -59.755 1.00 187.13 325 ASN D C 1
ATOM 10514 O O . ASN D 1 325 ? 0.913 58.229 -60.945 1.00 190.07 325 ASN D O 1
ATOM 10519 N N . GLY D 1 326 ? 2.281 58.707 -59.208 1.00 182.83 326 GLY D N 1
ATOM 10520 C CA . GLY D 1 326 ? 3.204 59.580 -59.913 1.00 187.31 326 GLY D CA 1
ATOM 10521 C C . GLY D 1 326 ? 4.641 59.134 -59.760 1.00 189.00 326 GLY D C 1
ATOM 10522 O O . GLY D 1 326 ? 4.954 57.960 -59.977 1.00 186.76 326 GLY D O 1
ATOM 10523 N N . GLU D 1 327 ? 5.520 60.075 -59.371 1.00 185.91 327 GLU D N 1
ATOM 10524 C CA . GLU D 1 327 ? 6.958 59.862 -59.199 1.00 185.53 327 GLU D CA 1
ATOM 10525 C C . GLU D 1 327 ? 7.307 58.953 -58.011 1.00 182.28 327 GLU D C 1
ATOM 10526 O O . GLU D 1 327 ? 6.649 58.999 -56.967 1.00 178.03 327 GLU D O 1
ATOM 10532 N N . ILE D 1 328 ? 8.360 58.130 -58.193 1.00 177.15 328 ILE D N 1
ATOM 10533 C CA . ILE D 1 328 ? 8.938 57.244 -57.182 1.00 171.69 328 ILE D CA 1
ATOM 10534 C C . ILE D 1 328 ? 9.637 58.153 -56.172 1.00 171.68 328 ILE D C 1
ATOM 10535 O O . ILE D 1 328 ? 10.426 59.021 -56.560 1.00 175.51 328 ILE D O 1
ATOM 10540 N N . ILE D 1 329 ? 9.314 57.980 -54.889 1.00 161.62 329 ILE D N 1
ATOM 10541 C CA . ILE D 1 329 ? 9.909 58.764 -53.816 1.00 160.49 329 ILE D CA 1
ATOM 10542 C C . ILE D 1 329 ? 10.869 57.855 -53.051 1.00 158.12 329 ILE D C 1
ATOM 10543 O O . ILE D 1 329 ? 10.432 56.870 -52.445 1.00 155.04 329 ILE D O 1
ATOM 10548 N N . LYS D 1 330 ? 12.181 58.155 -53.138 1.00 153.45 330 LYS D N 1
ATOM 10549 C CA . LYS D 1 330 ? 13.229 57.409 -52.439 1.00 149.27 330 LYS D CA 1
ATOM 10550 C C . LYS D 1 330 ? 13.101 57.687 -50.942 1.00 144.84 330 LYS D C 1
ATOM 10551 O O . LYS D 1 330 ? 12.868 58.830 -50.539 1.00 146.25 330 LYS D O 1
ATOM 10553 N N . CYS D 1 331 ? 13.161 56.616 -50.143 1.00 132.89 331 CYS D N 1
ATOM 10554 C CA . CYS D 1 331 ? 13.008 56.626 -48.693 1.00 127.09 331 CYS D CA 1
ATOM 10555 C C . CYS D 1 331 ? 14.147 55.851 -48.038 1.00 122.08 331 CYS D C 1
ATOM 10556 O O . CYS D 1 331 ? 14.869 55.115 -48.711 1.00 122.66 331 CYS D O 1
ATOM 10559 N N . GLU D 1 332 ? 14.260 55.961 -46.706 1.00 110.74 332 GLU D N 1
ATOM 10560 C CA . GLU D 1 332 ? 15.176 55.131 -45.929 1.00 105.83 332 GLU D CA 1
ATOM 10561 C C . GLU D 1 332 ? 14.415 53.780 -45.762 1.00 98.74 332 GLU D C 1
ATOM 10562 O O . GLU D 1 332 ? 13.186 53.756 -45.898 1.00 93.26 332 GLU D O 1
ATOM 10568 N N . ARG D 1 333 ? 15.143 52.664 -45.583 1.00 92.34 333 ARG D N 1
ATOM 10569 C CA . ARG D 1 333 ? 14.543 51.331 -45.540 1.00 87.84 333 ARG D CA 1
ATOM 10570 C C . ARG D 1 333 ? 13.834 51.017 -44.218 1.00 87.50 333 ARG D C 1
ATOM 10571 O O . ARG D 1 333 ? 14.261 51.456 -43.146 1.00 85.96 333 ARG D O 1
ATOM 10579 N N . ARG D 1 334 ? 12.719 50.273 -44.332 1.00 80.98 334 ARG D N 1
ATOM 10580 C CA . ARG D 1 334 ? 11.845 49.813 -43.257 1.00 76.23 334 ARG D CA 1
ATOM 10581 C C . ARG D 1 334 ? 12.643 49.130 -42.164 1.00 76.93 334 ARG D C 1
ATOM 10582 O O . ARG D 1 334 ? 13.530 48.315 -42.442 1.00 77.07 334 ARG D O 1
ATOM 10590 N N . GLN D 1 335 ? 12.366 49.526 -40.925 1.00 69.66 335 GLN D N 1
ATOM 10591 C CA . GLN D 1 335 ? 13.003 48.969 -39.751 1.00 67.41 335 GLN D CA 1
ATOM 10592 C C . GLN D 1 335 ? 11.986 48.840 -38.640 1.00 68.55 335 GLN D C 1
ATOM 10593 O O . GLN D 1 335 ? 11.340 49.810 -38.235 1.00 66.76 335 GLN D O 1
ATOM 10599 N N . MET D 1 336 ? 11.824 47.613 -38.177 1.00 64.86 336 MET D N 1
ATOM 10600 C CA . MET D 1 336 ? 10.874 47.257 -37.146 1.00 61.80 336 MET D CA 1
ATOM 10601 C C . MET D 1 336 ? 11.592 46.362 -36.140 1.00 61.11 336 MET D C 1
ATOM 10602 O O . MET D 1 336 ? 12.478 45.595 -36.527 1.00 62.50 336 MET D O 1
ATOM 10607 N N . LEU D 1 337 ? 11.229 46.477 -34.854 1.00 51.97 337 LEU D N 1
ATOM 10608 C CA . LEU D 1 337 ? 11.792 45.656 -33.782 1.00 49.71 337 LEU D CA 1
ATOM 10609 C C . LEU D 1 337 ? 10.730 44.696 -33.232 1.00 51.89 337 LEU D C 1
ATOM 10610 O O . LEU D 1 337 ? 9.620 45.123 -32.905 1.00 51.53 337 LEU D O 1
ATOM 10615 N N . ARG D 1 338 ? 11.066 43.401 -33.150 1.00 47.50 338 ARG D N 1
ATOM 10616 C CA . ARG D 1 338 ? 10.161 42.360 -32.679 1.00 44.58 338 ARG D CA 1
ATOM 10617 C C . ARG D 1 338 ? 10.617 41.736 -31.352 1.00 47.94 338 ARG D C 1
ATOM 10618 O O . ARG D 1 338 ? 11.785 41.397 -31.174 1.00 49.26 338 ARG D O 1
ATOM 10626 N N . MET D 1 339 ? 9.677 41.608 -30.427 1.00 42.19 339 MET D N 1
ATOM 10627 C CA . MET D 1 339 ? 9.886 40.959 -29.143 1.00 41.00 339 MET D CA 1
ATOM 10628 C C . MET D 1 339 ? 8.726 39.978 -28.925 1.00 45.07 339 MET D C 1
ATOM 10629 O O . MET D 1 339 ? 7.584 40.260 -29.279 1.00 42.98 339 MET D O 1
ATOM 10634 N N . MET D 1 340 ? 9.065 38.790 -28.418 1.00 43.68 340 MET D N 1
ATOM 10635 C CA . MET D 1 340 ? 8.141 37.691 -28.162 1.00 41.06 340 MET D CA 1
ATOM 10636 C C . MET D 1 340 ? 8.217 37.304 -26.702 1.00 41.76 340 MET D C 1
ATOM 10637 O O . MET D 1 340 ? 9.299 37.306 -26.103 1.00 41.58 340 MET D O 1
ATOM 10642 N N . SER D 1 341 ? 7.075 36.927 -26.144 1.00 36.28 341 SER D N 1
ATOM 10643 C CA . SER D 1 341 ? 7.006 36.531 -24.751 1.00 36.32 341 SER D CA 1
ATOM 10644 C C . SER D 1 341 ? 6.067 35.369 -24.476 1.00 38.99 341 SER D C 1
ATOM 10645 O O . SER D 1 341 ? 5.143 35.105 -25.263 1.00 37.27 341 SER D O 1
ATOM 10648 N N . LYS D 1 342 ? 6.320 34.680 -23.348 1.00 35.94 342 LYS D N 1
ATOM 10649 C CA . LYS D 1 342 ? 5.519 33.565 -22.826 1.00 35.96 342 LYS D CA 1
ATOM 10650 C C . LYS D 1 342 ? 5.061 33.891 -21.406 1.00 40.90 342 LYS D C 1
ATOM 10651 O O . LYS D 1 342 ? 5.843 34.417 -20.599 1.00 40.79 342 LYS D O 1
ATOM 10657 N N . THR D 1 343 ? 3.788 33.608 -21.098 1.00 37.92 343 THR D N 1
ATOM 10658 C CA . THR D 1 343 ? 3.193 33.921 -19.781 1.00 37.79 343 THR D CA 1
ATOM 10659 C C . THR D 1 343 ? 3.608 32.908 -18.706 1.00 44.54 343 THR D C 1
ATOM 10660 O O . THR D 1 343 ? 3.540 33.220 -17.523 1.00 42.66 343 THR D O 1
ATOM 10664 N N . SER D 1 344 ? 4.073 31.714 -19.129 1.00 43.18 344 SER D N 1
ATOM 10665 C CA . SER D 1 344 ? 4.516 30.676 -18.230 1.00 44.24 344 SER D CA 1
ATOM 10666 C C . SER D 1 344 ? 5.838 30.005 -18.647 1.00 48.37 344 SER D C 1
ATOM 10667 O O . SER D 1 344 ? 5.893 29.326 -19.683 1.00 49.40 344 SER D O 1
ATOM 10670 N N . LEU D 1 345 ? 6.845 30.066 -17.758 1.00 43.10 345 LEU D N 1
ATOM 10671 C CA . LEU D 1 345 ? 8.106 29.350 -17.947 1.00 43.58 345 LEU D CA 1
ATOM 10672 C C . LEU D 1 345 ? 7.953 27.866 -17.574 1.00 47.60 345 LEU D C 1
ATOM 10673 O O . LEU D 1 345 ? 8.753 27.032 -17.999 1.00 49.60 345 LEU D O 1
ATOM 10678 N N . ILE D 1 346 ? 6.935 27.539 -16.777 1.00 44.54 346 ILE D N 1
ATOM 10679 C CA . ILE D 1 346 ? 6.660 26.173 -16.324 1.00 46.31 346 ILE D CA 1
ATOM 10680 C C . ILE D 1 346 ? 6.245 25.230 -17.489 1.00 52.19 346 ILE D C 1
ATOM 10681 O O . ILE D 1 346 ? 6.841 24.159 -17.644 1.00 51.63 346 ILE D O 1
ATOM 10686 N N . HIS D 1 347 ? 5.217 25.608 -18.268 1.00 49.70 347 HIS D N 1
ATOM 10687 C CA . HIS D 1 347 ? 4.657 24.764 -19.328 1.00 52.05 347 HIS D CA 1
ATOM 10688 C C . HIS D 1 347 ? 5.590 24.589 -20.527 1.00 52.21 347 HIS D C 1
ATOM 10689 O O . HIS D 1 347 ? 5.457 23.591 -21.221 1.00 52.52 347 HIS D O 1
ATOM 10696 N N . ILE D 1 348 ? 6.601 25.468 -20.691 1.00 46.87 348 ILE D N 1
ATOM 10697 C CA . ILE D 1 348 ? 7.613 25.350 -21.765 1.00 46.10 348 ILE D CA 1
ATOM 10698 C C . ILE D 1 348 ? 8.889 24.670 -21.290 1.00 50.40 348 ILE D C 1
ATOM 10699 O O . ILE D 1 348 ? 9.806 24.502 -22.079 1.00 52.96 348 ILE D O 1
ATOM 10704 N N . ARG D 1 349 ? 8.969 24.300 -20.000 1.00 45.03 349 ARG D N 1
ATOM 10705 C CA . ARG D 1 349 ? 10.184 23.785 -19.401 1.00 46.67 349 ARG D CA 1
ATOM 10706 C C . ARG D 1 349 ? 10.764 22.528 -20.082 1.00 52.89 349 ARG D C 1
ATOM 10707 O O . ARG D 1 349 ? 11.999 22.385 -20.119 1.00 53.72 349 ARG D O 1
ATOM 10715 N N A SER D 1 350 ? 9.911 21.653 -20.650 0.57 49.33 350 SER D N 1
ATOM 10716 N N B SER D 1 350 ? 9.896 21.674 -20.661 0.43 49.78 350 SER D N 1
ATOM 10717 C CA A SER D 1 350 ? 10.398 20.448 -21.340 0.57 51.64 350 SER D CA 1
ATOM 10718 C CA B SER D 1 350 ? 10.291 20.455 -21.378 0.43 52.17 350 SER D CA 1
ATOM 10719 C C A SER D 1 350 ? 11.165 20.778 -22.641 0.57 56.13 350 SER D C 1
ATOM 10720 C C B SER D 1 350 ? 11.073 20.758 -22.675 0.43 56.43 350 SER D C 1
ATOM 10721 O O A SER D 1 350 ? 11.911 19.936 -23.117 0.57 57.29 350 SER D O 1
ATOM 10722 O O B SER D 1 350 ? 11.736 19.868 -23.192 0.43 57.73 350 SER D O 1
ATOM 10727 N N . VAL D 1 351 ? 11.005 22.015 -23.183 1.00 51.64 351 VAL D N 1
ATOM 10728 C CA . VAL D 1 351 ? 11.650 22.435 -24.445 1.00 51.27 351 VAL D CA 1
ATOM 10729 C C . VAL D 1 351 ? 12.685 23.567 -24.277 1.00 55.96 351 VAL D C 1
ATOM 10730 O O . VAL D 1 351 ? 13.229 24.029 -25.278 1.00 55.69 351 VAL D O 1
ATOM 10734 N N . THR D 1 352 ? 12.970 24.009 -23.045 1.00 52.21 352 THR D N 1
ATOM 10735 C CA . THR D 1 352 ? 13.953 25.079 -22.867 1.00 51.60 352 THR D CA 1
ATOM 10736 C C . THR D 1 352 ? 15.320 24.538 -22.485 1.00 58.75 352 THR D C 1
ATOM 10737 O O . THR D 1 352 ? 15.433 23.381 -22.078 1.00 60.93 352 THR D O 1
ATOM 10741 N N . ARG D 1 353 ? 16.371 25.372 -22.642 1.00 54.77 353 ARG D N 1
ATOM 10742 C CA . ARG D 1 353 ? 17.734 25.022 -22.273 1.00 56.36 353 ARG D CA 1
ATOM 10743 C C . ARG D 1 353 ? 17.781 24.815 -20.758 1.00 62.28 353 ARG D C 1
ATOM 10744 O O . ARG D 1 353 ? 17.151 25.576 -20.010 1.00 59.69 353 ARG D O 1
ATOM 10752 N N . THR D 1 354 ? 18.523 23.785 -20.306 1.00 63.07 354 THR D N 1
ATOM 10753 C CA . THR D 1 354 ? 18.681 23.445 -18.884 1.00 63.83 354 THR D CA 1
ATOM 10754 C C . THR D 1 354 ? 19.118 24.671 -18.071 1.00 66.16 354 THR D C 1
ATOM 10755 O O . THR D 1 354 ? 18.496 24.966 -17.054 1.00 64.13 354 THR D O 1
ATOM 10759 N N . ASP D 1 355 ? 20.120 25.414 -18.564 1.00 65.41 355 ASP D N 1
ATOM 10760 C CA . ASP D 1 355 ? 20.671 26.598 -17.900 1.00 66.58 355 ASP D CA 1
ATOM 10761 C C . ASP D 1 355 ? 19.998 27.920 -18.291 1.00 67.94 355 ASP D C 1
ATOM 10762 O O . ASP D 1 355 ? 20.391 28.967 -17.774 1.00 67.78 355 ASP D O 1
ATOM 10767 N N . ASP D 1 356 ? 18.978 27.885 -19.178 1.00 62.73 356 ASP D N 1
ATOM 10768 C CA . ASP D 1 356 ? 18.231 29.085 -19.583 1.00 58.96 356 ASP D CA 1
ATOM 10769 C C . ASP D 1 356 ? 16.727 28.778 -19.832 1.00 58.71 356 ASP D C 1
ATOM 10770 O O . ASP D 1 356 ? 16.335 28.427 -20.949 1.00 58.60 356 ASP D O 1
ATOM 10775 N N . PRO D 1 357 ? 15.866 28.968 -18.804 1.00 52.00 357 PRO D N 1
ATOM 10776 C CA . PRO D 1 357 ? 14.432 28.666 -18.982 1.00 48.76 357 PRO D CA 1
ATOM 10777 C C . PRO D 1 357 ? 13.668 29.644 -19.890 1.00 48.70 357 PRO D C 1
ATOM 10778 O O . PRO D 1 357 ? 12.481 29.444 -20.110 1.00 44.35 357 PRO D O 1
ATOM 10782 N N . TYR D 1 358 ? 14.355 30.652 -20.461 1.00 47.24 358 TYR D N 1
ATOM 10783 C CA . TYR D 1 358 ? 13.785 31.641 -21.393 1.00 45.36 358 TYR D CA 1
ATOM 10784 C C . TYR D 1 358 ? 14.176 31.318 -22.851 1.00 49.59 358 TYR D C 1
ATOM 10785 O O . TYR D 1 358 ? 13.800 32.058 -23.759 1.00 48.25 358 TYR D O 1
ATOM 10794 N N . PHE D 1 359 ? 14.959 30.250 -23.063 1.00 48.16 359 PHE D N 1
ATOM 10795 C CA . PHE D 1 359 ? 15.465 29.894 -24.386 1.00 48.09 359 PHE D CA 1
ATOM 10796 C C . PHE D 1 359 ? 14.828 28.606 -24.904 1.00 51.92 359 PHE D C 1
ATOM 10797 O O . PHE D 1 359 ? 15.198 27.516 -24.481 1.00 52.92 359 PHE D O 1
ATOM 10805 N N . ILE D 1 360 ? 13.882 28.746 -25.848 1.00 47.29 360 ILE D N 1
ATOM 10806 C CA . ILE D 1 360 ? 13.123 27.635 -26.430 1.00 46.84 360 ILE D CA 1
ATOM 10807 C C . ILE D 1 360 ? 13.896 26.947 -27.561 1.00 52.42 360 ILE D C 1
ATOM 10808 O O . ILE D 1 360 ? 14.249 27.562 -28.576 1.00 52.42 360 ILE D O 1
ATOM 10813 N N . MET D 1 361 ? 14.142 25.645 -27.352 1.00 50.20 361 MET D N 1
ATOM 10814 C CA . MET D 1 361 ? 14.880 24.742 -28.227 1.00 51.98 361 MET D CA 1
ATOM 10815 C C . MET D 1 361 ? 13.986 23.892 -29.126 1.00 57.17 361 MET D C 1
ATOM 10816 O O . MET D 1 361 ? 14.486 22.993 -29.810 1.00 60.41 361 MET D O 1
ATOM 10821 N N . GLU D 1 362 ? 12.673 24.144 -29.107 1.00 51.67 362 GLU D N 1
ATOM 10822 C CA . GLU D 1 362 ? 11.714 23.397 -29.922 1.00 51.01 362 GLU D CA 1
ATOM 10823 C C . GLU D 1 362 ? 11.918 23.676 -31.416 1.00 55.43 362 GLU D C 1
ATOM 10824 O O . GLU D 1 362 ? 12.123 24.822 -31.816 1.00 53.77 362 GLU D O 1
ATOM 10830 N N . GLU D 1 363 ? 11.836 22.616 -32.225 1.00 54.41 363 GLU D N 1
ATOM 10831 C CA . GLU D 1 363 ? 11.987 22.647 -33.672 1.00 55.70 363 GLU D CA 1
ATOM 10832 C C . GLU D 1 363 ? 10.663 22.554 -34.424 1.00 59.34 363 GLU D C 1
ATOM 10833 O O . GLU D 1 363 ? 10.432 23.342 -35.341 1.00 58.57 363 GLU D O 1
ATOM 10839 N N . HIS D 1 364 ? 9.815 21.575 -34.079 1.00 57.20 364 HIS D N 1
ATOM 10840 C CA . HIS D 1 364 ? 8.560 21.342 -34.801 1.00 56.84 364 HIS D CA 1
ATOM 10841 C C . HIS D 1 364 ? 7.591 20.509 -33.977 1.00 59.88 364 HIS D C 1
ATOM 10842 O O . HIS D 1 364 ? 7.876 19.354 -33.686 1.00 62.37 364 HIS D O 1
ATOM 10849 N N . LEU D 1 365 ? 6.446 21.092 -33.632 1.00 55.12 365 LEU D N 1
ATOM 10850 C CA . LEU D 1 365 ? 5.331 20.508 -32.870 1.00 54.69 365 LEU D CA 1
ATOM 10851 C C . LEU D 1 365 ? 5.740 19.444 -31.818 1.00 62.65 365 LEU D C 1
ATOM 10852 O O . LEU D 1 365 ? 5.297 18.294 -31.878 1.00 65.48 365 LEU D O 1
ATOM 10857 N N . GLY D 1 366 ? 6.577 19.847 -30.871 1.00 58.97 366 GLY D N 1
ATOM 10858 C CA . GLY D 1 366 ? 7.025 18.977 -29.788 1.00 59.61 366 GLY D CA 1
ATOM 10859 C C . GLY D 1 366 ? 8.458 18.502 -29.915 1.00 64.52 366 GLY D C 1
ATOM 10860 O O . GLY D 1 366 ? 9.133 18.305 -28.901 1.00 65.84 366 GLY D O 1
ATOM 10861 N N . LYS D 1 367 ? 8.924 18.304 -31.156 1.00 60.75 367 LYS D N 1
ATOM 10862 C CA . LYS D 1 367 ? 10.273 17.841 -31.457 1.00 63.05 367 LYS D CA 1
ATOM 10863 C C . LYS D 1 367 ? 11.250 18.976 -31.194 1.00 65.96 367 LYS D C 1
ATOM 10864 O O . LYS D 1 367 ? 11.018 20.097 -31.625 1.00 63.77 367 LYS D O 1
ATOM 10870 N N . ILE D 1 368 ? 12.331 18.668 -30.482 1.00 64.99 368 ILE D N 1
ATOM 10871 C CA . ILE D 1 368 ? 13.404 19.572 -30.097 1.00 66.13 368 ILE D CA 1
ATOM 10872 C C . ILE D 1 368 ? 14.547 19.470 -31.105 1.00 73.59 368 ILE D C 1
ATOM 10873 O O . ILE D 1 368 ? 14.801 18.386 -31.628 1.00 75.23 368 ILE D O 1
ATOM 10878 N N . PHE D 1 369 ? 15.209 20.606 -31.400 1.00 72.00 369 PHE D N 1
ATOM 10879 C CA . PHE D 1 369 ? 16.362 20.672 -32.303 1.00 75.11 369 PHE D CA 1
ATOM 10880 C C . PHE D 1 369 ? 17.430 19.703 -31.824 1.00 86.87 369 PHE D C 1
ATOM 10881 O O . PHE D 1 369 ? 17.821 19.750 -30.652 1.00 87.07 369 PHE D O 1
ATOM 10889 N N . ASP D 1 370 ? 17.874 18.806 -32.713 1.00 90.25 370 ASP D N 1
ATOM 10890 C CA . ASP D 1 370 ? 18.909 17.848 -32.369 1.00 95.69 370 ASP D CA 1
ATOM 10891 C C . ASP D 1 370 ? 20.252 18.566 -32.490 1.00 105.95 370 ASP D C 1
ATOM 10892 O O . ASP D 1 370 ? 20.756 18.765 -33.600 1.00 107.91 370 ASP D O 1
ATOM 10897 N N . LEU D 1 371 ? 20.780 19.027 -31.339 1.00 104.92 371 LEU D N 1
ATOM 10898 C CA . LEU D 1 371 ? 22.046 19.755 -31.228 1.00 107.77 371 LEU D CA 1
ATOM 10899 C C . LEU D 1 371 ? 23.209 18.790 -30.957 1.00 117.92 371 LEU D C 1
ATOM 10900 O O . LEU D 1 371 ? 23.538 18.494 -29.803 1.00 118.55 371 LEU D O 1
ATOM 10905 N N . ASP D 1 372 ? 23.817 18.288 -32.044 1.00 118.80 372 ASP D N 1
ATOM 10906 C CA . ASP D 1 372 ? 24.910 17.314 -32.002 1.00 129.00 372 ASP D CA 1
ATOM 10907 C C . ASP D 1 372 ? 26.279 17.937 -31.648 1.00 143.05 372 ASP D C 1
ATOM 10908 O O . ASP D 1 372 ? 27.289 17.193 -31.608 1.00 144.98 372 ASP D O 1
#

B-factor: mean 60.85, std 23.79, range [27.34, 210.9]